Protein 5OL4 (pdb70)

B-factor: mean 15.78, std 8.31, range [8.76, 124.23]

Organism: Sporosarcina pasteurii (NCBI:txid1474)

Radius of gyration: 29.23 Å; Cα contacts (8 Å, |Δi|>4): 2104; chains: 3; bounding box: 76×86×64 Å

Structure (mmCIF, N/CA/C/O backbone):
data_5OL4
#
_entry.id   5OL4
#
_cell.length_a   131.742
_cell.length_b   131.742
_cell.length_c   188.930
_cell.angle_alpha   90.00
_cell.angle_beta   90.00
_cell.angle_gamma   120.00
#
_symmetry.space_group_name_H-M   'P 63 2 2'
#
loop_
_entity.id
_entity.type
_entity.pdbx_description
1 polymer 'Urease subunit gamma'
2 polymer 'Urease subunit beta'
3 polymer 'Urease subunit alpha'
4 non-polymer 1,2-ETHANEDIOL
5 non-polymer 'SULFATE ION'
6 non-polymer 'NICKEL (II) ION'
7 non-polymer 'Phosphoramidothioic O,O-acid'
8 water water
#
loop_
_atom_site.group_PDB
_atom_site.id
_atom_site.type_symbol
_atom_site.label_atom_id
_atom_site.label_alt_id
_atom_site.label_comp_id
_atom_site.label_asym_id
_atom_site.label_entity_id
_atom_site.label_seq_id
_atom_site.pdbx_PDB_ins_code
_atom_site.Cartn_x
_atom_site.Cartn_y
_atom_site.Cartn_z
_atom_site.occupancy
_atom_site.B_iso_or_equiv
_atom_site.auth_seq_id
_atom_site.auth_comp_id
_atom_site.auth_asym_id
_atom_site.auth_atom_id
_atom_site.pdbx_PDB_model_num
ATOM 12 N N . HIS A 1 2 ? -15.532 74.472 86.239 1.00 12.94 2 HIS A N 1
ATOM 13 C CA . HIS A 1 2 ? -15.750 75.429 85.136 1.00 13.76 2 HIS A CA 1
ATOM 14 C C . HIS A 1 2 ? -14.759 76.587 85.200 1.00 13.35 2 HIS A C 1
ATOM 15 O O . HIS A 1 2 ? -15.133 77.746 85.035 1.00 15.47 2 HIS A O 1
ATOM 22 N N . LEU A 1 3 ? -13.482 76.287 85.400 1.00 13.35 3 LEU A N 1
ATOM 23 C CA . LEU A 1 3 ? -12.495 77.365 85.428 1.00 14.12 3 LEU A CA 1
ATOM 24 C C . LEU A 1 3 ? -12.327 78.006 84.057 1.00 13.49 3 LEU A C 1
ATOM 25 O O . LEU A 1 3 ? -12.178 77.328 83.033 1.00 15.01 3 LEU A O 1
ATOM 30 N N . ASN A 1 4 ? -12.344 79.332 84.058 1.00 13.51 4 ASN A N 1
ATOM 31 C CA . ASN A 1 4 ? -12.067 80.107 82.861 1.00 13.35 4 ASN A CA 1
ATOM 32 C C . ASN A 1 4 ? -10.577 80.471 82.829 1.00 13.18 4 ASN A C 1
ATOM 33 O O . ASN A 1 4 ? -9.828 80.154 83.758 1.00 13.15 4 ASN A O 1
ATOM 38 N N . PRO A 1 5 ? -10.120 81.101 81.746 1.00 13.20 5 PRO A N 1
ATOM 39 C CA . PRO A 1 5 ? -8.687 81.381 81.675 1.00 13.17 5 PRO A CA 1
ATOM 40 C C . PRO A 1 5 ? -8.127 82.227 82.831 1.00 13.85 5 PRO A C 1
ATOM 41 O O . PRO A 1 5 ? -7.046 81.932 83.342 1.00 14.49 5 PRO A O 1
ATOM 45 N N . ALA A 1 6 ? -8.856 83.251 83.247 1.00 13.33 6 ALA A N 1
ATOM 46 C CA . ALA A 1 6 ? -8.373 84.113 84.334 1.00 14.24 6 ALA A CA 1
ATOM 47 C C . ALA A 1 6 ? -8.309 83.387 85.671 1.00 13.73 6 ALA A C 1
ATOM 48 O O . ALA A 1 6 ? -7.396 83.620 86.466 1.00 14.35 6 ALA A O 1
ATOM 50 N N . GLU A 1 7 ? -9.288 82.533 85.947 1.00 13.24 7 GLU A N 1
ATOM 51 C CA . GLU A 1 7 ? -9.282 81.782 87.211 1.00 13.65 7 GLU A CA 1
ATOM 52 C C . GLU A 1 7 ? -8.035 80.900 87.304 1.00 14.58 7 GLU A C 1
ATOM 53 O O . GLU A 1 7 ? -7.393 80.812 88.358 1.00 16.09 7 GLU A O 1
ATOM 59 N N . LYS A 1 8 ? -7.688 80.252 86.197 1.00 15.33 8 LYS A N 1
ATOM 60 C CA . LYS A 1 8 ? -6.480 79.453 86.146 1.00 16.85 8 LYS A CA 1
ATOM 61 C C . LYS A 1 8 ? -5.224 80.273 86.389 1.00 16.24 8 LYS A C 1
ATOM 62 O O . LYS A 1 8 ? -4.369 79.874 87.177 1.00 17.43 8 LYS A O 1
ATOM 68 N N . GLU A 1 9 ? -5.105 81.416 85.714 1.00 15.33 9 GLU A N 1
ATOM 69 C CA . GLU A 1 9 ? -3.917 82.258 85.873 1.00 17.01 9 GLU A CA 1
ATOM 70 C C . GLU A 1 9 ? -3.769 82.781 87.277 1.00 15.54 9 GLU A C 1
ATOM 71 O O . GLU A 1 9 ? -2.669 82.835 87.808 1.00 17.21 9 GLU A O 1
ATOM 77 N N . LYS A 1 10 ? -4.882 83.203 87.872 1.00 13.41 10 LYS A N 1
ATOM 78 C CA . LYS A 1 10 ? -4.839 83.894 89.147 1.00 13.00 10 LYS A CA 1
ATOM 79 C C . LYS A 1 10 ? -4.555 82.946 90.305 1.00 12.87 10 LYS A C 1
ATOM 80 O O . LYS A 1 10 ? -4.054 83.378 91.339 1.00 13.94 10 LYS A O 1
ATOM 86 N N . LEU A 1 11 ? -4.792 81.644 90.109 1.00 13.28 11 LEU A N 1
ATOM 87 C CA . LEU A 1 11 ? -4.277 80.646 91.061 1.00 13.24 11 LEU A CA 1
ATOM 88 C C . LEU A 1 11 ? -2.782 80.778 91.296 1.00 13.27 11 LEU A C 1
ATOM 89 O O . LEU A 1 11 ? -2.303 80.569 92.412 1.00 14.44 11 LEU A O 1
ATOM 94 N N A GLN A 1 12 ? -2.029 81.123 90.270 0.40 14.16 12 GLN A N 1
ATOM 95 N N B GLN A 1 12 ? -2.051 81.124 90.233 0.60 14.08 12 GLN A N 1
ATOM 96 C CA A GLN A 1 12 ? -0.587 81.173 90.433 0.40 14.58 12 GLN A CA 1
ATOM 97 C CA B GLN A 1 12 ? -0.585 81.306 90.295 0.60 14.25 12 GLN A CA 1
ATOM 98 C C A GLN A 1 12 ? -0.104 82.466 91.139 0.40 13.55 12 GLN A C 1
ATOM 99 C C B GLN A 1 12 ? -0.188 82.414 91.246 0.60 13.66 12 GLN A C 1
ATOM 100 O O A GLN A 1 12 ? 1.027 82.511 91.634 0.40 13.08 12 GLN A O 1
ATOM 101 O O B GLN A 1 12 ? 0.802 82.299 91.978 0.60 13.36 12 GLN A O 1
ATOM 112 N N . ILE A 1 13 ? -0.958 83.494 91.220 1.00 12.66 13 ILE A N 1
ATOM 113 C CA . ILE A 1 13 ? -0.684 84.645 92.085 1.00 13.06 13 ILE A CA 1
ATOM 114 C C . ILE A 1 13 ? -0.804 84.231 93.551 1.00 11.92 13 ILE A C 1
ATOM 115 O O . ILE A 1 13 ? 0.068 84.537 94.373 1.00 12.55 13 ILE A O 1
ATOM 120 N N . PHE A 1 14 ? -1.880 83.517 93.871 1.00 11.22 14 PHE A N 1
ATOM 121 C CA . PHE A 1 14 ? -2.078 83.029 95.233 1.00 11.60 14 PHE A CA 1
ATOM 122 C C . PHE A 1 14 ? -0.884 82.160 95.639 1.00 10.69 14 PHE A C 1
ATOM 123 O O . PHE A 1 14 ? -0.356 82.295 96.743 1.00 11.83 14 PHE A O 1
ATOM 131 N N . LEU A 1 15 ? -0.461 81.270 94.745 1.00 10.67 15 LEU A N 1
ATOM 132 C CA . LEU A 1 15 ? 0.666 80.390 95.024 1.00 11.28 15 LEU A CA 1
ATOM 133 C C . LEU A 1 15 ? 1.962 81.165 95.246 1.00 11.61 15 LEU A C 1
ATOM 134 O O . LEU A 1 15 ? 2.697 80.887 96.190 1.00 12.44 15 LEU A O 1
ATOM 139 N N . ALA A 1 16 ? 2.240 82.139 94.380 1.00 11.14 16 ALA A N 1
ATOM 140 C CA . ALA A 1 16 ? 3.432 82.970 94.538 1.00 11.41 16 ALA A CA 1
ATOM 141 C C . ALA A 1 16 ? 3.399 83.752 95.851 1.00 11.94 16 ALA A C 1
ATOM 142 O O . ALA A 1 16 ? 4.440 83.941 96.484 1.00 12.16 16 ALA A O 1
ATOM 144 N N . SER A 1 17 ? 2.210 84.205 96.251 1.00 11.00 17 SER A N 1
ATOM 145 C CA . SER A 1 17 ? 2.052 84.887 97.534 1.00 11.36 17 SER A CA 1
ATOM 146 C C . SER A 1 17 ? 2.356 83.939 98.702 1.00 11.50 17 SER A C 1
ATOM 147 O O . SER A 1 17 ? 3.064 84.301 99.642 1.00 12.18 17 SER A O 1
ATOM 150 N N . GLU A 1 18 ? 1.845 82.714 98.631 1.00 11.94 18 GLU A N 1
ATOM 151 C CA . GLU A 1 18 ? 2.126 81.741 99.688 1.00 12.37 18 GLU A CA 1
ATOM 152 C C . GLU A 1 18 ? 3.627 81.465 99.807 1.00 11.93 18 GLU A C 1
ATOM 153 O O . GLU A 1 18 ? 4.172 81.385 100.913 1.00 13.40 18 GLU A O 1
ATOM 159 N N . LEU A 1 19 ? 4.293 81.325 98.664 1.00 12.33 19 LEU A N 1
ATOM 160 C CA . LEU A 1 19 ? 5.741 81.163 98.615 1.00 12.37 19 LEU A CA 1
ATOM 161 C C . LEU A 1 19 ? 6.462 82.334 99.277 1.00 12.05 19 LEU A C 1
ATOM 162 O O . LEU A 1 19 ? 7.347 82.159 100.126 1.00 12.53 19 LEU A O 1
ATOM 167 N N . ALA A 1 20 ? 6.069 83.538 98.887 1.00 10.89 20 ALA A N 1
ATOM 168 C CA . ALA A 1 20 ? 6.694 84.747 99.397 1.00 11.12 20 ALA A CA 1
ATOM 169 C C . ALA A 1 20 ? 6.468 84.904 100.905 1.00 11.36 20 ALA A C 1
ATOM 170 O O . ALA A 1 20 ? 7.358 85.318 101.638 1.00 11.80 20 ALA A O 1
ATOM 172 N N . LEU A 1 21 ? 5.267 84.583 101.368 1.00 11.73 21 LEU A N 1
ATOM 173 C CA . LEU A 1 21 ? 4.965 84.681 102.793 1.00 12.32 21 LEU A CA 1
ATOM 174 C C . LEU A 1 21 ? 5.803 83.696 103.608 1.00 12.53 21 LEU A C 1
ATOM 175 O O . LEU A 1 21 ? 6.217 84.015 104.724 1.00 14.16 21 LEU A O 1
ATOM 180 N N . LYS A 1 22 ? 6.049 82.499 103.073 1.00 12.79 22 LYS A N 1
ATOM 181 C CA . LYS A 1 22 ? 6.954 81.560 103.747 1.00 13.69 22 LYS A CA 1
ATOM 182 C C . LYS A 1 22 ? 8.374 82.099 103.826 1.00 13.37 22 LYS A C 1
ATOM 183 O O . LYS A 1 22 ? 9.052 81.932 104.836 1.00 14.44 22 LYS A O 1
ATOM 189 N N . ARG A 1 23 ? 8.821 82.737 102.753 1.00 12.34 23 ARG A N 1
ATOM 190 C CA . ARG A 1 23 ? 10.138 83.350 102.732 1.00 12.36 23 ARG A CA 1
ATOM 191 C C . ARG A 1 23 ? 10.248 84.485 103.764 1.00 12.17 23 ARG A C 1
ATOM 192 O O . ARG A 1 23 ? 11.243 84.584 104.491 1.00 12.97 23 ARG A O 1
ATOM 200 N N . LYS A 1 24 ? 9.226 85.327 103.829 1.00 12.41 24 LYS A N 1
ATOM 201 C CA . LYS A 1 24 ? 9.179 86.401 104.818 1.00 12.93 24 LYS A CA 1
ATOM 202 C C . LYS A 1 24 ? 9.193 85.829 106.242 1.00 14.35 24 LYS A C 1
ATOM 203 O O . LYS A 1 24 ? 9.916 86.335 107.119 1.00 15.29 24 LYS A O 1
ATOM 209 N N . ALA A 1 25 ? 8.417 84.769 106.464 1.00 14.48 25 ALA A N 1
ATOM 210 C CA . ALA A 1 25 ? 8.276 84.196 107.800 1.00 15.94 25 ALA A CA 1
ATOM 211 C C . ALA A 1 25 ? 9.584 83.608 108.294 1.00 17.17 25 ALA A C 1
ATOM 212 O O . ALA A 1 25 ? 9.815 83.576 109.497 1.00 21.11 25 ALA A O 1
ATOM 214 N N . ARG A 1 26 ? 10.456 83.153 107.394 1.00 16.87 26 ARG A N 1
ATOM 215 C CA . ARG A 1 26 ? 11.743 82.641 107.846 1.00 18.92 26 ARG A CA 1
ATOM 216 C C . ARG A 1 26 ? 12.853 83.707 107.891 1.00 18.19 26 ARG A C 1
ATOM 217 O O . ARG A 1 26 ? 14.019 83.397 108.167 1.00 20.43 26 ARG A O 1
ATOM 225 N N . GLY A 1 27 ? 12.464 84.964 107.690 1.00 16.34 27 GLY A N 1
ATOM 226 C CA . GLY A 1 27 ? 13.318 86.115 107.975 1.00 17.35 27 GLY A CA 1
ATOM 227 C C . GLY A 1 27 ? 13.943 86.818 106.785 1.00 15.98 27 GLY A C 1
ATOM 228 O O . GLY A 1 27 ? 14.792 87.697 106.960 1.00 18.45 27 GLY A O 1
ATOM 229 N N . LEU A 1 28 ? 13.534 86.453 105.572 1.00 13.59 28 LEU A N 1
ATOM 230 C CA . LEU A 1 28 ? 14.136 87.047 104.384 1.00 13.28 28 LEU A CA 1
ATOM 231 C C . LEU A 1 28 ? 13.507 88.385 104.040 1.00 13.34 28 LEU A C 1
ATOM 232 O O . LEU A 1 28 ? 12.286 88.545 104.123 1.00 15.09 28 LEU A O 1
ATOM 237 N N A LYS A 1 29 ? 14.342 89.329 103.614 0.50 12.88 29 LYS A N 1
ATOM 238 N N B LYS A 1 29 ? 14.338 89.345 103.642 0.50 13.14 29 LYS A N 1
ATOM 239 C CA A LYS A 1 29 ? 13.857 90.545 102.965 0.50 13.09 29 LYS A CA 1
ATOM 240 C CA B LYS A 1 29 ? 13.830 90.539 102.976 0.50 13.34 29 LYS A CA 1
ATOM 241 C C A LYS A 1 29 ? 13.379 90.194 101.553 0.50 12.39 29 LYS A C 1
ATOM 242 C C B LYS A 1 29 ? 13.338 90.120 101.592 0.50 12.45 29 LYS A C 1
ATOM 243 O O A LYS A 1 29 ? 14.114 89.597 100.771 0.50 13.21 29 LYS A O 1
ATOM 244 O O B LYS A 1 29 ? 14.004 89.370 100.885 0.50 12.83 29 LYS A O 1
ATOM 255 N N . LEU A 1 30 ? 12.152 90.587 101.230 1.00 11.80 30 LEU A N 1
ATOM 256 C CA . LEU A 1 30 ? 11.513 90.167 99.985 1.00 11.65 30 LEU A CA 1
ATOM 257 C C . LEU A 1 30 ? 11.990 90.969 98.793 1.00 11.24 30 LEU A C 1
ATOM 258 O O . LEU A 1 30 ? 12.355 92.148 98.895 1.00 11.87 30 LEU A O 1
ATOM 263 N N . ASN A 1 31 ? 11.981 90.304 97.651 1.00 10.98 31 ASN A N 1
ATOM 264 C CA . ASN A 1 31 ? 12.368 90.915 96.403 1.00 10.94 31 ASN A CA 1
ATOM 265 C C . ASN A 1 31 ? 11.170 91.451 95.629 1.00 10.87 31 ASN A C 1
ATOM 266 O O . ASN A 1 31 ? 10.042 91.462 96.134 1.00 11.03 31 ASN A O 1
ATOM 271 N N . TYR A 1 32 ? 11.414 91.900 94.402 1.00 10.17 32 TYR A N 1
ATOM 272 C CA . TYR A 1 32 ? 10.371 92.553 93.615 1.00 10.53 32 TYR A CA 1
ATOM 273 C C . TYR A 1 32 ? 9.156 91.645 93.324 1.00 10.27 32 TYR A C 1
ATOM 274 O O . TYR A 1 32 ? 8.039 92.006 93.678 1.00 10.60 32 TYR A O 1
ATOM 283 N N . PRO A 1 33 ? 9.356 90.486 92.662 1.00 10.83 33 PRO A N 1
ATOM 284 C CA . PRO A 1 33 ? 8.158 89.688 92.372 1.00 10.56 33 PRO A CA 1
ATOM 285 C C . PRO A 1 33 ? 7.455 89.155 93.623 1.00 10.55 33 PRO A C 1
ATOM 286 O O . PRO A 1 33 ? 6.231 89.037 93.629 1.00 10.98 33 PRO A O 1
ATOM 290 N N . GLU A 1 34 ? 8.217 88.861 94.676 1.00 10.24 34 GLU A N 1
ATOM 291 C CA . GLU A 1 34 ? 7.629 88.421 95.943 1.00 10.43 34 GLU A CA 1
ATOM 292 C C . GLU A 1 34 ? 6.692 89.479 96.528 1.00 10.40 34 GLU A C 1
ATOM 293 O O . GLU A 1 34 ? 5.569 89.180 96.947 1.00 11.15 34 GLU A O 1
ATOM 299 N N . ALA A 1 35 ? 7.170 90.718 96.558 1.00 10.15 35 ALA A N 1
ATOM 300 C CA . ALA A 1 35 ? 6.399 91.829 97.099 1.00 10.51 35 ALA A CA 1
ATOM 301 C C . ALA A 1 35 ? 5.136 92.061 96.270 1.00 10.82 35 ALA A C 1
ATOM 302 O O . ALA A 1 35 ? 4.042 92.230 96.813 1.00 11.18 35 ALA A O 1
ATOM 304 N N . VAL A 1 36 ? 5.288 92.040 94.948 1.00 10.64 36 VAL A N 1
ATOM 305 C CA . VAL A 1 36 ? 4.138 92.236 94.080 1.00 10.79 36 VAL A CA 1
ATOM 306 C C . VAL A 1 36 ? 3.114 91.130 94.310 1.00 10.28 36 VAL A C 1
ATOM 307 O O . VAL A 1 36 ? 1.916 91.398 94.421 1.00 11.01 36 VAL A O 1
ATOM 311 N N . ALA A 1 37 ? 3.581 89.886 94.401 1.00 10.36 37 ALA A N 1
ATOM 312 C CA . ALA A 1 37 ? 2.660 88.763 94.616 1.00 10.41 37 ALA A CA 1
ATOM 313 C C . ALA A 1 37 ? 1.863 88.886 95.907 1.00 10.53 37 ALA A C 1
ATOM 314 O O . ALA A 1 37 ? 0.646 88.665 95.919 1.00 10.75 37 ALA A O 1
ATOM 316 N N . ILE A 1 38 ? 2.543 89.250 96.986 1.00 10.65 38 ILE A N 1
ATOM 317 C CA . ILE A 1 38 ? 1.856 89.365 98.280 1.00 10.98 38 ILE A CA 1
ATOM 318 C C . ILE A 1 38 ? 0.766 90.434 98.231 1.00 10.82 38 ILE A C 1
ATOM 319 O O . ILE A 1 38 ? -0.363 90.210 98.673 1.00 11.63 38 ILE A O 1
ATOM 324 N N . ILE A 1 39 ? 1.104 91.604 97.703 1.00 10.85 39 ILE A N 1
ATOM 325 C CA . ILE A 1 39 ? 0.137 92.698 97.668 1.00 11.51 39 ILE A CA 1
ATOM 326 C C . ILE A 1 39 ? -1.025 92.334 96.732 1.00 10.80 39 ILE A C 1
ATOM 327 O O . ILE A 1 39 ? -2.202 92.601 97.033 1.00 11.31 39 ILE A O 1
ATOM 332 N N . THR A 1 40 ? -0.710 91.707 95.601 1.00 10.76 40 THR A N 1
ATOM 333 C CA . THR A 1 40 ? -1.747 91.317 94.646 1.00 10.70 40 THR A CA 1
ATOM 334 C C . THR A 1 40 ? -2.724 90.296 95.237 1.00 10.62 40 THR A C 1
ATOM 335 O O . THR A 1 40 ? -3.952 90.458 95.127 1.00 11.55 40 THR A O 1
ATOM 339 N N . SER A 1 41 ? -2.194 89.256 95.873 1.00 10.54 41 SER A N 1
ATOM 340 C CA . SER A 1 41 ? -3.065 88.247 96.464 1.00 11.07 41 SER A CA 1
ATOM 341 C C . SER A 1 41 ? -3.902 88.856 97.597 1.00 11.42 41 SER A C 1
ATOM 342 O O . SER A 1 41 ? -5.080 88.532 97.750 1.00 11.83 41 SER A O 1
ATOM 345 N N . PHE A 1 42 ? -3.297 89.761 98.365 1.00 10.74 42 PHE A N 1
ATOM 346 C CA . PHE A 1 42 ? -4.027 90.487 99.396 1.00 11.31 42 PHE A CA 1
ATOM 347 C C . PHE A 1 42 ? -5.263 91.183 98.806 1.00 11.54 42 PHE A C 1
ATOM 348 O O . PHE A 1 42 ? -6.363 91.099 99.357 1.00 11.65 42 PHE A O 1
ATOM 356 N N . ILE A 1 43 ? -5.075 91.863 97.676 1.00 10.92 43 ILE A N 1
ATOM 357 C CA . ILE A 1 43 ? -6.180 92.568 97.030 1.00 11.30 43 ILE A CA 1
ATOM 358 C C . ILE A 1 43 ? -7.263 91.583 96.594 1.00 10.60 43 ILE A C 1
ATOM 359 O O . ILE A 1 43 ? -8.461 91.801 96.850 1.00 11.66 43 ILE A O 1
ATOM 364 N N A MET A 1 44 ? -6.874 90.502 95.932 0.70 10.85 44 MET A N 1
ATOM 365 N N B MET A 1 44 ? -6.837 90.519 95.910 0.30 11.25 44 MET A N 1
ATOM 366 C CA A MET A 1 44 ? -7.885 89.576 95.425 0.70 10.78 44 MET A CA 1
ATOM 367 C CA B MET A 1 44 ? -7.745 89.473 95.429 0.30 11.98 44 MET A CA 1
ATOM 368 C C A MET A 1 44 ? -8.644 88.866 96.550 0.70 10.79 44 MET A C 1
ATOM 369 C C B MET A 1 44 ? -8.611 88.931 96.554 0.30 11.31 44 MET A C 1
ATOM 370 O O A MET A 1 44 ? -9.853 88.645 96.445 0.70 11.12 44 MET A O 1
ATOM 371 O O B MET A 1 44 ? -9.838 88.882 96.446 0.30 11.70 44 MET A O 1
ATOM 380 N N . GLU A 1 45 ? -7.954 88.539 97.639 1.00 10.78 45 GLU A N 1
ATOM 381 C CA . GLU A 1 45 ? -8.641 87.957 98.785 1.00 11.09 45 GLU A CA 1
ATOM 382 C C . GLU A 1 45 ? -9.548 88.968 99.490 1.00 11.24 45 GLU A C 1
ATOM 383 O O . GLU A 1 45 ? -10.605 88.604 100.012 1.00 11.45 45 GLU A O 1
ATOM 389 N N . GLY A 1 46 ? -9.152 90.241 99.477 1.00 10.81 46 GLY A N 1
ATOM 390 C CA . GLY A 1 46 ? -9.984 91.306 100.023 1.00 11.38 46 GLY A CA 1
ATOM 391 C C . GLY A 1 46 ? -11.283 91.469 99.269 1.00 11.11 46 GLY A C 1
ATOM 392 O O . GLY A 1 46 ? -12.321 91.713 99.862 1.00 11.87 46 GLY A O 1
ATOM 393 N N . ALA A 1 47 ? -11.215 91.339 97.946 1.00 10.70 47 ALA A N 1
ATOM 394 C CA . ALA A 1 47 ? -12.434 91.381 97.134 1.00 11.02 47 ALA A CA 1
ATOM 395 C C . ALA A 1 47 ? -13.349 90.214 97.481 1.00 10.91 47 ALA A C 1
ATOM 396 O O . ALA A 1 47 ? -14.570 90.380 97.627 1.00 11.54 47 ALA A O 1
ATOM 398 N N . ARG A 1 48 ? -12.753 89.034 97.608 1.00 10.84 48 ARG A N 1
ATOM 399 C CA . ARG A 1 48 ? -13.497 87.844 97.989 1.00 10.95 48 ARG A CA 1
ATOM 400 C C . ARG A 1 48 ? -14.180 88.020 99.348 1.00 11.04 48 ARG A C 1
ATOM 401 O O . ARG A 1 48 ? -15.294 87.552 99.542 1.00 11.98 48 ARG A O 1
ATOM 409 N N . ASP A 1 49 ? -13.509 88.725 100.259 1.00 11.32 49 ASP A N 1
ATOM 410 C CA . ASP A 1 49 ? -14.051 89.044 101.578 1.00 12.39 49 ASP A CA 1
ATOM 411 C C . ASP A 1 49 ? -15.194 90.053 101.540 1.00 12.74 49 ASP A C 1
ATOM 412 O O . ASP A 1 49 ? -15.890 90.212 102.538 1.00 14.50 49 ASP A O 1
ATOM 417 N N . GLY A 1 50 ? -15.340 90.772 100.432 1.00 11.31 50 GLY A N 1
ATOM 418 C CA . GLY A 1 50 ? -16.406 91.750 100.271 1.00 11.91 50 GLY A CA 1
ATOM 419 C C . GLY A 1 50 ? -16.041 93.177 100.632 1.00 11.46 50 GLY A C 1
ATOM 420 O O . GLY A 1 50 ? -16.917 94.024 100.761 1.00 12.94 50 GLY A O 1
ATOM 421 N N . LYS A 1 51 ? -14.752 93.472 100.766 1.00 10.99 51 LYS A N 1
ATOM 422 C CA . LYS A 1 51 ? -14.315 94.846 100.896 1.00 10.96 51 LYS A CA 1
ATOM 423 C C . LYS A 1 51 ? -14.642 95.637 99.635 1.00 11.43 51 LYS A C 1
ATOM 424 O O . LYS A 1 51 ? -14.894 95.060 98.581 1.00 11.72 51 LYS A O 1
ATOM 430 N N . THR A 1 52 ? -14.671 96.962 99.756 1.00 11.24 52 THR A N 1
ATOM 431 C CA . THR A 1 52 ? -14.863 97.814 98.590 1.00 11.20 52 THR A CA 1
ATOM 432 C C . THR A 1 52 ? -13.545 98.062 97.868 1.00 10.81 52 THR A C 1
ATOM 433 O O . THR A 1 52 ? -12.456 97.890 98.426 1.00 11.12 52 THR A O 1
ATOM 437 N N . VAL A 1 53 ? -13.656 98.496 96.615 1.00 10.86 53 VAL A N 1
ATOM 438 C CA . VAL A 1 53 ? -12.480 98.920 95.860 1.00 11.53 53 VAL A CA 1
ATOM 439 C C . VAL A 1 53 ? -11.744 100.042 96.608 1.00 11.69 53 VAL A C 1
ATOM 440 O O . VAL A 1 53 ? -10.519 99.997 96.760 1.00 11.88 53 VAL A O 1
ATOM 444 N N . ALA A 1 54 ? -12.484 101.030 97.104 1.00 11.58 54 ALA A N 1
ATOM 445 C CA . ALA A 1 54 ? -11.865 102.156 97.815 1.00 12.18 54 ALA A CA 1
ATOM 446 C C . ALA A 1 54 ? -11.106 101.701 99.075 1.00 12.48 54 ALA A C 1
ATOM 447 O O . ALA A 1 54 ? -10.008 102.190 99.352 1.00 13.48 54 ALA A O 1
ATOM 449 N N . MET A 1 55 ? -11.651 100.730 99.805 1.00 11.73 55 MET A N 1
ATOM 450 C CA . MET A 1 55 ? -10.951 100.203 100.982 1.00 11.68 55 MET A CA 1
ATOM 451 C C . MET A 1 55 ? -9.615 99.605 100.563 1.00 11.66 55 MET A C 1
ATOM 452 O O . MET A 1 55 ? -8.588 99.846 101.193 1.00 12.50 55 MET A O 1
ATOM 457 N N . LEU A 1 56 ? -9.631 98.807 99.500 1.00 11.20 56 LEU A N 1
ATOM 458 C CA . LEU A 1 56 ? -8.423 98.101 99.083 1.00 11.42 56 LEU A CA 1
ATOM 459 C C . LEU A 1 56 ? -7.366 99.017 98.463 1.00 11.38 56 LEU A C 1
ATOM 460 O O . LEU A 1 56 ? -6.159 98.775 98.609 1.00 12.06 56 LEU A O 1
ATOM 465 N N . MET A 1 57 ? -7.808 100.074 97.786 1.00 12.09 57 MET A N 1
ATOM 466 C CA . MET A 1 57 ? -6.892 101.096 97.292 1.00 12.98 57 MET A CA 1
ATOM 467 C C . MET A 1 57 ? -6.037 101.691 98.407 1.00 13.86 57 MET A C 1
ATOM 468 O O . MET A 1 57 ? -4.869 102.018 98.189 1.00 15.95 57 MET A O 1
ATOM 473 N N . GLU A 1 58 ? -6.612 101.801 99.602 1.00 13.85 58 GLU A N 1
ATOM 474 C CA . GLU A 1 58 ? -5.877 102.324 100.746 1.00 15.04 58 GLU A CA 1
ATOM 475 C C . GLU A 1 58 ? -5.181 101.236 101.554 1.00 13.84 58 GLU A C 1
ATOM 476 O O . GLU A 1 58 ? -4.010 101.401 101.918 1.00 15.39 58 GLU A O 1
ATOM 482 N N . GLU A 1 59 ? -5.856 100.114 101.813 1.00 12.88 59 GLU A N 1
ATOM 483 C CA . GLU A 1 59 ? -5.234 99.024 102.576 1.00 13.49 59 GLU A CA 1
ATOM 484 C C . GLU A 1 59 ? -3.980 98.491 101.896 1.00 13.29 59 GLU A C 1
ATOM 485 O O . GLU A 1 59 ? -3.040 98.062 102.561 1.00 13.32 59 GLU A O 1
ATOM 491 N N . GLY A 1 60 ? -3.974 98.511 100.564 1.00 13.57 60 GLY A N 1
ATOM 492 C CA . GLY A 1 60 ? -2.843 98.026 99.795 1.00 14.09 60 GLY A CA 1
ATOM 493 C C . GLY A 1 60 ? -1.539 98.748 100.047 1.00 14.35 60 GLY A C 1
ATOM 494 O O . GLY A 1 60 ? -0.481 98.223 99.721 1.00 14.90 60 GLY A O 1
ATOM 495 N N . LYS A 1 61 ? -1.622 99.946 100.633 1.00 13.51 61 LYS A N 1
ATOM 496 C CA . LYS A 1 61 ? -0.447 100.720 101.006 1.00 14.35 61 LYS A CA 1
ATOM 497 C C . LYS A 1 61 ? 0.143 100.329 102.356 1.00 14.01 61 LYS A C 1
ATOM 498 O O . LYS A 1 61 ? 1.144 100.916 102.772 1.00 15.65 61 LYS A O 1
ATOM 504 N N . HIS A 1 62 ? -0.470 99.353 103.035 1.00 14.78 62 HIS A N 1
ATOM 505 C CA . HIS A 1 62 ? -0.088 98.977 104.402 1.00 15.38 62 HIS A CA 1
ATOM 506 C C . HIS A 1 62 ? 0.158 97.487 104.582 1.00 15.69 62 HIS A C 1
ATOM 507 O O . HIS A 1 62 ? 0.143 96.972 105.702 1.00 20.63 62 HIS A O 1
ATOM 514 N N . VAL A 1 63 ? 0.414 96.803 103.476 1.00 13.60 63 VAL A N 1
ATOM 515 C CA . VAL A 1 63 ? 0.644 95.369 103.484 1.00 14.34 63 VAL A CA 1
ATOM 516 C C . VAL A 1 63 ? 2.111 95.071 103.793 1.00 13.59 63 VAL A C 1
ATOM 517 O O . VAL A 1 63 ? 2.414 94.249 104.658 1.00 15.79 63 VAL A O 1
ATOM 521 N N . LEU A 1 64 ? 3.010 95.748 103.085 1.00 13.16 64 LEU A N 1
ATOM 522 C CA . LEU A 1 64 ? 4.445 95.621 103.299 1.00 12.79 64 LEU A CA 1
ATOM 523 C C . LEU A 1 64 ? 5.038 97.003 103.457 1.00 13.58 64 LEU A C 1
ATOM 524 O O . LEU A 1 64 ? 4.578 97.944 102.816 1.00 14.03 64 LEU A O 1
ATOM 529 N N . THR A 1 65 ? 6.047 97.120 104.316 1.00 13.40 65 THR A N 1
ATOM 530 C CA . THR A 1 65 ? 6.791 98.368 104.505 1.00 14.08 65 THR A CA 1
ATOM 531 C C . THR A 1 65 ? 8.218 98.181 103.992 1.00 13.06 65 THR A C 1
ATOM 532 O O . THR A 1 65 ? 8.637 97.059 103.661 1.00 13.01 65 THR A O 1
ATOM 536 N N . ARG A 1 66 ? 8.982 99.265 103.926 1.00 13.68 66 ARG A N 1
ATOM 537 C CA . ARG A 1 66 ? 10.296 99.172 103.286 1.00 14.55 66 ARG A CA 1
ATOM 538 C C . ARG A 1 66 ? 11.260 98.226 104.000 1.00 13.82 66 ARG A C 1
ATOM 539 O O . ARG A 1 66 ? 12.087 97.595 103.349 1.00 15.02 66 ARG A O 1
ATOM 547 N N . ASP A 1 67 ? 11.114 98.079 105.322 1.00 13.92 67 ASP A N 1
ATOM 548 C CA . ASP A 1 67 ? 11.936 97.129 106.073 1.00 14.35 67 ASP A CA 1
ATOM 549 C C . ASP A 1 67 ? 11.602 95.656 105.797 1.00 13.86 67 ASP A C 1
ATOM 550 O O . ASP A 1 67 ? 12.364 94.781 106.197 1.00 16.01 67 ASP A O 1
ATOM 555 N N . ASP A 1 68 ? 10.490 95.391 105.106 1.00 12.29 68 ASP A N 1
ATOM 556 C CA . ASP A 1 68 ? 10.137 94.034 104.696 1.00 12.30 68 ASP A CA 1
ATOM 557 C C . ASP A 1 68 ? 10.792 93.619 103.377 1.00 12.00 68 ASP A C 1
ATOM 558 O O . ASP A 1 68 ? 10.762 92.437 103.041 1.00 12.58 68 ASP A O 1
ATOM 563 N N . VAL A 1 69 ? 11.351 94.571 102.630 1.00 11.78 69 VAL A N 1
ATOM 564 C CA . VAL A 1 69 ? 11.823 94.312 101.269 1.00 11.69 69 VAL A CA 1
ATOM 565 C C . VAL A 1 69 ? 13.268 94.750 101.063 1.00 11.92 69 VAL A C 1
ATOM 566 O O . VAL A 1 69 ? 13.822 95.530 101.844 1.00 13.15 69 VAL A O 1
ATOM 570 N N A MET A 1 70 ? 13.877 94.237 99.999 0.50 11.97 70 MET A N 1
ATOM 571 N N B MET A 1 70 ? 13.866 94.258 99.985 0.50 11.41 70 MET A N 1
ATOM 572 C CA A MET A 1 70 ? 15.259 94.557 99.670 0.50 12.52 70 MET A CA 1
ATOM 573 C CA B MET A 1 70 ? 15.238 94.596 99.649 0.50 11.60 70 MET A CA 1
ATOM 574 C C A MET A 1 70 ? 15.395 96.023 99.249 0.50 12.62 70 MET A C 1
ATOM 575 C C B MET A 1 70 ? 15.384 96.057 99.262 0.50 12.12 70 MET A C 1
ATOM 576 O O A MET A 1 70 ? 14.421 96.666 98.850 0.50 13.28 70 MET A O 1
ATOM 577 O O B MET A 1 70 ? 14.420 96.722 98.872 0.50 12.75 70 MET A O 1
ATOM 586 N N . GLU A 1 71 ? 16.618 96.539 99.337 1.00 13.37 71 GLU A N 1
ATOM 587 C CA . GLU A 1 71 ? 16.936 97.884 98.871 1.00 13.87 71 GLU A CA 1
ATOM 588 C C . GLU A 1 71 ? 16.447 98.105 97.437 1.00 13.11 71 GLU A C 1
ATOM 589 O O . GLU A 1 71 ? 16.651 97.258 96.548 1.00 14.70 71 GLU A O 1
ATOM 595 N N . GLY A 1 72 ? 15.764 99.229 97.231 1.00 12.41 72 GLY A N 1
ATOM 596 C CA . GLY A 1 72 ? 15.297 99.627 95.911 1.00 13.17 72 GLY A CA 1
ATOM 597 C C . GLY A 1 72 ? 13.943 99.075 95.506 1.00 12.52 72 GLY A C 1
ATOM 598 O O . GLY A 1 72 ? 13.327 99.597 94.577 1.00 12.87 72 GLY A O 1
ATOM 599 N N . VAL A 1 73 ? 13.470 98.017 96.172 1.00 12.06 73 VAL A N 1
ATOM 600 C CA . VAL A 1 73 ? 12.176 97.439 95.833 1.00 12.00 73 VAL A CA 1
ATOM 601 C C . VAL A 1 73 ? 11.016 98.443 95.990 1.00 11.48 73 VAL A C 1
ATOM 602 O O . VAL A 1 73 ? 10.145 98.503 95.122 1.00 12.12 73 VAL A O 1
ATOM 606 N N . PRO A 1 74 ? 11.006 99.256 97.066 1.00 11.54 74 PRO A N 1
ATOM 607 C CA . PRO A 1 74 ? 9.904 100.223 97.168 1.00 12.15 74 PRO A CA 1
ATOM 608 C C . PRO A 1 74 ? 9.823 101.150 95.954 1.00 12.60 74 PRO A C 1
ATOM 609 O O . PRO A 1 74 ? 8.728 101.455 95.470 1.00 13.84 74 PRO A O 1
ATOM 613 N N . GLU A 1 75 ? 10.981 101.571 95.451 1.00 12.43 75 GLU A N 1
ATOM 614 C CA . GLU A 1 75 ? 11.030 102.501 94.334 1.00 12.74 75 GLU A CA 1
ATOM 615 C C . GLU A 1 75 ? 10.770 101.836 92.985 1.00 13.03 75 GLU A C 1
ATOM 616 O O . GLU A 1 75 ? 10.397 102.516 92.035 1.00 17.45 75 GLU A O 1
ATOM 622 N N . MET A 1 76 ? 10.940 100.518 92.909 1.00 12.17 76 MET A N 1
ATOM 623 C CA . MET A 1 76 ? 10.616 99.753 91.703 1.00 11.92 76 MET A CA 1
ATOM 624 C C . MET A 1 76 ? 9.114 99.577 91.489 1.00 12.05 76 MET A C 1
ATOM 625 O O . MET A 1 76 ? 8.675 99.345 90.367 1.00 13.84 76 MET A O 1
ATOM 630 N N . ILE A 1 77 ? 8.329 99.659 92.556 1.00 11.98 77 ILE A N 1
ATOM 631 C CA . ILE A 1 77 ? 6.884 99.416 92.469 1.00 12.52 77 ILE A CA 1
ATOM 632 C C . ILE A 1 77 ? 6.145 100.753 92.482 1.00 12.54 77 ILE A C 1
ATOM 633 O O . ILE A 1 77 ? 5.894 101.333 93.539 1.00 13.92 77 ILE A O 1
ATOM 638 N N . ASP A 1 78 ? 5.802 101.246 91.296 1.00 13.12 78 ASP A N 1
ATOM 639 C CA . ASP A 1 78 ? 5.062 102.504 91.192 1.00 13.81 78 ASP A CA 1
ATOM 640 C C . ASP A 1 78 ? 3.593 102.316 91.556 1.00 14.11 78 ASP A C 1
ATOM 641 O O . ASP A 1 78 ? 2.970 103.184 92.166 1.00 14.96 78 ASP A O 1
ATOM 646 N N . ASP A 1 79 ? 3.045 101.171 91.169 1.00 14.02 79 ASP A N 1
ATOM 647 C CA . ASP A 1 79 ? 1.677 100.821 91.523 1.00 14.55 79 ASP A CA 1
ATOM 648 C C . ASP A 1 79 ? 1.513 99.335 91.338 1.00 14.37 79 ASP A C 1
ATOM 649 O O . ASP A 1 79 ? 2.347 98.694 90.682 1.00 16.80 79 ASP A O 1
ATOM 654 N N . ILE A 1 80 ? 0.455 98.797 91.930 1.00 12.05 80 ILE A N 1
ATOM 655 C CA . ILE A 1 80 ? 0.026 97.433 91.676 1.00 12.78 80 ILE A CA 1
ATOM 656 C C . ILE A 1 80 ? -1.445 97.498 91.307 1.00 11.86 80 ILE A C 1
ATOM 657 O O . ILE A 1 80 ? -2.228 98.218 91.935 1.00 12.75 80 ILE A O 1
ATOM 662 N N . GLN A 1 81 ? -1.792 96.758 90.259 1.00 10.77 81 GLN A N 1
ATOM 663 C CA . GLN A 1 81 ? -3.161 96.667 89.773 1.00 10.83 81 GLN A CA 1
ATOM 664 C C . GLN A 1 81 ? -3.603 95.216 89.773 1.00 10.73 81 GLN A C 1
ATOM 665 O O . GLN A 1 81 ? -2.833 94.319 89.400 1.00 11.04 81 GLN A O 1
ATOM 671 N N . ALA A 1 82 ? -4.842 94.995 90.190 1.00 10.93 82 ALA A N 1
ATOM 672 C CA . ALA A 1 82 ? -5.420 93.656 90.226 1.00 11.10 82 ALA A CA 1
ATOM 673 C C . ALA A 1 82 ? -6.917 93.732 90.061 1.00 11.00 82 ALA A C 1
ATOM 674 O O . ALA A 1 82 ? -7.559 94.638 90.602 1.00 11.80 82 ALA A O 1
ATOM 676 N N . GLU A 1 83 ? -7.467 92.771 89.316 1.00 10.35 83 GLU A N 1
ATOM 677 C CA . GLU A 1 83 ? -8.907 92.622 89.181 1.00 10.86 83 GLU A CA 1
ATOM 678 C C . GLU A 1 83 ? -9.397 91.366 89.854 1.00 11.24 83 GLU A C 1
ATOM 679 O O . GLU A 1 83 ? -8.754 90.324 89.790 1.00 13.00 83 GLU A O 1
ATOM 685 N N . ALA A 1 84 ? -10.558 91.473 90.478 1.00 10.63 84 ALA A N 1
ATOM 686 C CA . ALA A 1 84 ? -11.169 90.346 91.164 1.00 11.28 84 ALA A CA 1
ATOM 687 C C . ALA A 1 84 ? -12.671 90.533 91.179 1.00 10.64 84 ALA A C 1
ATOM 688 O O . ALA A 1 84 ? -13.172 91.626 90.902 1.00 11.12 84 ALA A O 1
ATOM 690 N N . THR A 1 85 ? -13.377 89.454 91.506 1.00 10.96 85 THR A N 1
ATOM 691 C CA . THR A 1 85 ? -14.825 89.469 91.593 1.00 10.84 85 THR A CA 1
ATOM 692 C C . THR A 1 85 ? -15.235 89.962 92.976 1.00 10.29 85 THR A C 1
ATOM 693 O O . THR A 1 85 ? -15.068 89.267 93.976 1.00 11.16 85 THR A O 1
ATOM 697 N N . PHE A 1 86 ? -15.773 91.173 93.004 1.00 10.41 86 PHE A N 1
ATOM 698 C CA . PHE A 1 86 ? -16.375 91.745 94.190 1.00 10.44 86 PHE A CA 1
ATOM 699 C C . PHE A 1 86 ? -17.829 91.274 94.268 1.00 10.43 86 PHE A C 1
ATOM 700 O O . PHE A 1 86 ? -18.332 90.646 93.337 1.00 10.59 86 PHE A O 1
ATOM 708 N N . PRO A 1 87 ? -18.538 91.609 95.365 1.00 10.66 87 PRO A N 1
ATOM 709 C CA . PRO A 1 87 ? -19.948 91.235 95.402 1.00 10.81 87 PRO A CA 1
ATOM 710 C C . PRO A 1 87 ? -20.750 91.801 94.234 1.00 11.00 87 PRO A C 1
ATOM 711 O O . PRO A 1 87 ? -21.738 91.188 93.823 1.00 11.63 87 PRO A O 1
ATOM 715 N N . ASP A 1 88 ? -20.284 92.934 93.701 1.00 10.69 88 ASP A N 1
ATOM 716 C CA . ASP A 1 88 ? -20.899 93.615 92.569 1.00 11.24 88 ASP A CA 1
ATOM 717 C C . ASP A 1 88 ? -20.134 93.429 91.253 1.00 11.24 88 ASP A C 1
ATOM 718 O O . ASP A 1 88 ? -20.180 94.297 90.383 1.00 12.39 88 ASP A O 1
ATOM 723 N N . GLY A 1 89 ? -19.477 92.283 91.096 1.00 10.96 89 GLY A N 1
ATOM 724 C CA . GLY A 1 89 ? -18.819 91.927 89.840 1.00 10.91 89 GLY A CA 1
ATOM 725 C C . GLY A 1 89 ? -17.335 92.252 89.816 1.00 10.40 89 GLY A C 1
ATOM 726 O O . GLY A 1 89 ? -16.757 92.691 90.806 1.00 10.75 89 GLY A O 1
ATOM 727 N N . THR A 1 90 ? -16.706 92.013 88.671 1.00 9.95 90 THR A N 1
ATOM 728 C CA . THR A 1 90 ? -15.286 92.292 88.527 1.00 10.00 90 THR A CA 1
ATOM 729 C C . THR A 1 90 ? -15.015 93.786 88.602 1.00 9.82 90 THR A C 1
ATOM 730 O O . THR A 1 90 ? -15.698 94.588 87.935 1.00 10.85 90 THR A O 1
ATOM 734 N N . LYS A 1 91 ? -14.009 94.147 89.402 1.00 10.24 91 LYS A N 1
ATOM 735 C CA . LYS A 1 91 ? -13.537 95.518 89.473 1.00 10.07 91 LYS A CA 1
ATOM 736 C C . LYS A 1 91 ? -12.021 95.528 89.570 1.00 10.27 91 LYS A C 1
ATOM 737 O O . LYS A 1 91 ? -11.388 94.548 89.997 1.00 11.29 91 LYS A O 1
ATOM 743 N N . LEU A 1 92 ? -11.460 96.664 89.178 1.00 10.08 92 LEU A N 1
ATOM 744 C CA . LEU A 1 92 ? -10.033 96.925 89.210 1.00 10.47 92 LEU A CA 1
ATOM 745 C C . LEU A 1 92 ? -9.651 97.739 90.446 1.00 10.47 92 LEU A C 1
ATOM 746 O O . LEU A 1 92 ? -10.239 98.791 90.713 1.00 11.27 92 LEU A O 1
ATOM 751 N N . VAL A 1 93 ? -8.652 97.240 91.164 1.00 10.51 93 VAL A N 1
ATOM 752 C CA . VAL A 1 93 ? -8.018 97.960 92.264 1.00 10.37 93 VAL A CA 1
ATOM 753 C C . VAL A 1 93 ? -6.632 98.412 91.828 1.00 10.74 93 VAL A C 1
ATOM 754 O O . VAL A 1 93 ? -5.813 97.588 91.406 1.00 11.35 93 VAL A O 1
ATOM 758 N N . THR A 1 94 ? -6.393 99.720 91.891 1.00 10.46 94 THR A N 1
ATOM 759 C CA . THR A 1 94 ? -5.079 100.303 91.661 1.00 11.08 94 THR A CA 1
ATOM 760 C C . THR A 1 94 ? -4.551 100.861 92.984 1.00 11.90 94 THR A C 1
ATOM 761 O O . THR A 1 94 ? -5.175 101.735 93.599 1.00 12.19 94 THR A O 1
ATOM 765 N N . VAL A 1 95 ? -3.407 100.336 93.411 1.00 12.55 95 VAL A N 1
ATOM 766 C CA . VAL A 1 95 ? -2.719 100.825 94.601 1.00 13.63 95 VAL A CA 1
ATOM 767 C C . VAL A 1 95 ? -1.481 101.586 94.173 1.00 13.83 95 VAL A C 1
ATOM 768 O O . VAL A 1 95 ? -0.541 101.003 93.630 1.00 14.14 95 VAL A O 1
ATOM 772 N N . HIS A 1 96 ? -1.477 102.888 94.420 1.00 14.54 96 HIS A N 1
ATOM 773 C CA . HIS A 1 96 ? -0.323 103.721 94.120 1.00 15.20 96 HIS A CA 1
ATOM 774 C C . HIS A 1 96 ? 0.717 103.656 95.235 1.00 15.13 96 HIS A C 1
ATOM 775 O O . HIS A 1 96 ? 0.367 103.727 96.419 1.00 16.18 96 HIS A O 1
ATOM 782 N N . ASN A 1 97 ? 1.987 103.517 94.845 1.00 14.19 97 ASN A N 1
ATOM 783 C CA . ASN A 1 97 ? 3.121 103.528 95.770 1.00 14.85 97 ASN A CA 1
ATOM 784 C C . ASN A 1 97 ? 2.841 102.706 97.021 1.00 13.69 97 ASN A C 1
ATOM 785 O O . ASN A 1 97 ? 2.811 103.225 98.144 1.00 15.29 97 ASN A O 1
ATOM 790 N N . PRO A 1 98 ? 2.629 101.403 96.825 1.00 13.18 98 PRO A N 1
ATOM 791 C CA . PRO A 1 98 ? 2.204 100.577 97.943 1.00 13.49 98 PRO A CA 1
ATOM 792 C C . PRO A 1 98 ? 3.232 100.451 99.076 1.00 13.17 98 PRO A C 1
ATOM 793 O O . PRO A 1 98 ? 2.846 100.191 100.205 1.00 14.98 98 PRO A O 1
ATOM 797 N N . ILE A 1 99 ? 4.515 100.631 98.781 1.00 13.53 99 ILE A N 1
ATOM 798 C CA . ILE A 1 99 ? 5.560 100.540 99.803 1.00 14.61 99 ILE A CA 1
ATOM 799 C C . ILE A 1 99 ? 6.334 101.851 99.825 1.00 16.89 99 ILE A C 1
ATOM 800 O O . ILE A 1 99 ? 7.038 102.155 98.866 1.00 17.35 99 ILE A O 1
ATOM 805 N N . SER A 1 100 ? 6.232 102.621 100.911 1.00 20.18 100 SER A N 1
ATOM 806 C CA . SER A 1 100 ? 6.885 103.951 100.958 1.00 23.19 100 SER A CA 1
ATOM 807 C C . SER A 1 100 ? 8.405 103.858 101.116 1.00 23.06 100 SER A C 1
ATOM 808 O O . SER A 1 100 ? 9.180 104.716 100.651 1.00 25.31 100 SER A O 1
ATOM 812 N N . ASN B 2 1 ? 24.829 106.194 97.913 1.00 29.22 5 ASN B N 1
ATOM 813 C CA . ASN B 2 1 ? 25.017 104.719 97.801 1.00 29.16 5 ASN B CA 1
ATOM 814 C C . ASN B 2 1 ? 23.733 103.903 97.590 1.00 23.57 5 ASN B C 1
ATOM 815 O O . ASN B 2 1 ? 23.806 102.847 96.981 1.00 25.95 5 ASN B O 1
ATOM 820 N N . TYR B 2 2 ? 22.581 104.363 98.087 1.00 18.91 6 TYR B N 1
ATOM 821 C CA . TYR B 2 2 ? 21.310 103.652 97.872 1.00 16.02 6 TYR B CA 1
ATOM 822 C C . TYR B 2 2 ? 21.015 103.548 96.372 1.00 15.18 6 TYR B C 1
ATOM 823 O O . TYR B 2 2 ? 21.092 104.532 95.639 1.00 17.60 6 TYR B O 1
ATOM 832 N N . ILE B 2 3 ? 20.689 102.343 95.925 1.00 13.52 7 ILE B N 1
ATOM 833 C CA . ILE B 2 3 ? 20.461 102.089 94.510 1.00 13.40 7 ILE B CA 1
ATOM 834 C C . ILE B 2 3 ? 18.966 102.025 94.213 1.00 12.78 7 ILE B C 1
ATOM 835 O O . ILE B 2 3 ? 18.250 101.179 94.754 1.00 13.60 7 ILE B O 1
ATOM 840 N N . VAL B 2 4 ? 18.501 102.939 93.363 1.00 12.11 8 VAL B N 1
ATOM 841 C CA . VAL B 2 4 ? 17.169 102.842 92.777 1.00 12.16 8 VAL B CA 1
ATOM 842 C C . VAL B 2 4 ? 17.373 102.279 91.368 1.00 11.17 8 VAL B C 1
ATOM 843 O O . VAL B 2 4 ? 17.962 102.935 90.516 1.00 12.00 8 VAL B O 1
ATOM 847 N N . PRO B 2 5 ? 16.927 101.038 91.125 1.00 10.96 9 PRO B N 1
ATOM 848 C CA . PRO B 2 5 ? 17.182 100.433 89.814 1.00 10.88 9 PRO B CA 1
ATOM 849 C C . PRO B 2 5 ? 16.633 101.291 88.690 1.00 10.92 9 PRO B C 1
ATOM 850 O O . PRO B 2 5 ? 15.510 101.786 88.775 1.00 12.10 9 PRO B O 1
ATOM 854 N N . GLY B 2 6 ? 17.450 101.500 87.654 1.00 10.99 10 GLY B N 1
ATOM 855 C CA . GLY B 2 6 ? 17.029 102.264 86.482 1.00 11.25 10 GLY B CA 1
ATOM 856 C C . GLY B 2 6 ? 16.872 103.761 86.679 1.00 11.13 10 GLY B C 1
ATOM 857 O O . GLY B 2 6 ? 16.338 104.444 85.815 1.00 12.76 10 GLY B O 1
ATOM 858 N N . GLU B 2 7 ? 17.344 104.296 87.801 1.00 11.23 11 GLU B N 1
ATOM 859 C CA . GLU B 2 7 ? 17.138 105.713 88.075 1.00 11.62 11 GLU B CA 1
ATOM 860 C C . GLU B 2 7 ? 17.889 106.615 87.102 1.00 12.05 11 GLU B C 1
ATOM 861 O O . GLU B 2 7 ? 18.918 106.234 86.548 1.00 12.11 11 GLU B O 1
ATOM 867 N N . TYR B 2 8 ? 17.353 107.819 86.923 1.00 12.43 12 TYR B N 1
ATOM 868 C CA . TYR B 2 8 ? 18.024 108.861 86.168 1.00 13.22 12 TYR B CA 1
ATOM 869 C C . TYR B 2 8 ? 18.925 109.705 87.054 1.00 13.92 12 TYR B C 1
ATOM 870 O O . TYR B 2 8 ? 18.631 109.925 88.231 1.00 16.02 12 TYR B O 1
ATOM 879 N N . ARG B 2 9 ? 20.007 110.203 86.462 1.00 14.31 13 ARG B N 1
ATOM 880 C CA . ARG B 2 9 ? 20.774 111.323 87.005 1.00 14.96 13 ARG B CA 1
ATOM 881 C C . ARG B 2 9 ? 20.802 112.363 85.892 1.00 13.32 13 ARG B C 1
ATOM 882 O O . ARG B 2 9 ? 21.642 112.301 84.990 1.00 13.91 13 ARG B O 1
ATOM 890 N N . VAL B 2 10 ? 19.844 113.282 85.924 1.00 13.33 14 VAL B N 1
ATOM 891 C CA . VAL B 2 10 ? 19.712 114.245 84.840 1.00 13.56 14 VAL B CA 1
ATOM 892 C C . VAL B 2 10 ? 20.781 115.311 84.950 1.00 14.14 14 VAL B C 1
ATOM 893 O O . VAL B 2 10 ? 21.288 115.604 86.035 1.00 16.03 14 VAL B O 1
ATOM 897 N N . ALA B 2 11 ? 21.116 115.892 83.811 1.00 14.47 15 ALA B N 1
ATOM 898 C CA . ALA B 2 11 ? 22.078 116.974 83.758 1.00 15.81 15 ALA B CA 1
ATOM 899 C C . ALA B 2 11 ? 21.430 118.241 84.291 1.00 18.00 15 ALA B C 1
ATOM 900 O O . ALA B 2 11 ? 20.217 118.309 84.475 1.00 20.26 15 ALA B O 1
ATOM 902 N N A GLU B 2 12 ? 22.273 119.244 84.519 0.50 21.24 16 GLU B N 1
ATOM 903 N N B GLU B 2 12 ? 22.225 119.262 84.532 0.50 21.08 16 GLU B N 1
ATOM 904 C CA A GLU B 2 12 ? 21.844 120.567 84.957 0.50 22.42 16 GLU B CA 1
ATOM 905 C CA B GLU B 2 12 ? 21.643 120.494 85.009 0.50 22.89 16 GLU B CA 1
ATOM 906 C C A GLU B 2 12 ? 21.212 121.348 83.818 0.50 23.44 16 GLU B C 1
ATOM 907 C C B GLU B 2 12 ? 21.307 121.424 83.874 0.50 24.37 16 GLU B C 1
ATOM 908 O O A GLU B 2 12 ? 21.429 121.042 82.637 0.50 25.00 16 GLU B O 1
ATOM 909 O O B GLU B 2 12 ? 21.822 121.302 82.760 0.50 25.64 16 GLU B O 1
ATOM 920 N N . GLY B 2 13 ? 20.404 122.341 84.176 1.00 26.91 17 GLY B N 1
ATOM 921 C CA . GLY B 2 13 ? 19.915 123.295 83.217 1.00 28.31 17 GLY B CA 1
ATOM 922 C C . GLY B 2 13 ? 18.462 123.064 82.918 1.00 27.66 17 GLY B C 1
ATOM 923 O O . GLY B 2 13 ? 17.746 122.353 83.645 1.00 32.73 17 GLY B O 1
ATOM 924 N N . GLU B 2 14 ? 18.026 123.697 81.845 1.00 19.26 18 GLU B N 1
ATOM 925 C CA . GLU B 2 14 ? 16.632 123.685 81.472 1.00 18.00 18 GLU B CA 1
ATOM 926 C C . GLU B 2 14 ? 16.506 123.585 79.963 1.00 16.97 18 GLU B C 1
ATOM 927 O O . GLU B 2 14 ? 17.425 123.952 79.222 1.00 18.29 18 GLU B O 1
ATOM 933 N N . ILE B 2 15 ? 15.371 123.064 79.530 1.00 14.66 19 ILE B N 1
ATOM 934 C CA . ILE B 2 15 ? 15.085 122.890 78.114 1.00 14.41 19 ILE B CA 1
ATOM 935 C C . ILE B 2 15 ? 14.135 123.982 77.650 1.00 14.10 19 ILE B C 1
ATOM 936 O O . ILE B 2 15 ? 13.021 124.076 78.152 1.00 15.20 19 ILE B O 1
ATOM 941 N N . GLU B 2 16 ? 14.570 124.790 76.682 1.00 13.93 20 GLU B N 1
ATOM 942 C CA . GLU B 2 16 ? 13.710 125.809 76.087 1.00 14.39 20 GLU B CA 1
ATOM 943 C C . GLU B 2 16 ? 12.970 125.206 74.908 1.00 13.68 20 GLU B C 1
ATOM 944 O O . GLU B 2 16 ? 13.593 124.724 73.951 1.00 14.91 20 GLU B O 1
ATOM 950 N N . ILE B 2 17 ? 11.640 125.213 74.970 1.00 12.99 21 ILE B N 1
ATOM 951 C CA . ILE B 2 17 ? 10.833 124.726 73.856 1.00 13.19 21 ILE B CA 1
ATOM 952 C C . ILE B 2 17 ? 10.618 125.809 72.798 1.00 12.93 21 ILE B C 1
ATOM 953 O O . ILE B 2 17 ? 10.572 127.007 73.100 1.00 13.77 21 ILE B O 1
ATOM 958 N N . ASN B 2 18 ? 10.503 125.367 71.549 1.00 12.16 22 ASN B N 1
ATOM 959 C CA . ASN B 2 18 ? 10.140 126.258 70.456 1.00 12.54 22 ASN B CA 1
ATOM 960 C C . ASN B 2 18 ? 11.071 127.460 70.370 1.00 12.96 22 ASN B C 1
ATOM 961 O O . ASN B 2 18 ? 10.654 128.601 70.123 1.00 14.28 22 ASN B O 1
ATOM 966 N N . ALA B 2 19 ? 12.353 127.173 70.544 1.00 13.16 23 ALA B N 1
ATOM 967 C CA . ALA B 2 19 ? 13.354 128.218 70.609 1.00 14.82 23 ALA B CA 1
ATOM 968 C C . ALA B 2 19 ? 13.462 128.959 69.282 1.00 16.52 23 ALA B C 1
ATOM 969 O O . ALA B 2 19 ? 13.417 128.360 68.208 1.00 17.63 23 ALA B O 1
ATOM 971 N N . GLY B 2 20 ? 13.584 130.276 69.370 1.00 17.33 24 GLY B N 1
ATOM 972 C CA . GLY B 2 20 ? 13.771 131.100 68.183 1.00 18.16 24 GLY B CA 1
ATOM 973 C C . GLY B 2 20 ? 12.511 131.473 67.425 1.00 18.36 24 GLY B C 1
ATOM 974 O O . GLY B 2 20 ? 12.590 132.215 66.449 1.00 23.87 24 GLY B O 1
ATOM 975 N N . ARG B 2 21 ? 11.354 130.979 67.864 1.00 15.30 25 ARG B N 1
ATOM 976 C CA . ARG B 2 21 ? 10.095 131.280 67.201 1.00 14.65 25 ARG B CA 1
ATOM 977 C C . ARG B 2 21 ? 9.391 132.435 67.904 1.00 14.74 25 ARG B C 1
ATOM 978 O O . ARG B 2 21 ? 9.418 132.536 69.130 1.00 15.51 25 ARG B O 1
ATOM 986 N N . GLU B 2 22 ? 8.734 133.280 67.120 1.00 14.57 26 GLU B N 1
ATOM 987 C CA . GLU B 2 22 ? 7.953 134.388 67.658 1.00 15.30 26 GLU B CA 1
ATOM 988 C C . GLU B 2 22 ? 6.859 133.871 68.589 1.00 15.06 26 GLU B C 1
ATOM 989 O O . GLU B 2 22 ? 6.199 132.867 68.290 1.00 15.38 26 GLU B O 1
ATOM 995 N N . LYS B 2 23 ? 6.694 134.563 69.716 1.00 15.27 27 LYS B N 1
ATOM 996 C CA . LYS B 2 23 ? 5.652 134.271 70.701 1.00 15.19 27 LYS B CA 1
ATOM 997 C C . LYS B 2 23 ? 4.627 135.400 70.738 1.00 15.30 27 LYS B C 1
ATOM 998 O O . LYS B 2 23 ? 4.980 136.571 70.572 1.00 16.89 27 LYS B O 1
ATOM 1004 N N . THR B 2 24 ? 3.366 135.042 70.961 1.00 14.44 28 THR B N 1
ATOM 1005 C CA . THR B 2 24 ? 2.267 136.002 70.963 1.00 15.46 28 THR B CA 1
ATOM 1006 C C . THR B 2 24 ? 1.302 135.663 72.093 1.00 14.41 28 THR B C 1
ATOM 1007 O O . THR B 2 24 ? 0.839 134.528 72.197 1.00 15.28 28 THR B O 1
ATOM 1011 N N . THR B 2 25 ? 0.999 136.641 72.941 1.00 14.97 29 THR B N 1
ATOM 1012 C CA . THR B 2 25 ? 0.049 136.427 74.021 1.00 15.73 29 THR B CA 1
ATOM 1013 C C . THR B 2 25 ? -1.307 136.965 73.609 1.00 15.16 29 THR B C 1
ATOM 1014 O O . THR B 2 25 ? -1.403 138.098 73.116 1.00 17.92 29 THR B O 1
ATOM 1018 N N . ILE B 2 26 ? -2.350 136.156 73.796 1.00 14.50 30 ILE B N 1
ATOM 1019 C CA . ILE B 2 26 ? -3.719 136.582 73.500 1.00 15.33 30 ILE B CA 1
ATOM 1020 C C . ILE B 2 26 ? -4.695 136.121 74.576 1.00 14.66 30 ILE B C 1
ATOM 1021 O O . ILE B 2 26 ? -4.444 135.136 75.280 1.00 15.63 30 ILE B O 1
ATOM 1026 N N . ARG B 2 27 ? -5.808 136.839 74.691 1.00 14.43 31 ARG B N 1
ATOM 1027 C CA . ARG B 2 27 ? -6.894 136.463 75.593 1.00 14.22 31 ARG B CA 1
ATOM 1028 C C . ARG B 2 27 ? -7.923 135.629 74.833 1.00 13.41 31 ARG B C 1
ATOM 1029 O O . ARG B 2 27 ? -8.250 135.930 73.683 1.00 14.54 31 ARG B O 1
ATOM 1037 N N . VAL B 2 28 ? -8.418 134.571 75.473 1.00 12.67 32 VAL B N 1
ATOM 1038 C CA . VAL B 2 28 ? -9.370 133.640 74.865 1.00 12.77 32 VAL B CA 1
ATOM 1039 C C . VAL B 2 28 ? -10.465 133.311 75.883 1.00 13.01 32 VAL B C 1
ATOM 1040 O O . VAL B 2 28 ? -10.155 133.039 77.041 1.00 14.20 32 VAL B O 1
ATOM 1044 N N A SER B 2 29 ? -11.725 133.339 75.440 0.50 13.14 33 SER B N 1
ATOM 1045 N N B SER B 2 29 ? -11.729 133.319 75.472 0.50 12.84 33 SER B N 1
ATOM 1046 C CA A SER B 2 29 ? -12.881 133.046 76.297 0.50 13.39 33 SER B CA 1
ATOM 1047 C CA B SER B 2 29 ? -12.794 132.951 76.403 0.50 12.80 33 SER B CA 1
ATOM 1048 C C A SER B 2 29 ? -13.672 131.849 75.784 0.50 12.36 33 SER B C 1
ATOM 1049 C C B SER B 2 29 ? -13.763 131.935 75.838 0.50 12.51 33 SER B C 1
ATOM 1050 O O A SER B 2 29 ? -13.856 131.707 74.577 0.50 11.95 33 SER B O 1
ATOM 1051 O O B SER B 2 29 ? -14.180 132.015 74.677 0.50 12.62 33 SER B O 1
ATOM 1056 N N . ASN B 2 30 ? -14.130 130.986 76.692 1.00 12.40 34 ASN B N 1
ATOM 1057 C CA . ASN B 2 30 ? -15.084 129.949 76.348 1.00 12.39 34 ASN B CA 1
ATOM 1058 C C . ASN B 2 30 ? -16.491 130.492 76.526 1.00 13.19 34 ASN B C 1
ATOM 1059 O O . ASN B 2 30 ? -16.989 130.598 77.649 1.00 13.88 34 ASN B O 1
ATOM 1064 N N . THR B 2 31 ? -17.125 130.843 75.410 1.00 13.30 35 THR B N 1
ATOM 1065 C CA . THR B 2 31 ? -18.485 131.372 75.433 1.00 13.30 35 THR B CA 1
ATOM 1066 C C . THR B 2 31 ? -19.556 130.287 75.499 1.00 13.88 35 THR B C 1
ATOM 1067 O O . THR B 2 31 ? -20.747 130.604 75.596 1.00 15.60 35 THR B O 1
ATOM 1071 N N . GLY B 2 32 ? -19.140 129.024 75.423 1.00 13.72 36 GLY B N 1
ATOM 1072 C CA . GLY B 2 32 ? -20.057 127.901 75.480 1.00 14.32 36 GLY B CA 1
ATOM 1073 C C . GLY B 2 32 ? -20.331 127.444 76.895 1.00 13.90 36 GLY B C 1
ATOM 1074 O O . GLY B 2 32 ? -19.807 128.013 77.867 1.00 15.55 36 GLY B O 1
ATOM 1075 N N . ASP B 2 33 ? -21.152 126.402 77.017 1.00 14.14 37 ASP B N 1
ATOM 1076 C CA . ASP B 2 33 ? -21.584 125.941 78.334 1.00 14.09 37 ASP B CA 1
ATOM 1077 C C . ASP B 2 33 ? -21.000 124.587 78.742 1.00 13.11 37 ASP B C 1
ATOM 1078 O O . ASP B 2 33 ? -21.421 124.000 79.734 1.00 13.91 37 ASP B O 1
ATOM 1083 N N . ARG B 2 34 ? -20.014 124.116 77.978 1.00 12.53 38 ARG B N 1
ATOM 1084 C CA . ARG B 2 34 ? -19.306 122.879 78.256 1.00 12.08 38 ARG B CA 1
ATOM 1085 C C . ARG B 2 34 ? -17.809 123.178 78.123 1.00 12.05 38 ARG B C 1
ATOM 1086 O O . ARG B 2 34 ? -17.423 124.102 77.401 1.00 12.32 38 ARG B O 1
ATOM 1094 N N . PRO B 2 35 ? -16.955 122.419 78.831 1.00 12.04 39 PRO B N 1
ATOM 1095 C CA . PRO B 2 35 ? -15.534 122.762 78.817 1.00 12.04 39 PRO B CA 1
ATOM 1096 C C . PRO B 2 35 ? -14.852 122.451 77.483 1.00 11.71 39 PRO B C 1
ATOM 1097 O O . PRO B 2 35 ? -15.218 121.483 76.811 1.00 12.47 39 PRO B O 1
ATOM 1101 N N . ILE B 2 36 ? -13.859 123.261 77.131 1.00 11.84 40 ILE B N 1
ATOM 1102 C CA . ILE B 2 36 ? -13.087 123.090 75.911 1.00 11.87 40 ILE B CA 1
ATOM 1103 C C . ILE B 2 36 ? -11.619 123.016 76.291 1.00 11.71 40 ILE B C 1
ATOM 1104 O O . ILE B 2 36 ? -11.098 123.915 76.964 1.00 12.94 40 ILE B O 1
ATOM 1109 N N . GLN B 2 37 ? -10.948 121.954 75.857 1.00 11.62 41 GLN B N 1
ATOM 1110 C CA . GLN B 2 37 ? -9.534 121.748 76.162 1.00 11.26 41 GLN B CA 1
ATOM 1111 C C . GLN B 2 37 ? -8.774 121.647 74.842 1.00 11.60 41 GLN B C 1
ATOM 1112 O O . GLN B 2 37 ? -9.187 120.927 73.931 1.00 13.52 41 GLN B O 1
ATOM 1118 N N . VAL B 2 38 ? -7.691 122.414 74.738 1.00 11.04 42 VAL B N 1
ATOM 1119 C CA . VAL B 2 38 ? -6.974 122.619 73.479 1.00 11.10 42 VAL B CA 1
ATOM 1120 C C . VAL B 2 38 ? -5.545 122.103 73.581 1.00 10.75 42 VAL B C 1
ATOM 1121 O O . VAL B 2 38 ? -4.775 122.532 74.440 1.00 12.05 42 VAL B O 1
ATOM 1125 N N . GLY B 2 39 ? -5.183 121.195 72.676 1.00 10.85 43 GLY B N 1
ATOM 1126 C CA . GLY B 2 39 ? -3.864 120.598 72.688 1.00 11.22 43 GLY B CA 1
ATOM 1127 C C . GLY B 2 39 ? -2.755 121.476 72.140 1.00 10.97 43 GLY B C 1
ATOM 1128 O O . GLY B 2 39 ? -2.991 122.480 71.468 1.00 12.10 43 GLY B O 1
ATOM 1129 N N . SER B 2 40 ? -1.526 121.073 72.423 1.00 10.55 44 SER B N 1
ATOM 1130 C CA . SER B 2 40 ? -0.346 121.846 72.056 1.00 11.01 44 SER B CA 1
ATOM 1131 C C . SER B 2 40 ? -0.154 122.070 70.562 1.00 11.22 44 SER B C 1
ATOM 1132 O O . SER B 2 40 ? 0.468 123.052 70.178 1.00 11.77 44 SER B O 1
ATOM 1135 N N . HIS B 2 41 ? -0.652 121.159 69.723 1.00 10.86 45 HIS B N 1
ATOM 1136 C CA . HIS B 2 41 ? -0.287 121.182 68.296 1.00 11.03 45 HIS B CA 1
ATOM 1137 C C . HIS B 2 41 ? -1.443 121.376 67.325 1.00 10.98 45 HIS B C 1
ATOM 1138 O O . HIS B 2 41 ? -1.259 121.186 66.125 1.00 12.08 45 HIS B O 1
ATOM 1145 N N . ILE B 2 42 ? -2.601 121.795 67.818 1.00 10.83 46 ILE B N 1
ATOM 1146 C CA . ILE B 2 42 ? -3.701 122.161 66.924 1.00 11.13 46 ILE B CA 1
ATOM 1147 C C . ILE B 2 42 ? -3.537 123.598 66.432 1.00 11.19 46 ILE B C 1
ATOM 1148 O O . ILE B 2 42 ? -3.289 124.521 67.214 1.00 11.53 46 ILE B O 1
ATOM 1153 N N . HIS B 2 43 ? -3.679 123.772 65.119 1.00 11.19 47 HIS B N 1
ATOM 1154 C CA . HIS B 2 43 ? -3.667 125.096 64.500 1.00 10.55 47 HIS B CA 1
ATOM 1155 C C . HIS B 2 43 ? -4.683 125.966 65.218 1.00 10.99 47 HIS B C 1
ATOM 1156 O O . HIS B 2 43 ? -5.868 125.654 65.227 1.00 11.13 47 HIS B O 1
ATOM 1163 N N . PHE B 2 44 ? -4.226 127.037 65.859 1.00 10.90 48 PHE B N 1
ATOM 1164 C CA . PHE B 2 44 ? -5.059 127.663 66.879 1.00 11.26 48 PHE B CA 1
ATOM 1165 C C . PHE B 2 44 ? -6.330 128.301 66.315 1.00 11.17 48 PHE B C 1
ATOM 1166 O O . PHE B 2 44 ? -7.381 128.264 66.955 1.00 11.62 48 PHE B O 1
ATOM 1174 N N . VAL B 2 45 ? -6.251 128.835 65.099 1.00 11.35 49 VAL B N 1
ATOM 1175 C CA . VAL B 2 45 ? -7.431 129.407 64.459 1.00 11.50 49 VAL B CA 1
ATOM 1176 C C . VAL B 2 45 ? -8.568 128.390 64.233 1.00 11.26 49 VAL B C 1
ATOM 1177 O O . VAL B 2 45 ? -9.719 128.792 64.061 1.00 12.34 49 VAL B O 1
ATOM 1181 N N . GLU B 2 46 ? -8.259 127.090 64.256 1.00 10.87 50 GLU B N 1
ATOM 1182 C CA . GLU B 2 46 ? -9.247 126.051 63.933 1.00 11.30 50 GLU B CA 1
ATOM 1183 C C . GLU B 2 46 ? -9.922 125.417 65.147 1.00 11.23 50 GLU B C 1
ATOM 1184 O O . GLU B 2 46 ? -10.690 124.460 65.016 1.00 12.38 50 GLU B O 1
ATOM 1190 N N . VAL B 2 47 ? -9.670 125.973 66.333 1.00 11.00 51 VAL B N 1
ATOM 1191 C CA . VAL B 2 47 ? -10.324 125.469 67.533 1.00 11.71 51 VAL B CA 1
ATOM 1192 C C . VAL B 2 47 ? -11.820 125.788 67.541 1.00 11.41 51 VAL B C 1
ATOM 1193 O O . VAL B 2 47 ? -12.293 126.658 66.801 1.00 12.16 51 VAL B O 1
ATOM 1197 N N . ASN B 2 48 ? -12.533 125.071 68.412 1.00 11.26 52 ASN B N 1
ATOM 1198 C CA . ASN B 2 48 ? -13.973 125.201 68.641 1.00 11.49 52 ASN B CA 1
ATOM 1199 C C . ASN B 2 48 ? -14.500 126.608 68.395 1.00 11.81 52 ASN B C 1
ATOM 1200 O O . ASN B 2 48 ? -13.996 127.583 68.970 1.00 12.22 52 ASN B O 1
ATOM 1205 N N . LYS B 2 49 ? -15.530 126.688 67.548 1.00 11.94 53 LYS B N 1
ATOM 1206 C CA . LYS B 2 49 ? -16.220 127.937 67.204 1.00 12.61 53 LYS B CA 1
ATOM 1207 C C . LYS B 2 49 ? -16.574 128.828 68.388 1.00 12.64 53 LYS B C 1
ATOM 1208 O O . LYS B 2 49 ? -16.598 130.045 68.243 1.00 13.51 53 LYS B O 1
ATOM 1214 N N A GLU B 2 50 ? -16.870 128.230 69.540 0.70 12.89 54 GLU B N 1
ATOM 1215 N N B GLU B 2 50 ? -16.885 128.217 69.531 0.30 11.93 54 GLU B N 1
ATOM 1216 C CA A GLU B 2 50 ? -17.373 129.003 70.672 0.70 13.67 54 GLU B CA 1
ATOM 1217 C CA B GLU B 2 50 ? -17.378 128.954 70.691 0.30 12.18 54 GLU B CA 1
ATOM 1218 C C A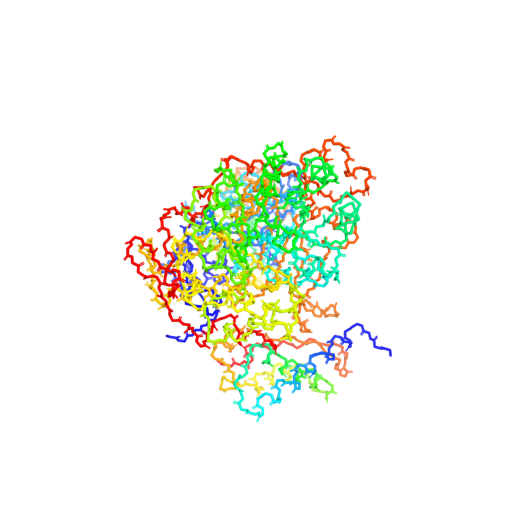 GLU B 2 50 ? -16.278 129.573 71.570 0.70 12.72 54 GLU B C 1
ATOM 1219 C C B GLU B 2 50 ? -16.280 129.619 71.520 0.30 11.66 54 GLU B C 1
ATOM 1220 O O A GLU B 2 50 ? -16.575 130.283 72.527 0.70 13.70 54 GLU B O 1
ATOM 1221 O O B GLU B 2 50 ? -16.579 130.438 72.389 0.30 12.62 54 GLU B O 1
ATOM 1232 N N . LEU B 2 51 ? -15.018 129.294 71.247 1.00 11.93 55 LEU B N 1
ATOM 1233 C CA . LEU B 2 51 ? -13.909 130.058 71.817 1.00 12.29 55 LEU B CA 1
ATOM 1234 C C . LEU B 2 51 ? -13.834 131.407 71.111 1.00 12.97 55 LEU B C 1
ATOM 1235 O O . LEU B 2 51 ? -13.777 131.474 69.879 1.00 13.82 55 LEU B O 1
ATOM 1240 N N . LEU B 2 52 ? -13.872 132.472 71.903 1.00 13.42 56 LEU B N 1
ATOM 1241 C CA . LEU B 2 52 ? -13.826 133.828 71.400 1.00 13.49 56 LEU B CA 1
ATOM 1242 C C . LEU B 2 52 ? -12.434 134.396 71.614 1.00 13.32 56 LEU B C 1
ATOM 1243 O O . LEU B 2 52 ? -11.942 134.445 72.742 1.00 14.20 56 LEU B O 1
ATOM 1248 N N . PHE B 2 53 ? -11.812 134.806 70.516 1.00 13.84 57 PHE B N 1
ATOM 1249 C CA . PHE B 2 53 ? -10.514 135.460 70.520 1.00 13.35 57 PHE B CA 1
ATOM 1250 C C . PHE B 2 53 ? -10.308 136.081 69.150 1.00 14.16 57 PHE B C 1
ATOM 1251 O O . PHE B 2 53 ? -11.087 135.837 68.239 1.00 15.22 57 PHE B O 1
ATOM 1259 N N . ASP B 2 54 ? -9.254 136.868 69.002 1.00 13.96 58 ASP B N 1
ATOM 1260 C CA . ASP B 2 54 ? -8.952 137.488 67.709 1.00 14.62 58 ASP B CA 1
ATOM 1261 C C . ASP B 2 54 ? -8.445 136.371 66.788 1.00 13.83 58 ASP B C 1
ATOM 1262 O O . ASP B 2 54 ? -7.283 136.010 66.840 1.00 13.46 58 ASP B O 1
ATOM 1267 N N . ARG B 2 55 ? -9.332 135.824 65.957 1.00 13.79 59 ARG B N 1
ATOM 1268 C CA . ARG B 2 55 ? -9.015 134.642 65.152 1.00 13.45 59 ARG B CA 1
ATOM 1269 C C . ARG B 2 55 ? -7.788 134.835 64.269 1.00 13.96 59 ARG B C 1
ATOM 1270 O O . ARG B 2 55 ? -7.004 133.903 64.078 1.00 13.70 59 ARG B O 1
ATOM 1278 N N . ALA B 2 56 ? -7.609 136.050 63.749 1.00 13.63 60 ALA B N 1
ATOM 1279 C CA . ALA B 2 56 ? -6.436 136.349 62.930 1.00 14.45 60 ALA B CA 1
ATOM 1280 C C . ALA B 2 56 ? -5.129 136.053 63.664 1.00 14.30 60 ALA B C 1
ATOM 1281 O O . ALA B 2 56 ? -4.140 135.651 63.046 1.00 15.95 60 ALA B O 1
ATOM 1283 N N . GLU B 2 57 ? -5.127 136.241 64.982 1.00 14.21 61 GLU B N 1
ATOM 1284 C CA . GLU B 2 57 ? -3.921 136.011 65.783 1.00 14.68 61 GLU B CA 1
ATOM 1285 C C . GLU B 2 57 ? -3.639 134.534 66.048 1.00 13.53 61 GLU B C 1
ATOM 1286 O O . GLU B 2 57 ? -2.582 134.195 66.572 1.00 15.34 61 GLU B O 1
ATOM 1292 N N . GLY B 2 58 ? -4.574 133.656 65.704 1.00 13.21 62 GLY B N 1
ATOM 1293 C CA . GLY B 2 58 ? -4.334 132.218 65.788 1.00 13.46 62 GLY B CA 1
ATOM 1294 C C . GLY B 2 58 ? -3.791 131.590 64.514 1.00 13.12 62 GLY B C 1
ATOM 1295 O O . GLY B 2 58 ? -3.402 130.424 64.523 1.00 13.47 62 GLY B O 1
ATOM 1296 N N . ILE B 2 59 ? -3.751 132.357 63.420 1.00 12.33 63 ILE B N 1
ATOM 1297 C CA . ILE B 2 59 ? -3.353 131.810 62.127 1.00 13.01 63 ILE B CA 1
ATOM 1298 C C . ILE B 2 59 ? -1.854 131.540 62.108 1.00 12.23 63 ILE B C 1
ATOM 1299 O O . ILE B 2 59 ? -1.048 132.396 62.453 1.00 13.30 63 ILE B O 1
ATOM 1304 N N . GLY B 2 60 ? -1.485 130.338 61.676 1.00 11.87 64 GLY B N 1
ATOM 1305 C CA . GLY B 2 60 ? -0.101 129.935 61.614 1.00 11.95 64 GLY B CA 1
ATOM 1306 C C . GLY B 2 60 ? 0.568 129.722 62.949 1.00 11.80 64 GLY B C 1
ATOM 1307 O O . GLY B 2 60 ? 1.797 129.705 63.031 1.00 12.26 64 GLY B O 1
ATOM 1308 N N . ARG B 2 61 ? -0.244 129.520 63.987 1.00 11.54 65 ARG B N 1
ATOM 1309 C CA . ARG B 2 61 ? 0.241 129.431 65.366 1.00 11.52 65 ARG B CA 1
ATOM 1310 C C . ARG B 2 61 ? -0.410 128.269 66.100 1.00 11.82 65 ARG B C 1
ATOM 1311 O O . ARG B 2 61 ? -1.375 127.677 65.628 1.00 11.63 65 ARG B O 1
ATOM 1319 N N . ARG B 2 62 ? 0.168 127.950 67.254 1.00 11.75 66 ARG B N 1
ATOM 1320 C CA . ARG B 2 62 ? -0.341 126.936 68.164 1.00 11.11 66 ARG B CA 1
ATOM 1321 C C . ARG B 2 62 ? 0.115 127.333 69.571 1.00 11.38 66 ARG B C 1
ATOM 1322 O O . ARG B 2 62 ? 0.950 128.226 69.737 1.00 11.77 66 ARG B O 1
ATOM 1330 N N . LEU B 2 63 ? -0.395 126.644 70.579 1.00 10.86 67 LEU B N 1
ATOM 1331 C CA . LEU B 2 63 ? -0.005 126.956 71.958 1.00 10.97 67 LEU B CA 1
ATOM 1332 C C . LEU B 2 63 ? 1.493 126.732 72.203 1.00 11.16 67 LEU B C 1
ATOM 1333 O O . LEU B 2 63 ? 2.063 125.709 71.804 1.00 11.94 67 LEU B O 1
ATOM 1338 N N . ASN B 2 64 ? 2.117 127.692 72.887 1.00 11.47 68 ASN B N 1
ATOM 1339 C CA . ASN B 2 64 ? 3.516 127.573 73.286 1.00 11.51 68 ASN B CA 1
ATOM 1340 C C . ASN B 2 64 ? 3.643 126.841 74.615 1.00 11.84 68 ASN B C 1
ATOM 1341 O O . ASN B 2 64 ? 4.027 127.425 75.639 1.00 13.12 68 ASN B O 1
ATOM 1346 N N . ILE B 2 65 ? 3.290 125.560 74.588 1.00 11.69 69 ILE B N 1
ATOM 1347 C CA . ILE B 2 65 ? 3.266 124.716 75.786 1.00 11.63 69 ILE B CA 1
ATOM 1348 C C . ILE B 2 65 ? 3.968 123.414 75.434 1.00 12.06 69 ILE B C 1
ATOM 1349 O O . ILE B 2 65 ? 4.076 123.066 74.250 1.00 12.70 69 ILE B O 1
ATOM 1354 N N . PRO B 2 66 ? 4.460 122.683 76.446 1.00 12.25 70 PRO B N 1
ATOM 1355 C CA . PRO B 2 66 ? 5.163 121.445 76.150 1.00 12.83 70 PRO B CA 1
ATOM 1356 C C . PRO B 2 66 ? 4.329 120.502 75.291 1.00 11.86 70 PRO B C 1
ATOM 1357 O O . PRO B 2 66 ? 3.111 120.392 75.464 1.00 12.37 70 PRO B O 1
ATOM 1361 N N . SER B 2 67 ? 5.000 119.852 74.353 1.00 12.49 71 SER B N 1
ATOM 1362 C CA . SER B 2 67 ? 4.373 118.887 73.477 1.00 13.58 71 SER B CA 1
ATOM 1363 C C . SER B 2 67 ? 3.558 117.880 74.291 1.00 12.94 71 SER B C 1
ATOM 1364 O O . SER B 2 67 ? 4.079 117.279 75.234 1.00 13.51 71 SER B O 1
ATOM 1367 N N . GLY B 2 68 ? 2.276 117.735 73.961 1.00 12.59 72 GLY B N 1
ATOM 1368 C CA . GLY B 2 68 ? 1.401 116.771 74.628 1.00 13.26 72 GLY B CA 1
ATOM 1369 C C . GLY B 2 68 ? 0.587 117.326 75.789 1.00 13.23 72 GLY B C 1
ATOM 1370 O O . GLY B 2 68 ? -0.242 116.620 76.371 1.00 16.71 72 GLY B O 1
ATOM 1371 N N . THR B 2 69 ? 0.800 118.588 76.120 1.00 12.47 73 THR B N 1
ATOM 1372 C CA . THR B 2 69 ? -0.003 119.249 77.151 1.00 12.13 73 THR B CA 1
ATOM 1373 C C . THR B 2 69 ? -1.137 120.056 76.500 1.00 11.66 73 THR B C 1
ATOM 1374 O O . THR B 2 69 ? -1.290 120.045 75.275 1.00 12.83 73 THR B O 1
ATOM 1378 N N . ALA B 2 70 ? -1.936 120.735 77.313 1.00 12.08 74 ALA B N 1
ATOM 1379 C CA . ALA B 2 70 ? -3.148 121.378 76.836 1.00 11.97 74 ALA B CA 1
ATOM 1380 C C . ALA B 2 70 ? -3.517 122.558 77.706 1.00 12.36 74 ALA B C 1
ATOM 1381 O O . ALA B 2 70 ? -3.056 122.663 78.844 1.00 14.73 74 ALA B O 1
ATOM 1383 N N . ALA B 2 71 ? -4.374 123.421 77.176 1.00 12.16 75 ALA B N 1
ATOM 1384 C CA . ALA B 2 71 ? -5.004 124.490 77.939 1.00 12.32 75 ALA B CA 1
ATOM 1385 C C . ALA B 2 71 ? -6.492 124.181 78.073 1.00 11.91 75 ALA B C 1
ATOM 1386 O O . ALA B 2 71 ? -7.156 123.896 77.076 1.00 13.33 75 ALA B O 1
ATOM 1388 N N . ARG B 2 72 ? -7.012 124.241 79.298 1.00 11.41 76 ARG B N 1
ATOM 1389 C CA . ARG B 2 72 ? -8.404 123.895 79.570 1.00 11.77 76 ARG B CA 1
ATOM 1390 C C . ARG B 2 72 ? -9.222 125.133 79.913 1.00 11.53 76 ARG B C 1
ATOM 1391 O O . ARG B 2 72 ? -8.864 125.871 80.826 1.00 12.92 76 ARG B O 1
ATOM 1399 N N . PHE B 2 73 ? -10.338 125.315 79.213 1.00 11.67 77 PHE B N 1
ATOM 1400 C CA . PHE B 2 73 ? -11.268 126.430 79.424 1.00 12.05 77 PHE B CA 1
ATOM 1401 C C . PHE B 2 73 ? -12.606 125.896 79.919 1.00 12.79 77 PHE B C 1
ATOM 1402 O O . PHE B 2 73 ? -13.350 125.262 79.161 1.00 13.23 77 PHE B O 1
ATOM 1410 N N . GLU B 2 74 ? -12.916 126.181 81.186 1.00 12.78 78 GLU B N 1
ATOM 1411 C CA . GLU B 2 74 ? -14.221 125.858 81.728 1.00 12.94 78 GLU B CA 1
ATOM 1412 C C . GLU B 2 74 ? -15.268 126.792 81.096 1.00 13.35 78 GLU B C 1
ATOM 1413 O O . GLU B 2 74 ? -14.916 127.830 80.521 1.00 13.08 78 GLU B O 1
ATOM 1419 N N . PRO B 2 75 ? -16.557 126.436 81.199 1.00 14.00 79 PRO B N 1
ATOM 1420 C CA . PRO B 2 75 ? -17.586 127.314 80.632 1.00 14.75 79 PRO B CA 1
ATOM 1421 C C . PRO B 2 75 ? -17.505 128.737 81.188 1.00 14.11 79 PRO B C 1
ATOM 1422 O O . PRO B 2 75 ? -17.420 128.935 82.398 1.00 14.58 79 PRO B O 1
ATOM 1426 N N . GLY B 2 76 ? -17.468 129.719 80.297 1.00 14.36 80 GLY B N 1
ATOM 1427 C CA . GLY B 2 76 ? -17.374 131.116 80.679 1.00 14.97 80 GLY B CA 1
ATOM 1428 C C . GLY B 2 76 ? -15.985 131.615 81.023 1.00 14.80 80 GLY B C 1
ATOM 1429 O O . GLY B 2 76 ? -15.793 132.803 81.252 1.00 17.88 80 GLY B O 1
ATOM 1430 N N . GLU B 2 77 ? -15.007 130.717 81.047 1.00 13.61 81 GLU B N 1
ATOM 1431 C CA . GLU B 2 77 ? -13.671 131.064 81.513 1.00 12.98 81 GLU B CA 1
ATOM 1432 C C . GLU B 2 77 ? -12.866 131.784 80.430 1.00 13.25 81 GLU B C 1
ATOM 1433 O O . GLU B 2 77 ? -12.786 131.319 79.289 1.00 13.89 81 GLU B O 1
ATOM 1439 N N . GLU B 2 78 ? -12.276 132.914 80.817 1.00 13.16 82 GLU B N 1
ATOM 1440 C CA . GLU B 2 78 ? -11.320 133.646 80.001 1.00 14.53 82 GLU B CA 1
ATOM 1441 C C . GLU B 2 78 ? -9.922 133.406 80.548 1.00 14.92 82 GLU B C 1
ATOM 1442 O O . GLU B 2 78 ? -9.707 133.484 81.757 1.00 17.54 82 GLU B O 1
ATOM 1448 N N . MET B 2 79 ? -8.967 133.129 79.667 1.00 16.06 83 MET B N 1
ATOM 1449 C CA . MET B 2 79 ? -7.581 132.935 80.068 1.00 15.97 83 MET B CA 1
ATOM 1450 C C . MET B 2 79 ? -6.695 133.633 79.061 1.00 14.83 83 MET B C 1
ATOM 1451 O O . MET B 2 79 ? -7.057 133.760 77.892 1.00 14.54 83 MET B O 1
ATOM 1456 N N A GLU B 2 80 ? -5.513 134.033 79.516 0.60 14.82 84 GLU B N 1
ATOM 1457 N N B GLU B 2 80 ? -5.541 134.113 79.513 0.40 15.06 84 GLU B N 1
ATOM 1458 C CA A GLU B 2 80 ? -4.460 134.523 78.651 0.60 15.88 84 GLU B CA 1
ATOM 1459 C CA B GLU B 2 80 ? -4.489 134.498 78.593 0.40 15.61 84 GLU B CA 1
ATOM 1460 C C A GLU B 2 80 ? -3.534 133.354 78.326 0.60 16.42 84 GLU B C 1
ATOM 1461 C C B GLU B 2 80 ? -3.691 133.249 78.289 0.40 15.74 84 GLU B C 1
ATOM 1462 O O A GLU B 2 80 ? -3.059 132.666 79.238 0.60 18.23 84 GLU B O 1
ATOM 1463 O O B GLU B 2 80 ? -3.518 132.380 79.151 0.40 16.30 84 GLU B O 1
ATOM 1474 N N . VAL B 2 81 ? -3.273 133.130 77.035 1.00 15.56 85 VAL B N 1
ATOM 1475 C CA . VAL B 2 81 ? -2.398 132.037 76.598 1.00 15.10 85 VAL B CA 1
ATOM 1476 C C . VAL B 2 81 ? -1.304 132.616 75.719 1.00 13.99 85 VAL B C 1
ATOM 1477 O O . VAL B 2 81 ? -1.471 133.684 75.128 1.00 15.09 85 VAL B O 1
ATOM 1481 N N . GLU B 2 82 ? -0.181 131.910 75.660 1.00 12.54 86 GLU B N 1
ATOM 1482 C CA . GLU B 2 82 ? 0.906 132.270 74.777 1.00 13.02 86 GLU B CA 1
ATOM 1483 C C . GLU B 2 82 ? 0.952 131.272 73.633 1.00 12.98 86 GLU B C 1
ATOM 1484 O O . GLU B 2 82 ? 0.894 130.042 73.850 1.00 13.34 86 GLU B O 1
ATOM 1490 N N . LEU B 2 83 ? 1.059 131.825 72.428 1.00 12.30 87 LEU B N 1
ATOM 1491 C CA . LEU B 2 83 ? 1.168 131.054 71.199 1.00 12.37 87 LEU B CA 1
ATOM 1492 C C . LEU B 2 83 ? 2.590 131.128 70.668 1.00 13.17 87 LEU B C 1
ATOM 1493 O O . LEU B 2 83 ? 3.314 132.104 70.909 1.00 14.15 87 LEU B O 1
ATOM 1498 N N . THR B 2 84 ? 2.973 130.081 69.945 1.00 12.14 88 THR B N 1
ATOM 1499 C CA . THR B 2 84 ? 4.189 130.073 69.153 1.00 12.57 88 THR B CA 1
ATOM 1500 C C . THR B 2 84 ? 3.818 129.863 67.684 1.00 12.30 88 THR B C 1
ATOM 1501 O O . THR B 2 84 ? 2.689 129.516 67.344 1.00 12.95 88 THR B O 1
ATOM 1505 N N . GLU B 2 85 ? 4.798 130.053 66.816 1.00 13.55 89 GLU B N 1
ATOM 1506 C CA . GLU B 2 85 ? 4.602 129.850 65.384 1.00 12.87 89 GLU B CA 1
ATOM 1507 C C . GLU B 2 85 ? 4.672 128.383 65.030 1.00 13.17 89 GLU B C 1
ATOM 1508 O O . GLU B 2 85 ? 5.516 127.646 65.555 1.00 14.12 89 GLU B O 1
ATOM 1514 N N . LEU B 2 86 ? 3.815 127.962 64.103 1.00 12.22 90 LEU B N 1
ATOM 1515 C CA . LEU B 2 86 ? 4.005 126.671 63.454 1.00 12.74 90 LEU B CA 1
ATOM 1516 C C . LEU B 2 86 ? 5.330 126.675 62.704 1.00 12.41 90 LEU B C 1
ATOM 1517 O O . LEU B 2 86 ? 5.816 127.720 62.259 1.00 13.16 90 LEU B O 1
ATOM 1522 N N . GLY B 2 87 ? 5.910 125.494 62.571 1.00 12.57 91 GLY B N 1
ATOM 1523 C CA . GLY B 2 87 ? 7.154 125.306 61.838 1.00 12.98 91 GLY B CA 1
ATOM 1524 C C . GLY B 2 87 ? 6.959 124.437 60.601 1.00 13.06 91 GLY B C 1
ATOM 1525 O O . GLY B 2 87 ? 5.875 124.362 60.017 1.00 13.44 91 GLY B O 1
ATOM 1526 N N . GLY B 2 88 ? 8.038 123.784 60.203 1.00 12.51 92 GLY B N 1
ATOM 1527 C CA . GLY B 2 88 ? 8.046 122.982 58.994 1.00 12.90 92 GLY B CA 1
ATOM 1528 C C . GLY B 2 88 ? 7.656 123.794 57.776 1.00 13.40 92 GLY B C 1
ATOM 1529 O O . GLY B 2 88 ? 8.122 124.922 57.586 1.00 14.49 92 GLY B O 1
ATOM 1530 N N . ASN B 2 89 ? 6.773 123.223 56.970 1.00 12.79 93 ASN B N 1
ATOM 1531 C CA . ASN B 2 89 ? 6.290 123.894 55.766 1.00 12.34 93 ASN B CA 1
ATOM 1532 C C . ASN B 2 89 ? 5.256 124.980 56.033 1.00 12.73 93 ASN B C 1
ATOM 1533 O O . ASN B 2 89 ? 4.848 125.678 55.103 1.00 14.46 93 ASN B O 1
ATOM 1538 N N . ARG B 2 90 ? 4.828 125.121 57.285 1.00 12.84 94 ARG B N 1
ATOM 1539 C CA . ARG B 2 90 ? 3.773 126.076 57.636 1.00 13.09 94 ARG B CA 1
ATOM 1540 C C . ARG B 2 90 ? 2.549 125.914 56.728 1.00 12.59 94 ARG B C 1
ATOM 1541 O O . ARG B 2 90 ? 2.045 126.866 56.104 1.00 13.19 94 ARG B O 1
ATOM 1549 N N . GLU B 2 91 ? 2.080 124.671 56.685 1.00 12.33 95 GLU B N 1
ATOM 1550 C CA . GLU B 2 91 ? 0.858 124.306 55.982 1.00 12.78 95 GLU B CA 1
ATOM 1551 C C . GLU B 2 91 ? -0.018 123.537 56.955 1.00 12.43 95 GLU B C 1
ATOM 1552 O O . GLU B 2 91 ? 0.499 122.828 57.821 1.00 13.74 95 GLU B O 1
ATOM 1558 N N . VAL B 2 92 ? -1.332 123.699 56.840 1.00 11.86 96 VAL B N 1
ATOM 1559 C CA . VAL B 2 92 ? -2.260 122.923 57.652 1.00 11.38 96 VAL B CA 1
ATOM 1560 C C . VAL B 2 92 ? -3.328 122.352 56.736 1.00 11.48 96 VAL B C 1
ATOM 1561 O O . VAL B 2 92 ? -3.848 123.045 55.864 1.00 11.89 96 VAL B O 1
ATOM 1565 N N . PHE B 2 93 ? -3.619 121.071 56.934 1.00 11.48 97 PHE B N 1
ATOM 1566 C CA . PHE B 2 93 ? -4.660 120.377 56.189 1.00 11.56 97 PHE B CA 1
ATOM 1567 C C . PHE B 2 93 ? -5.606 119.711 57.168 1.00 11.55 97 PHE B C 1
ATOM 1568 O O . PHE B 2 93 ? -5.212 119.293 58.258 1.00 13.10 97 PHE B O 1
ATOM 1576 N N . GLY B 2 94 ? -6.872 119.626 56.789 1.00 11.38 98 GLY B N 1
ATOM 1577 C CA . GLY B 2 94 ? -7.839 118.953 57.628 1.00 11.47 98 GLY B CA 1
ATOM 1578 C C . GLY B 2 94 ? -8.188 119.755 58.864 1.00 11.34 98 GLY B C 1
ATOM 1579 O O . GLY B 2 94 ? -8.371 120.972 58.794 1.00 11.83 98 GLY B O 1
ATOM 1580 N N . ILE B 2 95 ? -8.305 119.058 59.989 1.00 11.31 99 ILE B N 1
ATOM 1581 C CA . ILE B 2 95 ? -8.794 119.627 61.255 1.00 11.17 99 ILE B CA 1
ATOM 1582 C C . ILE B 2 95 ? -10.221 120.166 61.073 1.00 11.57 99 ILE B C 1
ATOM 1583 O O . ILE B 2 95 ? -11.157 119.363 60.980 1.00 12.44 99 ILE B O 1
ATOM 1588 N N . SER B 2 96 ? -10.381 121.487 60.964 1.00 11.95 100 SER B N 1
ATOM 1589 C CA . SER B 2 96 ? -11.686 122.115 60.750 1.00 12.89 100 SER B CA 1
ATOM 1590 C C . SER B 2 96 ? -11.891 122.536 59.288 1.00 12.72 100 SER B C 1
ATOM 1591 O O . SER B 2 96 ? -12.899 123.164 58.951 1.00 14.55 100 SER B O 1
ATOM 1594 N N . ASP B 2 97 ? -10.932 122.184 58.430 1.00 12.24 101 ASP B N 1
ATOM 1595 C CA . ASP B 2 97 ? -10.952 122.523 57.002 1.00 12.77 101 ASP B CA 1
ATOM 1596 C C . ASP B 2 97 ? -10.977 124.036 56.751 1.00 13.45 101 ASP B C 1
ATOM 1597 O O . ASP B 2 97 ? -11.539 124.499 55.753 1.00 15.94 101 ASP B O 1
ATOM 1602 N N . LEU B 2 98 ? -10.355 124.810 57.640 1.00 12.90 102 LEU B N 1
ATOM 1603 C CA . LEU B 2 98 ? -10.279 126.258 57.442 1.00 12.80 102 LEU B CA 1
ATOM 1604 C C . LEU B 2 98 ? -9.079 126.678 56.607 1.00 12.63 102 LEU B C 1
ATOM 1605 O O . LEU B 2 98 ? -9.085 127.766 56.051 1.00 13.66 102 LEU B O 1
ATOM 1610 N N . THR B 2 99 ? -8.062 125.824 56.506 1.00 11.93 103 THR B N 1
ATOM 1611 C CA . THR B 2 99 ? -6.804 126.217 55.879 1.00 12.65 103 THR B CA 1
ATOM 1612 C C . THR B 2 99 ? -6.537 125.424 54.597 1.00 13.28 103 THR B C 1
ATOM 1613 O O . THR B 2 99 ? -6.511 125.992 53.500 1.00 14.39 103 THR B O 1
ATOM 1617 N N . ASN B 2 100 ? -6.322 124.120 54.735 1.00 12.88 104 ASN B N 1
ATOM 1618 C CA . ASN B 2 100 ? -6.016 123.250 53.597 1.00 13.07 104 ASN B CA 1
ATOM 1619 C C . ASN B 2 100 ? -5.017 123.842 52.623 1.00 13.75 104 ASN B C 1
ATOM 1620 O O . ASN B 2 100 ? -5.281 123.986 51.420 1.00 14.88 104 ASN B O 1
ATOM 1625 N N . GLY B 2 101 ? -3.851 124.174 53.168 1.00 13.71 105 GLY B N 1
ATOM 1626 C CA . GLY B 2 101 ? -2.761 124.750 52.390 1.00 14.07 105 GLY B CA 1
ATOM 1627 C C . GLY B 2 101 ? -1.881 125.620 53.252 1.00 13.78 105 GLY B C 1
ATOM 1628 O O . GLY B 2 101 ? -1.774 125.410 54.459 1.00 13.68 105 GLY B O 1
ATOM 1629 N N . SER B 2 102 ? -1.259 126.617 52.643 1.00 14.09 106 SER B N 1
ATOM 1630 C CA . SER B 2 102 ? -0.406 127.525 53.376 1.00 13.49 106 SER B CA 1
ATOM 1631 C C . SER B 2 102 ? -1.178 128.335 54.399 1.00 13.45 106 SER B C 1
ATOM 1632 O O . SER B 2 102 ? -2.269 128.846 54.119 1.00 14.45 106 SER B O 1
ATOM 1635 N N . VAL B 2 103 ? -0.573 128.497 55.572 1.00 13.69 107 VAL B N 1
ATOM 1636 C CA . VAL B 2 103 ? -1.114 129.389 56.581 1.00 13.84 107 VAL B CA 1
ATOM 1637 C C . VAL B 2 103 ? -0.958 130.868 56.208 1.00 14.45 107 VAL B C 1
ATOM 1638 O O . VAL B 2 103 ? -1.509 131.732 56.889 1.00 15.47 107 VAL B O 1
ATOM 1642 N N . ASP B 2 104 ? -0.227 131.156 55.125 1.00 15.24 108 ASP B N 1
ATOM 1643 C CA . ASP B 2 104 ? -0.079 132.520 54.638 1.00 16.52 108 ASP B CA 1
ATOM 1644 C C . ASP B 2 104 ? -1.369 133.135 54.088 1.00 17.25 108 ASP B C 1
ATOM 1645 O O . ASP B 2 104 ? -1.457 134.366 53.990 1.00 18.94 108 ASP B O 1
ATOM 1650 N N A ASN B 2 105 ? -2.339 132.283 53.761 0.50 15.21 109 ASN B N 1
ATOM 1651 N N B ASN B 2 105 ? -2.336 132.335 53.632 0.50 18.57 109 ASN B N 1
ATOM 1652 C CA A ASN B 2 105 ? -3.585 132.702 53.139 0.50 15.03 109 ASN B CA 1
ATOM 1653 C CA B ASN B 2 105 ? -3.549 132.941 53.044 0.50 19.41 109 ASN B CA 1
ATOM 1654 C C A ASN B 2 105 ? -4.593 133.222 54.173 0.50 15.48 109 ASN B C 1
ATOM 1655 C C B ASN B 2 105 ? -4.561 133.256 54.131 0.50 18.39 109 ASN B C 1
ATOM 1656 O O A ASN B 2 105 ? -5.687 132.672 54.316 0.50 15.51 109 ASN B O 1
ATOM 1657 O O B ASN B 2 105 ? -5.593 132.600 54.280 0.50 18.64 109 ASN B O 1
ATOM 1666 N N . LYS B 2 106 ? -4.230 134.295 54.878 1.00 17.38 110 LYS B N 1
ATOM 1667 C CA . LYS B 2 106 ? -5.018 134.752 56.027 1.00 18.83 110 LYS B CA 1
ATOM 1668 C C . LYS B 2 106 ? -6.427 135.154 55.621 1.00 18.25 110 LYS B C 1
ATOM 1669 O O . LYS B 2 106 ? -7.382 134.857 56.319 1.00 17.69 110 LYS B O 1
ATOM 1675 N N . GLU B 2 107 ? -6.549 135.823 54.477 1.00 18.97 111 GLU B N 1
ATOM 1676 C CA . GLU B 2 107 ? -7.845 136.317 54.045 1.00 21.73 111 GLU B CA 1
ATOM 1677 C C . GLU B 2 107 ? -8.813 135.166 53.788 1.00 18.56 111 GLU B C 1
ATOM 1678 O O . GLU B 2 107 ? -9.974 135.217 54.194 1.00 18.33 111 GLU B O 1
ATOM 1684 N N . LEU B 2 108 ? -8.325 134.118 53.132 1.00 17.23 112 LEU B N 1
ATOM 1685 C CA . LEU B 2 108 ? -9.151 132.946 52.839 1.00 17.54 112 LEU B CA 1
ATOM 1686 C C . LEU B 2 108 ? -9.546 132.211 54.121 1.00 16.38 112 LEU B C 1
ATOM 1687 O O 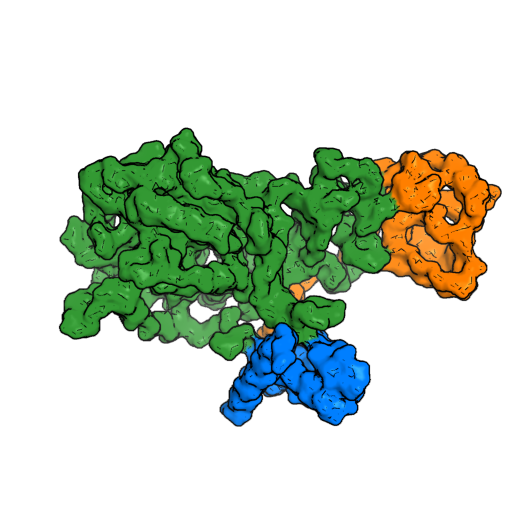. LEU B 2 108 ? -10.697 131.796 54.294 1.00 16.57 112 LEU B O 1
ATOM 1692 N N . ILE B 2 109 ? -8.582 132.031 55.014 1.00 14.73 113 ILE B N 1
ATOM 1693 C CA . ILE B 2 109 ? -8.840 131.332 56.269 1.00 14.88 113 ILE B CA 1
ATOM 1694 C C . ILE B 2 109 ? -9.931 132.071 57.058 1.00 14.64 113 ILE B C 1
ATOM 1695 O O . ILE B 2 109 ? -10.884 131.458 57.554 1.00 14.83 113 ILE B O 1
ATOM 1700 N N . LEU B 2 110 ? -9.800 133.391 57.150 1.00 15.25 114 LEU B N 1
ATOM 1701 C CA . LEU B 2 110 ? -10.774 134.202 57.895 1.00 16.32 114 LEU B CA 1
ATOM 1702 C C . LEU B 2 110 ? -12.150 134.236 57.237 1.00 16.32 114 LEU B C 1
ATOM 1703 O O . LEU B 2 110 ? -13.168 134.243 57.934 1.00 17.00 114 LEU B O 1
ATOM 1708 N N . GLN B 2 111 ? -12.182 134.249 55.902 1.00 17.07 115 GLN B N 1
ATOM 1709 C CA . GLN B 2 111 ? -13.446 134.200 55.173 1.00 18.03 115 GLN B CA 1
ATOM 1710 C C . GLN B 2 111 ? -14.193 132.913 55.518 1.00 17.20 115 GLN B C 1
ATOM 1711 O O . GLN B 2 111 ? -15.393 132.924 55.807 1.00 17.82 115 GLN B O 1
ATOM 1717 N N . ARG B 2 112 ? -13.472 131.797 55.487 1.00 15.76 116 ARG B N 1
ATOM 1718 C CA . ARG B 2 112 ? -14.074 130.515 55.810 1.00 16.37 116 ARG B CA 1
ATOM 1719 C C . ARG B 2 112 ? -14.537 130.473 57.269 1.00 15.51 116 ARG B C 1
ATOM 1720 O O . ARG B 2 112 ? -15.633 129.998 57.570 1.00 16.54 116 ARG B O 1
ATOM 1728 N N . ALA B 2 113 ? -13.683 130.955 58.171 1.00 15.35 117 ALA B N 1
ATOM 1729 C CA . ALA B 2 113 ? -14.004 130.987 59.603 1.00 15.23 117 ALA B CA 1
ATOM 1730 C C . ALA B 2 113 ? -15.262 131.810 59.869 1.00 15.42 117 ALA B C 1
ATOM 1731 O O . ALA B 2 113 ? -16.140 131.386 60.608 1.00 15.78 117 ALA B O 1
ATOM 1733 N N . LYS B 2 114 ? -15.356 132.977 59.240 1.00 16.02 118 LYS B N 1
ATOM 1734 C CA . LYS B 2 114 ? -16.511 133.844 59.432 1.00 18.05 118 LYS B CA 1
ATOM 1735 C C . LYS B 2 114 ? -17.785 133.182 58.918 1.00 18.43 118 LYS B C 1
ATOM 1736 O O . LYS B 2 114 ? -18.809 133.180 59.605 1.00 19.68 118 LYS B O 1
ATOM 1742 N N . GLU B 2 115 ? -17.716 132.604 57.723 1.00 19.21 119 GLU B N 1
ATOM 1743 C CA . GLU B 2 115 ? -18.888 131.982 57.115 1.00 21.12 119 GLU B CA 1
ATOM 1744 C C . GLU B 2 115 ? -19.436 130.837 57.962 1.00 19.94 119 GLU B C 1
ATOM 1745 O O . GLU B 2 115 ? -20.650 130.634 58.015 1.00 22.13 119 GLU B O 1
ATOM 1751 N N . LEU B 2 116 ? -18.539 130.116 58.638 1.00 18.38 120 LEU B N 1
ATOM 1752 C CA . LEU B 2 116 ? -18.904 128.961 59.466 1.00 18.36 120 LEU B CA 1
ATOM 1753 C C . LEU B 2 116 ? -19.188 129.297 60.930 1.00 18.52 120 LEU B C 1
ATOM 1754 O O . LEU B 2 116 ? -19.553 128.418 61.711 1.00 21.20 120 LEU B O 1
ATOM 1759 N N . GLY B 2 117 ? -19.042 130.562 61.303 1.00 17.65 121 GLY B N 1
ATOM 1760 C CA . GLY B 2 117 ? -19.431 130.996 62.642 1.00 18.04 121 GLY B CA 1
ATOM 1761 C C . GLY B 2 117 ? -18.388 130.791 63.726 1.00 17.60 121 GLY B C 1
ATOM 1762 O O . GLY B 2 117 ? -18.730 130.705 64.906 1.00 19.58 121 GLY B O 1
ATOM 1763 N N . TYR B 2 118 ? -17.115 130.752 63.343 1.00 16.27 122 TYR B N 1
ATOM 1764 C CA . TYR B 2 118 ? -16.019 130.726 64.314 1.00 16.66 122 TYR B CA 1
ATOM 1765 C C . TYR B 2 118 ? -15.900 132.110 64.934 1.00 17.06 122 TYR B C 1
ATOM 1766 O O . TYR B 2 118 ? -15.666 133.084 64.223 1.00 21.21 122 TYR B O 1
ATOM 1775 N N . LYS B 2 119 ? -16.090 132.202 66.247 1.00 15.51 123 LYS B N 1
ATOM 1776 C CA . LYS B 2 119 ? -16.180 133.499 66.913 1.00 15.37 123 LYS B CA 1
ATOM 1777 C C . LYS B 2 119 ? -14.862 134.262 66.930 1.00 15.51 123 LYS B C 1
ATOM 1778 O O . LYS B 2 119 ? -13.797 133.693 67.193 1.00 16.16 123 LYS B O 1
ATOM 1784 N N . GLY B 2 120 ? -14.951 135.564 66.672 1.00 15.47 124 GLY B N 1
ATOM 1785 C CA . GLY B 2 120 ? -13.810 136.452 66.771 1.00 16.23 124 GLY B CA 1
ATOM 1786 C C . GLY B 2 120 ? -13.157 136.872 65.465 1.00 16.37 124 GLY B C 1
ATOM 1787 O O . GLY B 2 120 ? -12.025 137.348 65.470 1.00 18.03 124 GLY B O 1
ATOM 1788 N N . VAL B 2 121 ? -13.846 136.692 64.341 1.00 17.87 125 VAL B N 1
ATOM 1789 C CA . VAL B 2 121 ? -13.359 137.240 63.068 1.00 19.30 125 VAL B CA 1
ATOM 1790 C C . VAL B 2 121 ? -13.835 138.684 62.913 1.00 23.01 125 VAL B C 1
ATOM 1791 O O . VAL B 2 121 ? -15.002 138.976 63.141 1.00 25.32 125 VAL B O 1
ATOM 1795 N N . GLU B 2 122 ? -12.939 139.572 62.490 1.00 31.27 126 GLU B N 1
ATOM 1796 C CA . GLU B 2 122 ? -13.303 140.975 62.234 1.00 40.67 126 GLU B CA 1
ATOM 1797 C C . GLU B 2 122 ? -14.068 141.110 60.909 1.00 43.94 126 GLU B C 1
ATOM 1798 O O . GLU B 2 122 ? -15.268 140.826 60.819 1.00 47.68 126 GLU B O 1
ATOM 1804 N N A MET C 3 1 ? 9.485 129.695 76.995 0.70 20.80 1 MET C N 1
ATOM 1805 N N B MET C 3 1 ? 9.390 129.764 77.190 0.30 12.14 1 MET C N 1
ATOM 1806 C CA A MET C 3 1 ? 9.040 128.771 78.076 0.70 18.82 1 MET C CA 1
ATOM 1807 C CA B MET C 3 1 ? 8.968 128.640 78.062 0.30 12.59 1 MET C CA 1
ATOM 1808 C C A MET C 3 1 ? 10.110 127.675 78.216 0.70 15.34 1 MET C C 1
ATOM 1809 C C B MET C 3 1 ? 10.123 127.654 78.210 0.30 12.40 1 MET C C 1
ATOM 1810 O O A MET C 3 1 ? 10.574 127.136 77.211 0.70 15.24 1 MET C O 1
ATOM 1811 O O B MET C 3 1 ? 10.648 127.160 77.210 0.30 12.86 1 MET C O 1
ATOM 1820 N N . LYS C 3 2 ? 10.524 127.386 79.452 1.00 13.52 2 LYS C N 1
ATOM 1821 C CA . LYS C 3 2 ? 11.548 126.378 79.735 1.00 13.88 2 LYS C CA 1
ATOM 1822 C C . LYS C 3 2 ? 10.999 125.342 80.704 1.00 13.69 2 LYS C C 1
ATOM 1823 O O . LYS C 3 2 ? 10.183 125.656 81.574 1.00 15.64 2 LYS C O 1
ATOM 1829 N N . ILE C 3 3 ? 11.479 124.111 80.545 1.00 13.82 3 ILE C N 1
ATOM 1830 C CA . ILE C 3 3 ? 11.093 122.952 81.351 1.00 14.28 3 ILE C CA 1
ATOM 1831 C C . ILE C 3 3 ? 12.352 122.498 82.089 1.00 14.35 3 ILE C C 1
ATOM 1832 O O . ILE C 3 3 ? 13.413 122.381 81.471 1.00 14.23 3 ILE C O 1
ATOM 1837 N N A ASN C 3 4 ? 12.273 122.246 83.396 0.70 14.61 4 ASN C N 1
ATOM 1838 N N B ASN C 3 4 ? 12.250 122.212 83.386 0.30 13.72 4 ASN C N 1
ATOM 1839 C CA A ASN C 3 4 ? 13.475 121.726 84.046 0.70 15.53 4 ASN C CA 1
ATOM 1840 C CA B ASN C 3 4 ? 13.414 121.689 84.106 0.30 13.87 4 ASN C CA 1
ATOM 1841 C C A ASN C 3 4 ? 13.745 120.286 83.593 0.70 15.62 4 ASN C C 1
ATOM 1842 C C B ASN C 3 4 ? 13.711 120.251 83.677 0.30 14.91 4 ASN C C 1
ATOM 1843 O O A ASN C 3 4 ? 12.881 119.613 83.022 0.70 14.46 4 ASN C O 1
ATOM 1844 O O B ASN C 3 4 ? 12.813 119.521 83.251 0.30 14.64 4 ASN C O 1
ATOM 1853 N N . ARG C 3 5 ? 14.979 119.864 83.771 1.00 15.50 5 ARG C N 1
ATOM 1854 C CA . ARG C 3 5 ? 15.431 118.587 83.237 1.00 16.27 5 ARG C CA 1
ATOM 1855 C C . ARG C 3 5 ? 14.760 117.366 83.837 1.00 14.76 5 ARG C C 1
ATOM 1856 O O . ARG C 3 5 ? 14.542 116.376 83.138 1.00 15.61 5 ARG C O 1
ATOM 1864 N N . GLN C 3 6 ? 14.461 117.415 85.131 1.00 14.70 6 GLN C N 1
ATOM 1865 C CA . GLN C 3 6 ? 13.800 116.290 85.759 1.00 15.86 6 GLN C CA 1
ATOM 1866 C C . GLN C 3 6 ? 12.426 116.066 85.144 1.00 14.79 6 GLN C C 1
ATOM 1867 O O . GLN C 3 6 ? 12.075 114.947 84.783 1.00 17.10 6 GLN C O 1
ATOM 1873 N N . GLN C 3 7 ? 11.667 117.141 84.990 1.00 14.33 7 GLN C N 1
ATOM 1874 C CA . GLN C 3 7 ? 10.324 117.061 84.439 1.00 15.11 7 GLN C CA 1
ATOM 1875 C C . GLN C 3 7 ? 10.389 116.696 82.954 1.00 13.58 7 GLN C C 1
ATOM 1876 O O . GLN C 3 7 ? 9.582 115.903 82.476 1.00 14.36 7 GLN C O 1
ATOM 1882 N N . TYR C 3 8 ? 11.356 117.252 82.224 1.00 12.61 8 TYR C N 1
ATOM 1883 C CA . TYR C 3 8 ? 11.509 116.889 80.812 1.00 12.41 8 TYR C CA 1
ATOM 1884 C C . TYR C 3 8 ? 11.718 115.376 80.676 1.00 12.85 8 TYR C C 1
ATOM 1885 O O . TYR C 3 8 ? 11.039 114.705 79.893 1.00 13.25 8 TYR C O 1
ATOM 1894 N N . ALA C 3 9 ? 12.659 114.839 81.450 1.00 12.82 9 ALA C N 1
ATOM 1895 C CA . ALA C 3 9 ? 12.989 113.418 81.335 1.00 13.12 9 ALA C CA 1
ATOM 1896 C C . ALA C 3 9 ? 11.833 112.529 81.738 1.00 13.80 9 ALA C C 1
ATOM 1897 O O . ALA C 3 9 ? 11.639 111.469 81.144 1.00 14.63 9 ALA C O 1
ATOM 1899 N N A GLU C 3 10 ? 11.060 112.943 82.740 0.50 14.42 10 GLU C N 1
ATOM 1900 N N B GLU C 3 10 ? 11.077 112.950 82.751 0.50 14.23 10 GLU C N 1
ATOM 1901 C CA A GLU C 3 10 ? 9.901 112.159 83.162 0.50 15.91 10 GLU C CA 1
ATOM 1902 C CA B GLU C 3 10 ? 9.890 112.217 83.185 0.50 15.70 10 GLU C CA 1
ATOM 1903 C C A GLU C 3 10 ? 8.790 112.115 82.106 0.50 15.30 10 GLU C C 1
ATOM 1904 C C B GLU C 3 10 ? 8.861 112.085 82.057 0.50 15.15 10 GLU C C 1
ATOM 1905 O O A GLU C 3 10 ? 8.008 111.165 82.077 0.50 17.13 10 GLU C O 1
ATOM 1906 O O B GLU C 3 10 ? 8.244 111.031 81.896 0.50 16.19 10 GLU C O 1
ATOM 1917 N N . SER C 3 11 ? 8.708 113.142 81.261 1.00 14.88 11 SER C N 1
ATOM 1918 C CA . SER C 3 11 ? 7.694 113.186 80.195 1.00 15.32 11 SER C CA 1
ATOM 1919 C C . SER C 3 11 ? 8.142 112.560 78.877 1.00 13.92 11 SER C C 1
ATOM 1920 O O . SER C 3 11 ? 7.346 111.892 78.212 1.00 15.81 11 SER C O 1
ATOM 1923 N N . TYR C 3 12 ? 9.396 112.785 78.495 1.00 12.43 12 TYR C N 1
ATOM 1924 C CA . TYR C 3 12 ? 9.867 112.419 77.154 1.00 11.74 12 TYR C CA 1
ATOM 1925 C C . TYR C 3 12 ? 11.027 111.446 77.144 1.00 11.28 12 TYR C C 1
ATOM 1926 O O . TYR C 3 12 ? 11.527 111.106 76.075 1.00 11.29 12 TYR C O 1
ATOM 1935 N N . GLY C 3 13 ? 11.450 110.986 78.316 1.00 11.84 13 GLY C N 1
ATOM 1936 C CA . GLY C 3 13 ? 12.708 110.287 78.442 1.00 11.09 13 GLY C CA 1
ATOM 1937 C C . GLY C 3 13 ? 13.880 111.254 78.472 1.00 11.39 13 GLY C C 1
ATOM 1938 O O . GLY C 3 13 ? 13.729 112.441 78.199 1.00 11.94 13 GLY C O 1
ATOM 1939 N N . PRO C 3 14 ? 15.069 110.748 78.808 1.00 11.57 14 PRO C N 1
ATOM 1940 C CA . PRO C 3 14 ? 16.247 111.598 78.993 1.00 11.94 14 PRO C CA 1
ATOM 1941 C C . PRO C 3 14 ? 16.731 112.254 77.706 1.00 11.69 14 PRO C C 1
ATOM 1942 O O . PRO C 3 14 ? 16.454 111.762 76.604 1.00 12.21 14 PRO C O 1
ATOM 1946 N N . THR C 3 15 ? 17.463 113.354 77.855 1.00 11.28 15 THR C N 1
ATOM 1947 C CA . THR C 3 15 ? 18.053 114.028 76.710 1.00 11.70 15 THR C CA 1
ATOM 1948 C C . THR C 3 15 ? 19.541 114.260 76.962 1.00 12.52 15 THR C C 1
ATOM 1949 O O . THR C 3 15 ? 20.109 113.715 77.918 1.00 12.23 15 THR C O 1
ATOM 1953 N N . VAL C 3 16 ? 20.169 115.052 76.097 1.00 12.53 16 VAL C N 1
ATOM 1954 C CA . VAL C 3 16 ? 21.630 115.124 76.019 1.00 13.28 16 VAL C CA 1
ATOM 1955 C C . VAL C 3 16 ? 22.275 115.428 77.362 1.00 12.82 16 VAL C C 1
ATOM 1956 O O . VAL C 3 16 ? 21.945 116.428 78.007 1.00 14.07 16 VAL C O 1
ATOM 1960 N N . GLY C 3 17 ? 23.206 114.568 77.772 1.00 11.81 17 GLY C N 1
ATOM 1961 C CA . GLY C 3 17 ? 23.910 114.743 79.039 1.00 12.59 17 GLY C CA 1
ATOM 1962 C C . GLY C 3 17 ? 23.294 114.020 80.222 1.00 12.74 17 GLY C C 1
ATOM 1963 O O . GLY C 3 17 ? 23.959 113.838 81.230 1.00 14.05 17 GLY C O 1
ATOM 1964 N N . ASP C 3 18 ? 22.025 113.634 80.127 1.00 12.16 18 ASP C N 1
ATOM 1965 C CA . ASP C 3 18 ? 21.372 112.895 81.209 1.00 12.03 18 ASP C CA 1
ATOM 1966 C C . ASP C 3 18 ? 21.946 111.478 81.258 1.00 12.01 18 ASP C C 1
ATOM 1967 O O . ASP C 3 18 ? 22.324 110.917 80.220 1.00 12.23 18 ASP C O 1
ATOM 1972 N N . GLN C 3 19 ? 21.968 110.898 82.457 1.00 11.86 19 GLN C N 1
ATOM 1973 C CA . GLN C 3 19 ? 22.441 109.535 82.650 1.00 12.47 19 GLN C CA 1
ATOM 1974 C C . GLN C 3 19 ? 21.344 108.645 83.210 1.00 11.83 19 GLN C C 1
ATOM 1975 O O . GLN C 3 19 ? 20.434 109.110 83.896 1.00 13.26 19 GLN C O 1
ATOM 1981 N N . VAL C 3 20 ? 21.455 107.356 82.902 1.00 11.90 20 VAL C N 1
ATOM 1982 C CA . VAL C 3 20 ? 20.496 106.352 83.330 1.00 12.06 20 VAL C CA 1
ATOM 1983 C C . VAL C 3 20 ? 21.253 105.150 83.877 1.00 11.64 20 VAL C C 1
ATOM 1984 O O . VAL C 3 20 ? 22.195 104.673 83.248 1.00 11.97 20 VAL C O 1
ATOM 1988 N N . ARG C 3 21 ? 20.847 104.676 85.053 1.00 11.20 21 ARG C N 1
ATOM 1989 C CA . ARG C 3 21 ? 21.424 103.470 85.629 1.00 10.80 21 ARG C CA 1
ATOM 1990 C C . ARG C 3 21 ? 20.879 102.224 84.933 1.00 10.78 21 ARG C C 1
ATOM 1991 O O . ARG C 3 21 ? 19.678 102.096 84.715 1.00 11.54 21 ARG C O 1
ATOM 1999 N N . LEU C 3 22 ? 21.764 101.296 84.594 1.00 10.23 22 LEU C N 1
ATOM 2000 C CA . LEU C 3 22 ? 21.329 100.022 84.003 1.00 10.30 22 LEU C CA 1
ATOM 2001 C C . LEU C 3 22 ? 20.911 99.045 85.117 1.00 10.33 22 LEU C C 1
ATOM 2002 O O . LEU C 3 22 ? 21.746 98.545 85.877 1.00 11.13 22 LEU C O 1
ATOM 2007 N N . ALA C 3 23 ? 19.609 98.790 85.212 1.00 10.10 23 ALA C N 1
ATOM 2008 C CA . ALA C 3 23 ? 19.063 97.896 86.231 1.00 10.59 23 ALA C CA 1
ATOM 2009 C C . ALA C 3 23 ? 19.610 98.315 87.608 1.00 10.85 23 ALA C C 1
ATOM 2010 O O . ALA C 3 23 ? 19.618 99.505 87.924 1.00 11.08 23 ALA C O 1
ATOM 2012 N N . ASP C 3 24 ? 20.046 97.354 88.416 1.00 10.23 24 ASP C N 1
ATOM 2013 C CA . ASP C 3 24 ? 20.595 97.624 89.745 1.00 10.64 24 ASP C CA 1
ATOM 2014 C C . ASP C 3 24 ? 22.114 97.488 89.739 1.00 10.94 24 ASP C C 1
ATOM 2015 O O . ASP C 3 24 ? 22.730 97.302 90.793 1.00 11.56 24 ASP C O 1
ATOM 2020 N N . THR C 3 25 ? 22.721 97.626 88.558 1.00 10.90 25 THR C N 1
ATOM 2021 C CA . THR C 3 25 ? 24.187 97.677 88.449 1.00 11.16 25 THR C CA 1
ATOM 2022 C C . THR C 3 25 ? 24.699 99.066 88.824 1.00 11.22 25 THR C C 1
ATOM 2023 O O . THR C 3 25 ? 23.899 99.977 89.074 1.00 11.90 25 THR C O 1
ATOM 2027 N N A ASP C 3 26 ? 26.020 99.256 88.861 0.50 12.13 26 ASP C N 1
ATOM 2028 N N B ASP C 3 26 ? 26.029 99.182 88.832 0.50 11.32 26 ASP C N 1
ATOM 2029 C CA A ASP C 3 26 ? 26.585 100.620 88.977 0.50 13.17 26 ASP C CA 1
ATOM 2030 C CA B ASP C 3 26 ? 26.747 100.449 88.993 0.50 11.71 26 ASP C CA 1
ATOM 2031 C C A ASP C 3 26 ? 27.069 101.128 87.627 0.50 12.40 26 ASP C C 1
ATOM 2032 C C B ASP C 3 26 ? 26.985 101.181 87.655 0.50 11.69 26 ASP C C 1
ATOM 2033 O O A ASP C 3 26 ? 28.004 101.927 87.562 0.50 12.78 26 ASP C O 1
ATOM 2034 O O B ASP C 3 26 ? 27.638 102.225 87.640 0.50 12.35 26 ASP C O 1
ATOM 2043 N N . LEU C 3 27 ? 26.448 100.657 86.548 1.00 11.64 27 LEU C N 1
ATOM 2044 C CA . LEU C 3 27 ? 26.741 101.167 85.206 1.00 11.44 27 LEU C CA 1
ATOM 2045 C C . LEU C 3 27 ? 25.762 102.267 84.834 1.00 11.95 27 LEU C C 1
ATOM 2046 O O . LEU C 3 27 ? 24.553 102.109 85.018 1.00 12.59 27 LEU C O 1
ATOM 2051 N N . TRP C 3 28 ? 26.302 103.380 84.328 1.00 11.94 28 TRP C N 1
ATOM 2052 C CA . TRP C 3 28 ? 25.516 104.526 83.903 1.00 12.23 28 TRP C CA 1
ATOM 2053 C C . TRP C 3 28 ? 25.778 104.802 82.439 1.00 11.96 28 TRP C C 1
ATOM 2054 O O . TRP C 3 28 ? 26.933 104.896 82.021 1.00 13.52 28 TRP C O 1
ATOM 2065 N N . ILE C 3 29 ? 24.710 104.949 81.667 1.00 11.66 29 ILE C N 1
ATOM 2066 C CA . ILE C 3 29 ? 24.837 105.388 80.278 1.00 11.76 29 ILE C CA 1
ATOM 2067 C C . ILE C 3 29 ? 24.359 106.827 80.144 1.00 12.37 29 ILE C C 1
ATOM 2068 O O . ILE C 3 29 ? 23.409 107.254 80.806 1.00 14.22 29 ILE C O 1
ATOM 2073 N N . GLU C 3 30 ? 25.058 107.578 79.303 1.00 11.75 30 GLU C N 1
ATOM 2074 C CA . GLU C 3 30 ? 24.778 108.992 79.093 1.00 11.79 30 GLU C CA 1
ATOM 2075 C C . GLU C 3 30 ? 24.278 109.225 77.671 1.00 11.52 30 GLU C C 1
ATOM 2076 O O . GLU C 3 30 ? 24.870 108.728 76.710 1.00 12.29 30 GLU C O 1
ATOM 2082 N N . VAL C 3 31 ? 23.212 110.013 77.540 1.00 11.58 31 VAL C N 1
ATOM 2083 C CA . VAL C 3 31 ? 22.694 110.387 76.225 1.00 11.29 31 VAL C CA 1
ATOM 2084 C C . VAL C 3 31 ? 23.717 111.269 75.496 1.00 11.26 31 VAL C C 1
ATOM 2085 O O . VAL C 3 31 ? 24.026 112.358 75.953 1.00 11.53 31 VAL C O 1
ATOM 2089 N N . GLU C 3 32 ? 24.219 110.797 74.355 1.00 10.99 32 GLU C N 1
ATOM 2090 C CA . GLU C 3 32 ? 25.297 111.487 73.620 1.00 11.64 32 GLU C CA 1
ATOM 2091 C C . GLU C 3 32 ? 24.799 112.605 72.711 1.00 12.24 32 GLU C C 1
ATOM 2092 O O . GLU C 3 32 ? 25.492 113.606 72.511 1.00 13.92 32 GLU C O 1
ATOM 2098 N N . LYS C 3 33 ? 23.618 112.403 72.142 1.00 11.85 33 LYS C N 1
ATOM 2099 C CA . LYS C 3 33 ? 22.978 113.373 71.242 1.00 12.56 33 LYS C CA 1
ATOM 2100 C C . LYS C 3 33 ? 21.495 113.049 71.186 1.00 11.21 33 LYS C C 1
ATOM 2101 O O . LYS C 3 33 ? 21.068 111.987 71.642 1.00 11.50 33 LYS C O 1
ATOM 2107 N N . ASP C 3 34 ? 20.719 113.976 70.651 1.00 11.42 34 ASP C N 1
ATOM 2108 C CA . ASP C 3 34 ? 19.265 113.831 70.605 1.00 11.10 34 ASP C CA 1
ATOM 2109 C C . ASP C 3 34 ? 18.782 114.440 69.297 1.00 11.05 34 ASP C C 1
ATOM 2110 O O . ASP C 3 34 ? 19.101 115.594 68.998 1.00 12.40 34 ASP C O 1
ATOM 2115 N N . TYR C 3 35 ? 18.062 113.642 68.511 1.00 10.96 35 TYR C N 1
ATOM 2116 C CA . TYR C 3 35 ? 17.576 114.062 67.198 1.00 11.66 35 TYR C CA 1
ATOM 2117 C C . TYR C 3 35 ? 16.305 114.917 67.237 1.00 11.83 35 TYR C C 1
ATOM 2118 O O . TYR C 3 35 ? 15.834 115.346 66.190 1.00 13.03 35 TYR C O 1
ATOM 2127 N N . THR C 3 36 ? 15.752 115.192 68.419 1.00 11.80 36 THR C N 1
ATOM 2128 C CA . THR C 3 36 ? 14.483 115.908 68.479 1.00 12.19 36 THR C CA 1
ATOM 2129 C C . THR C 3 36 ? 14.640 117.399 68.182 1.00 11.71 36 THR C C 1
ATOM 2130 O O . THR C 3 36 ? 15.753 117.938 68.109 1.00 13.43 36 THR C O 1
ATOM 2134 N N . THR C 3 37 ? 13.496 118.052 68.024 1.00 11.75 37 THR C N 1
ATOM 2135 C CA . THR C 3 37 ? 13.416 119.499 68.085 1.00 12.72 37 THR C CA 1
ATOM 2136 C C . THR C 3 37 ? 12.580 119.809 69.323 1.00 11.85 37 THR C C 1
ATOM 2137 O O . THR C 3 37 ? 11.407 119.442 69.382 1.00 12.57 37 THR C O 1
ATOM 2141 N N . TYR C 3 38 ? 13.186 120.456 70.321 1.00 11.41 38 TYR C N 1
ATOM 2142 C CA . TYR C 3 38 ? 12.499 120.686 71.578 1.00 11.07 38 TYR C CA 1
ATOM 2143 C C . TYR C 3 38 ? 11.230 121.519 71.380 1.00 10.94 38 TYR C C 1
ATOM 2144 O O . TYR C 3 38 ? 11.271 122.631 70.832 1.00 12.42 38 TYR C O 1
ATOM 2153 N N . GLY C 3 39 ? 10.112 120.968 71.845 1.00 11.23 39 GLY C N 1
ATOM 2154 C CA . GLY C 3 39 ? 8.785 121.532 71.628 1.00 11.97 39 GLY C CA 1
ATOM 2155 C C . GLY C 3 39 ? 7.961 120.760 70.606 1.00 12.18 39 GLY C C 1
ATOM 2156 O O . GLY C 3 39 ? 6.734 120.861 70.604 1.00 12.68 39 GLY C O 1
ATOM 2157 N N . ASP C 3 40 ? 8.636 120.019 69.720 1.00 11.59 40 ASP C N 1
ATOM 2158 C CA . ASP C 3 40 ? 7.964 119.225 68.686 1.00 11.85 40 ASP C CA 1
ATOM 2159 C C . ASP C 3 40 ? 8.126 117.711 68.899 1.00 11.92 40 ASP C C 1
ATOM 2160 O O . ASP C 3 40 ? 7.956 116.933 67.961 1.00 12.15 40 ASP C O 1
ATOM 2165 N N . GLU C 3 41 ? 8.417 117.291 70.130 1.00 11.40 41 GLU C N 1
ATOM 2166 C CA . GLU C 3 41 ? 8.494 115.866 70.444 1.00 11.32 41 GLU C CA 1
ATOM 2167 C C . GLU C 3 41 ? 7.200 115.170 70.035 1.00 11.27 41 GLU C C 1
ATOM 2168 O O . GLU C 3 41 ? 6.105 115.696 70.217 1.00 12.39 41 GLU C O 1
ATOM 2174 N N . ALA C 3 42 ? 7.335 113.980 69.461 1.00 11.12 42 ALA C N 1
ATOM 2175 C CA . ALA C 3 42 ? 6.195 113.155 69.142 1.00 11.70 42 ALA C CA 1
ATOM 2176 C C . ALA C 3 42 ? 5.733 112.424 70.394 1.00 12.18 42 ALA C C 1
ATOM 2177 O O . ALA C 3 42 ? 6.544 111.974 71.190 1.00 15.19 42 ALA C O 1
ATOM 2179 N N . ASN C 3 43 ? 4.425 112.336 70.568 1.00 11.66 43 ASN C N 1
ATOM 2180 C CA . ASN C 3 43 ? 3.829 111.521 71.616 1.00 12.20 43 ASN C CA 1
ATOM 2181 C C . ASN C 3 43 ? 2.408 111.220 71.212 1.00 11.84 43 ASN C C 1
ATOM 2182 O O . ASN C 3 43 ? 1.799 111.958 70.426 1.00 12.76 43 ASN C O 1
ATOM 2187 N N . PHE C 3 44 ? 1.905 110.107 71.724 1.00 11.76 44 PHE C N 1
ATOM 2188 C CA . PHE C 3 44 ? 0.594 109.613 71.379 1.00 11.43 44 PHE C CA 1
ATOM 2189 C C . PHE C 3 44 ? -0.280 109.416 72.620 1.00 11.62 44 PHE C C 1
ATOM 2190 O O . PHE C 3 44 ? 0.206 109.003 73.682 1.00 13.07 44 PHE C O 1
ATOM 2198 N N . GLY C 3 45 ? -1.576 109.650 72.449 1.00 11.47 45 GLY C N 1
ATOM 2199 C CA . GLY C 3 45 ? -2.559 109.415 73.498 1.00 12.64 45 GLY C CA 1
ATOM 2200 C C . GLY C 3 45 ? -3.670 110.441 73.458 1.00 13.32 45 GLY C C 1
ATOM 2201 O O . GLY C 3 45 ? -3.804 111.208 72.501 1.00 13.43 45 GLY C O 1
ATOM 2202 N N . GLY C 3 46 ? -4.463 110.472 74.519 1.00 13.24 46 GLY C N 1
ATOM 2203 C CA . GLY C 3 46 ? -5.592 111.388 74.586 1.00 13.94 46 GLY C CA 1
ATOM 2204 C C . GLY C 3 46 ? -5.101 112.824 74.616 1.00 13.32 46 GLY C C 1
ATOM 2205 O O . GLY C 3 46 ? -4.320 113.197 75.481 1.00 14.87 46 GLY C O 1
ATOM 2206 N N . GLY C 3 47 ? -5.535 113.622 73.646 1.00 13.40 47 GLY C N 1
ATOM 2207 C CA . GLY C 3 47 ? -5.118 115.018 73.545 1.00 14.24 47 GLY C CA 1
ATOM 2208 C C . GLY C 3 47 ? -3.647 115.262 73.272 1.00 14.14 47 GLY C C 1
ATOM 2209 O O . GLY C 3 47 ? -3.136 116.360 73.554 1.00 17.40 47 GLY C O 1
ATOM 2210 N N . LYS C 3 48 ? -2.962 114.264 72.711 1.00 12.25 48 LYS C N 1
ATOM 2211 C CA . LYS C 3 48 ? -1.512 114.345 72.510 1.00 12.24 48 LYS C CA 1
ATOM 2212 C C . LYS C 3 48 ? -1.164 114.865 71.091 1.00 11.86 48 LYS C C 1
ATOM 2213 O O . LYS C 3 48 ? -2.019 115.421 70.402 1.00 14.40 48 LYS C O 1
ATOM 2219 N N . VAL C 3 49 ? 0.088 114.726 70.679 1.00 11.68 49 VAL C N 1
ATOM 2220 C CA . VAL C 3 49 ? 0.595 115.423 69.483 1.00 12.08 49 VAL C CA 1
ATOM 2221 C C . VAL C 3 49 ? 0.291 114.687 68.178 1.00 11.57 49 VAL C C 1
ATOM 2222 O O . VAL C 3 49 ? 0.042 115.331 67.146 1.00 11.41 49 VAL C O 1
ATOM 2226 N N . LEU C 3 50 ? 0.309 113.356 68.214 1.00 10.87 50 LEU C N 1
ATOM 2227 C CA . LEU C 3 50 ? 0.162 112.558 66.988 1.00 10.62 50 LEU C CA 1
ATOM 2228 C C . LEU C 3 50 ? -1.320 112.360 66.668 1.00 10.36 50 LEU C C 1
ATOM 2229 O O . LEU C 3 50 ? -1.904 111.282 66.881 1.00 11.59 50 LEU C O 1
ATOM 2234 N N . ARG C 3 51 ? -1.901 113.441 66.160 1.00 10.77 51 ARG C N 1
ATOM 2235 C CA . ARG C 3 51 ? -3.301 113.530 65.778 1.00 10.38 51 ARG C CA 1
ATOM 2236 C C . ARG C 3 51 ? -3.384 114.219 64.416 1.00 10.25 51 ARG C C 1
ATOM 2237 O O . ARG C 3 51 ? -2.534 115.046 64.062 1.00 10.83 51 ARG C O 1
ATOM 2245 N N . GLU C 3 52 ? -4.416 113.867 63.658 1.00 10.92 52 GLU C N 1
ATOM 2246 C CA . GLU C 3 52 ? -4.565 114.311 62.278 1.00 11.00 52 GLU C CA 1
ATOM 2247 C C . GLU C 3 52 ? -4.564 115.834 62.149 1.00 10.90 52 GLU C C 1
ATOM 2248 O O . GLU C 3 52 ? -5.290 116.535 62.855 1.00 11.89 52 GLU C O 1
ATOM 2254 N N . GLY C 3 53 ? -3.732 116.317 61.222 1.00 10.69 53 GLY C N 1
ATOM 2255 C CA . GLY C 3 53 ? -3.549 117.745 60.981 1.00 10.78 53 GLY C CA 1
ATOM 2256 C C . GLY C 3 53 ? -2.519 118.379 61.897 1.00 11.03 53 GLY C C 1
ATOM 2257 O O . GLY C 3 53 ? -2.149 119.546 61.710 1.00 11.52 53 GLY C O 1
ATOM 2258 N N . MET C 3 54 ? -2.058 117.611 62.882 1.00 10.82 54 MET C N 1
ATOM 2259 C CA . MET C 3 54 ? -1.166 118.105 63.918 1.00 10.56 54 MET C CA 1
ATOM 2260 C C . MET C 3 54 ? 0.142 117.343 63.729 1.00 10.52 54 MET C C 1
ATOM 2261 O O . MET C 3 54 ? 0.773 117.486 62.683 1.00 11.32 54 MET C O 1
ATOM 2266 N N . GLY C 3 55 ? 0.560 116.523 64.691 1.00 10.50 55 GLY C N 1
ATOM 2267 C CA . GLY C 3 55 ? 1.733 115.693 64.507 1.00 10.21 55 GLY C CA 1
ATOM 2268 C C . GLY C 3 55 ? 1.561 114.513 63.562 1.00 10.41 55 GLY C C 1
ATOM 2269 O O . GLY C 3 55 ? 2.567 113.931 63.142 1.00 10.54 55 GLY C O 1
ATOM 2270 N N . GLU C 3 56 ? 0.314 114.149 63.241 1.00 10.23 56 GLU C N 1
ATOM 2271 C CA . GLU C 3 56 ? 0.031 113.160 62.203 1.00 10.45 56 GLU C CA 1
ATOM 2272 C C . GLU C 3 56 ? -0.419 113.874 60.939 1.00 10.29 56 GLU C C 1
ATOM 2273 O O . GLU C 3 56 ? -1.367 114.670 60.943 1.00 11.26 56 GLU C O 1
ATOM 2279 N N . ASN C 3 57 ? 0.276 113.570 59.845 1.00 10.25 57 ASN C N 1
ATOM 2280 C CA . ASN C 3 57 ? -0.071 114.081 58.513 1.00 10.35 57 ASN C CA 1
ATOM 2281 C C . ASN C 3 57 ? -1.311 113.357 57.988 1.00 10.40 57 ASN C C 1
ATOM 2282 O O . ASN C 3 57 ? -1.399 112.136 58.102 1.00 11.52 57 ASN C O 1
ATOM 2287 N N . GLY C 3 58 ? -2.265 114.107 57.437 1.00 10.68 58 GLY C N 1
ATOM 2288 C CA . GLY C 3 58 ? -3.503 113.535 56.905 1.00 11.07 58 GLY C CA 1
ATOM 2289 C C . GLY C 3 58 ? -3.590 113.469 55.384 1.00 10.82 58 GLY C C 1
ATOM 2290 O O . GLY C 3 58 ? -4.649 113.155 54.846 1.00 12.24 58 GLY C O 1
ATOM 2291 N N . THR C 3 59 ? -2.477 113.756 54.709 1.00 10.71 59 THR C N 1
ATOM 2292 C CA . THR C 3 59 ? -2.444 113.928 53.248 1.00 10.66 59 THR C CA 1
ATOM 2293 C C . THR C 3 59 ? -1.855 112.714 52.534 1.00 11.02 59 THR C C 1
ATOM 2294 O O . THR C 3 59 ? -2.388 112.267 51.513 1.00 11.90 59 THR C O 1
ATOM 2298 N N . TYR C 3 60 ? -0.739 112.204 53.044 1.00 11.08 60 TYR C N 1
ATOM 2299 C CA . TYR C 3 60 ? 0.070 111.245 52.291 1.00 11.31 60 TYR C CA 1
ATOM 2300 C C . TYR C 3 60 ? -0.384 109.806 52.432 1.00 10.67 60 TYR C C 1
ATOM 2301 O O . TYR C 3 60 ? -0.733 109.337 53.519 1.00 11.33 60 TYR C O 1
ATOM 2310 N N . THR C 3 61 ? -0.350 109.103 51.308 1.00 10.96 61 THR C N 1
ATOM 2311 C CA . THR C 3 61 ? -0.582 107.671 51.295 1.00 10.96 61 THR C CA 1
ATOM 2312 C C . THR C 3 61 ? 0.644 106.974 51.866 1.00 10.61 61 THR C C 1
ATOM 2313 O O . THR C 3 61 ? 1.722 107.569 52.026 1.00 10.72 61 THR C O 1
ATOM 2317 N N . ARG C 3 62 ? 0.499 105.695 52.166 1.00 11.03 62 ARG C N 1
ATOM 2318 C CA . ARG C 3 62 ? 1.565 104.960 52.810 1.00 10.98 62 ARG C CA 1
ATOM 2319 C C . ARG C 3 62 ? 2.888 105.024 52.046 1.00 11.11 62 ARG C C 1
ATOM 2320 O O . ARG C 3 62 ? 3.955 105.177 52.651 1.00 12.33 62 ARG C O 1
ATOM 2328 N N A THR C 3 63 ? 2.824 105.014 50.715 0.50 11.27 63 THR C N 1
ATOM 2329 N N B THR C 3 63 ? 2.830 104.838 50.724 0.50 10.91 63 THR C N 1
ATOM 2330 C CA A THR C 3 63 ? 4.040 105.127 49.911 0.50 11.96 63 THR C CA 1
ATOM 2331 C CA B THR C 3 63 ? 4.051 104.656 49.934 0.50 11.38 63 THR C CA 1
ATOM 2332 C C A THR C 3 63 ? 4.750 106.482 50.006 0.50 12.03 63 THR C C 1
ATOM 2333 C C B THR C 3 63 ? 4.904 105.921 49.940 0.50 10.88 63 THR C C 1
ATOM 2334 O O A THR C 3 63 ? 5.952 106.571 49.742 0.50 13.53 63 THR C O 1
ATOM 2335 O O B THR C 3 63 ? 6.115 105.872 49.696 0.50 12.68 63 THR C O 1
ATOM 2342 N N A GLU C 3 64 ? 4.032 107.537 50.365 0.60 11.59 64 GLU C N 1
ATOM 2343 N N B GLU C 3 64 ? 4.258 107.055 50.235 0.40 9.57 64 GLU C N 1
ATOM 2344 C CA A GLU C 3 64 ? 4.612 108.861 50.290 0.60 11.81 64 GLU C CA 1
ATOM 2345 C CA B GLU C 3 64 ? 4.887 108.381 50.137 0.40 9.71 64 GLU C CA 1
ATOM 2346 C C A GLU C 3 64 ? 5.355 109.171 51.607 0.60 11.96 64 GLU C C 1
ATOM 2347 C C B GLU C 3 64 ? 5.321 108.968 51.488 0.40 10.70 64 GLU C C 1
ATOM 2348 O O A GLU C 3 64 ? 4.952 110.092 52.321 0.60 12.02 64 GLU C O 1
ATOM 2349 O O B GLU C 3 64 ? 4.692 109.843 52.069 0.40 11.00 64 GLU C O 1
ATOM 2360 N N . ASN C 3 65 ? 6.442 108.430 51.925 1.00 11.23 65 ASN C N 1
ATOM 2361 C CA . ASN C 3 65 ? 7.249 108.800 53.094 1.00 11.37 65 ASN C CA 1
ATOM 2362 C C . ASN C 3 65 ? 6.602 108.573 54.441 1.00 10.96 65 ASN C C 1
ATOM 2363 O O . ASN C 3 65 ? 7.127 109.033 55.454 1.00 11.62 65 ASN C O 1
ATOM 2368 N N . VAL C 3 66 ? 5.533 107.780 54.459 1.00 10.35 66 VAL C N 1
ATOM 2369 C CA . VAL C 3 66 ? 4.802 107.482 55.688 1.00 10.48 66 VAL C CA 1
ATOM 2370 C C . VAL C 3 66 ? 5.317 106.171 56.278 1.00 10.79 66 VAL C C 1
ATOM 2371 O O . VAL C 3 66 ? 5.683 105.254 55.560 1.00 13.30 66 VAL C O 1
ATOM 2375 N N . LEU C 3 67 ? 5.342 106.094 57.599 1.00 10.01 67 LEU C N 1
ATOM 2376 C CA . LEU C 3 67 ? 5.814 104.903 58.316 1.00 9.67 67 LEU C CA 1
ATOM 2377 C C . LEU C 3 67 ? 4.696 103.919 58.641 1.00 9.38 67 LEU C C 1
ATOM 2378 O O . LEU C 3 67 ? 3.555 104.327 58.846 1.00 10.51 67 LEU C O 1
ATOM 2383 N N . ASP C 3 68 ? 5.027 102.629 58.735 1.00 9.25 68 ASP C N 1
ATOM 2384 C CA . ASP C 3 68 ? 4.112 101.657 59.340 1.00 9.22 68 ASP C CA 1
ATOM 2385 C C . ASP C 3 68 ? 4.094 101.730 60.866 1.00 9.31 68 ASP C C 1
ATOM 2386 O O . ASP C 3 68 ? 3.092 101.396 61.496 1.00 10.32 68 ASP C O 1
ATOM 2391 N N . LEU C 3 69 ? 5.219 102.144 61.442 1.00 9.50 69 LEU C N 1
ATOM 2392 C CA . LEU C 3 69 ? 5.389 102.143 62.890 1.00 9.74 69 LEU C CA 1
ATOM 2393 C C . LEU C 3 69 ? 6.401 103.203 63.273 1.00 10.15 69 LEU C C 1
ATOM 2394 O O . LEU C 3 69 ? 7.468 103.295 62.654 1.00 10.16 69 LEU C O 1
ATOM 2399 N N . LEU C 3 70 ? 6.066 103.986 64.301 1.00 10.08 70 LEU C N 1
ATOM 2400 C CA . LEU C 3 70 ? 7.008 104.921 64.898 1.00 10.19 70 LEU C CA 1
ATOM 2401 C C . LEU C 3 70 ? 7.173 104.547 66.371 1.00 10.33 70 LEU C C 1
ATOM 2402 O O . LEU C 3 70 ? 6.179 104.453 67.094 1.00 10.56 70 LEU C O 1
ATOM 2407 N N . LEU C 3 71 ? 8.425 104.312 66.784 1.00 9.75 71 LEU C N 1
ATOM 2408 C CA . LEU C 3 71 ? 8.776 104.225 68.209 1.00 9.89 71 LEU C CA 1
ATOM 2409 C C . LEU C 3 71 ? 9.200 105.632 68.615 1.00 10.06 71 LEU C C 1
ATOM 2410 O O . LEU C 3 71 ? 10.194 106.143 68.103 1.00 10.58 71 LEU C O 1
ATOM 2415 N N . THR C 3 72 ? 8.445 106.254 69.510 1.00 10.25 72 THR C N 1
ATOM 2416 C CA . THR C 3 72 ? 8.704 107.631 69.909 1.00 10.54 72 THR C CA 1
ATOM 2417 C C . THR C 3 72 ? 9.679 107.700 71.070 1.00 10.43 72 THR C C 1
ATOM 2418 O O . THR C 3 72 ? 9.563 106.949 72.034 1.00 10.47 72 THR C O 1
ATOM 2422 N N . ASN C 3 73 ? 10.644 108.611 70.978 1.00 10.10 73 ASN C N 1
ATOM 2423 C CA . ASN C 3 73 ? 11.478 108.988 72.130 1.00 10.59 73 ASN C CA 1
ATOM 2424 C C . ASN C 3 73 ? 12.313 107.839 72.711 1.00 10.47 73 ASN C C 1
ATOM 2425 O O . ASN C 3 73 ? 12.416 107.685 73.931 1.00 10.94 73 ASN C O 1
ATOM 2430 N N . ALA C 3 74 ? 12.933 107.044 71.839 1.00 10.28 74 ALA C N 1
ATOM 2431 C CA . ALA C 3 74 ? 13.750 105.914 72.274 1.00 10.35 74 ALA C CA 1
ATOM 2432 C C . ALA C 3 74 ? 15.137 106.353 72.737 1.00 10.15 74 ALA C C 1
ATOM 2433 O O . ALA C 3 74 ? 15.762 107.204 72.108 1.00 11.04 74 ALA C O 1
ATOM 2435 N N . LEU C 3 75 ? 15.623 105.752 73.824 1.00 10.49 75 LEU C N 1
ATOM 2436 C CA . LEU C 3 75 ? 17.036 105.851 74.180 1.00 10.48 75 LEU C CA 1
ATOM 2437 C C . LEU C 3 75 ? 17.732 104.620 73.622 1.00 10.58 75 LEU C C 1
ATOM 2438 O O . LEU C 3 75 ? 17.578 103.520 74.146 1.00 10.60 75 LEU C O 1
ATOM 2443 N N . ILE C 3 76 ? 18.451 104.819 72.521 1.00 10.43 76 ILE C N 1
ATOM 2444 C CA . ILE C 3 76 ? 19.109 103.741 71.795 1.00 10.50 76 ILE C CA 1
ATOM 2445 C C . ILE C 3 76 ? 20.449 103.436 72.454 1.00 10.25 76 ILE C C 1
ATOM 2446 O O . ILE C 3 76 ? 21.226 104.346 72.726 1.00 11.04 76 ILE C O 1
ATOM 2451 N N . LEU C 3 77 ? 20.690 102.159 72.724 1.00 10.64 77 LEU C N 1
ATOM 2452 C CA . LEU C 3 77 ? 21.999 101.664 73.163 1.00 10.61 77 LEU C CA 1
ATOM 2453 C C . LEU C 3 77 ? 22.470 100.656 72.126 1.00 10.57 77 LEU C C 1
ATOM 2454 O O . LEU C 3 77 ? 21.876 99.587 71.986 1.00 10.99 77 LEU C O 1
ATOM 2459 N N . ASP C 3 78 ? 23.526 101.013 71.391 1.00 10.90 78 ASP C N 1
ATOM 2460 C CA . ASP C 3 78 ? 23.956 100.245 70.219 1.00 11.26 78 ASP C CA 1
ATOM 2461 C C . ASP C 3 78 ? 25.452 100.481 70.020 1.00 10.90 78 ASP C C 1
ATOM 2462 O O . ASP C 3 78 ? 26.000 101.458 70.534 1.00 11.05 78 ASP C O 1
ATOM 2467 N N . TYR C 3 79 ? 26.117 99.622 69.247 1.00 10.56 79 TYR C N 1
ATOM 2468 C CA . TYR C 3 79 ? 27.549 99.845 68.963 1.00 10.91 79 TYR C CA 1
ATOM 2469 C C . TYR C 3 79 ? 27.762 101.201 68.267 1.00 10.71 79 TYR C C 1
ATOM 2470 O O . TYR C 3 79 ? 28.840 101.787 68.359 1.00 12.20 79 TYR C O 1
ATOM 2479 N N . THR C 3 80 ? 26.732 101.687 67.573 1.00 10.94 80 THR C N 1
ATOM 2480 C CA . THR C 3 80 ? 26.819 102.929 66.821 1.00 11.34 80 THR C CA 1
ATOM 2481 C C . THR C 3 80 ? 26.660 104.186 67.672 1.00 12.36 80 THR C C 1
ATOM 2482 O O . THR C 3 80 ? 26.898 105.294 67.182 1.00 14.41 80 THR C O 1
ATOM 2486 N N . GLY C 3 81 ? 26.249 104.034 68.926 1.00 11.75 81 GLY C N 1
ATOM 2487 C CA . GLY C 3 81 ? 25.999 105.191 69.774 1.00 11.95 81 GLY C CA 1
ATOM 2488 C C . GLY C 3 81 ? 24.991 104.927 70.869 1.00 11.57 81 GLY C C 1
ATOM 2489 O O . GLY C 3 81 ? 24.247 103.947 70.836 1.00 11.92 81 GLY C O 1
ATOM 2490 N N . ILE C 3 82 ? 24.984 105.833 71.838 1.00 11.24 82 ILE C N 1
ATOM 2491 C CA . ILE C 3 82 ? 23.995 105.858 72.906 1.00 11.24 82 ILE C CA 1
ATOM 2492 C C . ILE C 3 82 ? 23.320 107.227 72.797 1.00 11.03 82 ILE C C 1
ATOM 2493 O O . ILE C 3 82 ? 23.929 108.255 73.104 1.00 11.67 82 ILE C O 1
ATOM 2498 N N . TYR C 3 83 ? 22.092 107.252 72.288 1.00 10.90 83 TYR C N 1
ATOM 2499 C CA . TYR C 3 83 ? 21.501 108.515 71.876 1.00 11.03 83 TYR C CA 1
ATOM 2500 C C . TYR C 3 83 ? 19.986 108.421 71.819 1.00 10.61 83 TYR C C 1
ATOM 2501 O O . TYR C 3 83 ? 19.412 107.332 71.863 1.00 11.89 83 TYR C O 1
ATOM 2510 N N . LYS C 3 84 ? 19.352 109.582 71.733 1.00 10.21 84 LYS C N 1
ATOM 2511 C CA . LYS C 3 84 ? 17.908 109.712 71.780 1.00 10.62 84 LYS C CA 1
ATOM 2512 C C . LYS C 3 84 ? 17.375 109.993 70.372 1.00 10.57 84 LYS C C 1
ATOM 2513 O O . LYS C 3 84 ? 17.833 110.910 69.694 1.00 10.96 84 LYS C O 1
ATOM 2519 N N . ALA C 3 85 ? 16.398 109.206 69.947 1.00 10.38 85 ALA C N 1
ATOM 2520 C CA . ALA C 3 85 ? 15.798 109.366 68.626 1.00 10.17 85 ALA C CA 1
ATOM 2521 C C . ALA C 3 85 ? 14.456 108.666 68.560 1.00 9.89 85 ALA C C 1
ATOM 2522 O O . ALA C 3 85 ? 14.173 107.760 69.362 1.00 11.04 85 ALA C O 1
ATOM 2524 N N . ASP C 3 86 ? 13.637 109.088 67.595 1.00 10.00 86 ASP C N 1
ATOM 2525 C CA . ASP C 3 86 ? 12.503 108.284 67.150 1.00 10.17 86 ASP C CA 1
ATOM 2526 C C . ASP C 3 86 ? 13.027 107.222 66.164 1.00 9.94 86 ASP C C 1
ATOM 2527 O O . ASP C 3 86 ? 13.987 107.477 65.425 1.00 10.02 86 ASP C O 1
ATOM 2532 N N . ILE C 3 87 ? 12.381 106.051 66.130 1.00 9.53 87 ILE C N 1
ATOM 2533 C CA . ILE C 3 87 ? 12.745 104.981 65.190 1.00 10.01 87 ILE C CA 1
ATOM 2534 C C . ILE C 3 87 ? 11.544 104.681 64.304 1.00 10.16 87 ILE C C 1
ATOM 2535 O O . ILE C 3 87 ? 10.456 104.383 64.805 1.00 11.08 87 ILE C O 1
ATOM 2540 N N . GLY C 3 88 ? 11.757 104.754 62.988 1.00 9.74 88 GLY C N 1
ATOM 2541 C CA . GLY C 3 88 ? 10.702 104.533 62.002 1.00 9.50 88 GLY C CA 1
ATOM 2542 C C . GLY C 3 88 ? 10.894 103.214 61.270 1.00 9.70 88 GLY C C 1
ATOM 2543 O O . GLY C 3 88 ? 11.991 102.908 60.785 1.00 10.71 88 GLY C O 1
ATOM 2544 N N . VAL C 3 89 ? 9.818 102.438 61.213 1.00 9.25 89 VAL C N 1
ATOM 2545 C CA . VAL C 3 89 ? 9.817 101.105 60.623 1.00 9.96 89 VAL C CA 1
ATOM 2546 C C . VAL C 3 89 ? 8.804 101.066 59.477 1.00 9.67 89 VAL C C 1
ATOM 2547 O O . VAL C 3 89 ? 7.701 101.625 59.579 1.00 9.68 89 VAL C O 1
ATOM 2551 N N . LYS C 3 90 ? 9.188 100.400 58.393 1.00 9.91 90 LYS C N 1
ATOM 2552 C CA . LYS C 3 90 ? 8.321 100.226 57.245 1.00 10.25 90 LYS C CA 1
ATOM 2553 C C . LYS C 3 90 ? 8.707 98.940 56.534 1.00 10.35 90 LYS C C 1
ATOM 2554 O O . LYS C 3 90 ? 9.898 98.625 56.409 1.00 10.17 90 LYS C O 1
ATOM 2560 N N . ASP C 3 91 ? 7.706 98.179 56.105 1.00 9.77 91 ASP C N 1
ATOM 2561 C CA . ASP C 3 91 ? 7.947 96.878 55.449 1.00 10.99 91 ASP C CA 1
ATOM 2562 C C . ASP C 3 91 ? 8.780 95.937 56.313 1.00 10.79 91 ASP C C 1
ATOM 2563 O O . ASP C 3 91 ? 9.480 95.062 55.804 1.00 11.92 91 ASP C O 1
ATOM 2568 N N . GLY C 3 92 ? 8.674 96.093 57.633 1.00 10.24 92 GLY C N 1
ATOM 2569 C CA . GLY C 3 92 ? 9.387 95.229 58.570 1.00 10.22 92 GLY C CA 1
ATOM 2570 C C . GLY C 3 92 ? 10.833 95.587 58.842 1.00 9.74 92 GLY C C 1
ATOM 2571 O O . GLY C 3 92 ? 11.504 94.881 59.599 1.00 10.39 92 GLY C O 1
ATOM 2572 N N . TYR C 3 93 ? 11.308 96.674 58.233 1.00 9.38 93 TYR C N 1
ATOM 2573 C CA . TYR C 3 93 ? 12.701 97.128 58.323 1.00 10.06 93 TYR C CA 1
ATOM 2574 C C . TYR C 3 93 ? 12.769 98.510 58.964 1.00 10.01 93 TYR C C 1
ATOM 2575 O O . TYR C 3 93 ? 11.835 99.310 58.885 1.00 10.38 93 TYR C O 1
ATOM 2584 N N . ILE C 3 94 ? 13.899 98.791 59.590 1.00 10.19 94 ILE C N 1
ATOM 2585 C CA . ILE C 3 94 ? 14.177 100.126 60.102 1.00 10.69 94 ILE C CA 1
ATOM 2586 C C . ILE C 3 94 ? 14.484 101.009 58.896 1.00 10.81 94 ILE C C 1
ATOM 2587 O O . ILE C 3 94 ? 15.451 100.752 58.178 1.00 12.44 94 ILE C O 1
ATOM 2592 N N . VAL C 3 95 ? 13.643 102.008 58.643 1.00 11.06 95 VAL C N 1
ATOM 2593 C CA . VAL C 3 95 ? 13.868 102.908 57.501 1.00 11.41 95 VAL C CA 1
ATOM 2594 C C . VAL C 3 95 ? 14.364 104.290 57.890 1.00 11.30 95 VAL C C 1
ATOM 2595 O O . VAL C 3 95 ? 14.938 104.998 57.065 1.00 12.30 95 VAL C O 1
ATOM 2599 N N . GLY C 3 96 ? 14.160 104.681 59.142 1.00 11.01 96 GLY C N 1
ATOM 2600 C CA . GLY C 3 96 ? 14.595 105.990 59.594 1.00 11.35 96 GLY C CA 1
ATOM 2601 C C . GLY C 3 96 ? 14.907 105.981 61.066 1.00 11.09 96 GLY C C 1
ATOM 2602 O O . GLY C 3 96 ? 14.199 105.358 61.850 1.00 12.57 96 GLY C O 1
ATOM 2603 N N . ILE C 3 97 ? 15.989 106.653 61.426 1.00 11.11 97 ILE C N 1
ATOM 2604 C CA . ILE C 3 97 ? 16.301 106.937 62.823 1.00 10.72 97 ILE C CA 1
ATOM 2605 C C . ILE C 3 97 ? 16.503 108.441 62.876 1.00 10.81 97 ILE C C 1
ATOM 2606 O O . ILE C 3 97 ? 17.343 108.986 62.150 1.00 12.39 97 ILE C O 1
ATOM 2611 N N . GLY C 3 98 ? 15.698 109.132 63.671 1.00 10.57 98 GLY C N 1
ATOM 2612 C CA . GLY C 3 98 ? 15.721 110.586 63.627 1.00 11.16 98 GLY C CA 1
ATOM 2613 C C . GLY C 3 98 ? 14.556 111.184 64.358 1.00 10.67 98 GLY C C 1
ATOM 2614 O O . GLY C 3 98 ? 14.422 110.982 65.557 1.00 11.33 98 GLY C O 1
ATOM 2615 N N . LYS C 3 99 ? 13.726 111.931 63.636 1.00 10.88 99 LYS C N 1
ATOM 2616 C CA . LYS C 3 99 ? 12.629 112.660 64.238 1.00 11.49 99 LYS C CA 1
ATOM 2617 C C . LYS C 3 99 ? 11.385 112.451 63.394 1.00 10.92 99 LYS C C 1
ATOM 2618 O O . LYS C 3 99 ? 11.362 112.812 62.217 1.00 11.67 99 LYS C O 1
ATOM 2624 N N . GLY C 3 100 ? 10.354 111.861 63.996 1.00 10.71 100 GLY C N 1
ATOM 2625 C CA . GLY C 3 100 ? 9.112 111.561 63.302 1.00 10.90 100 GLY C CA 1
ATOM 2626 C C . GLY C 3 100 ? 8.035 112.586 63.569 1.00 11.13 100 GLY C C 1
ATOM 2627 O O . GLY C 3 100 ? 8.067 113.299 64.573 1.00 11.96 100 GLY C O 1
ATOM 2628 N N . GLY C 3 101 ? 7.059 112.649 62.679 1.00 10.89 101 GLY C N 1
ATOM 2629 C CA . GLY C 3 101 ? 5.936 113.547 62.865 1.00 11.01 101 GLY C CA 1
ATOM 2630 C C . GLY C 3 101 ? 5.404 114.043 61.545 1.00 10.54 101 GLY C C 1
ATOM 2631 O O . GLY C 3 101 ? 5.290 113.278 60.590 1.00 11.42 101 GLY C O 1
ATOM 2632 N N . ASN C 3 102 ? 5.073 115.331 61.505 1.00 10.71 102 ASN C N 1
ATOM 2633 C CA . ASN C 3 102 ? 4.380 115.911 60.366 1.00 10.47 102 ASN C CA 1
ATOM 2634 C C . ASN C 3 102 ? 5.113 117.146 59.861 1.00 10.66 102 ASN C C 1
ATOM 2635 O O . ASN C 3 102 ? 5.109 118.178 60.535 1.00 11.35 102 ASN C O 1
ATOM 2640 N N . PRO C 3 103 ? 5.736 117.067 58.669 1.00 11.20 103 PRO C N 1
ATOM 2641 C CA . PRO C 3 103 ? 6.442 118.239 58.119 1.00 12.10 103 PRO C CA 1
ATOM 2642 C C . PRO C 3 103 ? 5.537 119.452 57.832 1.00 11.87 103 PRO C C 1
ATOM 2643 O O . PRO C 3 103 ? 6.058 120.541 57.613 1.00 13.06 103 PRO C O 1
ATOM 2647 N N . ASP C 3 104 ? 4.214 119.267 57.831 1.00 11.58 104 ASP C N 1
ATOM 2648 C CA . ASP C 3 104 ? 3.273 120.384 57.663 1.00 12.22 104 ASP C CA 1
ATOM 2649 C C . ASP C 3 104 ? 3.600 121.480 58.686 1.00 11.82 104 ASP C C 1
ATOM 2650 O O . ASP C 3 104 ? 3.600 122.657 58.353 1.00 12.51 104 ASP C O 1
ATOM 2655 N N . ILE C 3 105 ? 3.821 121.078 59.941 1.00 11.62 105 ILE C N 1
ATOM 2656 C CA . ILE C 3 105 ? 3.867 122.018 61.056 1.00 11.69 105 ILE C CA 1
ATOM 2657 C C . ILE C 3 105 ? 5.051 121.879 62.009 1.00 11.24 105 ILE C C 1
ATOM 2658 O O . ILE C 3 105 ? 5.223 122.743 62.866 1.00 12.47 105 ILE C O 1
ATOM 2663 N N . MET C 3 106 ? 5.829 120.796 61.915 1.00 11.44 106 MET C N 1
ATOM 2664 C CA . MET C 3 106 ? 6.922 120.554 62.851 1.00 12.31 106 MET C CA 1
ATOM 2665 C C . MET C 3 106 ? 8.250 120.848 62.179 1.00 11.79 106 MET C C 1
ATOM 2666 O O . MET C 3 106 ? 8.422 120.573 60.990 1.00 13.02 106 MET C O 1
ATOM 2671 N N . ASP C 3 107 ? 9.197 121.374 62.953 1.00 12.96 107 ASP C N 1
ATOM 2672 C CA . ASP C 3 107 ? 10.563 121.525 62.479 1.00 13.22 107 ASP C CA 1
ATOM 2673 C C . ASP C 3 107 ? 11.332 120.221 62.639 1.00 13.18 107 ASP C C 1
ATOM 2674 O O . ASP C 3 107 ? 11.089 119.443 63.557 1.00 14.67 107 ASP C O 1
ATOM 2679 N N . GLY C 3 108 ? 12.274 120.003 61.732 1.00 14.15 108 GLY C N 1
ATOM 2680 C CA . GLY C 3 108 ? 13.255 118.937 61.890 1.00 14.41 108 GLY C CA 1
ATOM 2681 C C . GLY C 3 108 ? 12.768 117.523 61.689 1.00 13.67 108 GLY C C 1
ATOM 2682 O O . GLY C 3 108 ? 13.396 116.593 62.193 1.00 14.47 108 GLY C O 1
ATOM 2683 N N . VAL C 3 109 ? 11.681 117.335 60.945 1.00 12.35 109 VAL C N 1
ATOM 2684 C CA . VAL C 3 109 ? 11.173 115.983 60.701 1.00 12.42 109 VAL C CA 1
ATOM 2685 C C . VAL C 3 109 ? 12.035 115.307 59.639 1.00 12.21 109 VAL C C 1
ATOM 2686 O O . VAL C 3 109 ? 12.250 115.842 58.547 1.00 13.56 109 VAL C O 1
ATOM 2690 N N . THR C 3 110 ? 12.517 114.120 59.963 1.00 11.25 110 THR C N 1
ATOM 2691 C CA . THR C 3 110 ? 13.270 113.320 59.008 1.00 10.89 110 THR C CA 1
ATOM 2692 C C . THR C 3 110 ? 12.339 112.996 57.823 1.00 11.52 110 THR C C 1
ATOM 2693 O O . THR C 3 110 ? 11.215 112.547 58.045 1.00 11.77 110 THR C O 1
ATOM 2697 N N . PRO C 3 111 ? 12.772 113.265 56.567 1.00 12.19 111 PRO C N 1
ATOM 2698 C CA . PRO C 3 111 ? 11.793 113.269 55.473 1.00 13.00 111 PRO C CA 1
ATOM 2699 C C . PRO C 3 111 ? 10.990 111.993 55.254 1.00 12.35 111 PRO C C 1
ATOM 2700 O O . PRO C 3 111 ? 9.840 112.088 54.820 1.00 14.35 111 PRO C O 1
ATOM 2704 N N . ASN C 3 112 ? 11.568 110.829 55.551 1.00 11.35 112 ASN C N 1
ATOM 2705 C CA . ASN C 3 112 ? 10.846 109.561 55.401 1.00 11.26 112 ASN C CA 1
ATOM 2706 C C . ASN C 3 112 ? 10.244 109.033 56.702 1.00 11.19 112 ASN C C 1
ATOM 2707 O O . ASN C 3 112 ? 9.897 107.858 56.795 1.00 11.73 112 ASN C O 1
ATOM 2712 N N . MET C 3 113 ? 10.105 109.900 57.706 1.00 10.51 113 MET C N 1
ATOM 2713 C CA . MET C 3 113 ? 9.529 109.500 58.995 1.00 10.26 113 MET C CA 1
ATOM 2714 C C . MET C 3 113 ? 8.231 110.230 59.278 1.00 9.99 113 MET C C 1
ATOM 2715 O O . MET C 3 113 ? 8.000 110.715 60.398 1.00 10.94 113 MET C O 1
ATOM 2720 N N . ILE C 3 114 ? 7.357 110.273 58.269 1.00 10.05 114 ILE C N 1
ATOM 2721 C CA . ILE C 3 114 ? 6.056 110.903 58.443 1.00 10.85 114 ILE C CA 1
ATOM 2722 C C . ILE C 3 114 ? 5.107 109.946 59.164 1.00 10.58 114 ILE C C 1
ATOM 2723 O O . ILE C 3 114 ? 4.970 108.778 58.785 1.00 11.06 114 ILE C O 1
ATOM 2728 N N . VAL C 3 115 ? 4.478 110.448 60.228 1.00 10.26 115 VAL C N 1
ATOM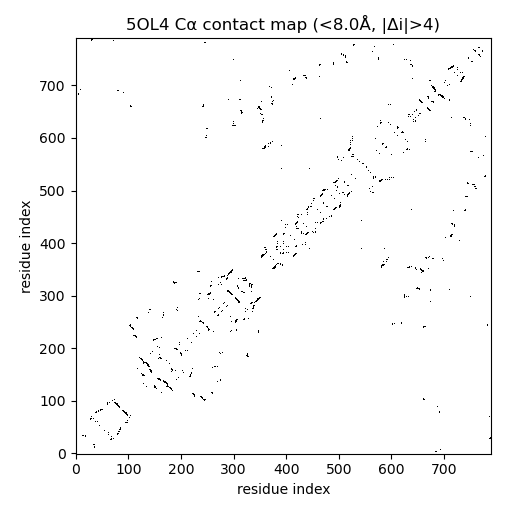 2729 C CA . VAL C 3 115 ? 3.363 109.763 60.862 1.00 10.26 115 VAL C CA 1
ATOM 2730 C C . VAL C 3 115 ? 2.124 110.100 60.060 1.00 10.43 115 VAL C C 1
ATOM 2731 O O . VAL C 3 115 ? 1.740 111.266 59.969 1.00 11.42 115 VAL C O 1
ATOM 2735 N N . GLY C 3 116 ? 1.517 109.073 59.465 1.00 10.07 116 GLY C N 1
ATOM 2736 C CA . GLY C 3 116 ? 0.343 109.251 58.632 1.00 10.16 116 GLY C CA 1
ATOM 2737 C C . GLY C 3 116 ? -0.767 108.308 59.023 1.00 9.89 116 GLY C C 1
ATOM 2738 O O . GLY C 3 116 ? -0.749 107.687 60.096 1.00 10.15 116 GLY C O 1
ATOM 2739 N N . THR C 3 117 ? -1.755 108.206 58.155 1.00 9.87 117 THR C N 1
ATOM 2740 C CA . THR C 3 117 ? -2.875 107.332 58.424 1.00 10.08 117 THR C CA 1
ATOM 2741 C C . THR C 3 117 ? -2.382 105.894 58.661 1.00 9.74 117 THR C C 1
ATOM 2742 O O . THR C 3 117 ? -2.942 105.162 59.488 1.00 10.45 117 THR C O 1
ATOM 2746 N N . ALA C 3 118 ? -1.329 105.493 57.942 1.00 9.66 118 ALA C N 1
ATOM 2747 C CA . ALA C 3 118 ? -0.829 104.112 57.994 1.00 9.58 118 ALA C CA 1
ATOM 2748 C C . ALA C 3 118 ? 0.027 103.772 59.222 1.00 9.57 118 ALA C C 1
ATOM 2749 O O . ALA C 3 118 ? 0.464 102.640 59.353 1.00 10.70 118 ALA C O 1
ATOM 2751 N N . THR C 3 119 ? 0.255 104.735 60.112 1.00 9.35 119 THR C N 1
ATOM 2752 C CA . THR C 3 119 ? 1.283 104.587 61.142 1.00 9.65 119 THR C CA 1
ATOM 2753 C C . THR C 3 119 ? 0.735 104.149 62.509 1.00 9.83 119 THR C C 1
ATOM 2754 O O . THR C 3 119 ? -0.126 104.801 63.087 1.00 10.34 119 THR C O 1
ATOM 2758 N N . GLU C 3 120 ? 1.271 103.040 63.012 1.00 9.17 120 GLU C N 1
ATOM 2759 C CA . GLU C 3 120 ? 1.098 102.599 64.403 1.00 10.09 120 GLU C CA 1
ATOM 2760 C C . GLU C 3 120 ? 2.150 103.299 65.277 1.00 9.99 120 GLU C C 1
ATOM 2761 O O . GLU C 3 120 ? 3.223 103.690 64.794 1.00 10.44 120 GLU C O 1
ATOM 2767 N N . VAL C 3 121 ? 1.851 103.439 66.569 1.00 10.12 121 VAL C N 1
ATOM 2768 C CA . VAL C 3 121 ? 2.783 104.079 67.503 1.00 10.28 121 VAL C CA 1
ATOM 2769 C C . VAL C 3 121 ? 3.083 103.189 68.708 1.00 9.72 121 VAL C C 1
ATOM 2770 O O . VAL C 3 121 ? 2.172 102.647 69.340 1.00 10.48 121 VAL C O 1
ATOM 2774 N N . ILE C 3 122 ? 4.379 103.068 69.005 1.00 9.73 122 ILE C N 1
ATOM 2775 C CA . ILE C 3 122 ? 4.859 102.495 70.255 1.00 10.61 122 ILE C CA 1
ATOM 2776 C C . ILE C 3 122 ? 5.582 103.606 70.997 1.00 10.94 122 ILE C C 1
ATOM 2777 O O . ILE C 3 122 ? 6.467 104.251 70.444 1.00 11.79 122 ILE C O 1
ATOM 2782 N N . ALA C 3 123 ? 5.189 103.833 72.251 1.00 10.93 123 ALA C N 1
ATOM 2783 C CA . ALA C 3 123 ? 5.824 104.844 73.084 1.00 10.71 123 ALA C CA 1
ATOM 2784 C C . ALA C 3 123 ? 7.088 104.279 73.710 1.00 11.25 123 ALA C C 1
ATOM 2785 O O . ALA C 3 123 ? 7.017 103.366 74.534 1.00 14.09 123 ALA C O 1
ATOM 2787 N N . ALA C 3 124 ? 8.239 104.807 73.314 1.00 10.71 124 ALA C N 1
ATOM 2788 C CA . ALA C 3 124 ? 9.509 104.379 73.882 1.00 10.77 124 ALA C CA 1
ATOM 2789 C C . ALA C 3 124 ? 10.093 105.383 74.889 1.00 10.79 124 ALA C C 1
ATOM 2790 O O . ALA C 3 124 ? 11.174 105.140 75.417 1.00 11.30 124 ALA C O 1
ATOM 2792 N N . GLU C 3 125 ? 9.384 106.477 75.177 1.00 10.81 125 GLU C N 1
ATOM 2793 C CA . GLU C 3 125 ? 9.857 107.446 76.180 1.00 10.80 125 GLU C CA 1
ATOM 2794 C C . GLU C 3 125 ? 10.073 106.733 77.505 1.00 11.36 125 GLU C C 1
ATOM 2795 O O . GLU C 3 125 ? 9.176 106.052 78.008 1.00 12.23 125 GLU C O 1
ATOM 2801 N N . GLY C 3 126 ? 11.272 106.888 78.047 1.00 11.36 126 GLY C N 1
ATOM 2802 C CA . GLY C 3 126 ? 11.635 106.251 79.303 1.00 11.59 126 GLY C CA 1
ATOM 2803 C C . GLY C 3 126 ? 12.112 104.817 79.168 1.00 11.70 126 GLY C C 1
ATOM 2804 O O . GLY C 3 126 ? 12.376 104.158 80.169 1.00 13.89 126 GLY C O 1
ATOM 2805 N N . LYS C 3 127 ? 12.187 104.319 77.938 1.00 11.31 127 LYS C N 1
ATOM 2806 C CA . LYS C 3 127 ? 12.692 102.975 77.663 1.00 11.23 127 LYS C CA 1
ATOM 2807 C C . LYS C 3 127 ? 14.063 103.078 77.021 1.00 11.05 127 LYS C C 1
ATOM 2808 O O . LYS C 3 127 ? 14.372 104.050 76.326 1.00 11.84 127 LYS C O 1
ATOM 2814 N N . ILE C 3 128 ? 14.859 102.045 77.252 1.00 10.04 128 ILE C N 1
ATOM 2815 C CA . ILE C 3 128 ? 16.074 101.792 76.488 1.00 10.43 128 ILE C CA 1
ATOM 2816 C C . ILE C 3 128 ? 15.713 100.801 75.389 1.00 10.32 128 ILE C C 1
ATOM 2817 O O . ILE C 3 128 ? 15.031 99.806 75.659 1.00 11.13 128 ILE C O 1
ATOM 2822 N N . VAL C 3 129 ? 16.149 101.098 74.159 1.00 9.94 129 VAL C N 1
ATOM 2823 C CA . VAL C 3 129 ? 15.880 100.232 73.018 1.00 10.19 129 VAL C CA 1
ATOM 2824 C C . VAL C 3 129 ? 17.210 99.724 72.483 1.00 9.81 129 VAL C C 1
ATOM 2825 O O . VAL C 3 129 ? 18.136 100.503 72.246 1.00 10.49 129 VAL C O 1
ATOM 2829 N N . THR C 3 130 ? 17.299 98.408 72.336 1.00 10.06 130 THR C N 1
ATOM 2830 C CA . THR C 3 130 ? 18.469 97.772 71.743 1.00 10.50 130 THR C CA 1
ATOM 2831 C C . THR C 3 130 ? 18.057 96.872 70.584 1.00 10.21 130 THR C C 1
ATOM 2832 O O . THR C 3 130 ? 16.903 96.467 70.444 1.00 10.63 130 THR C O 1
ATOM 2836 N N . ALA C 3 131 ? 19.041 96.535 69.766 1.00 9.72 131 ALA C N 1
ATOM 2837 C CA . ALA C 3 131 ? 18.881 95.460 68.816 1.00 9.87 131 ALA C CA 1
ATOM 2838 C C . ALA C 3 131 ? 18.557 94.169 69.560 1.00 10.09 131 ALA C C 1
ATOM 2839 O O . ALA C 3 131 ? 18.963 93.957 70.718 1.00 11.64 131 ALA C O 1
ATOM 2841 N N . GLY C 3 132 ? 17.842 93.287 68.885 1.00 10.21 132 GLY C N 1
ATOM 2842 C CA . GLY C 3 132 ? 17.674 91.935 69.388 1.00 11.01 132 GLY C CA 1
ATOM 2843 C C . GLY C 3 132 ? 18.995 91.187 69.470 1.00 10.52 132 GLY C C 1
ATOM 2844 O O . GLY C 3 132 ? 19.883 91.334 68.622 1.00 10.85 132 GLY C O 1
ATOM 2845 N N . GLY C 3 133 ? 19.132 90.380 70.514 1.00 10.37 133 GLY C N 1
ATOM 2846 C CA . GLY C 3 133 ? 20.322 89.600 70.698 1.00 10.06 133 GLY C CA 1
ATOM 2847 C C . GLY C 3 133 ? 20.483 88.509 69.653 1.00 9.43 133 GLY C C 1
ATOM 2848 O O . GLY C 3 133 ? 19.512 87.891 69.227 1.00 10.04 133 GLY C O 1
ATOM 2849 N N . ILE C 3 134 ? 21.735 88.274 69.275 1.00 8.97 134 ILE C N 1
ATOM 2850 C CA . ILE C 3 134 ? 22.101 87.286 68.267 1.00 9.68 134 ILE C CA 1
ATOM 2851 C C . ILE C 3 134 ? 22.897 86.206 68.986 1.00 9.66 134 ILE C C 1
ATOM 2852 O O . ILE C 3 134 ? 24.064 86.413 69.332 1.00 9.90 134 ILE C O 1
ATOM 2857 N N . ASP C 3 135 ? 22.248 85.071 69.236 1.00 9.55 135 ASP C N 1
ATOM 2858 C CA . ASP C 3 135 ? 22.868 83.948 69.936 1.00 9.46 135 ASP C CA 1
ATOM 2859 C C . ASP C 3 135 ? 23.333 82.944 68.905 1.00 9.60 135 ASP C C 1
ATOM 2860 O O . ASP C 3 135 ? 22.516 82.364 68.193 1.00 10.61 135 ASP C O 1
ATOM 2865 N N . THR C 3 136 ? 24.650 82.768 68.823 1.00 9.57 136 THR C N 1
ATOM 2866 C CA . THR C 3 136 ? 25.256 81.931 67.795 1.00 10.20 136 THR C CA 1
ATOM 2867 C C . THR C 3 136 ? 25.731 80.592 68.332 1.00 10.08 136 THR C C 1
ATOM 2868 O O . THR C 3 136 ? 26.388 79.838 67.622 1.00 10.91 136 THR C O 1
ATOM 2872 N N . HIS C 3 137 ? 25.365 80.275 69.573 1.00 9.81 137 HIS C N 1
ATOM 2873 C CA . HIS C 3 137 ? 25.703 78.972 70.138 1.00 9.92 137 HIS C CA 1
ATOM 2874 C C . HIS C 3 137 ? 24.464 78.342 70.772 1.00 9.64 137 HIS C C 1
ATOM 2875 O O . HIS C 3 137 ? 24.345 78.228 72.000 1.00 10.37 137 HIS C O 1
ATOM 2882 N N . VAL C 3 138 ? 23.540 77.915 69.917 1.00 9.89 138 VAL C N 1
ATOM 2883 C CA . VAL C 3 138 ? 22.269 77.365 70.367 1.00 9.52 138 VAL C CA 1
ATOM 2884 C C . VAL C 3 138 ? 22.196 75.882 70.059 1.00 9.10 138 VAL C C 1
ATOM 2885 O O . VAL C 3 138 ? 22.403 75.475 68.918 1.00 10.38 138 VAL C O 1
ATOM 2889 N N . HIS C 3 139 ? 21.883 75.078 71.074 1.00 9.46 139 HIS C N 1
ATOM 2890 C CA . HIS C 3 139 ? 21.534 73.677 70.864 1.00 9.68 139 HIS C CA 1
ATOM 2891 C C . HIS C 3 139 ? 20.026 73.577 70.803 1.00 9.10 139 HIS C C 1
ATOM 2892 O O . HIS C 3 139 ? 19.349 73.977 71.752 1.00 10.04 139 HIS C O 1
ATOM 2899 N N . PHE C 3 140 ? 19.503 73.071 69.686 1.00 9.26 140 PHE C N 1
ATOM 2900 C CA . PHE C 3 140 ? 18.063 72.904 69.540 1.00 9.30 140 PHE C CA 1
ATOM 2901 C C . PHE C 3 140 ? 17.663 71.585 70.193 1.00 9.94 140 PHE C C 1
ATOM 2902 O O . PHE C 3 140 ? 17.723 70.518 69.575 1.00 11.11 140 PHE C O 1
ATOM 2910 N N . ILE C 3 141 ? 17.304 71.689 71.473 1.00 9.43 141 ILE C N 1
ATOM 2911 C CA . ILE C 3 141 ? 17.054 70.540 72.333 1.00 10.04 141 ILE C CA 1
ATOM 2912 C C . ILE C 3 141 ? 15.596 70.461 72.805 1.00 10.19 141 ILE C C 1
ATOM 2913 O O . ILE C 3 141 ? 15.031 69.369 72.880 1.00 11.55 141 ILE C O 1
ATOM 2918 N N . ASN C 3 142 ? 14.990 71.601 73.138 1.00 10.53 142 ASN C N 1
ATOM 2919 C CA . ASN C 3 142 ? 13.645 71.635 73.698 1.00 11.04 142 ASN C CA 1
ATOM 2920 C C . ASN C 3 142 ? 12.975 72.900 73.184 1.00 10.73 142 ASN C C 1
ATOM 2921 O O . ASN C 3 142 ? 13.447 73.990 73.497 1.00 10.66 142 ASN C O 1
ATOM 2926 N N . PRO C 3 143 ? 11.881 72.787 72.404 1.00 11.06 143 PRO C N 1
ATOM 2927 C CA . PRO C 3 143 ? 11.252 73.999 71.829 1.00 11.19 143 PRO C CA 1
ATOM 2928 C C . PRO C 3 143 ? 10.839 75.065 72.858 1.00 11.07 143 PRO C C 1
ATOM 2929 O O . PRO C 3 143 ? 10.712 76.251 72.513 1.00 11.06 143 PRO C O 1
ATOM 2933 N N . ASP C 3 144 ? 10.650 74.657 74.113 1.00 10.94 144 ASP C N 1
ATOM 2934 C CA . ASP C 3 144 ? 10.353 75.604 75.199 1.00 11.24 144 ASP C CA 1
ATOM 2935 C C . ASP C 3 144 ? 11.500 76.612 75.422 1.00 10.78 144 ASP C C 1
ATOM 2936 O O . ASP C 3 144 ? 11.315 77.622 76.087 1.00 11.81 144 ASP C O 1
ATOM 2941 N N . GLN C 3 145 ? 12.674 76.336 74.851 1.00 9.68 145 GLN C N 1
ATOM 2942 C CA . GLN C 3 145 ? 13.809 77.238 74.956 1.00 9.94 145 GLN C CA 1
ATOM 2943 C C . GLN C 3 145 ? 13.632 78.554 74.203 1.00 10.12 145 GLN C C 1
ATOM 2944 O O . GLN C 3 145 ? 14.366 79.507 74.459 1.00 10.78 145 GLN C O 1
ATOM 2950 N N . VAL C 3 146 ? 12.694 78.605 73.255 1.00 10.38 146 VAL C N 1
ATOM 2951 C CA . VAL C 3 146 ? 12.526 79.821 72.462 1.00 10.43 146 VAL C CA 1
ATOM 2952 C C . VAL C 3 146 ? 11.962 80.965 73.318 1.00 10.66 146 VAL C C 1
ATOM 2953 O O . VAL C 3 146 ? 12.492 82.080 73.298 1.00 10.55 146 VAL C O 1
ATOM 2957 N N . ASP C 3 147 ? 10.897 80.704 74.065 1.00 10.17 147 ASP C N 1
ATOM 2958 C CA . ASP C 3 147 ? 10.334 81.758 74.912 1.00 10.51 147 ASP C CA 1
ATOM 2959 C C . ASP C 3 147 ? 11.329 82.214 75.974 1.00 10.47 147 ASP C C 1
ATOM 2960 O O . ASP C 3 147 ? 11.360 83.383 76.343 1.00 10.52 147 ASP C O 1
ATOM 2965 N N . VAL C 3 148 ? 12.134 81.283 76.474 1.00 9.76 148 VAL C N 1
ATOM 2966 C CA . VAL C 3 148 ? 13.162 81.621 77.451 1.00 10.24 148 VAL C CA 1
ATOM 2967 C C . VAL C 3 148 ? 14.120 82.654 76.863 1.00 10.15 148 VAL C C 1
ATOM 2968 O O . VAL C 3 148 ? 14.489 83.628 77.510 1.00 10.37 148 VAL C O 1
ATOM 2972 N N . ALA C 3 149 ? 14.527 82.419 75.620 1.00 9.55 149 ALA C N 1
ATOM 2973 C CA . ALA C 3 149 ? 15.404 83.352 74.911 1.00 10.08 149 ALA C CA 1
ATOM 2974 C C . ALA C 3 149 ? 14.742 84.719 74.650 1.00 9.78 149 ALA C C 1
ATOM 2975 O O . ALA C 3 149 ? 15.334 85.778 74.911 1.00 10.10 149 ALA C O 1
ATOM 2977 N N . LEU C 3 150 ? 13.511 84.700 74.142 1.00 10.04 150 LEU C N 1
ATOM 2978 C CA . LEU C 3 150 ? 12.793 85.942 73.857 1.00 9.92 150 LEU C CA 1
ATOM 2979 C C . LEU C 3 150 ? 12.646 86.801 75.118 1.00 10.42 150 LEU C C 1
ATOM 2980 O O . LEU C 3 150 ? 12.771 88.020 75.065 1.00 10.40 150 LEU C O 1
ATOM 2985 N N . ALA C 3 151 ? 12.391 86.162 76.254 1.00 9.85 151 ALA C N 1
ATOM 2986 C CA . ALA C 3 151 ? 12.156 86.899 77.501 1.00 9.88 151 ALA C CA 1
ATOM 2987 C C . ALA C 3 151 ? 13.380 87.701 77.953 1.00 10.19 151 ALA C C 1
ATOM 2988 O O . ALA C 3 151 ? 13.227 88.679 78.687 1.00 11.22 151 ALA C O 1
ATOM 2990 N N . ASN C 3 152 ? 14.587 87.278 77.548 1.00 9.92 152 ASN C N 1
ATOM 2991 C CA . ASN C 3 152 ? 15.813 88.045 77.853 1.00 11.13 152 ASN C CA 1
ATOM 2992 C C . ASN C 3 152 ? 16.357 88.760 76.616 1.00 10.63 152 ASN C C 1
ATOM 2993 O O . ASN C 3 152 ? 17.535 89.091 76.573 1.00 11.99 152 ASN C O 1
ATOM 2998 N N . GLY C 3 153 ? 15.494 89.024 75.631 1.00 10.39 153 GLY C N 1
ATOM 2999 C CA . GLY C 3 153 ? 15.854 89.910 74.522 1.00 10.54 153 GLY C CA 1
ATOM 3000 C C . GLY C 3 153 ? 16.655 89.319 73.375 1.00 10.24 153 GLY C C 1
ATOM 3001 O O . GLY C 3 153 ? 17.331 90.069 72.663 1.00 11.23 153 GLY C O 1
ATOM 3002 N N . ILE C 3 154 ? 16.594 87.997 73.202 1.00 9.88 154 ILE C N 1
ATOM 3003 C CA . ILE C 3 154 ? 17.283 87.319 72.091 1.00 10.30 154 ILE C CA 1
ATOM 3004 C C . ILE C 3 154 ? 16.286 87.141 70.948 1.00 10.40 154 ILE C C 1
ATOM 3005 O O . ILE C 3 154 ? 15.152 86.710 71.155 1.00 10.85 154 ILE C O 1
ATOM 3010 N N . THR C 3 155 ? 16.716 87.480 69.737 1.00 9.80 155 THR C N 1
ATOM 3011 C CA . THR C 3 155 ? 15.835 87.415 68.575 1.00 9.95 155 THR C CA 1
ATOM 3012 C C . THR C 3 155 ? 16.357 86.547 67.419 1.00 9.63 155 THR C C 1
ATOM 3013 O O . THR C 3 155 ? 15.618 86.317 66.455 1.00 9.68 155 THR C O 1
ATOM 3017 N N . THR C 3 156 ? 17.606 86.087 67.497 1.00 9.22 156 THR C N 1
ATOM 3018 C CA . THR C 3 156 ? 18.168 85.173 66.497 1.00 9.56 156 THR C CA 1
ATOM 3019 C C . THR C 3 156 ? 18.879 84.035 67.202 1.00 9.51 156 THR C C 1
ATOM 3020 O O . THR C 3 156 ? 19.697 84.269 68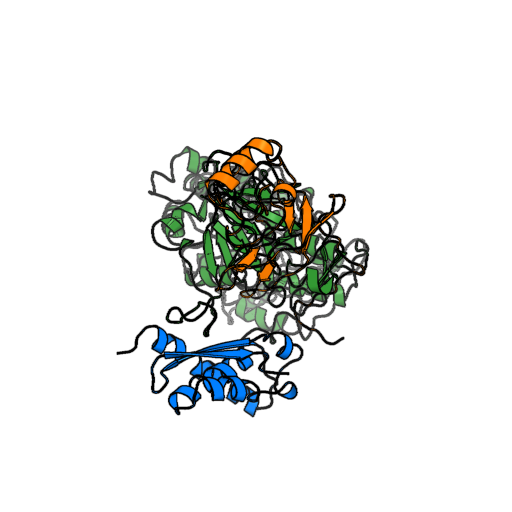.107 1.00 9.98 156 THR C O 1
ATOM 3024 N N . LEU C 3 157 ? 18.566 82.806 66.777 1.00 9.32 157 LEU C N 1
ATOM 3025 C CA . LEU C 3 157 ? 19.213 81.587 67.273 1.00 9.55 157 LEU C CA 1
ATOM 3026 C C . LEU C 3 157 ? 19.946 80.900 66.130 1.00 10.01 157 LEU C C 1
ATOM 3027 O O . LEU C 3 157 ? 19.321 80.445 65.165 1.00 11.49 157 LEU C O 1
ATOM 3032 N N . PHE C 3 158 ? 21.269 80.829 66.241 1.00 9.75 158 PHE C N 1
ATOM 3033 C CA . PHE C 3 158 ? 22.115 80.098 65.308 1.00 9.93 158 PHE C CA 1
ATOM 3034 C C . PHE C 3 158 ? 22.708 78.916 66.050 1.00 9.63 158 PHE C C 1
ATOM 3035 O O . PHE C 3 158 ? 23.233 79.077 67.149 1.00 10.73 158 PHE C O 1
ATOM 3043 N N . GLY C 3 159 ? 22.621 77.733 65.466 1.00 9.61 159 GLY C N 1
ATOM 3044 C CA . GLY C 3 159 ? 23.153 76.546 66.101 1.00 9.83 159 GLY C CA 1
ATOM 3045 C C . GLY C 3 159 ? 22.616 75.322 65.425 1.00 9.50 159 GLY C C 1
ATOM 3046 O O . GLY C 3 159 ? 22.354 75.337 64.221 1.00 10.06 159 GLY C O 1
ATOM 3047 N N . GLY C 3 160 ? 22.442 74.247 66.175 1.00 9.17 160 GLY C N 1
ATOM 3048 C CA . GLY C 3 160 ? 21.995 73.007 65.556 1.00 9.21 160 GLY C CA 1
ATOM 3049 C C . GLY C 3 160 ? 21.394 72.080 66.568 1.00 8.76 160 GLY C C 1
ATOM 3050 O O . GLY C 3 160 ? 21.522 72.288 67.783 1.00 9.85 160 GLY C O 1
ATOM 3051 N N . GLY C 3 161 ? 20.732 71.053 66.053 1.00 9.48 161 GLY C N 1
ATOM 3052 C CA . GLY C 3 161 ? 20.150 70.009 66.866 1.00 9.73 161 GLY C CA 1
ATOM 3053 C C . GLY C 3 161 ? 18.808 69.572 66.338 1.00 9.91 161 GLY C C 1
ATOM 3054 O O . GLY C 3 161 ? 18.165 70.292 65.553 1.00 12.37 161 GLY C O 1
ATOM 3055 N N . THR C 3 162 ? 18.400 68.380 66.756 1.00 10.01 162 THR C N 1
ATOM 3056 C CA . THR C 3 162 ? 17.163 67.758 66.311 1.00 10.14 162 THR C CA 1
ATOM 3057 C C . THR C 3 162 ? 16.190 67.491 67.465 1.00 10.40 162 THR C C 1
ATOM 3058 O O . THR C 3 162 ? 15.216 66.756 67.284 1.00 10.85 162 THR C O 1
ATOM 3062 N N . GLY C 3 163 ? 16.433 68.094 68.632 1.00 9.81 163 GLY C N 1
ATOM 3063 C CA . GLY C 3 163 ? 15.729 67.724 69.846 1.00 9.97 163 GLY C CA 1
ATOM 3064 C C . GLY C 3 163 ? 16.671 67.017 70.800 1.00 10.11 163 GLY C C 1
ATOM 3065 O O . GLY C 3 163 ? 17.898 67.088 70.649 1.00 10.48 163 GLY C O 1
ATOM 3066 N N . PRO C 3 164 ? 16.115 66.319 71.800 1.00 9.59 164 PRO C N 1
ATOM 3067 C CA . PRO C 3 164 ? 16.932 65.753 72.869 1.00 9.97 164 PRO C CA 1
ATOM 3068 C C . PRO C 3 164 ? 17.583 64.408 72.517 1.00 10.43 164 PRO C C 1
ATOM 3069 O O . PRO C 3 164 ? 17.522 63.450 73.284 1.00 11.49 164 PRO C O 1
ATOM 3073 N N . ALA C 3 165 ? 18.241 64.377 71.358 1.00 10.02 165 ALA C N 1
ATOM 3074 C CA . ALA C 3 165 ? 19.105 63.279 70.953 1.00 10.29 165 ALA C CA 1
ATOM 3075 C C . ALA C 3 165 ? 20.487 63.581 71.513 1.00 10.29 165 ALA C C 1
ATOM 3076 O O . ALA C 3 165 ? 20.881 64.743 71.586 1.00 10.61 165 ALA C O 1
ATOM 3078 N N . GLU C 3 166 ? 21.236 62.546 71.887 1.00 10.31 166 GLU C N 1
ATOM 3079 C CA . GLU C 3 166 ? 22.555 62.752 72.481 1.00 10.74 166 GLU C CA 1
ATOM 3080 C C . GLU C 3 166 ? 23.494 63.584 71.598 1.00 9.70 166 GLU C C 1
ATOM 3081 O O . GLU C 3 166 ? 24.233 64.425 72.113 1.00 10.37 166 GLU C O 1
ATOM 3087 N N . GLY C 3 167 ? 23.465 63.392 70.278 1.00 9.64 167 GLY C N 1
ATOM 3088 C CA . GLY C 3 167 ? 24.304 64.218 69.427 1.00 10.07 167 GLY C CA 1
ATOM 3089 C C . GLY C 3 167 ? 24.037 65.701 69.602 1.00 9.78 167 GLY C C 1
ATOM 3090 O O . GLY C 3 167 ? 24.967 66.509 69.680 1.00 10.77 167 GLY C O 1
ATOM 3091 N N . SER C 3 168 ? 22.758 66.057 69.644 1.00 9.49 168 SER C N 1
ATOM 3092 C CA . SER C 3 168 ? 22.305 67.440 69.785 1.00 10.00 168 SER C CA 1
ATOM 3093 C C . SER C 3 168 ? 22.493 67.976 71.206 1.00 10.19 168 SER C C 1
ATOM 3094 O O . SER C 3 168 ? 22.751 69.170 71.409 1.00 10.12 168 SER C O 1
ATOM 3097 N N . LYS C 3 169 ? 22.328 67.093 72.186 1.00 9.80 169 LYS C N 1
ATOM 3098 C CA . LYS C 3 169 ? 22.534 67.482 73.584 1.00 9.80 169 LYS C CA 1
ATOM 3099 C C . LYS C 3 169 ? 23.999 67.810 73.866 1.00 9.66 169 LYS C C 1
ATOM 3100 O O . LYS C 3 169 ? 24.296 68.501 74.834 1.00 10.66 169 LYS C O 1
ATOM 3106 N N . ALA C 3 170 ? 24.907 67.313 73.027 1.00 9.68 170 ALA C N 1
ATOM 3107 C CA . ALA C 3 170 ? 26.332 67.625 73.159 1.00 9.74 170 ALA C CA 1
ATOM 3108 C C . ALA C 3 170 ? 26.827 68.708 72.196 1.00 9.77 170 ALA C C 1
ATOM 3109 O O . ALA C 3 170 ? 27.736 69.455 72.544 1.00 9.82 170 ALA C O 1
ATOM 3111 N N . THR C 3 171 ? 26.271 68.754 70.975 1.00 9.35 171 THR C N 1
ATOM 3112 C CA . THR C 3 171 ? 26.871 69.510 69.875 1.00 9.30 171 THR C CA 1
ATOM 3113 C C . THR C 3 171 ? 25.828 70.322 69.115 1.00 9.41 171 THR C C 1
ATOM 3114 O O . THR C 3 171 ? 24.684 69.892 68.981 1.00 10.23 171 THR C O 1
ATOM 3118 N N . THR C 3 172 ? 26.220 71.498 68.627 1.00 9.20 172 THR C N 1
ATOM 3119 C CA . THR C 3 172 ? 25.312 72.345 67.843 1.00 9.51 172 THR C CA 1
ATOM 3120 C C . THR C 3 172 ? 25.293 71.879 66.392 1.00 9.66 172 THR C C 1
ATOM 3121 O O . THR C 3 172 ? 25.813 72.548 65.500 1.00 10.10 172 THR C O 1
ATOM 3125 N N . VAL C 3 173 ? 24.704 70.709 66.176 1.00 9.39 173 VAL C N 1
ATOM 3126 C CA . VAL C 3 173 ? 24.803 70.038 64.895 1.00 9.58 173 VAL C CA 1
ATOM 3127 C C . VAL C 3 173 ? 23.459 69.456 64.502 1.00 9.69 173 VAL C C 1
ATOM 3128 O O . VAL C 3 173 ? 22.853 68.696 65.252 1.00 9.97 173 VAL C O 1
ATOM 3132 N N . THR C 3 174 ? 23.029 69.814 63.289 1.00 9.66 174 THR C N 1
ATOM 3133 C CA . THR C 3 174 ? 21.907 69.152 62.620 1.00 9.63 174 THR C CA 1
ATOM 3134 C C . THR C 3 174 ? 22.526 68.384 61.453 1.00 9.86 174 THR C C 1
ATOM 3135 O O . THR C 3 174 ? 22.905 68.987 60.455 1.00 11.10 174 THR C O 1
ATOM 3139 N N . PRO C 3 175 ? 22.699 67.060 61.601 1.00 10.47 175 PRO C N 1
ATOM 3140 C CA . PRO C 3 175 ? 23.568 66.363 60.643 1.00 10.71 175 PRO C CA 1
ATOM 3141 C C . PRO C 3 175 ? 22.877 65.892 59.367 1.00 10.10 175 PRO C C 1
ATOM 3142 O O . PRO C 3 175 ? 21.856 65.217 59.411 1.00 10.13 175 PRO C O 1
ATOM 3146 N N . GLY C 3 176 ? 23.487 66.212 58.235 1.00 10.02 176 GLY C N 1
ATOM 3147 C CA . GLY C 3 176 ? 23.058 65.653 56.972 1.00 10.10 176 GLY C CA 1
ATOM 3148 C C . GLY C 3 176 ? 21.849 66.297 56.332 1.00 10.36 176 GLY C C 1
ATOM 3149 O O . GLY C 3 176 ? 21.076 66.998 56.979 1.00 10.95 176 GLY C O 1
ATOM 3150 N N . PRO C 3 177 ? 21.670 66.061 55.027 1.00 10.30 177 PRO C N 1
ATOM 3151 C CA . PRO C 3 177 ? 20.566 66.703 54.327 1.00 10.57 177 PRO C CA 1
ATOM 3152 C C . PRO C 3 177 ? 19.170 66.449 54.892 1.00 10.08 177 PRO C C 1
ATOM 3153 O O . PRO C 3 177 ? 18.348 67.363 54.885 1.00 11.55 177 PRO C O 1
ATOM 3157 N N . TRP C 3 178 ? 18.884 65.235 55.354 1.00 9.80 178 TRP C N 1
ATOM 3158 C CA . TRP C 3 178 ? 17.526 64.933 55.804 1.00 9.91 178 TRP C CA 1
ATOM 3159 C C . TRP C 3 178 ? 17.208 65.608 57.140 1.00 9.77 178 TRP C C 1
ATOM 3160 O O . TRP C 3 178 ? 16.168 66.248 57.280 1.00 10.43 178 TRP C O 1
ATOM 3171 N N . ASN C 3 179 ? 18.104 65.498 58.115 1.00 10.02 179 ASN C N 1
ATOM 3172 C CA . ASN C 3 179 ? 17.860 66.183 59.393 1.00 9.36 179 ASN C CA 1
ATOM 3173 C C . ASN C 3 179 ? 17.771 67.695 59.196 1.00 9.32 179 ASN C C 1
ATOM 3174 O O . ASN C 3 179 ? 16.960 68.356 59.836 1.00 9.64 179 ASN C O 1
ATOM 3179 N N . ILE C 3 180 ? 18.598 68.238 58.301 1.00 9.59 180 ILE C N 1
ATOM 3180 C CA . ILE C 3 180 ? 18.547 69.671 58.017 1.00 9.75 180 ILE C CA 1
ATOM 3181 C C . ILE C 3 180 ? 17.191 70.052 57.429 1.00 9.80 180 ILE C C 1
ATOM 3182 O O . ILE C 3 180 ? 16.574 71.021 57.878 1.00 10.36 180 ILE C O 1
ATOM 3187 N N . GLU C 3 181 ? 16.717 69.299 56.434 1.00 9.91 181 GLU C N 1
ATOM 3188 C CA . GLU C 3 181 ? 15.400 69.592 55.861 1.00 10.89 181 GLU C CA 1
ATOM 3189 C C . GLU C 3 181 ? 14.303 69.531 56.933 1.00 9.89 181 GLU C C 1
ATOM 3190 O O . GLU C 3 181 ? 13.410 70.389 56.973 1.00 10.70 181 GLU C O 1
ATOM 3196 N N . LYS C 3 182 ? 14.352 68.506 57.782 1.00 9.94 182 LYS C N 1
ATOM 3197 C CA . LYS C 3 182 ? 13.329 68.361 58.811 1.00 10.69 182 LYS C CA 1
ATOM 3198 C C . LYS C 3 182 ? 13.327 69.570 59.749 1.00 9.95 182 LYS C C 1
ATOM 3199 O O . LYS C 3 182 ? 12.277 70.104 60.085 1.00 10.01 182 LYS C O 1
ATOM 3205 N N . MET C 3 183 ? 14.519 70.017 60.147 1.00 9.43 183 MET C N 1
ATOM 3206 C CA . MET C 3 183 ? 14.605 71.146 61.084 1.00 9.52 183 MET C CA 1
ATOM 3207 C C . MET C 3 183 ? 14.283 72.486 60.427 1.00 9.55 183 MET C C 1
ATOM 3208 O O . MET C 3 183 ? 13.756 73.377 61.091 1.00 10.05 183 MET C O 1
ATOM 3213 N N . LEU C 3 184 ? 14.529 72.620 59.120 1.00 9.89 184 LEU C N 1
ATOM 3214 C CA . LEU C 3 184 ? 14.060 73.813 58.412 1.00 9.92 184 LEU C CA 1
ATOM 3215 C C . LEU C 3 184 ? 12.532 73.875 58.425 1.00 9.80 184 LEU C C 1
ATOM 3216 O O . LEU C 3 184 ? 11.950 74.954 58.559 1.00 10.55 184 LEU C O 1
ATOM 3221 N N A LYS C 3 185 ? 11.888 72.718 58.269 0.50 9.68 185 LYS C N 1
ATOM 3222 N N B LYS C 3 185 ? 11.883 72.719 58.294 0.50 10.05 185 LYS C N 1
ATOM 3223 C CA A LYS C 3 185 ? 10.433 72.646 58.355 0.50 9.54 185 LYS C CA 1
ATOM 3224 C CA B LYS C 3 185 ? 10.424 72.660 58.358 0.50 10.17 185 LYS C CA 1
ATOM 3225 C C A LYS C 3 185 ? 9.936 72.961 59.777 0.50 9.45 185 LYS C C 1
ATOM 3226 C C B LYS C 3 185 ? 9.881 72.891 59.779 0.50 9.89 185 LYS C C 1
ATOM 3227 O O A LYS C 3 185 ? 8.991 73.725 59.949 0.50 9.41 185 LYS C O 1
ATOM 3228 O O B LYS C 3 185 ? 8.823 73.491 59.951 0.50 10.26 185 LYS C O 1
ATOM 3239 N N . SER C 3 186 ? 10.595 72.402 60.788 1.00 9.32 186 SER C N 1
ATOM 3240 C CA . SER C 3 186 ? 10.251 72.683 62.183 1.00 9.48 186 SER C CA 1
ATOM 3241 C C . SER C 3 186 ? 10.321 74.183 62.464 1.00 9.62 186 SER C C 1
ATOM 3242 O O . SER C 3 186 ? 9.458 74.751 63.135 1.00 9.93 186 SER C O 1
ATOM 3245 N N . THR C 3 187 ? 11.351 74.810 61.911 1.00 9.82 187 THR C N 1
ATOM 3246 C CA . THR C 3 187 ? 11.619 76.229 62.106 1.00 10.26 187 THR C CA 1
ATOM 3247 C C . THR C 3 187 ? 10.448 77.127 61.684 1.00 10.29 187 THR C C 1
ATOM 3248 O O . THR C 3 187 ? 10.272 78.220 62.237 1.00 10.77 187 THR C O 1
ATOM 3252 N N . GLU C 3 188 ? 9.628 76.658 60.740 1.00 10.20 188 GLU C N 1
ATOM 3253 C CA . GLU C 3 188 ? 8.428 77.387 60.337 1.00 11.14 188 GLU C CA 1
ATOM 3254 C C . GLU C 3 188 ? 7.503 77.720 61.515 1.00 11.49 188 GLU C C 1
ATOM 3255 O O . GLU C 3 188 ? 6.741 78.679 61.435 1.00 13.06 188 GLU C O 1
ATOM 3261 N N . GLY C 3 189 ? 7.578 76.943 62.601 1.00 10.97 189 GLY C N 1
ATOM 3262 C CA . GLY C 3 189 ? 6.770 77.186 63.803 1.00 11.11 189 GLY C CA 1
ATOM 3263 C C . GLY C 3 189 ? 7.481 77.828 64.989 1.00 11.02 189 GLY C C 1
ATOM 3264 O O . GLY C 3 189 ? 6.902 77.908 66.067 1.00 11.83 189 GLY C O 1
ATOM 3265 N N . LEU C 3 190 ? 8.729 78.269 64.814 1.00 11.41 190 LEU C N 1
ATOM 3266 C CA . LEU C 3 190 ? 9.507 78.839 65.914 1.00 11.60 190 LEU C CA 1
ATOM 3267 C C . LEU C 3 190 ? 9.511 80.355 65.779 1.00 10.90 190 LEU C C 1
ATOM 3268 O O . LEU C 3 190 ? 9.969 80.872 64.776 1.00 12.06 190 LEU C O 1
ATOM 3273 N N . PRO C 3 191 ? 9.006 81.077 66.794 1.00 11.31 191 PRO C N 1
ATOM 3274 C CA . PRO C 3 191 ? 8.890 82.531 66.651 1.00 11.29 191 PRO C CA 1
ATOM 3275 C C . PRO C 3 191 ? 10.171 83.302 66.992 1.00 11.15 191 PRO C C 1
ATOM 3276 O O . PRO C 3 191 ? 10.206 84.122 67.911 1.00 12.42 191 PRO C O 1
ATOM 3280 N N . ILE C 3 192 ? 11.205 83.041 66.209 1.00 10.01 192 ILE C N 1
ATOM 3281 C CA . ILE C 3 192 ? 12.514 83.642 66.398 1.00 9.65 192 ILE C CA 1
ATOM 3282 C C . ILE C 3 192 ? 13.283 83.432 65.087 1.00 9.27 192 ILE C C 1
ATOM 3283 O O . ILE C 3 192 ? 12.955 82.511 64.337 1.00 10.04 192 ILE C O 1
ATOM 3288 N N . ASN C 3 193 ? 14.286 84.260 64.786 1.00 9.42 193 ASN C N 1
ATOM 3289 C CA . ASN C 3 193 ? 15.089 83.991 63.590 1.00 9.58 193 ASN C CA 1
ATOM 3290 C C . ASN C 3 193 ? 15.970 82.770 63.857 1.00 8.99 193 ASN C C 1
ATOM 3291 O O . ASN C 3 193 ? 16.367 82.529 65.014 1.00 9.44 193 ASN C O 1
ATOM 3296 N N . VAL C 3 194 ? 16.299 82.021 62.805 1.00 9.41 194 VAL C N 1
ATOM 3297 C CA . VAL C 3 194 ? 17.053 80.777 62.949 1.00 9.46 194 VAL C CA 1
ATOM 3298 C C . VAL C 3 194 ? 18.047 80.596 61.811 1.00 9.44 194 VAL C C 1
ATOM 3299 O O . VAL C 3 194 ? 17.731 80.885 60.654 1.00 10.13 194 VAL C O 1
ATOM 3303 N N . GLY C 3 195 ? 19.235 80.091 62.147 1.00 9.40 195 GLY C N 1
ATOM 3304 C CA . GLY C 3 195 ? 20.152 79.502 61.171 1.00 9.63 195 GLY C CA 1
ATOM 3305 C C . GLY C 3 195 ? 20.666 78.178 61.712 1.00 9.57 195 GLY C C 1
ATOM 3306 O O . GLY C 3 195 ? 20.892 78.047 62.919 1.00 10.72 195 GLY C O 1
ATOM 3307 N N . ILE C 3 196 ? 20.866 77.207 60.823 1.00 10.22 196 ILE C N 1
ATOM 3308 C CA . ILE C 3 196 ? 21.182 75.830 61.203 1.00 10.31 196 ILE C CA 1
ATOM 3309 C C . ILE C 3 196 ? 22.593 75.444 60.767 1.00 9.85 196 ILE C C 1
ATOM 3310 O O . ILE C 3 196 ? 22.973 75.664 59.605 1.00 11.12 196 ILE C O 1
ATOM 3315 N N . LEU C 3 197 ? 23.346 74.831 61.686 1.00 9.91 197 LEU C N 1
ATOM 3316 C CA . LEU C 3 197 ? 24.707 74.364 61.442 1.00 9.92 197 LEU C CA 1
ATOM 3317 C C . LEU C 3 197 ? 24.722 72.875 61.161 1.00 10.01 197 LEU C C 1
ATOM 3318 O O . LEU C 3 197 ? 24.134 72.088 61.911 1.00 10.39 197 LEU C O 1
ATOM 3323 N N . GLY C 3 198 ? 25.423 72.496 60.086 1.00 9.63 198 GLY C N 1
ATOM 3324 C CA . GLY C 3 198 ? 25.679 71.085 59.793 1.00 9.82 198 GLY C CA 1
ATOM 3325 C C . GLY C 3 198 ? 26.891 70.547 60.527 1.00 9.37 198 GLY C C 1
ATOM 3326 O O . GLY C 3 198 ? 27.597 71.288 61.229 1.00 10.21 198 GLY C O 1
ATOM 3327 N N . LYS C 3 199 ? 27.123 69.247 60.382 1.00 9.42 199 LYS C N 1
ATOM 3328 C CA . LYS C 3 199 ? 28.243 68.585 61.029 1.00 9.73 199 LYS C CA 1
ATOM 3329 C C . LYS C 3 199 ? 29.518 68.868 60.240 1.00 10.08 199 LYS C C 1
ATOM 3330 O O . LYS C 3 199 ? 29.653 68.432 59.084 1.00 9.97 199 LYS C O 1
ATOM 3336 N N . GLY C 3 200 ? 30.457 69.555 60.876 1.00 10.17 200 GLY C N 1
ATOM 3337 C CA . GLY C 3 200 ? 31.737 69.885 60.268 1.00 10.46 200 GLY C CA 1
ATOM 3338 C C . GLY C 3 200 ? 32.762 68.789 60.411 1.00 10.37 200 GLY C C 1
ATOM 3339 O O . GLY C 3 200 ? 33.860 69.011 60.955 1.00 11.19 200 GLY C O 1
ATOM 3340 N N . HIS C 3 201 ? 32.393 67.599 59.936 1.00 10.21 201 HIS C N 1
ATOM 3341 C CA . HIS C 3 201 ? 33.208 66.399 60.104 1.00 10.09 201 HIS C CA 1
ATOM 3342 C C . HIS C 3 201 ? 33.158 65.566 58.863 1.00 10.75 201 HIS C C 1
ATOM 3343 O O . HIS C 3 201 ? 32.097 65.401 58.263 1.00 12.25 201 HIS C O 1
ATOM 3350 N N . GLY C 3 202 ? 34.328 65.058 58.498 1.00 11.15 202 GLY C N 1
ATOM 3351 C CA . GLY C 3 202 ? 34.501 64.241 57.313 1.00 11.40 202 GLY C CA 1
ATOM 3352 C C . GLY C 3 202 ? 35.925 64.361 56.810 1.00 11.85 202 GLY C C 1
ATOM 3353 O O . GLY C 3 202 ? 36.652 65.289 57.175 1.00 14.26 202 GLY C O 1
ATOM 3354 N N . SER C 3 203 ? 36.320 63.405 55.977 1.00 11.62 203 SER C N 1
ATOM 3355 C CA .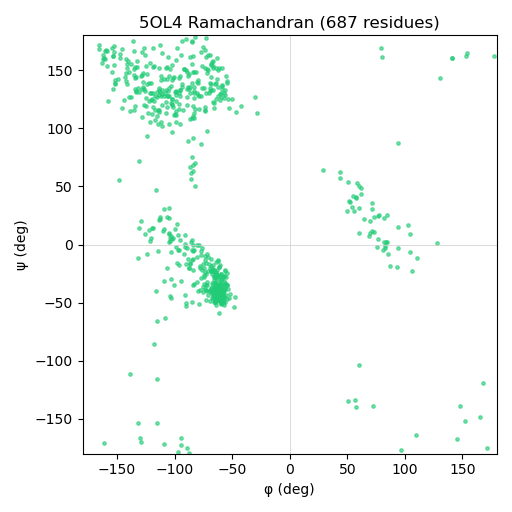 SER C 3 203 ? 37.613 63.462 55.298 1.00 11.93 203 SER C CA 1
ATOM 3356 C C . SER C 3 203 ? 37.477 63.595 53.788 1.00 11.63 203 SER C C 1
ATOM 3357 O O . SER C 3 203 ? 38.479 63.742 53.101 1.00 14.32 203 SER C O 1
ATOM 3360 N N . SER C 3 204 ? 36.242 63.527 53.293 1.00 12.23 204 SER C N 1
ATOM 3361 C CA . SER C 3 204 ? 35.902 63.870 51.924 1.00 11.67 204 SER C CA 1
ATOM 3362 C C . SER C 3 204 ? 35.020 65.121 51.948 1.00 11.37 204 SER C C 1
ATOM 3363 O O . SER C 3 204 ? 34.285 65.377 52.919 1.00 12.54 204 SER C O 1
ATOM 3366 N N . ILE C 3 205 ? 35.076 65.900 50.876 1.00 11.77 205 ILE C N 1
ATOM 3367 C CA . ILE C 3 205 ? 34.322 67.154 50.802 1.00 11.70 205 ILE C CA 1
ATOM 3368 C C . ILE C 3 205 ? 32.817 66.918 50.660 1.00 11.24 205 ILE C C 1
ATOM 3369 O O . ILE C 3 205 ? 32.023 67.613 51.295 1.00 11.72 205 ILE C O 1
ATOM 3374 N N . ALA C 3 206 ? 32.408 65.969 49.811 1.00 11.36 206 ALA C N 1
ATOM 3375 C CA . ALA C 3 206 ? 30.988 65.867 49.452 1.00 11.46 206 ALA C CA 1
ATOM 3376 C C . ALA C 3 206 ? 30.017 65.646 50.626 1.00 11.25 206 ALA C C 1
ATOM 3377 O O . ALA C 3 206 ? 28.961 66.274 50.665 1.00 12.32 206 ALA C O 1
ATOM 3379 N N . PRO C 3 207 ? 30.368 64.773 51.600 1.00 11.35 207 PRO C N 1
ATOM 3380 C CA . PRO C 3 207 ? 29.418 64.591 52.704 1.00 10.87 207 PRO C CA 1
ATOM 3381 C C . PRO C 3 207 ? 29.215 65.854 53.543 1.00 10.67 207 PRO C C 1
ATOM 3382 O O . PRO C 3 207 ? 28.148 66.037 54.148 1.00 11.31 207 PRO C O 1
ATOM 3386 N N . ILE C 3 208 ? 30.233 66.709 53.598 1.00 10.33 208 ILE C N 1
ATOM 3387 C CA . ILE C 3 208 ? 30.114 67.962 54.327 1.00 10.89 208 ILE C CA 1
ATOM 3388 C C . ILE C 3 208 ? 29.347 68.993 53.492 1.00 11.02 208 ILE C C 1
ATOM 3389 O O . ILE C 3 208 ? 28.381 69.601 53.964 1.00 10.93 208 ILE C O 1
ATOM 3394 N N . MET C 3 209 ? 29.778 69.178 52.244 1.00 10.54 209 MET C N 1
ATOM 3395 C CA . MET C 3 209 ? 29.151 70.161 51.359 1.00 11.12 209 MET C CA 1
ATOM 3396 C C . MET C 3 209 ? 27.665 69.917 51.106 1.00 10.57 209 MET C C 1
ATOM 3397 O O . MET C 3 209 ? 26.892 70.875 50.977 1.00 11.33 209 MET C O 1
ATOM 3402 N N . GLU C 3 210 ? 27.234 68.659 51.038 1.00 10.74 210 GLU C N 1
ATOM 3403 C CA . GLU C 3 210 ? 25.820 68.412 50.750 1.00 11.26 210 GLU C CA 1
ATOM 3404 C C . GLU C 3 210 ? 24.902 68.976 51.841 1.00 11.04 210 GLU C C 1
ATOM 3405 O O . GLU C 3 210 ? 23.748 69.274 51.580 1.00 11.83 210 GLU C O 1
ATOM 3411 N N . GLN C 3 211 ? 25.438 69.183 53.046 1.00 10.16 211 GLN C N 1
ATOM 3412 C CA . GLN C 3 211 ? 24.668 69.838 54.107 1.00 10.01 211 GLN C CA 1
ATOM 3413 C C . GLN C 3 211 ? 24.421 71.311 53.809 1.00 10.31 211 GLN C C 1
ATOM 3414 O O . GLN C 3 211 ? 23.338 71.835 54.076 1.00 11.02 211 GLN C O 1
ATOM 3420 N N . ILE C 3 212 ? 25.444 71.973 53.274 1.00 10.75 212 ILE C N 1
ATOM 3421 C CA . ILE C 3 212 ? 25.323 73.368 52.878 1.00 11.25 212 ILE C CA 1
ATOM 3422 C C . ILE C 3 212 ? 24.275 73.497 51.757 1.00 10.83 212 ILE C C 1
ATOM 3423 O O . ILE C 3 212 ? 23.368 74.344 51.815 1.00 11.29 212 ILE C O 1
ATOM 3428 N N . ASP C 3 213 ? 24.365 72.629 50.755 1.00 10.92 213 ASP C N 1
ATOM 3429 C CA . ASP C 3 213 ? 23.405 72.671 49.644 1.00 11.79 213 ASP C CA 1
ATOM 3430 C C . ASP C 3 213 ? 21.979 72.369 50.107 1.00 11.18 213 ASP C C 1
ATOM 3431 O O . ASP C 3 213 ? 21.028 72.857 49.509 1.00 12.17 213 ASP C O 1
ATOM 3436 N N . ALA C 3 214 ? 21.842 71.592 51.185 1.00 11.28 214 ALA C N 1
ATOM 3437 C CA . ALA C 3 214 ? 20.538 71.231 51.742 1.00 11.42 214 ALA C CA 1
ATOM 3438 C C . ALA C 3 214 ? 19.873 72.354 52.511 1.00 11.15 214 ALA C C 1
ATOM 3439 O O . ALA C 3 214 ? 18.671 72.286 52.775 1.00 12.21 214 ALA C O 1
ATOM 3441 N N . GLY C 3 215 ? 20.642 73.380 52.882 1.00 10.36 215 GLY C N 1
ATOM 3442 C CA . GLY C 3 215 ? 20.092 74.532 53.585 1.00 10.41 215 GLY C CA 1
ATOM 3443 C C . GLY C 3 215 ? 20.777 74.942 54.871 1.00 10.70 215 GLY C C 1
ATOM 3444 O O . GLY C 3 215 ? 20.353 75.901 55.496 1.00 12.68 215 GLY C O 1
ATOM 3445 N N . ALA C 3 216 ? 21.842 74.254 55.265 1.00 10.27 216 ALA C N 1
ATOM 3446 C CA . ALA C 3 216 ? 22.606 74.710 56.420 1.00 10.93 216 ALA C CA 1
ATOM 3447 C C . ALA C 3 216 ? 23.193 76.099 56.143 1.00 10.88 216 ALA C C 1
ATOM 3448 O O . ALA C 3 216 ? 23.501 76.457 54.993 1.00 13.36 216 ALA C O 1
ATOM 3450 N N . ALA C 3 217 ? 23.356 76.857 57.227 1.00 10.51 217 ALA C N 1
ATOM 3451 C CA . ALA C 3 217 ? 23.873 78.224 57.198 1.00 11.00 217 ALA C CA 1
ATOM 3452 C C . ALA C 3 217 ? 25.316 78.321 57.678 1.00 10.50 217 ALA C C 1
ATOM 3453 O O . ALA C 3 217 ? 25.865 79.404 57.756 1.00 12.16 217 ALA C O 1
ATOM 3455 N N . GLY C 3 218 ? 25.917 77.177 58.007 1.00 10.32 218 GLY C N 1
ATOM 3456 C CA . GLY C 3 218 ? 27.262 77.119 58.551 1.00 10.51 218 GLY C CA 1
ATOM 3457 C C . GLY C 3 218 ? 27.549 75.711 59.011 1.00 10.19 218 GLY C C 1
ATOM 3458 O O . GLY C 3 218 ? 26.731 74.803 58.808 1.00 10.46 218 GLY C O 1
ATOM 3459 N N . LEU C 3 219 ? 28.714 75.541 59.634 1.00 9.96 219 LEU C N 1
ATOM 3460 C CA . LEU C 3 219 ? 29.154 74.248 60.140 1.00 10.11 219 LEU C CA 1
ATOM 3461 C C . LEU C 3 219 ? 29.662 74.367 61.575 1.00 10.06 219 LEU C C 1
ATOM 3462 O O . LEU C 3 219 ? 30.176 75.422 61.971 1.00 10.54 219 LEU C O 1
ATOM 3479 N N . ILE C 3 221 ? 32.384 72.265 63.957 1.00 9.93 221 ILE C N 1
ATOM 3480 C CA . ILE C 3 221 ? 33.396 71.265 64.271 1.00 9.64 221 ILE C CA 1
ATOM 3481 C C . ILE C 3 221 ? 33.340 71.064 65.791 1.00 10.00 221 ILE C C 1
ATOM 3482 O O . ILE C 3 221 ? 33.502 72.020 66.562 1.00 10.43 221 ILE C O 1
ATOM 3487 N N . HIS C 3 222 ? 33.135 69.825 66.224 1.00 9.51 222 HIS C N 1
ATOM 3488 C CA . HIS C 3 222 ? 33.016 69.501 67.646 1.00 9.56 222 HIS C CA 1
ATOM 3489 C C . HIS C 3 222 ? 33.851 68.278 67.980 1.00 9.68 222 HIS C C 1
ATOM 3490 O O . HIS C 3 222 ? 33.769 67.252 67.304 1.00 10.22 222 HIS C O 1
ATOM 3497 N N . GLU C 3 223 ? 34.610 68.347 69.068 1.00 10.02 223 GLU C N 1
ATOM 3498 C CA . GLU C 3 223 ? 35.430 67.196 69.442 1.00 10.07 223 GLU C CA 1
ATOM 3499 C C . GLU C 3 223 ? 34.644 65.893 69.657 1.00 9.83 223 GLU C C 1
ATOM 3500 O O . GLU C 3 223 ? 35.197 64.805 69.463 1.00 10.43 223 GLU C O 1
ATOM 3506 N N . ASP C 3 224 ? 33.373 65.973 70.060 1.00 9.55 224 ASP C N 1
ATOM 3507 C CA . ASP C 3 224 ? 32.590 64.754 70.274 1.00 10.06 224 ASP C CA 1
ATOM 3508 C C . ASP C 3 224 ? 32.342 63.991 68.966 1.00 9.97 224 ASP C C 1
ATOM 3509 O O . ASP C 3 224 ? 31.991 62.823 69.017 1.00 10.78 224 ASP C O 1
ATOM 3514 N N . TRP C 3 225 ? 32.511 64.657 67.816 1.00 9.97 225 TRP C N 1
ATOM 3515 C CA . TRP C 3 225 ? 32.461 63.999 66.505 1.00 9.76 225 TRP C CA 1
ATOM 3516 C C . TRP C 3 225 ? 33.863 63.809 65.884 1.00 10.02 225 TRP C C 1
ATOM 3517 O O . TRP C 3 225 ? 33.975 63.337 64.745 1.00 10.51 225 TRP C O 1
ATOM 3528 N N . GLY C 3 226 ? 34.915 64.147 66.630 1.00 10.30 226 GLY C N 1
ATOM 3529 C CA . GLY C 3 226 ? 36.299 64.061 66.146 1.00 10.65 226 GLY C CA 1
ATOM 3530 C C . GLY C 3 226 ? 36.808 65.371 65.569 1.00 10.39 226 GLY C C 1
ATOM 3531 O O . GLY C 3 226 ? 36.710 65.592 64.356 1.00 11.09 226 GLY C O 1
ATOM 3532 N N . ALA C 3 227 ? 37.355 66.240 66.424 1.00 10.37 227 ALA C N 1
ATOM 3533 C CA . ALA C 3 227 ? 37.879 67.547 65.997 1.00 10.75 227 ALA C CA 1
ATOM 3534 C C . ALA C 3 227 ? 39.321 67.376 65.525 1.00 10.76 227 ALA C C 1
ATOM 3535 O O . ALA C 3 227 ? 40.271 67.943 66.075 1.00 11.93 227 ALA C O 1
ATOM 3537 N N . THR C 3 228 ? 39.448 66.567 64.482 1.00 10.80 228 THR C N 1
ATOM 3538 C CA . THR C 3 228 ? 40.728 66.147 63.952 1.00 11.08 228 THR C CA 1
ATOM 3539 C C . THR C 3 228 ? 41.247 67.158 62.942 1.00 11.03 228 THR C C 1
ATOM 3540 O O . THR C 3 228 ? 40.481 67.960 62.405 1.00 11.42 228 THR C O 1
ATOM 3544 N N . PRO C 3 229 ? 42.556 67.117 62.651 1.00 11.72 229 PRO C N 1
ATOM 3545 C CA . PRO C 3 229 ? 43.074 67.987 61.607 1.00 12.34 229 PRO C CA 1
ATOM 3546 C C . PRO C 3 229 ? 42.318 67.845 60.273 1.00 11.60 229 PRO C C 1
ATOM 3547 O O . PRO C 3 229 ? 42.060 68.853 59.605 1.00 12.13 229 PRO C O 1
ATOM 3551 N N . ALA C 3 230 ? 41.922 66.627 59.914 1.00 11.73 230 ALA C N 1
ATOM 3552 C CA . ALA C 3 230 ? 41.177 66.415 58.668 1.00 11.50 230 ALA C CA 1
ATOM 3553 C C . ALA C 3 230 ? 39.805 67.090 58.683 1.00 10.95 230 ALA C C 1
ATOM 3554 O O . ALA C 3 230 ? 39.451 67.792 57.730 1.00 11.60 230 ALA C O 1
ATOM 3556 N N . SER C 3 231 ? 39.030 66.887 59.753 1.00 10.83 231 SER C N 1
ATOM 3557 C CA . SER C 3 231 ? 37.699 67.491 59.819 1.00 10.77 231 SER C CA 1
ATOM 3558 C C . SER C 3 231 ? 37.784 69.017 59.803 1.00 10.34 231 SER C C 1
ATOM 3559 O O . SER C 3 231 ? 36.956 69.686 59.185 1.00 10.70 231 SER C O 1
ATOM 3562 N N . ILE C 3 232 ? 38.769 69.566 60.510 1.00 10.29 232 ILE C N 1
ATOM 3563 C CA . ILE C 3 232 ? 38.982 71.010 60.525 1.00 10.44 232 ILE C CA 1
ATOM 3564 C C . ILE C 3 232 ? 39.253 71.502 59.104 1.00 10.64 232 ILE C C 1
ATOM 3565 O O . ILE C 3 232 ? 38.657 72.474 58.631 1.00 11.27 232 ILE C O 1
ATOM 3570 N N . ASP C 3 233 ? 40.186 70.846 58.437 1.00 10.60 233 ASP C N 1
ATOM 3571 C CA . ASP C 3 233 ? 40.594 71.251 57.097 1.00 11.31 233 ASP C CA 1
ATOM 3572 C C . ASP C 3 233 ? 39.450 71.175 56.090 1.00 11.22 233 ASP C C 1
ATOM 3573 O O . ASP C 3 233 ? 39.220 72.125 55.338 1.00 11.99 233 ASP C O 1
ATOM 3578 N N . ARG C 3 234 ? 38.738 70.051 56.062 1.00 11.03 234 ARG C N 1
ATOM 3579 C CA . ARG C 3 234 ? 37.677 69.890 55.069 1.00 11.27 234 ARG C CA 1
ATOM 3580 C C . ARG C 3 234 ? 36.548 70.880 55.300 1.00 10.92 234 ARG C C 1
ATOM 3581 O O . ARG C 3 234 ? 35.992 71.432 54.349 1.00 11.50 234 ARG C O 1
ATOM 3589 N N . SER C 3 235 ? 36.188 71.093 56.565 1.00 10.47 235 SER C N 1
ATOM 3590 C CA . SER C 3 235 ? 35.140 72.045 56.890 1.00 10.76 235 SER C CA 1
ATOM 3591 C C . SER C 3 235 ? 35.478 73.451 56.415 1.00 10.26 235 SER C C 1
ATOM 3592 O O . SER C 3 235 ? 34.612 74.151 55.893 1.00 10.82 235 SER C O 1
ATOM 3595 N N . LEU C 3 236 ? 36.727 73.875 56.611 1.00 10.85 236 LEU C N 1
ATOM 3596 C CA . LEU C 3 236 ? 37.131 75.211 56.206 1.00 10.37 236 LEU C CA 1
ATOM 3597 C C . LEU C 3 236 ? 37.218 75.325 54.682 1.00 10.57 236 LEU C C 1
ATOM 3598 O O . LEU C 3 236 ? 36.893 76.373 54.123 1.00 11.30 236 LEU C O 1
ATOM 3603 N N . THR C 3 237 ? 37.634 74.254 54.004 1.00 10.67 237 THR C N 1
ATOM 3604 C CA . THR C 3 237 ? 37.598 74.243 52.538 1.00 10.92 237 THR C CA 1
ATOM 3605 C C . THR C 3 237 ? 36.168 74.420 52.022 1.00 11.38 237 THR C C 1
ATOM 3606 O O . THR C 3 237 ? 35.912 75.214 51.114 1.00 12.45 237 THR C O 1
ATOM 3610 N N . VAL C 3 238 ? 35.231 73.684 52.604 1.00 10.91 238 VAL C N 1
ATOM 3611 C CA . VAL C 3 238 ? 33.815 73.850 52.277 1.00 10.78 238 VAL C CA 1
ATOM 3612 C C . VAL C 3 238 ? 33.354 75.289 52.531 1.00 10.73 238 VAL C C 1
ATOM 3613 O O . VAL C 3 238 ? 32.709 75.906 51.676 1.00 11.74 238 VAL C O 1
ATOM 3617 N N . ALA C 3 239 ? 33.674 75.817 53.716 1.00 11.03 239 ALA C N 1
ATOM 3618 C CA . ALA C 3 239 ? 33.212 77.148 54.109 1.00 11.51 239 ALA C CA 1
ATOM 3619 C C . ALA C 3 239 ? 33.737 78.239 53.199 1.00 11.40 239 ALA C C 1
ATOM 3620 O O . ALA C 3 239 ? 33.013 79.184 52.862 1.00 12.07 239 ALA C O 1
ATOM 3622 N N . ASP C 3 240 ? 34.997 78.111 52.802 1.00 11.78 240 ASP C N 1
ATOM 3623 C CA . ASP C 3 240 ? 35.584 79.076 51.883 1.00 12.57 240 ASP C CA 1
ATOM 3624 C C . ASP C 3 240 ? 34.898 79.052 50.513 1.00 12.70 240 ASP C C 1
ATOM 3625 O O . ASP C 3 240 ? 34.788 80.088 49.871 1.00 16.10 240 ASP C O 1
ATOM 3630 N N . GLU C 3 241 ? 34.443 77.885 50.059 1.00 12.23 241 GLU C N 1
ATOM 3631 C CA . GLU C 3 241 ? 33.722 77.810 48.783 1.00 13.67 241 GLU C CA 1
ATOM 3632 C C . GLU C 3 241 ? 32.297 78.340 48.929 1.00 13.05 241 GLU C C 1
ATOM 3633 O O . GLU C 3 241 ? 31.782 79.034 48.050 1.00 15.67 241 GLU C O 1
ATOM 3639 N N . ALA C 3 242 ? 31.661 77.998 50.050 1.00 12.36 242 ALA C N 1
ATOM 3640 C CA . ALA C 3 242 ? 30.229 78.269 50.249 1.00 12.30 242 ALA C CA 1
ATOM 3641 C C . ALA C 3 242 ? 29.903 79.630 50.858 1.00 11.53 242 ALA C C 1
ATOM 3642 O O . ALA C 3 242 ? 28.739 80.030 50.878 1.00 12.48 242 ALA C O 1
ATOM 3644 N N . ASP C 3 243 ? 30.911 80.318 51.376 1.00 11.31 243 ASP C N 1
ATOM 3645 C CA . ASP C 3 243 ? 30.722 81.591 52.084 1.00 11.19 243 ASP C CA 1
ATOM 3646 C C . ASP C 3 243 ? 29.795 81.465 53.295 1.00 11.37 243 ASP C C 1
ATOM 3647 O O . ASP C 3 243 ? 28.814 82.209 53.442 1.00 12.72 243 ASP C O 1
ATOM 3652 N N . VAL C 3 244 ? 30.119 80.508 54.159 1.00 10.94 244 VAL C N 1
ATOM 3653 C CA . VAL C 3 244 ? 29.439 80.350 55.445 1.00 10.56 244 VAL C CA 1
ATOM 3654 C C . VAL C 3 244 ? 30.486 80.284 56.548 1.00 10.59 244 VAL C C 1
ATOM 3655 O O . VAL C 3 244 ? 31.679 80.088 56.286 1.00 11.27 244 VAL C O 1
ATOM 3659 N N . GLN C 3 245 ? 30.051 80.445 57.795 1.00 10.40 245 GLN C N 1
ATOM 3660 C CA . GLN C 3 245 ? 30.983 80.390 58.912 1.00 10.31 245 GLN C CA 1
ATOM 3661 C C . GLN C 3 245 ? 31.106 78.987 59.483 1.00 10.48 245 GLN C C 1
ATOM 3662 O O . GLN C 3 245 ? 30.165 78.181 59.439 1.00 11.26 245 GLN C O 1
ATOM 3668 N N . VAL C 3 246 ? 32.289 78.727 60.035 1.00 10.19 246 VAL C N 1
ATOM 3669 C CA . VAL C 3 246 ? 32.590 77.515 60.784 1.00 10.40 246 VAL C CA 1
ATOM 3670 C C . VAL C 3 246 ? 32.830 77.891 62.246 1.00 10.25 246 VAL C C 1
ATOM 3671 O O . VAL C 3 246 ? 33.613 78.795 62.534 1.00 11.30 246 VAL C O 1
ATOM 3675 N N . ALA C 3 247 ? 32.139 77.196 63.148 1.00 10.00 247 ALA C N 1
ATOM 3676 C CA . ALA C 3 247 ? 32.383 77.280 64.576 1.00 9.84 247 ALA C CA 1
ATOM 3677 C C . ALA C 3 247 ? 33.195 76.063 64.974 1.00 9.52 247 ALA C C 1
ATOM 3678 O O . ALA C 3 247 ? 32.967 74.965 64.460 1.00 11.23 247 ALA C O 1
ATOM 3680 N N . ILE C 3 248 ? 34.129 76.250 65.910 1.00 10.04 248 ILE C N 1
ATOM 3681 C CA . ILE C 3 248 ? 34.953 75.142 66.388 1.00 10.30 248 ILE C CA 1
ATOM 3682 C C . ILE C 3 248 ? 34.915 75.003 67.905 1.00 10.03 248 ILE C C 1
ATOM 3683 O O . ILE C 3 248 ? 35.042 75.984 68.639 1.00 10.48 248 ILE C O 1
ATOM 3688 N N . HIS C 3 249 ? 34.734 73.752 68.325 1.00 9.92 249 HIS C N 1
ATOM 3689 C CA . HIS C 3 249 ? 34.997 73.264 69.666 1.00 10.05 249 HIS C CA 1
ATOM 3690 C C . HIS C 3 249 ? 36.105 72.227 69.462 1.00 9.69 249 HIS C C 1
ATOM 3691 O O . HIS C 3 249 ? 35.878 71.168 68.874 1.00 10.68 249 HIS C O 1
ATOM 3698 N N . SER C 3 250 ? 37.312 72.596 69.886 1.00 10.49 250 SER C N 1
ATOM 3699 C CA . SER C 3 250 ? 38.529 71.873 69.567 1.00 10.58 250 SER C CA 1
ATOM 3700 C C . SER C 3 250 ? 38.793 70.652 70.476 1.00 10.82 250 SER C C 1
ATOM 3701 O O . SER C 3 250 ? 38.029 70.351 71.392 1.00 10.87 250 SER C O 1
ATOM 3704 N N . ASP C 3 251 ? 39.893 69.964 70.181 1.00 10.58 251 ASP C N 1
ATOM 3705 C CA . ASP C 3 251 ? 40.284 68.686 70.786 1.00 10.78 251 ASP C CA 1
ATOM 3706 C C . ASP C 3 251 ? 40.867 68.910 72.204 1.00 10.47 251 ASP C C 1
ATOM 3707 O O . ASP C 3 251 ? 42.081 69.058 72.386 1.00 11.17 251 ASP C O 1
ATOM 3712 N N . THR C 3 252 ? 39.984 68.946 73.205 1.00 10.29 252 THR C N 1
ATOM 3713 C CA . THR C 3 252 ? 40.353 69.134 74.607 1.00 10.44 252 THR C CA 1
ATOM 3714 C C . THR C 3 252 ? 41.423 68.152 75.039 1.00 10.67 252 THR C C 1
ATOM 3715 O O . THR C 3 252 ? 42.382 68.514 75.758 1.00 11.44 252 THR C O 1
ATOM 3719 N N . LEU C 3 253 ? 41.233 66.907 74.606 1.00 10.64 253 LEU C N 1
ATOM 3720 C CA . LEU C 3 253 ? 42.098 65.777 74.921 1.00 11.08 253 LEU C CA 1
ATOM 3721 C C . LEU C 3 253 ? 43.512 65.915 74.371 1.00 10.64 253 LEU C C 1
ATOM 3722 O O . LEU C 3 253 ? 44.401 65.157 74.753 1.00 11.19 253 LEU C O 1
ATOM 3727 N N . ASN C 3 254 ? 43.708 66.850 73.446 1.00 10.89 254 ASN C N 1
ATOM 3728 C CA . ASN C 3 254 ? 44.967 66.950 72.708 1.00 10.84 254 ASN C CA 1
ATOM 3729 C C . ASN C 3 254 ? 45.323 65.614 72.047 1.00 10.61 254 ASN C C 1
ATOM 3730 O O . ASN C 3 254 ? 46.491 65.290 71.853 1.00 11.39 254 ASN C O 1
ATOM 3735 N N . GLU C 3 255 ? 44.290 64.868 71.659 1.00 10.15 255 GLU C N 1
ATOM 3736 C CA . GLU C 3 255 ? 44.461 63.503 71.165 1.00 10.61 255 GLU C CA 1
ATOM 3737 C C . GLU C 3 255 ? 45.245 63.441 69.864 1.00 11.03 255 GLU C C 1
ATOM 3738 O O . GLU C 3 255 ? 46.177 62.643 69.714 1.00 11.39 255 GLU C O 1
ATOM 3744 N N . ALA C 3 256 ? 44.841 64.265 68.911 1.00 11.21 256 ALA C N 1
ATOM 3745 C CA . ALA C 3 256 ? 45.495 64.287 67.606 1.00 11.61 256 ALA C CA 1
ATOM 3746 C C . ALA C 3 256 ? 46.427 65.479 67.450 1.00 12.28 256 ALA C C 1
ATOM 3747 O O . ALA C 3 256 ? 47.170 65.578 66.473 1.00 15.21 256 ALA C O 1
ATOM 3749 N N . GLY C 3 257 ? 46.431 66.379 68.417 1.00 12.35 257 GLY C N 1
ATOM 3750 C CA . GLY C 3 257 ? 47.269 67.558 68.325 1.00 12.67 257 GLY C CA 1
ATOM 3751 C C . GLY C 3 257 ? 47.055 68.462 69.517 1.00 11.54 257 GLY C C 1
ATOM 3752 O O . GLY C 3 257 ? 46.071 68.317 70.247 1.00 12.90 257 GLY C O 1
ATOM 3753 N N . PHE C 3 258 ? 48.012 69.363 69.716 1.00 12.11 258 PHE C N 1
ATOM 3754 C CA . PHE C 3 258 ? 47.880 70.466 70.655 1.00 11.97 258 PHE C CA 1
ATOM 3755 C C . PHE C 3 258 ? 47.284 71.677 69.923 1.00 11.82 258 PHE C C 1
ATOM 3756 O O . PHE C 3 258 ? 47.029 71.620 68.717 1.00 12.66 258 PHE C O 1
ATOM 3764 N N . LEU C 3 259 ? 47.039 72.765 70.652 1.00 11.37 259 LEU C N 1
ATOM 3765 C CA . LEU C 3 259 ? 46.477 73.976 70.051 1.00 12.30 259 LEU C CA 1
ATOM 3766 C C . LEU C 3 259 ? 47.204 74.378 68.764 1.00 11.98 259 LEU C C 1
ATOM 3767 O O . LEU C 3 259 ? 46.571 74.742 67.767 1.00 12.60 259 LEU C O 1
ATOM 3772 N N . GLU C 3 260 ? 48.528 74.350 68.796 1.00 12.46 260 GLU C N 1
ATOM 3773 C CA . GLU C 3 260 ? 49.311 74.758 67.625 1.00 12.47 260 GLU C CA 1
ATOM 3774 C C . GLU C 3 260 ? 49.002 73.900 66.396 1.00 12.63 260 GLU C C 1
ATOM 3775 O O . GLU C 3 260 ? 49.070 74.387 65.269 1.00 13.46 260 GLU C O 1
ATOM 3781 N N . ASP C 3 261 ? 48.642 72.634 66.608 1.00 12.40 261 ASP C N 1
ATOM 3782 C CA . ASP C 3 261 ? 48.275 71.753 65.500 1.00 13.44 261 ASP C CA 1
ATOM 3783 C C . ASP C 3 261 ? 46.922 72.129 64.908 1.00 12.87 261 ASP C C 1
ATOM 3784 O O . ASP C 3 261 ? 46.734 72.094 63.687 1.00 13.66 261 ASP C O 1
ATOM 3789 N N . THR C 3 262 ? 45.969 72.477 65.766 1.00 11.91 262 THR C N 1
ATOM 3790 C CA . THR C 3 262 ? 44.678 72.980 65.305 1.00 12.09 262 THR C CA 1
ATOM 3791 C C . THR C 3 262 ? 44.853 74.272 64.530 1.00 12.11 262 THR C C 1
ATOM 3792 O O . THR C 3 262 ? 44.275 74.428 63.454 1.00 12.06 262 THR C O 1
ATOM 3796 N N . LEU C 3 263 ? 45.679 75.181 65.034 1.00 12.10 263 LEU C N 1
ATOM 3797 C CA . LEU C 3 263 ? 45.911 76.425 64.314 1.00 13.10 263 LEU C CA 1
ATOM 3798 C C . LEU C 3 263 ? 46.584 76.176 62.953 1.00 12.89 263 LEU C C 1
ATOM 3799 O O . LEU C 3 263 ? 46.253 76.836 61.961 1.00 13.16 263 LEU C O 1
ATOM 3804 N N . ARG C 3 264 ? 47.500 75.209 62.893 1.00 12.45 264 ARG C N 1
ATOM 3805 C CA . ARG C 3 264 ? 48.135 74.854 61.615 1.00 13.84 264 ARG C CA 1
ATOM 3806 C C . ARG C 3 264 ? 47.105 74.312 60.617 1.00 13.41 264 ARG C C 1
ATOM 3807 O O . ARG C 3 264 ? 47.139 74.667 59.434 1.00 14.99 264 ARG C O 1
ATOM 3815 N N . ALA C 3 265 ? 46.187 73.464 61.084 1.00 12.64 265 ALA C N 1
ATOM 3816 C CA . ALA C 3 265 ? 45.111 72.947 60.227 1.00 12.83 265 ALA C CA 1
ATOM 3817 C C . ALA C 3 265 ? 44.194 74.061 59.724 1.00 11.97 265 ALA C C 1
ATOM 3818 O O . ALA C 3 265 ? 43.765 74.047 58.570 1.00 12.94 265 ALA C O 1
ATOM 3820 N N . ILE C 3 266 ? 43.907 75.034 60.580 1.00 11.53 266 ILE C N 1
ATOM 3821 C CA . ILE C 3 266 ? 43.091 76.185 60.190 1.00 11.68 266 ILE C CA 1
ATOM 3822 C C . ILE C 3 266 ? 43.807 76.990 59.100 1.00 12.00 266 ILE C C 1
ATOM 3823 O O . ILE C 3 266 ? 43.174 77.488 58.169 1.00 12.29 266 ILE C O 1
ATOM 3828 N N . ASN C 3 267 ? 45.127 77.097 59.228 1.00 12.85 267 ASN C N 1
ATOM 3829 C CA . ASN C 3 267 ? 45.982 77.664 58.185 1.00 13.68 267 ASN C CA 1
ATOM 3830 C C . ASN C 3 267 ? 45.592 79.092 57.801 1.00 13.43 267 ASN C C 1
ATOM 3831 O O . ASN C 3 267 ? 45.595 79.455 56.630 1.00 14.73 267 ASN C O 1
ATOM 3836 N N . GLY C 3 268 ? 45.253 79.899 58.800 1.00 12.59 268 GLY C N 1
ATOM 3837 C CA . GLY C 3 268 ? 44.974 81.322 58.583 1.00 12.98 268 GLY C CA 1
ATOM 3838 C C . GLY C 3 268 ? 43.579 81.646 58.100 1.00 12.30 268 GLY C C 1
ATOM 3839 O O . GLY C 3 268 ? 43.238 82.814 57.925 1.00 13.44 268 GLY C O 1
ATOM 3840 N N . ARG C 3 269 ? 42.765 80.621 57.889 1.00 11.96 269 ARG C N 1
ATOM 3841 C CA . ARG C 3 269 ? 41.387 80.812 57.452 1.00 11.52 269 ARG C CA 1
ATOM 3842 C C . ARG C 3 269 ? 40.541 81.304 58.626 1.00 11.99 269 ARG C C 1
ATOM 3843 O O . ARG C 3 269 ? 40.874 81.070 59.792 1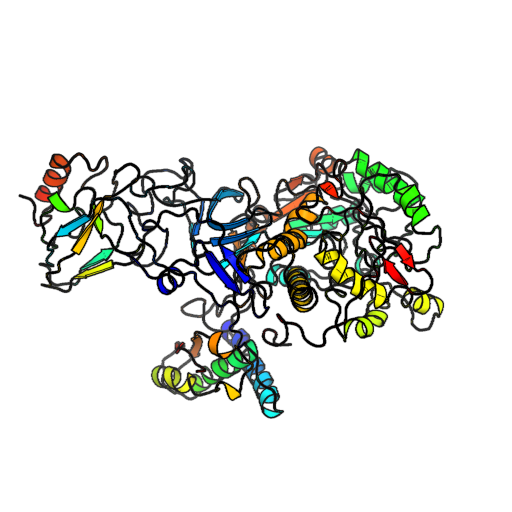.00 12.72 269 ARG C O 1
ATOM 3851 N N A VAL C 3 270 ? 39.421 81.935 58.288 0.50 12.04 270 VAL C N 1
ATOM 3852 N N B VAL C 3 270 ? 39.485 82.053 58.347 0.50 12.19 270 VAL C N 1
ATOM 3853 C CA A VAL C 3 270 ? 38.498 82.508 59.269 0.50 11.52 270 VAL C CA 1
ATOM 3854 C CA B VAL C 3 270 ? 38.705 82.603 59.453 0.50 12.01 270 VAL C CA 1
ATOM 3855 C C A VAL C 3 270 ? 37.744 81.437 60.052 0.50 11.29 270 VAL C C 1
ATOM 3856 C C B VAL C 3 270 ? 37.826 81.508 60.062 0.50 11.69 270 VAL C C 1
ATOM 3857 O O A VAL C 3 270 ? 37.222 80.483 59.469 0.50 11.50 270 VAL C O 1
ATOM 3858 O O B VAL C 3 270 ? 37.365 80.593 59.383 0.50 12.13 270 VAL C O 1
ATOM 3865 N N . ILE C 3 271 ? 37.654 81.599 61.373 1.00 11.02 271 ILE C N 1
ATOM 3866 C CA . ILE C 3 271 ? 36.901 80.629 62.148 1.00 10.67 271 ILE C CA 1
ATOM 3867 C C . ILE C 3 271 ? 36.337 81.301 63.391 1.00 10.61 271 ILE C C 1
ATOM 3868 O O . ILE C 3 271 ? 36.922 82.239 63.918 1.00 11.61 271 ILE C O 1
ATOM 3873 N N . HIS C 3 272 ? 35.179 80.821 63.832 1.00 10.35 272 HIS C N 1
ATOM 3874 C CA . HIS C 3 272 ? 34.551 81.282 65.070 1.00 10.32 272 HIS C CA 1
ATOM 3875 C C . HIS C 3 272 ? 34.905 80.249 66.158 1.00 10.24 272 HIS C C 1
ATOM 3876 O O . HIS C 3 272 ? 34.469 79.103 66.110 1.00 11.19 272 HIS C O 1
ATOM 3883 N N . SER C 3 273 ? 35.735 80.664 67.114 1.00 10.30 273 SER C N 1
ATOM 3884 C CA . SER C 3 273 ? 36.104 79.823 68.249 1.00 11.25 273 SER C CA 1
ATOM 3885 C C . SER C 3 273 ? 35.069 79.991 69.358 1.00 11.25 273 SER C C 1
ATOM 3886 O O . SER C 3 273 ? 34.989 81.049 69.991 1.00 11.77 273 SER C O 1
ATOM 3889 N N . PHE C 3 274 ? 34.248 78.951 69.544 1.00 10.61 274 PHE C N 1
ATOM 3890 C CA . PHE C 3 274 ? 33.259 78.892 70.614 1.00 10.24 274 PHE C CA 1
ATOM 3891 C C . PHE C 3 274 ? 33.930 78.768 71.992 1.00 10.52 274 PHE C C 1
ATOM 3892 O O . PHE C 3 274 ? 35.049 78.251 72.110 1.00 11.14 274 PHE C O 1
ATOM 3900 N N . HIS C 3 275 ? 33.213 79.215 73.035 1.00 10.35 275 HIS C N 1
ATOM 3901 C CA . HIS C 3 275 ? 33.636 79.080 74.452 1.00 10.56 275 HIS C CA 1
ATOM 3902 C C . HIS C 3 275 ? 35.147 79.052 74.572 1.00 10.75 275 HIS C C 1
ATOM 3903 O O . HIS C 3 275 ? 35.749 78.076 75.023 1.00 10.88 275 HIS C O 1
ATOM 3910 N N . VAL C 3 276 ? 35.747 80.171 74.200 1.00 11.03 276 VAL C N 1
ATOM 3911 C CA . VAL C 3 276 ? 37.183 80.215 73.996 1.00 12.00 276 VAL C CA 1
ATOM 3912 C C . VAL C 3 276 ? 37.953 80.037 75.312 1.00 11.84 276 VAL C C 1
ATOM 3913 O O . VAL C 3 276 ? 39.102 79.606 75.306 1.00 12.00 276 VAL C O 1
ATOM 3917 N N . GLU C 3 277 ? 37.318 80.321 76.448 1.00 11.69 277 GLU C N 1
ATOM 3918 C CA . GLU C 3 277 ? 37.962 80.075 77.746 1.00 11.66 277 GLU C CA 1
ATOM 3919 C C . GLU C 3 277 ? 38.233 78.588 77.984 1.00 11.87 277 GLU C C 1
ATOM 3920 O O . GLU C 3 277 ? 39.234 78.225 78.603 1.00 12.23 277 GLU C O 1
ATOM 3926 N N . GLY C 3 278 ? 37.331 77.727 77.508 1.00 11.66 278 GLY C N 1
ATOM 3927 C CA . GLY C 3 278 ? 37.588 76.301 77.498 1.00 12.00 278 GLY C CA 1
ATOM 3928 C C . GLY C 3 278 ? 36.791 75.416 78.448 1.00 11.96 278 GLY C C 1
ATOM 3929 O O . GLY C 3 278 ? 36.823 74.199 78.298 1.00 12.46 278 GLY C O 1
ATOM 3930 N N . ALA C 3 279 ? 36.063 75.980 79.415 1.00 12.31 279 ALA C N 1
ATOM 3931 C CA . ALA C 3 279 ? 35.173 75.140 80.233 1.00 12.19 279 ALA C CA 1
ATOM 3932 C C . ALA C 3 279 ? 34.168 74.423 79.327 1.00 12.33 279 ALA C C 1
ATOM 3933 O O . ALA C 3 279 ? 33.870 73.244 79.524 1.00 13.03 279 ALA C O 1
ATOM 3935 N N . GLY C 3 280 ? 33.664 75.141 78.325 1.00 12.34 280 GLY C N 1
ATOM 3936 C CA . GLY C 3 280 ? 32.789 74.553 77.322 1.00 12.06 280 GLY C CA 1
ATOM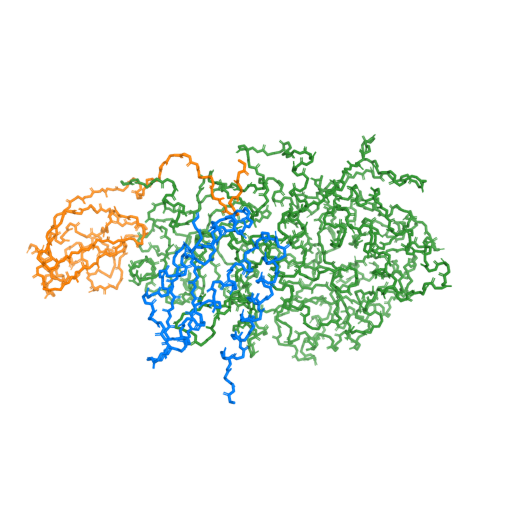 3937 C C . GLY C 3 280 ? 33.466 73.695 76.273 1.00 12.42 280 GLY C C 1
ATOM 3938 O O . GLY C 3 280 ? 32.799 73.134 75.408 1.00 13.59 280 GLY C O 1
ATOM 3939 N N . GLY C 3 281 ? 34.791 73.610 76.332 1.00 11.70 281 GLY C N 1
ATOM 3940 C CA . GLY C 3 281 ? 35.525 72.704 75.479 1.00 12.10 281 GLY C CA 1
ATOM 3941 C C . GLY C 3 281 ? 36.691 73.334 74.762 1.00 11.62 281 GLY C C 1
ATOM 3942 O O . GLY C 3 281 ? 36.628 74.480 74.303 1.00 12.69 281 GLY C O 1
ATOM 3943 N N . GLY C 3 282 ? 37.746 72.543 74.628 1.00 11.18 282 GLY C N 1
ATOM 3944 C CA . GLY C 3 282 ? 38.882 72.910 73.796 1.00 11.36 282 GLY C CA 1
ATOM 3945 C C . GLY C 3 282 ? 40.196 72.524 74.417 1.00 11.09 282 GLY C C 1
ATOM 3946 O O . GLY C 3 282 ? 40.285 72.321 75.635 1.00 11.90 282 GLY C O 1
ATOM 3947 N N . HIS C 3 283 ? 41.218 72.444 73.569 1.00 11.12 283 HIS C N 1
ATOM 3948 C CA . HIS C 3 283 ? 42.586 72.111 73.972 1.00 11.05 283 HIS C CA 1
ATOM 3949 C C . HIS C 3 283 ? 42.899 72.528 75.404 1.00 11.69 283 HIS C C 1
ATOM 3950 O O . HIS C 3 283 ? 42.948 73.717 75.708 1.00 12.25 283 HIS C O 1
ATOM 3957 N N . ALA C 3 284 ? 43.117 71.551 76.278 1.00 11.48 284 ALA C N 1
ATOM 3958 C CA . ALA C 3 284 ? 43.395 71.843 77.679 1.00 11.89 284 ALA C CA 1
ATOM 3959 C C . ALA C 3 284 ? 44.903 72.017 77.877 1.00 12.29 284 ALA C C 1
ATOM 3960 O O . ALA C 3 284 ? 45.674 71.190 77.407 1.00 13.34 284 ALA C O 1
ATOM 3962 N N . PRO C 3 285 ? 45.335 73.072 78.593 1.00 11.73 285 PRO C N 1
ATOM 3963 C CA . PRO C 3 285 ? 44.574 74.114 79.265 1.00 11.85 285 PRO C CA 1
ATOM 3964 C C . PRO C 3 285 ? 44.519 75.428 78.500 1.00 11.65 285 PRO C C 1
ATOM 3965 O O . PRO C 3 285 ? 43.989 76.418 79.030 1.00 13.24 285 PRO C O 1
ATOM 3969 N N . ASP C 3 286 ? 45.056 75.441 77.275 1.00 11.74 286 ASP C N 1
ATOM 3970 C CA . ASP C 3 286 ? 45.489 76.686 76.635 1.00 12.49 286 ASP C CA 1
ATOM 3971 C C . ASP C 3 286 ? 44.646 77.201 75.466 1.00 11.90 286 ASP C C 1
ATOM 3972 O O . ASP C 3 286 ? 45.047 78.146 74.792 1.00 12.58 286 ASP C O 1
ATOM 3977 N N A ILE C 3 287 ? 43.482 76.590 75.254 0.70 11.36 287 ILE C N 1
ATOM 3978 N N B ILE C 3 287 ? 43.460 76.633 75.273 0.30 11.66 287 ILE C N 1
ATOM 3979 C CA A ILE C 3 287 ? 42.579 76.995 74.176 0.70 11.45 287 ILE C CA 1
ATOM 3980 C CA B ILE C 3 287 ? 42.622 77.007 74.138 0.30 11.78 287 ILE C CA 1
ATOM 3981 C C A ILE C 3 287 ? 42.355 78.516 74.105 0.70 11.36 287 ILE C C 1
ATOM 3982 C C B ILE C 3 287 ? 42.240 78.496 74.104 0.30 11.57 287 ILE C C 1
ATOM 3983 O O A ILE C 3 287 ? 42.309 79.090 73.013 0.70 11.32 287 ILE C O 1
ATOM 3984 O O B ILE C 3 287 ? 41.939 79.020 73.029 0.30 11.50 287 ILE C O 1
ATOM 3993 N N . MET C 3 288 ? 42.260 79.190 75.247 1.00 11.58 288 MET C N 1
ATOM 3994 C CA . MET C 3 288 ? 41.913 80.622 75.233 1.00 11.80 288 MET C CA 1
ATOM 3995 C C . MET C 3 288 ? 42.924 81.500 74.483 1.00 11.81 288 MET C C 1
ATOM 3996 O O . MET C 3 288 ? 42.596 82.618 74.059 1.00 12.55 288 MET C O 1
ATOM 4001 N N . ALA C 3 289 ? 44.131 80.979 74.279 1.00 11.95 289 ALA C N 1
ATOM 4002 C CA . ALA C 3 289 ? 45.098 81.650 73.426 1.00 12.60 289 ALA C CA 1
ATOM 4003 C C . ALA C 3 289 ? 44.613 81.883 71.991 1.00 12.48 289 ALA C C 1
ATOM 4004 O O . ALA C 3 289 ? 45.136 82.762 71.301 1.00 13.74 289 ALA C O 1
ATOM 4006 N N A MET C 3 290 ? 43.621 81.108 71.553 0.50 12.40 290 MET C N 1
ATOM 4007 N N B MET C 3 290 ? 43.614 81.131 71.542 0.50 13.38 290 MET C N 1
ATOM 4008 C CA A MET C 3 290 ? 42.952 81.360 70.274 0.50 12.71 290 MET C CA 1
ATOM 4009 C CA B MET C 3 290 ? 43.023 81.394 70.231 0.50 14.11 290 MET C CA 1
ATOM 4010 C C A MET C 3 290 ? 42.560 82.822 70.097 0.50 12.55 290 MET C C 1
ATOM 4011 C C B MET C 3 290 ? 42.497 82.817 70.073 0.50 13.26 290 MET C C 1
ATOM 4012 O O A MET C 3 290 ? 42.688 83.375 69.008 0.50 12.88 290 MET C O 1
ATOM 4013 O O B MET C 3 290 ? 42.441 83.331 68.958 0.50 13.47 290 MET C O 1
ATOM 4022 N N . ALA C 3 291 ? 42.082 83.437 71.179 1.00 12.93 291 ALA C N 1
ATOM 4023 C CA . ALA C 3 291 ? 41.500 84.786 71.133 1.00 13.20 291 ALA C CA 1
ATOM 4024 C C . ALA C 3 291 ? 42.512 85.897 70.836 1.00 13.28 291 ALA C C 1
ATOM 4025 O O . ALA C 3 291 ? 42.129 87.061 70.696 1.00 14.34 291 ALA C O 1
ATOM 4027 N N . GLY C 3 292 ? 43.792 85.549 70.752 1.00 13.30 292 GLY C N 1
ATOM 4028 C CA . GLY C 3 292 ? 44.816 86.514 70.365 1.00 14.14 292 GLY C CA 1
ATOM 4029 C C . GLY C 3 292 ? 45.014 86.652 68.860 1.00 14.12 292 GLY C C 1
ATOM 4030 O O . GLY C 3 292 ? 45.628 87.625 68.404 1.00 15.35 292 GLY C O 1
ATOM 4031 N N . HIS C 3 293 ? 44.497 85.692 68.086 1.00 13.31 293 HIS C N 1
ATOM 4032 C CA . HIS C 3 293 ? 44.831 85.566 66.654 1.00 13.46 293 HIS C CA 1
ATOM 4033 C C . HIS C 3 293 ? 43.933 86.379 65.720 1.00 13.24 293 HIS C C 1
ATOM 4034 O O . HIS C 3 293 ? 42.737 86.482 65.955 1.00 13.89 293 HIS C O 1
ATOM 4041 N N . PRO C 3 294 ? 44.501 86.913 64.616 1.00 13.19 294 PRO C N 1
ATOM 4042 C CA . PRO C 3 294 ? 43.729 87.819 63.756 1.00 13.45 294 PRO C CA 1
ATOM 4043 C C . PRO C 3 294 ? 42.629 87.135 62.948 1.00 12.43 294 PRO C C 1
ATOM 4044 O O . PRO C 3 294 ? 41.679 87.795 62.545 1.00 13.76 294 PRO C O 1
ATOM 4048 N N . ASN C 3 295 ? 42.755 85.829 62.724 1.00 12.72 295 ASN C N 1
ATOM 4049 C CA . ASN C 3 295 ? 41.766 85.079 61.939 1.00 12.64 295 ASN C CA 1
ATOM 4050 C C . ASN C 3 295 ? 40.699 84.398 62.792 1.00 12.82 295 ASN C C 1
ATOM 4051 O O . ASN C 3 295 ? 39.856 83.682 62.263 1.00 14.64 295 ASN C O 1
ATOM 4056 N N . VAL C 3 296 ? 40.738 84.631 64.103 1.00 11.90 296 VAL C N 1
ATOM 4057 C CA . VAL C 3 296 ? 39.802 84.011 65.021 1.00 11.32 296 VAL C CA 1
ATOM 4058 C C . VAL C 3 296 ? 38.766 85.027 65.484 1.00 11.48 296 VAL C C 1
ATOM 4059 O O . VAL C 3 296 ? 39.108 86.139 65.885 1.00 11.86 296 VAL C O 1
ATOM 4063 N N . LEU C 3 297 ? 37.498 84.624 65.420 1.00 10.87 297 LEU C N 1
ATOM 4064 C CA . LEU C 3 297 ? 36.390 85.392 65.968 1.00 11.33 297 LEU C CA 1
ATOM 4065 C C . LEU C 3 297 ? 35.991 84.678 67.255 1.00 10.95 297 LEU C C 1
ATOM 4066 O O . LEU C 3 297 ? 35.391 83.604 67.191 1.00 11.52 297 LEU C O 1
ATOM 4071 N N . PRO C 3 298 ? 36.370 85.231 68.433 1.00 10.96 298 PRO C N 1
ATOM 4072 C CA . PRO C 3 298 ? 36.226 84.461 69.673 1.00 10.90 298 PRO C CA 1
ATOM 4073 C C . PRO C 3 298 ? 34.979 84.822 70.455 1.00 10.68 298 PRO C C 1
ATOM 4074 O O . PRO C 3 298 ? 34.710 86.004 70.658 1.00 10.82 298 PRO C O 1
ATOM 4078 N N . SER C 3 299 ? 34.241 83.796 70.886 1.00 10.02 299 SER C N 1
ATOM 4079 C CA . SER C 3 299 ? 33.096 83.970 71.781 1.00 10.09 299 SER C CA 1
ATOM 4080 C C . SER C 3 299 ? 33.270 83.196 73.078 1.00 10.33 299 SER C C 1
ATOM 4081 O O . SER C 3 299 ? 33.978 82.199 73.142 1.00 11.05 299 SER C O 1
ATOM 4084 N N . SER C 3 300 ? 32.566 83.675 74.096 1.00 10.20 300 SER C N 1
ATOM 4085 C CA . SER C 3 300 ? 32.332 82.921 75.319 1.00 10.28 300 SER C CA 1
ATOM 4086 C C . SER C 3 300 ? 30.935 82.346 75.331 1.00 10.12 300 SER C C 1
ATOM 4087 O O . SER C 3 300 ? 30.035 82.901 74.711 1.00 11.59 300 SER C O 1
ATOM 4090 N N . THR C 3 301 ? 30.765 81.249 76.067 1.00 9.94 301 THR C N 1
ATOM 4091 C CA . THR C 3 301 ? 29.438 80.791 76.476 1.00 10.21 301 THR C CA 1
ATOM 4092 C C . THR C 3 301 ? 29.176 81.266 77.908 1.00 10.58 301 THR C C 1
ATOM 4093 O O . THR C 3 301 ? 30.085 81.742 78.589 1.00 12.35 301 THR C O 1
ATOM 4097 N N . ASN C 3 302 ? 27.941 81.148 78.380 1.00 10.34 302 ASN C N 1
ATOM 4098 C CA . ASN C 3 302 ? 27.565 81.923 79.549 1.00 10.57 302 ASN C CA 1
ATOM 4099 C C . ASN C 3 302 ? 27.752 81.366 80.972 1.00 10.56 302 ASN C C 1
ATOM 4100 O O . ASN C 3 302 ? 27.762 82.169 81.885 1.00 11.22 302 ASN C O 1
ATOM 4105 N N . PRO C 3 303 ? 27.943 80.036 81.178 1.00 10.80 303 PRO C N 1
ATOM 4106 C CA . PRO C 3 303 ? 28.037 79.679 82.609 1.00 11.42 303 PRO C CA 1
ATOM 4107 C C . PRO C 3 303 ? 29.285 80.172 83.328 1.00 11.14 303 PRO C C 1
ATOM 4108 O O . PRO C 3 303 ? 29.270 80.269 84.558 1.00 11.98 303 PRO C O 1
ATOM 4112 N N . THR C 3 304 ? 30.355 80.497 82.609 1.00 10.85 304 THR C N 1
ATOM 4113 C CA . THR C 3 304 ? 31.536 81.074 83.253 1.00 11.19 304 THR C CA 1
ATOM 4114 C C . THR C 3 304 ? 31.435 82.589 83.405 1.00 10.94 304 THR C C 1
ATOM 4115 O O . THR C 3 304 ? 32.376 83.208 83.902 1.00 12.54 304 THR C O 1
ATOM 4119 N N . ARG C 3 305 ? 30.317 83.184 82.988 1.00 10.68 305 ARG C N 1
ATOM 4120 C CA . ARG C 3 305 ? 30.192 84.637 82.951 1.00 10.88 305 ARG C CA 1
ATOM 4121 C C . ARG C 3 305 ? 29.292 85.171 84.059 1.00 11.10 305 ARG C C 1
ATOM 4122 O O . ARG C 3 305 ? 28.113 84.836 84.096 1.00 12.14 305 ARG C O 1
ATOM 4130 N N . PRO C 3 306 ? 29.830 86.007 84.962 1.00 11.45 306 PRO C N 1
ATOM 4131 C CA . PRO C 3 306 ? 31.232 86.286 85.239 1.00 11.82 306 PRO C CA 1
ATOM 4132 C C . PRO C 3 306 ? 31.749 85.303 86.294 1.00 11.55 306 PRO C C 1
ATOM 4133 O O . PRO C 3 306 ? 31.029 84.393 86.709 1.00 12.15 306 PRO C O 1
ATOM 4137 N N . PHE C 3 307 ? 32.981 85.489 86.739 1.00 11.36 307 PHE C N 1
ATOM 4138 C CA . PHE C 3 307 ? 33.588 84.584 87.712 1.00 11.30 307 PHE C CA 1
ATOM 4139 C C . PHE C 3 307 ? 32.983 84.821 89.105 1.00 11.33 307 PHE C C 1
ATOM 4140 O O . PHE C 3 307 ? 33.146 85.889 89.682 1.00 11.89 307 PHE C O 1
ATOM 4148 N N . THR C 3 308 ? 32.272 83.826 89.628 1.00 11.11 308 THR C N 1
ATOM 4149 C CA . THR C 3 308 ? 31.664 83.950 90.945 1.00 11.67 308 THR C CA 1
ATOM 4150 C C . THR C 3 308 ? 32.064 82.800 91.841 1.00 10.92 308 THR C C 1
ATOM 4151 O O . THR C 3 308 ? 32.633 81.809 91.394 1.00 11.43 308 THR C O 1
ATOM 4155 N N . VAL C 3 309 ? 31.744 82.932 93.122 1.00 11.79 309 VAL C N 1
ATOM 4156 C CA . VAL C 3 309 ? 32.163 81.934 94.109 1.00 12.54 309 VAL C CA 1
ATOM 4157 C C . VAL C 3 309 ? 31.513 80.559 93.905 1.00 12.69 309 VAL C C 1
ATOM 4158 O O . VAL C 3 309 ? 32.043 79.565 94.371 1.00 14.78 309 VAL C O 1
ATOM 4162 N N . ASN C 3 310 ? 30.369 80.503 93.218 1.00 11.21 310 ASN C N 1
ATOM 4163 C CA . ASN C 3 310 ? 29.711 79.222 92.928 1.00 11.47 310 ASN C CA 1
ATOM 4164 C C . ASN C 3 310 ? 30.006 78.641 91.534 1.00 11.81 310 ASN C C 1
ATOM 4165 O O . ASN C 3 310 ? 29.580 77.531 91.223 1.00 13.24 310 ASN C O 1
ATOM 4170 N N . THR C 3 311 ? 30.729 79.380 90.693 1.00 11.70 311 THR C N 1
ATOM 4171 C CA . THR C 3 311 ? 30.957 78.966 89.297 1.00 11.69 311 THR C CA 1
ATOM 4172 C C . THR C 3 311 ? 31.608 77.587 89.177 1.00 12.09 311 THR C C 1
ATOM 4173 O O . THR C 3 311 ? 31.121 76.722 88.457 1.00 13.48 311 THR C O 1
ATOM 4177 N N . ILE C 3 312 ? 32.713 77.375 89.871 1.00 12.79 312 ILE C N 1
ATOM 4178 C CA . ILE C 3 312 ? 33.447 76.124 89.706 1.00 13.68 312 ILE C CA 1
ATOM 4179 C C . ILE C 3 312 ? 32.610 74.930 90.166 1.00 13.30 312 ILE C C 1
ATOM 4180 O O . ILE C 3 312 ? 32.543 73.913 89.478 1.00 13.30 312 ILE C O 1
ATOM 4185 N N . ASP C 3 313 ? 31.928 75.071 91.305 1.00 13.13 313 ASP C N 1
ATOM 4186 C CA . ASP C 3 313 ? 31.238 73.927 91.908 1.00 13.66 313 ASP C CA 1
ATOM 4187 C C . ASP C 3 313 ? 30.115 73.356 91.060 1.00 13.61 313 ASP C C 1
ATOM 4188 O O . ASP C 3 313 ? 29.841 72.164 91.164 1.00 15.23 313 ASP C O 1
ATOM 4193 N N . GLU C 3 314 ? 29.471 74.174 90.219 1.00 12.08 314 GLU C N 1
ATOM 4194 C CA . GLU C 3 314 ? 28.384 73.658 89.372 1.00 13.11 314 GLU C CA 1
ATOM 4195 C C . GLU C 3 314 ? 28.859 72.876 88.139 1.00 12.78 314 GLU C C 1
ATOM 4196 O O . GLU C 3 314 ? 28.080 72.137 87.535 1.00 13.95 314 GLU C O 1
ATOM 4202 N N . HIS C 3 315 ? 30.121 73.054 87.747 1.00 13.42 315 HIS C N 1
ATOM 4203 C CA . HIS C 3 315 ? 30.554 72.672 86.396 1.00 13.08 315 HIS C CA 1
ATOM 4204 C C . HIS C 3 315 ? 30.796 71.177 86.140 1.00 13.12 315 HIS C C 1
ATOM 4205 O O . HIS C 3 315 ? 30.450 70.686 85.062 1.00 13.56 315 HIS C O 1
ATOM 4212 N N . LEU C 3 316 ? 31.370 70.438 87.083 1.00 12.99 316 LEU C N 1
ATOM 4213 C CA . LEU C 3 316 ? 31.739 69.056 86.778 1.00 14.35 316 LEU C CA 1
ATOM 4214 C C . LEU C 3 316 ? 30.526 68.215 86.376 1.00 13.74 316 LEU C C 1
ATOM 4215 O O . LEU C 3 316 ? 30.542 67.543 85.339 1.00 13.95 316 LEU C O 1
ATOM 4220 N N . ASP C 3 317 ? 29.472 68.240 87.190 1.00 14.11 317 ASP C N 1
ATOM 4221 C CA . ASP C 3 317 ? 28.302 67.416 86.908 1.00 14.44 317 ASP C CA 1
ATOM 4222 C C . ASP C 3 317 ? 27.577 67.895 85.652 1.00 14.15 317 ASP C C 1
ATOM 4223 O O . ASP C 3 317 ? 27.018 67.095 84.904 1.00 15.91 317 ASP C O 1
ATOM 4228 N N . MET C 3 318 ? 27.597 69.203 85.420 1.00 13.43 318 MET C N 1
ATOM 4229 C CA . MET C 3 318 ? 27.021 69.778 84.202 1.00 13.35 318 MET C CA 1
ATOM 4230 C C . MET C 3 318 ? 27.669 69.185 82.941 1.00 12.77 318 MET C C 1
ATOM 4231 O O . MET C 3 318 ? 26.987 68.753 81.989 1.00 13.08 318 MET C O 1
ATOM 4236 N N . LEU C 3 319 ? 28.997 69.164 82.958 1.00 13.36 319 LEU C N 1
ATOM 4237 C CA . LEU C 3 319 ? 29.806 68.669 81.853 1.00 13.26 319 LEU C CA 1
ATOM 4238 C C . LEU C 3 319 ? 29.582 67.163 81.615 1.00 13.46 319 LEU C C 1
ATOM 4239 O O . LEU C 3 319 ? 29.422 66.723 80.469 1.00 14.05 319 LEU C O 1
ATOM 4244 N N A MET C 3 320 ? 29.578 66.394 82.708 0.70 12.96 320 MET C N 1
ATOM 4245 N N B MET C 3 320 ? 29.551 66.371 82.679 0.30 14.19 320 MET C N 1
ATOM 4246 C CA A MET C 3 320 ? 29.363 64.944 82.660 0.70 13.41 320 MET C CA 1
ATOM 4247 C CA B MET C 3 320 ? 29.402 64.928 82.517 0.30 15.09 320 MET C CA 1
ATOM 4248 C C A MET C 3 320 ? 28.058 64.612 81.926 0.70 12.79 320 MET C C 1
ATOM 4249 C C B MET C 3 320 ? 28.017 64.523 81.992 0.30 14.05 320 MET C C 1
ATOM 4250 O O A MET C 3 320 ? 28.025 63.751 81.042 0.70 12.61 320 MET C O 1
ATOM 4251 O O B MET C 3 320 ? 27.888 63.493 81.325 0.30 14.28 320 MET C O 1
ATOM 4260 N N . VAL C 3 321 ? 26.989 65.326 82.268 1.00 12.92 321 VAL C N 1
ATOM 4261 C CA . VAL C 3 321 ? 25.674 65.106 81.643 1.00 12.84 321 VAL C CA 1
ATOM 4262 C C . VAL C 3 321 ? 25.722 65.481 80.155 1.00 13.10 321 VAL C C 1
ATOM 4263 O O . VAL C 3 321 ? 25.338 64.692 79.285 1.00 14.42 321 VAL C O 1
ATOM 4267 N N . CYS C 3 322 ? 26.231 66.673 79.869 1.00 12.39 322 CYS C N 1
ATOM 4268 C CA . CYS C 3 322 ? 26.219 67.203 78.506 1.00 12.24 322 CYS C CA 1
ATOM 4269 C C . CYS C 3 322 ? 26.950 66.286 77.515 1.00 12.77 322 CYS C C 1
ATOM 4270 O O . CYS C 3 322 ? 26.447 66.019 76.415 1.00 13.18 322 CYS C O 1
ATOM 4273 N N . HIS C 3 323 ? 28.116 65.788 77.918 1.00 12.45 323 HIS C N 1
ATOM 4274 C CA . HIS C 3 323 ? 28.987 65.018 77.031 1.00 12.52 323 HIS C CA 1
ATOM 4275 C C . HIS C 3 323 ? 28.908 63.516 77.198 1.00 12.98 323 HIS C C 1
ATOM 4276 O O . HIS C 3 323 ? 29.706 62.779 76.619 1.00 13.82 323 HIS C O 1
ATOM 4283 N N . HIS C 3 324 ? 27.872 63.075 77.916 1.00 13.04 324 HIS C N 1
ATOM 4284 C CA . HIS C 3 324 ? 27.502 61.664 77.994 1.00 14.05 324 HIS C CA 1
ATOM 4285 C C . HIS C 3 324 ? 28.651 60.847 78.584 1.00 14.60 324 HIS C C 1
ATOM 4286 O O . HIS C 3 324 ? 29.057 59.812 78.045 1.00 16.13 324 HIS C O 1
ATOM 4293 N N . LEU C 3 325 ? 29.144 61.329 79.724 1.00 14.80 325 LEU C N 1
ATOM 4294 C CA . LEU C 3 325 ? 30.286 60.743 80.408 1.00 15.43 325 LEU C CA 1
ATOM 4295 C C . LEU C 3 325 ? 29.835 59.977 81.642 1.00 17.81 325 LEU C C 1
ATOM 4296 O O . LEU C 3 325 ? 28.735 60.188 82.150 1.00 18.74 325 LEU C O 1
ATOM 4301 N N . LYS C 3 326 ? 30.700 59.090 82.121 1.00 18.56 326 LYS C N 1
ATOM 4302 C CA . LYS C 3 326 ? 30.367 58.226 83.254 1.00 20.39 326 LYS C CA 1
ATOM 4303 C C . LYS C 3 326 ? 31.299 58.477 84.427 1.00 19.65 326 LYS C C 1
ATOM 4304 O O . LYS C 3 326 ? 32.517 58.467 84.271 1.00 18.98 326 LYS C O 1
ATOM 4310 N N . GLN C 3 327 ? 30.710 58.668 85.606 1.00 21.54 327 GLN C N 1
ATOM 4311 C CA . GLN C 3 327 ? 31.452 58.943 86.842 1.00 22.51 327 GLN C CA 1
ATOM 4312 C C . GLN C 3 327 ? 32.447 57.844 87.198 1.00 21.89 327 GLN C C 1
ATOM 4313 O O . GLN C 3 327 ? 33.460 58.116 87.830 1.00 23.92 327 GLN C O 1
ATOM 4319 N N . ASN C 3 328 ? 32.139 56.609 86.808 1.00 21.72 328 ASN C N 1
ATOM 4320 C CA . ASN C 3 328 ? 32.973 55.449 87.147 1.00 23.36 328 ASN C CA 1
ATOM 4321 C C . ASN C 3 328 ? 34.130 55.173 86.175 1.00 22.03 328 ASN C C 1
ATOM 4322 O O . ASN C 3 328 ? 34.859 54.198 86.356 1.00 23.54 328 ASN C O 1
ATOM 4327 N N A ILE C 3 329 ? 34.274 56.017 85.149 0.70 20.97 329 ILE C N 1
ATOM 4328 N N B ILE C 3 329 ? 34.295 56.024 85.161 0.30 19.36 329 ILE C N 1
ATOM 4329 C CA A ILE C 3 329 ? 35.398 55.940 84.217 0.70 19.86 329 ILE C CA 1
ATOM 4330 C CA B ILE C 3 329 ? 35.400 55.911 84.208 0.30 17.81 329 ILE C CA 1
ATOM 4331 C C A ILE C 3 329 ? 36.384 57.059 84.574 0.70 18.50 329 ILE C C 1
ATOM 4332 C C B ILE C 3 329 ? 36.414 57.029 84.487 0.30 17.48 329 ILE C C 1
ATOM 4333 O O A ILE C 3 329 ? 36.086 58.237 84.385 0.70 17.11 329 ILE C O 1
ATOM 4334 O O B ILE C 3 329 ? 36.165 58.183 84.144 0.30 16.63 329 ILE C O 1
ATOM 4343 N N . PRO C 3 330 ? 37.561 56.701 85.120 1.00 17.36 330 PRO C N 1
ATOM 4344 C CA . PRO C 3 330 ? 38.475 57.765 85.572 1.00 17.85 330 PRO C CA 1
ATOM 4345 C C . PRO C 3 330 ? 38.906 58.758 84.497 1.00 17.07 330 PRO C C 1
ATOM 4346 O O . PRO C 3 330 ? 39.051 59.948 84.777 1.00 16.92 330 PRO C O 1
ATOM 4350 N N . GLU C 3 331 ? 39.101 58.280 83.274 1.00 15.82 331 GLU C N 1
ATOM 4351 C CA . GLU C 3 331 ? 39.531 59.173 82.198 1.00 15.37 331 GLU C CA 1
ATOM 4352 C C . GLU C 3 331 ? 38.405 60.103 81.725 1.00 14.59 331 GLU C C 1
ATOM 4353 O O . GLU C 3 331 ? 38.691 61.193 81.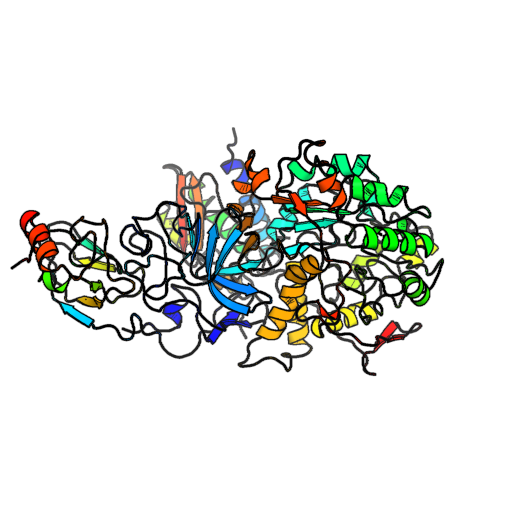236 1.00 14.75 331 GLU C O 1
ATOM 4359 N N . ASP C 3 332 ? 37.141 59.697 81.896 1.00 14.38 332 ASP C N 1
ATOM 4360 C CA . ASP C 3 332 ? 35.997 60.604 81.651 1.00 15.54 332 ASP C CA 1
ATOM 4361 C C . ASP C 3 332 ? 36.047 61.776 82.645 1.00 15.10 332 ASP C C 1
ATOM 4362 O O . ASP C 3 332 ? 35.919 62.945 82.277 1.00 14.91 332 ASP C O 1
ATOM 4367 N N . VAL C 3 333 ? 36.232 61.448 83.918 1.00 14.75 333 VAL C N 1
ATOM 4368 C CA . VAL C 3 333 ? 36.310 62.456 84.958 1.00 15.01 333 VAL C CA 1
ATOM 4369 C C . VAL C 3 333 ? 37.532 63.347 84.751 1.00 14.67 333 VAL C C 1
ATOM 4370 O O . VAL C 3 333 ? 37.448 64.552 84.930 1.00 14.81 333 VAL C O 1
ATOM 4374 N N . ALA C 3 334 ? 38.658 62.758 84.350 1.00 13.91 334 ALA C N 1
ATOM 4375 C CA . ALA C 3 334 ? 39.876 63.533 84.127 1.00 14.77 334 ALA C CA 1
ATOM 4376 C C . ALA C 3 334 ? 39.708 64.534 82.976 1.00 13.92 334 ALA C C 1
ATOM 4377 O O . ALA C 3 334 ? 40.171 65.672 83.049 1.00 14.78 334 ALA C O 1
ATOM 4379 N N . PHE C 3 335 ? 39.055 64.096 81.909 1.00 14.44 335 PHE C N 1
ATOM 4380 C CA . PHE C 3 335 ? 38.713 64.971 80.780 1.00 14.38 335 PHE C CA 1
ATOM 4381 C C . PHE C 3 335 ? 37.835 66.126 81.251 1.00 14.30 335 PHE C C 1
ATOM 4382 O O . PHE C 3 335 ? 38.123 67.302 80.989 1.00 13.90 335 PHE C O 1
ATOM 4390 N N . ALA C 3 336 ? 36.771 65.807 81.975 1.00 13.48 336 ALA C N 1
ATOM 4391 C CA . ALA C 3 336 ? 35.892 66.859 82.502 1.00 13.98 336 ALA C CA 1
ATOM 4392 C C . ALA C 3 336 ? 36.653 67.852 83.401 1.00 13.98 336 ALA C C 1
ATOM 4393 O O . ALA C 3 336 ? 36.567 69.070 83.213 1.00 14.17 336 ALA C O 1
ATOM 4395 N N A ASP C 3 337 ? 37.403 67.311 84.357 0.70 14.64 337 ASP C N 1
ATOM 4396 N N B ASP C 3 337 ? 37.401 67.324 84.371 0.30 12.47 337 ASP C N 1
ATOM 4397 C CA A ASP C 3 337 ? 38.172 68.124 85.286 0.70 15.83 337 ASP C CA 1
ATOM 4398 C CA B ASP C 3 337 ? 38.178 68.157 85.296 0.30 13.81 337 ASP C CA 1
ATOM 4399 C C A ASP C 3 337 ? 39.163 69.033 84.565 0.70 14.71 337 ASP C C 1
ATOM 4400 C C B ASP C 3 337 ? 39.197 69.033 84.579 0.30 12.71 337 ASP C C 1
ATOM 4401 O O A ASP C 3 337 ? 39.357 70.186 84.980 0.70 15.57 337 ASP C O 1
ATOM 4402 O O B ASP C 3 337 ? 39.473 70.154 85.022 0.30 13.39 337 ASP C O 1
ATOM 4411 N N . SER C 3 338 ? 39.758 68.528 83.480 1.00 13.31 338 SER C N 1
ATOM 4412 C CA . SER C 3 338 ? 40.773 69.290 82.730 1.00 13.63 338 SER C CA 1
ATOM 4413 C C . SER C 3 338 ? 40.234 70.580 82.129 1.00 13.63 338 SER C C 1
ATOM 4414 O O . SER C 3 338 ? 41.005 71.503 81.841 1.00 15.94 338 SER C O 1
ATOM 4417 N N . ARG C 3 339 ? 38.915 70.629 81.919 1.00 13.19 339 ARG C N 1
ATOM 4418 C CA . ARG C 3 339 ? 38.272 71.789 81.356 1.00 13.35 339 ARG C CA 1
ATOM 4419 C C . ARG C 3 339 ? 37.930 72.882 82.352 1.00 13.85 339 ARG C C 1
ATOM 4420 O O . ARG C 3 339 ? 37.641 73.984 81.920 1.00 15.49 339 ARG C O 1
ATOM 4428 N N . ILE C 3 340 ? 38.006 72.599 83.661 1.00 12.97 340 ILE C N 1
ATOM 4429 C CA . ILE C 3 340 ? 37.446 73.480 84.678 1.00 14.44 340 ILE C CA 1
ATOM 4430 C C . ILE C 3 340 ? 38.580 74.113 85.486 1.00 13.87 340 ILE C C 1
ATOM 4431 O O . ILE C 3 340 ? 39.219 73.439 86.293 1.00 16.25 340 ILE C O 1
ATOM 4436 N N . ARG C 3 341 ? 38.836 75.398 85.236 1.00 13.65 341 ARG C N 1
ATOM 4437 C CA . ARG C 3 341 ? 40.009 76.099 85.756 1.00 13.32 341 ARG C CA 1
ATOM 4438 C C . ARG C 3 341 ? 39.638 77.499 86.229 1.00 13.33 341 ARG C C 1
ATOM 4439 O O . ARG C 3 341 ? 39.293 78.346 85.405 1.00 13.52 341 ARG C O 1
ATOM 4447 N N . PRO C 3 342 ? 39.752 77.775 87.544 1.00 13.40 342 PRO C N 1
ATOM 4448 C CA . PRO C 3 342 ? 39.469 79.158 87.956 1.00 14.37 342 PRO C CA 1
ATOM 4449 C C . PRO C 3 342 ? 40.424 80.182 87.331 1.00 13.87 342 PRO C C 1
ATOM 4450 O O . PRO C 3 342 ? 40.041 81.330 87.122 1.00 13.70 342 PRO C O 1
ATOM 4454 N N . GLU C 3 343 ? 41.640 79.762 86.992 1.00 14.09 343 GLU C N 1
ATOM 4455 C CA . GLU C 3 343 ? 42.634 80.688 86.450 1.00 14.44 343 GLU C CA 1
ATOM 4456 C C . GLU C 3 343 ? 42.199 81.271 85.103 1.00 13.47 343 GLU C C 1
ATOM 4457 O O . GLU C 3 343 ? 42.358 82.471 84.835 1.00 14.82 343 GLU C O 1
ATOM 4463 N N . THR C 3 344 ? 41.660 80.423 84.247 1.00 12.34 344 THR C N 1
ATOM 4464 C CA . THR C 3 344 ? 41.253 80.884 82.932 1.00 11.99 344 THR C CA 1
ATOM 4465 C C . THR C 3 344 ? 39.891 81.595 82.972 1.00 11.61 344 THR C C 1
ATOM 4466 O O . THR C 3 344 ? 39.683 82.536 82.223 1.00 12.21 344 THR C O 1
ATOM 4470 N N . ILE C 3 345 ? 38.996 81.169 83.865 1.00 11.56 345 ILE C N 1
ATOM 4471 C CA . ILE C 3 345 ? 37.713 81.842 84.038 1.00 12.11 345 ILE C CA 1
ATOM 4472 C C . ILE C 3 345 ? 37.926 83.275 84.530 1.00 11.55 345 ILE C C 1
ATOM 4473 O O . ILE C 3 345 ? 37.294 84.214 84.036 1.00 11.68 345 ILE C O 1
ATOM 4478 N N . ALA C 3 346 ? 38.818 83.451 85.502 1.00 11.71 346 ALA C N 1
ATOM 4479 C CA . ALA C 3 346 ? 39.112 84.790 85.992 1.00 12.01 346 ALA C CA 1
ATOM 4480 C C . ALA C 3 346 ? 39.697 85.671 84.887 1.00 11.97 346 ALA C C 1
ATOM 4481 O O . ALA C 3 346 ? 39.295 86.831 84.715 1.00 12.78 346 ALA C O 1
ATOM 4483 N N . ALA C 3 347 ? 40.626 85.111 84.116 1.00 11.48 347 ALA C N 1
ATOM 4484 C CA . ALA C 3 347 ? 41.227 85.863 83.012 1.00 11.85 347 ALA C CA 1
ATOM 4485 C C . ALA C 3 347 ? 40.206 86.195 81.925 1.00 11.04 347 ALA C C 1
ATOM 4486 O O . ALA C 3 347 ? 40.268 87.270 81.320 1.00 11.84 347 ALA C O 1
ATOM 4488 N N . GLU C 3 348 ? 39.233 85.299 81.730 1.00 11.04 348 GLU C N 1
ATOM 4489 C CA . GLU C 3 348 ? 38.181 85.511 80.740 1.00 10.95 348 GLU C CA 1
ATOM 4490 C C . GLU C 3 348 ? 37.375 86.796 81.032 1.00 10.93 348 GLU C C 1
ATOM 4491 O O . GLU C 3 348 ? 37.004 87.517 80.104 1.00 11.96 348 GLU C O 1
ATOM 4497 N N . ASP C 3 349 ? 37.111 87.093 82.308 1.00 11.26 349 ASP C N 1
ATOM 4498 C CA . ASP C 3 349 ? 36.431 88.350 82.660 1.00 11.59 349 ASP C CA 1
ATOM 4499 C C . ASP C 3 349 ? 37.228 89.528 82.088 1.00 11.64 349 ASP C C 1
ATOM 4500 O O . ASP C 3 349 ? 36.685 90.445 81.452 1.00 11.71 349 ASP C O 1
ATOM 4505 N N . ILE C 3 350 ? 38.535 89.505 82.356 1.00 11.59 350 ILE C N 1
ATOM 4506 C CA . ILE C 3 350 ? 39.400 90.602 81.974 1.00 11.79 350 ILE C CA 1
ATOM 4507 C C . ILE C 3 350 ? 39.552 90.699 80.451 1.00 11.49 350 ILE C C 1
ATOM 4508 O O . ILE C 3 350 ? 39.527 91.787 79.888 1.00 12.11 350 ILE C O 1
ATOM 4513 N N . LEU C 3 351 ? 39.680 89.555 79.787 1.00 11.29 351 LEU C N 1
ATOM 4514 C CA . LEU C 3 351 ? 39.769 89.556 78.319 1.00 11.36 351 LEU C CA 1
ATOM 4515 C C . LEU C 3 351 ? 38.517 90.154 77.664 1.00 11.55 351 LEU C C 1
ATOM 4516 O O . LEU C 3 351 ? 38.610 90.828 76.633 1.00 12.10 351 LEU C O 1
ATOM 4521 N N . HIS C 3 352 ? 37.349 89.930 78.257 1.00 11.00 352 HIS C N 1
ATOM 4522 C CA . HIS C 3 352 ? 36.156 90.620 77.781 1.00 11.37 352 HIS C CA 1
ATOM 4523 C C . HIS C 3 352 ? 36.280 92.118 77.930 1.00 11.11 352 HIS C C 1
ATOM 4524 O O . HIS C 3 352 ? 35.935 92.878 77.023 1.00 11.63 352 HIS C O 1
ATOM 4531 N N . ASP C 3 353 ? 36.753 92.544 79.091 1.00 11.71 353 ASP C N 1
ATOM 4532 C CA . ASP C 3 353 ? 36.833 93.964 79.388 1.00 11.74 353 ASP C CA 1
ATOM 4533 C C . ASP C 3 353 ? 37.834 94.683 78.490 1.00 11.92 353 ASP C C 1
ATOM 4534 O O . ASP C 3 353 ? 37.655 95.857 78.200 1.00 13.08 353 ASP C O 1
ATOM 4539 N N . LEU C 3 354 ? 38.880 93.960 78.072 1.00 11.41 354 LEU C N 1
ATOM 4540 C CA . LEU C 3 354 ? 39.916 94.492 77.188 1.00 12.44 354 LEU C CA 1
ATOM 4541 C C . LEU C 3 354 ? 39.570 94.445 75.706 1.00 12.21 354 LEU C C 1
ATOM 4542 O O . LEU C 3 354 ? 40.339 94.936 74.874 1.00 13.21 354 LEU C O 1
ATOM 4547 N N . GLY C 3 355 ? 38.438 93.840 75.354 1.00 11.66 355 GLY C N 1
ATOM 4548 C CA . GLY C 3 355 ? 38.062 93.717 73.943 1.00 11.75 355 GLY C CA 1
ATOM 4549 C C . GLY C 3 355 ? 38.813 92.635 73.188 1.00 11.34 355 GLY C C 1
ATOM 4550 O O . GLY C 3 355 ? 38.919 92.689 71.953 1.00 12.61 355 GLY C O 1
ATOM 4551 N N . ILE C 3 356 ? 39.308 91.642 73.920 1.00 11.26 356 ILE C N 1
ATOM 4552 C CA . ILE C 3 356 ? 40.030 90.515 73.344 1.00 11.76 356 ILE C CA 1
ATOM 4553 C C . ILE C 3 356 ? 39.100 89.320 73.072 1.00 11.37 356 ILE C C 1
ATOM 4554 O O . ILE C 3 356 ? 39.330 88.559 72.121 1.00 11.90 356 ILE C O 1
ATOM 4559 N N . ILE C 3 357 ? 38.051 89.147 73.879 1.00 11.01 357 ILE C N 1
ATOM 4560 C CA . ILE C 3 357 ? 36.963 88.234 73.511 1.00 10.95 357 ILE C CA 1
ATOM 4561 C C . ILE C 3 357 ? 35.821 89.106 73.008 1.00 10.84 357 ILE C C 1
ATOM 4562 O O . ILE C 3 357 ? 35.407 90.037 73.682 1.00 12.10 357 ILE C O 1
ATOM 4567 N N . SER C 3 358 ? 35.351 88.816 71.795 1.00 10.41 358 SER C N 1
ATOM 4568 C CA . SER C 3 358 ? 34.501 89.735 71.045 1.00 10.22 358 SER C CA 1
ATOM 4569 C C . SER C 3 358 ? 33.001 89.492 71.161 1.00 9.88 358 SER C C 1
ATOM 4570 O O . SER C 3 358 ? 32.205 90.365 70.789 1.00 10.96 358 SER C O 1
ATOM 4573 N N . MET C 3 359 ? 32.622 88.299 71.616 1.00 10.20 359 MET C N 1
ATOM 4574 C CA . MET C 3 359 ? 31.237 87.851 71.553 1.00 9.73 359 MET C CA 1
ATOM 4575 C C . MET C 3 359 ? 30.850 87.083 72.808 1.00 9.92 359 MET C C 1
ATOM 4576 O O . MET C 3 359 ? 31.693 86.454 73.457 1.00 10.36 359 MET C O 1
ATOM 4581 N N . MET C 3 360 ? 29.560 87.145 73.109 1.00 10.08 360 MET C N 1
ATOM 4582 C CA . MET C 3 360 ? 28.897 86.291 74.085 1.00 10.04 360 MET C CA 1
ATOM 4583 C C . MET C 3 360 ? 27.960 85.368 73.312 1.00 9.90 360 MET C C 1
ATOM 4584 O O . MET C 3 360 ? 27.653 85.631 72.161 1.00 11.55 360 MET C O 1
ATOM 4589 N N . SER C 3 361 ? 27.501 84.314 73.973 1.00 9.87 361 SER C N 1
ATOM 4590 C CA . SER C 3 361 ? 26.597 83.323 73.405 1.00 10.02 361 SER C CA 1
ATOM 4591 C C . SER C 3 361 ? 26.060 82.519 74.588 1.00 9.81 361 SER C C 1
ATOM 4592 O O . SER C 3 361 ? 26.591 82.626 75.704 1.00 11.08 361 SER C O 1
ATOM 4595 N N . THR C 3 362 ? 25.027 81.706 74.380 1.00 9.62 362 THR C N 1
ATOM 4596 C CA . THR C 3 362 ? 24.482 80.934 75.510 1.00 9.94 362 THR C CA 1
ATOM 4597 C C . THR C 3 362 ? 25.111 79.567 75.730 1.00 10.24 362 THR C C 1
ATOM 4598 O O . THR C 3 362 ? 25.537 79.282 76.842 1.00 11.55 362 THR C O 1
ATOM 4602 N N . ASP C 3 363 ? 25.156 78.738 74.685 1.00 9.99 363 ASP C N 1
ATOM 4603 C CA . ASP C 3 363 ? 25.323 77.281 74.794 1.00 10.06 363 ASP C CA 1
ATOM 4604 C C . ASP C 3 363 ? 24.047 76.634 75.349 1.00 9.99 363 ASP C C 1
ATOM 4605 O O . ASP C 3 363 ? 24.111 75.654 76.080 1.00 10.63 363 ASP C O 1
ATOM 4610 N N . ALA C 3 364 ? 22.899 77.192 74.959 1.00 10.08 364 ALA C N 1
ATOM 4611 C CA . ALA C 3 364 ? 21.588 76.805 75.481 1.00 10.15 364 ALA C CA 1
ATOM 4612 C C . ALA C 3 364 ? 21.414 75.310 75.629 1.00 9.97 364 ALA C C 1
ATOM 4613 O O . ALA C 3 364 ? 21.473 74.582 74.640 1.00 10.43 364 ALA C O 1
ATOM 4615 N N . LEU C 3 365 ? 21.176 74.886 76.877 1.00 9.84 365 LEU C N 1
ATOM 4616 C CA . LEU C 3 365 ? 20.829 73.508 77.236 1.00 10.18 365 LEU C CA 1
ATOM 4617 C C . LEU C 3 365 ? 21.944 72.486 77.070 1.00 9.78 365 LEU C C 1
ATOM 4618 O O . LEU C 3 365 ? 21.711 71.293 77.295 1.00 10.19 365 LEU C O 1
ATOM 4623 N N . ALA C 3 366 ? 23.159 72.948 76.761 1.00 10.23 366 ALA C N 1
ATOM 4624 C CA . ALA C 3 366 ? 24.325 72.067 76.632 1.00 10.47 366 ALA C CA 1
ATOM 4625 C C . ALA C 3 366 ? 25.545 72.796 77.233 1.00 10.80 366 ALA C C 1
ATOM 4626 O O . ALA C 3 366 ? 26.485 73.176 76.527 1.00 11.69 366 ALA C O 1
ATOM 4628 N N A MET C 3 367 ? 25.477 72.986 78.547 0.70 10.96 367 MET C N 1
ATOM 4629 N N B MET C 3 367 ? 25.501 72.961 78.555 0.30 10.86 367 MET C N 1
ATOM 4630 C CA A MET C 3 367 ? 26.375 73.847 79.328 0.70 10.85 367 MET C CA 1
ATOM 4631 C CA B MET C 3 367 ? 26.391 73.848 79.321 0.30 11.07 367 MET C CA 1
ATOM 4632 C C A MET C 3 367 ? 26.156 75.330 79.026 0.70 10.24 367 MET C C 1
ATOM 4633 C C B MET C 3 367 ? 26.151 75.318 78.993 0.30 10.63 367 MET C C 1
ATOM 4634 O O A MET C 3 367 ? 27.095 76.090 78.786 0.70 11.04 367 MET C O 1
ATOM 4635 O O B MET C 3 367 ? 27.081 76.050 78.661 0.30 10.86 367 MET C O 1
ATOM 4644 N N . GLY C 3 368 ? 24.900 75.748 79.107 1.00 10.13 368 GLY C N 1
ATOM 4645 C CA . GLY C 3 368 ? 24.561 77.136 78.907 1.00 10.69 368 GLY C CA 1
ATOM 4646 C C . GLY C 3 368 ? 23.100 77.419 79.098 1.00 9.92 368 GLY C C 1
ATOM 4647 O O . GLY C 3 368 ? 22.265 76.533 78.972 1.00 10.22 368 GLY C O 1
ATOM 4648 N N . ARG C 3 369 ? 22.803 78.679 79.392 1.00 10.21 369 ARG C N 1
ATOM 4649 C CA . ARG C 3 369 ? 21.469 79.084 79.807 1.00 10.09 369 ARG C CA 1
ATOM 4650 C C . ARG C 3 369 ? 20.841 79.977 78.752 1.00 9.92 369 ARG C C 1
ATOM 4651 O O . ARG C 3 369 ? 21.310 81.098 78.494 1.00 10.05 369 ARG C O 1
ATOM 4659 N N . ALA C 3 370 ? 19.779 79.457 78.137 1.00 9.82 370 ALA C N 1
ATOM 4660 C CA . ALA C 3 370 ? 19.144 80.082 76.971 1.00 9.82 370 ALA C CA 1
ATOM 4661 C C . ALA C 3 370 ? 18.706 81.524 77.166 1.00 10.32 370 ALA C C 1
ATOM 4662 O O . ALA C 3 370 ? 18.623 82.273 76.188 1.00 11.32 370 ALA C O 1
ATOM 4664 N N . GLY C 3 371 ? 18.397 81.897 78.411 1.00 10.19 371 GLY C N 1
ATOM 4665 C CA . GLY C 3 371 ? 17.853 83.217 78.699 1.00 10.47 371 GLY C CA 1
ATOM 4666 C C . GLY C 3 371 ? 18.770 84.101 79.501 1.00 10.86 371 GLY C C 1
ATOM 4667 O O . GLY C 3 371 ? 18.299 85.028 80.162 1.00 12.09 371 GLY C O 1
ATOM 4668 N N . GLU C 3 372 ? 20.078 83.836 79.443 1.00 10.28 372 GLU C N 1
ATOM 4669 C CA . GLU C 3 372 ? 21.026 84.601 80.262 1.00 10.96 372 GLU C CA 1
ATOM 4670 C C . GLU C 3 372 ? 22.239 85.160 79.518 1.00 11.19 372 GLU C C 1
ATOM 4671 O O . GLU C 3 372 ? 23.174 85.618 80.156 1.00 12.17 372 GLU C O 1
ATOM 4677 N N . MET C 3 373 ? 22.222 85.182 78.176 1.00 11.69 373 MET C N 1
ATOM 4678 C CA . MET C 3 373 ? 23.341 85.807 77.438 1.00 11.51 373 MET C CA 1
ATOM 4679 C C . MET C 3 373 ? 23.442 87.300 77.722 1.00 11.01 373 MET C C 1
ATOM 4680 O O . MET C 3 373 ? 24.505 87.817 78.074 1.00 11.68 373 MET C O 1
ATOM 4685 N N . VAL C 3 374 ? 22.327 87.992 77.554 1.00 10.38 374 VAL C N 1
ATOM 4686 C CA . VAL C 3 374 ? 22.284 89.431 77.782 1.00 10.40 374 VAL C CA 1
ATOM 4687 C C . VAL C 3 374 ? 22.545 89.707 79.272 1.00 10.53 374 VAL C C 1
ATOM 4688 O O . VAL C 3 374 ? 23.395 90.521 79.626 1.00 10.97 374 VAL C O 1
ATOM 4692 N N . LEU C 3 375 ? 21.830 88.995 80.132 1.00 10.44 375 LEU C N 1
ATOM 4693 C CA . LEU C 3 375 ? 21.951 89.139 81.582 1.00 10.76 375 LEU C CA 1
ATOM 4694 C C . LEU C 3 375 ? 23.412 89.123 82.046 1.00 10.67 375 LEU C C 1
ATOM 4695 O O . LEU C 3 375 ? 23.885 90.025 82.752 1.00 10.91 375 LEU C O 1
ATOM 4700 N N . ARG C 3 376 ? 24.119 88.073 81.645 1.00 10.01 376 ARG C N 1
ATOM 4701 C CA . ARG C 3 376 ? 25.487 87.851 82.126 1.00 9.82 376 ARG C CA 1
ATOM 4702 C C . ARG C 3 376 ? 26.526 88.757 81.472 1.00 10.11 376 ARG C C 1
ATOM 4703 O O . ARG C 3 376 ? 27.590 89.000 82.049 1.00 10.76 376 ARG C O 1
ATOM 4711 N N . THR C 3 377 ? 26.208 89.282 80.289 1.00 9.90 377 THR C N 1
ATOM 4712 C CA . THR C 3 377 ? 27.054 90.298 79.675 1.00 9.89 377 THR C CA 1
ATOM 4713 C C . THR C 3 377 ? 27.151 91.513 80.611 1.00 9.73 377 THR C C 1
ATOM 4714 O O . THR C 3 377 ? 28.240 92.012 80.893 1.00 10.34 377 THR C O 1
ATOM 4718 N N . TRP C 3 378 ? 26.006 91.987 81.085 1.00 9.56 378 TRP C N 1
ATOM 4719 C CA . TRP C 3 378 ? 25.972 93.185 81.916 1.00 9.52 378 TRP C CA 1
ATOM 4720 C C . TRP C 3 378 ? 26.516 92.921 83.321 1.00 9.82 378 TRP C C 1
ATOM 4721 O O . TRP C 3 378 ? 27.179 93.777 83.906 1.00 10.95 378 TRP C O 1
ATOM 4732 N N . GLN C 3 379 ? 26.272 91.728 83.854 1.00 10.14 379 GLN C N 1
ATOM 4733 C CA . GLN C 3 379 ? 26.882 91.369 85.138 1.00 10.48 379 GLN C CA 1
ATOM 4734 C C . GLN C 3 379 ? 28.407 91.365 85.038 1.00 10.32 379 GLN C C 1
ATOM 4735 O O . GLN C 3 379 ? 29.091 91.757 85.978 1.00 11.07 379 GLN C O 1
ATOM 4741 N N . THR C 3 380 ? 28.935 90.911 83.898 1.00 10.31 380 THR C N 1
ATOM 4742 C CA . THR C 3 380 ? 30.378 90.935 83.680 1.00 10.43 380 THR C CA 1
ATOM 4743 C C . THR C 3 380 ? 30.892 92.381 83.633 1.00 10.84 380 THR C C 1
ATOM 4744 O O . THR C 3 380 ? 31.867 92.723 84.311 1.00 10.79 380 THR C O 1
ATOM 4748 N N . ALA C 3 381 ? 30.245 93.226 82.834 1.00 10.55 381 ALA C N 1
ATOM 4749 C CA . ALA C 3 381 ? 30.639 94.635 82.745 1.00 10.82 381 ALA C CA 1
ATOM 4750 C C . ALA C 3 381 ? 30.637 95.318 84.112 1.00 10.69 381 ALA C C 1
ATOM 4751 O O . ALA C 3 381 ? 31.553 96.068 84.452 1.00 11.50 381 ALA C O 1
ATOM 4753 N N . ASP C 3 382 ? 29.605 95.045 84.899 1.00 10.50 382 ASP C N 1
ATOM 4754 C CA . ASP C 3 382 ? 29.490 95.615 86.233 1.00 10.98 382 ASP C CA 1
ATOM 4755 C C . ASP C 3 382 ? 30.612 95.141 87.159 1.00 10.91 382 ASP C C 1
ATOM 4756 O O . ASP C 3 382 ? 31.215 95.947 87.881 1.00 11.82 382 ASP C O 1
ATOM 4761 N N . LYS C 3 383 ? 30.907 93.849 87.117 1.00 10.56 383 LYS C N 1
ATOM 4762 C CA . LYS C 3 383 ? 31.993 93.295 87.933 1.00 11.17 383 LYS C CA 1
ATOM 4763 C C . LYS C 3 383 ? 33.320 93.947 87.570 1.00 10.96 383 LYS C C 1
ATOM 4764 O O . LYS C 3 383 ? 34.138 94.286 88.439 1.00 11.67 383 LYS C O 1
ATOM 4770 N N . MET C 3 384 ? 33.547 94.114 86.271 1.00 10.73 384 MET C N 1
ATOM 4771 C CA . MET C 3 384 ? 34.787 94.715 85.814 1.00 11.45 384 MET C CA 1
ATOM 4772 C C . MET C 3 384 ? 34.893 96.194 86.182 1.00 11.81 384 MET C C 1
ATOM 4773 O O . MET C 3 384 ? 35.973 96.649 86.553 1.00 13.40 384 MET C O 1
ATOM 4778 N N . LYS C 3 385 ? 33.797 96.942 86.127 1.00 12.58 385 LYS C N 1
ATOM 4779 C CA . LYS C 3 385 ? 33.849 98.317 86.622 1.00 12.57 385 LYS C CA 1
ATOM 4780 C C . LYS C 3 385 ? 34.233 98.343 88.116 1.00 13.69 385 LYS C C 1
ATOM 4781 O O . LYS C 3 385 ? 35.079 99.136 88.534 1.00 16.29 385 LYS C O 1
ATOM 4787 N N . LYS C 3 386 ? 33.621 97.464 88.907 1.00 14.39 386 LYS C N 1
ATOM 4788 C CA . LYS C 3 386 ? 33.875 97.407 90.352 1.00 15.93 386 LYS C CA 1
ATOM 4789 C C . LYS C 3 386 ? 35.335 97.037 90.665 1.00 15.32 386 LYS C C 1
ATOM 4790 O O . LYS C 3 386 ? 35.938 97.613 91.581 1.00 20.45 386 LYS C O 1
ATOM 4796 N N . GLN C 3 387 ? 35.896 96.102 89.896 1.00 17.98 387 GLN C N 1
ATOM 4797 C CA . GLN C 3 387 ? 37.237 95.584 90.183 1.00 15.38 387 GLN C CA 1
ATOM 4798 C C . GLN C 3 387 ? 38.382 96.294 89.457 1.00 17.10 387 GLN C C 1
ATOM 4799 O O . GLN C 3 387 ? 39.489 96.367 89.990 1.00 20.30 387 GLN C O 1
ATOM 4805 N N A ARG C 3 388 ? 38.112 96.763 88.237 0.50 17.11 388 ARG C N 1
ATOM 4806 N N B ARG C 3 388 ? 38.131 96.822 88.267 0.50 17.43 388 ARG C N 1
ATOM 4807 C CA A ARG C 3 388 ? 39.110 97.417 87.378 0.50 17.35 388 ARG C CA 1
ATOM 4808 C CA B ARG C 3 388 ? 39.187 97.477 87.492 0.50 18.54 388 ARG C CA 1
ATOM 4809 C C A ARG C 3 388 ? 38.987 98.955 87.377 0.50 18.43 388 ARG C C 1
ATOM 4810 C C B ARG C 3 388 ? 38.927 98.959 87.213 0.50 18.97 388 ARG C C 1
ATOM 4811 O O A ARG C 3 388 ? 39.975 99.645 87.129 0.50 20.21 388 ARG C O 1
ATOM 4812 O O B ARG C 3 388 ? 39.743 99.616 86.565 0.50 19.85 388 ARG C O 1
ATOM 4827 N N . GLY C 3 389 ? 37.798 99.475 87.693 1.00 19.13 389 GLY C N 1
ATOM 4828 C CA . GLY C 3 389 ? 37.493 100.908 87.605 1.00 19.85 389 GLY C CA 1
ATOM 4829 C C . GLY C 3 389 ? 36.884 101.277 86.264 1.00 21.53 389 GLY C C 1
ATOM 4830 O O . GLY C 3 389 ? 36.799 100.431 85.369 1.00 23.14 389 GLY C O 1
ATOM 4831 N N . PRO C 3 390 ? 36.447 102.542 86.112 1.00 23.87 390 PRO C N 1
ATOM 4832 C CA . PRO C 3 390 ? 36.042 103.015 84.782 1.00 23.69 390 PRO C CA 1
ATOM 4833 C C . PRO C 3 390 ? 37.184 102.814 83.786 1.00 23.27 390 PRO C C 1
ATOM 4834 O O . PRO C 3 390 ? 38.353 102.935 84.158 1.00 24.17 390 PRO C O 1
ATOM 4838 N N . LEU C 3 391 ? 36.857 102.486 82.538 1.00 23.60 391 LEU C N 1
ATOM 4839 C CA . LEU C 3 391 ? 37.884 102.358 81.503 1.00 24.59 391 LEU C CA 1
ATOM 4840 C C . LEU C 3 391 ? 38.498 103.733 81.241 1.00 25.14 391 LEU C C 1
ATOM 4841 O O . LEU C 3 391 ? 37.833 104.758 81.434 1.00 24.28 391 LEU C O 1
ATOM 4846 N N . ALA C 3 392 ? 39.759 103.753 80.803 1.00 26.91 392 ALA C N 1
ATOM 4847 C CA . ALA C 3 392 ? 40.476 105.008 80.553 1.00 29.91 392 ALA C CA 1
ATOM 4848 C C . ALA C 3 392 ? 39.783 105.858 79.486 1.00 29.79 392 ALA C C 1
ATOM 4849 O O . ALA C 3 392 ? 39.881 107.086 79.496 1.00 32.68 392 ALA C O 1
ATOM 4851 N N . GLU C 3 393 ? 39.062 105.184 78.593 1.00 28.93 393 GLU C N 1
ATOM 4852 C CA . GLU C 3 393 ? 38.373 105.814 77.478 1.00 31.30 393 GLU C CA 1
ATOM 4853 C C . GLU C 3 393 ? 37.114 106.606 77.882 1.00 30.38 393 GLU C C 1
ATOM 4854 O O . GLU C 3 393 ? 36.598 107.385 77.074 1.00 35.28 393 GLU C O 1
ATOM 4860 N N . GLU C 3 394 ? 36.623 106.419 79.112 1.00 26.20 394 GLU C N 1
ATOM 4861 C CA . GLU C 3 394 ? 35.375 107.063 79.554 1.00 25.65 394 GLU C CA 1
ATOM 4862 C C . GLU C 3 394 ? 35.535 108.563 79.806 1.00 29.80 394 GLU C C 1
ATOM 4863 O O . GLU C 3 394 ? 36.646 109.056 80.006 1.00 33.88 394 GLU C O 1
ATOM 4869 N N . LYS C 3 395 ? 34.399 109.262 79.823 1.00 44.71 395 LYS C N 1
ATOM 4870 C CA . LYS C 3 395 ? 34.353 110.688 80.166 1.00 41.87 395 LYS C CA 1
ATOM 4871 C C . LYS C 3 395 ? 33.041 111.059 80.879 1.00 41.14 395 LYS C C 1
ATOM 4872 O O . LYS C 3 395 ? 32.053 110.321 80.812 1.00 40.87 395 LYS C O 1
ATOM 4878 N N . ASN C 3 396 ? 33.058 112.196 81.578 1.00 44.89 396 ASN C N 1
ATOM 4879 C CA . ASN C 3 396 ? 31.921 112.705 82.383 1.00 46.49 396 ASN C CA 1
ATOM 4880 C C . ASN C 3 396 ? 31.271 111.710 83.360 1.00 36.10 396 ASN C C 1
ATOM 4881 O O . ASN C 3 396 ? 30.080 111.812 83.669 1.00 35.91 396 ASN C O 1
ATOM 4886 N N . GLY C 3 397 ? 32.048 110.755 83.857 1.00 31.44 397 GLY C N 1
ATOM 4887 C CA . GLY C 3 397 ? 31.530 109.801 84.827 1.00 28.54 397 GLY C CA 1
ATOM 4888 C C . GLY C 3 397 ? 30.581 108.762 84.258 1.00 26.60 397 GLY C C 1
ATOM 4889 O O . GLY C 3 397 ? 29.947 108.025 85.022 1.00 29.92 397 GLY C O 1
ATOM 4890 N N . SER C 3 398 ? 30.480 108.677 82.927 1.00 21.60 398 SER C N 1
ATOM 4891 C CA . SER C 3 398 ? 29.611 107.692 82.304 1.00 17.08 398 SER C CA 1
ATOM 4892 C C . SER C 3 398 ? 30.394 106.440 81.953 1.00 13.83 398 SER C C 1
ATOM 4893 O O . SER C 3 398 ? 31.628 106.449 81.873 1.00 15.70 398 SER C O 1
ATOM 4896 N N . ASP C 3 399 ? 29.654 105.366 81.709 1.00 12.31 399 ASP C N 1
ATOM 4897 C CA . ASP C 3 399 ? 30.243 104.096 81.303 1.00 11.83 399 ASP C CA 1
ATOM 4898 C C . ASP C 3 399 ? 29.933 103.771 79.842 1.00 11.90 399 ASP C C 1
ATOM 4899 O O . ASP C 3 399 ? 29.852 102.604 79.469 1.00 12.42 399 ASP C O 1
ATOM 4904 N N . ASN C 3 400 ? 29.790 104.803 79.015 1.00 11.79 400 ASN C N 1
ATOM 4905 C CA . ASN C 3 400 ? 29.405 104.614 77.617 1.00 11.63 400 ASN C CA 1
ATOM 4906 C C . ASN C 3 400 ? 30.359 103.752 76.805 1.00 11.37 400 ASN C C 1
ATOM 4907 O O . ASN C 3 400 ? 29.919 102.987 75.942 1.00 11.52 400 ASN C O 1
ATOM 4912 N N . PHE C 3 401 ? 31.662 103.892 77.030 1.00 12.03 401 PHE C N 1
ATOM 4913 C CA . PHE C 3 401 ? 32.627 103.096 76.266 1.00 12.54 401 PHE C CA 1
ATOM 4914 C C . PHE C 3 401 ? 32.471 101.624 76.612 1.00 11.90 401 PHE C C 1
ATOM 4915 O O . PHE C 3 401 ? 32.336 100.776 75.738 1.00 11.75 401 PHE C O 1
ATOM 4923 N N . ARG C 3 402 ? 32.445 101.323 77.898 1.00 11.93 402 ARG C N 1
ATOM 4924 C CA . ARG C 3 402 ? 32.180 99.964 78.312 1.00 12.51 402 ARG C CA 1
ATOM 4925 C C . ARG C 3 402 ? 30.831 99.465 77.793 1.00 11.56 402 ARG C C 1
ATOM 4926 O O . ARG C 3 402 ? 30.732 98.339 77.311 1.00 11.87 402 ARG C O 1
ATOM 4934 N N . ALA C 3 403 ? 29.797 100.294 77.857 1.00 10.67 403 ALA C N 1
ATOM 4935 C CA . ALA C 3 403 ? 28.478 99.862 77.388 1.00 11.17 403 ALA C CA 1
ATOM 4936 C C . ALA C 3 403 ? 28.485 99.516 75.894 1.00 10.65 403 ALA C C 1
ATOM 4937 O O . ALA C 3 403 ? 27.903 98.510 75.484 1.00 11.50 403 ALA C O 1
ATOM 4939 N N . LYS C 3 404 ? 29.173 100.316 75.086 1.00 10.99 404 LYS C N 1
ATOM 4940 C CA . LYS C 3 404 ? 29.276 99.992 73.659 1.00 11.26 404 LYS C CA 1
ATOM 4941 C C . LYS C 3 404 ? 30.107 98.734 73.425 1.00 10.64 404 LYS C C 1
ATOM 4942 O O . LYS C 3 404 ? 29.746 97.892 72.602 1.00 11.26 404 LYS C O 1
ATOM 4948 N N . ARG C 3 405 ? 31.213 98.593 74.147 1.00 10.83 405 ARG C N 1
ATOM 4949 C CA . ARG C 3 405 ? 32.030 97.383 74.040 1.00 10.86 405 ARG C CA 1
ATOM 4950 C C . ARG C 3 405 ? 31.206 96.132 74.357 1.00 10.68 405 ARG C C 1
ATOM 4951 O O . ARG C 3 405 ? 31.299 95.115 73.657 1.00 11.21 405 ARG C O 1
ATOM 4959 N N . TYR C 3 406 ? 30.415 96.201 75.427 1.00 10.21 406 TYR C N 1
ATOM 4960 C CA . TYR C 3 406 ? 29.677 95.026 75.864 1.00 9.72 406 TYR C CA 1
ATOM 4961 C C . TYR C 3 406 ? 28.410 94.767 75.042 1.00 9.69 406 TYR C C 1
ATOM 4962 O O . TYR C 3 406 ? 28.131 93.614 74.724 1.00 10.19 406 TYR C O 1
ATOM 4971 N N . VAL C 3 407 ? 27.652 95.795 74.666 1.00 9.80 407 VAL C N 1
ATOM 4972 C CA . VAL C 3 407 ? 26.452 95.530 73.862 1.00 10.29 407 VAL C CA 1
ATOM 4973 C C . VAL C 3 407 ? 26.835 94.874 72.520 1.00 9.96 407 VAL C C 1
ATOM 4974 O O . VAL C 3 407 ? 26.091 94.065 71.970 1.00 10.76 407 VAL C O 1
ATOM 4978 N N . SER C 3 408 ? 28.011 95.231 72.001 1.00 10.40 408 SER C N 1
ATOM 4979 C CA . SER C 3 408 ? 28.482 94.694 70.719 1.00 9.96 408 SER C CA 1
ATOM 4980 C C . SER C 3 408 ? 28.691 93.182 70.782 1.00 10.13 408 SER C C 1
ATOM 4981 O O . SER C 3 408 ? 28.597 92.491 69.763 1.00 10.76 408 SER C O 1
ATOM 4984 N N . LYS C 3 409 ? 28.978 92.671 71.981 1.00 9.77 409 LYS C N 1
ATOM 4985 C CA . LYS C 3 409 ? 29.288 91.258 72.148 1.00 9.95 409 LYS C CA 1
ATOM 4986 C C . LYS C 3 409 ? 28.112 90.345 71.835 1.00 9.78 409 LYS C C 1
ATOM 4987 O O . LYS C 3 409 ? 28.317 89.191 71.455 1.00 10.87 409 LYS C O 1
ATOM 4993 N N . TYR C 3 410 ? 26.887 90.838 72.006 1.00 9.58 410 TYR C N 1
ATOM 4994 C CA . TYR C 3 410 ? 25.710 89.991 71.787 1.00 9.93 410 TYR C CA 1
ATOM 4995 C C . TYR C 3 410 ? 24.761 90.507 70.711 1.00 10.15 410 TYR C C 1
ATOM 4996 O O . TYR C 3 410 ? 23.703 89.920 70.503 1.00 10.30 410 TYR C O 1
ATOM 5005 N N . THR C 3 411 ? 25.150 91.579 70.019 1.00 10.27 411 THR C N 1
ATOM 5006 C CA . THR C 3 411 ? 24.347 92.141 68.937 1.00 10.21 411 THR C CA 1
ATOM 5007 C C . THR C 3 411 ? 25.148 92.062 67.631 1.00 10.10 411 THR C C 1
ATOM 5008 O O . THR C 3 411 ? 25.033 91.087 66.889 1.00 10.81 411 THR C O 1
ATOM 5012 N N . ILE C 3 412 ? 25.988 93.059 67.380 1.00 10.00 412 ILE C N 1
ATOM 5013 C CA . ILE C 3 412 ? 26.579 93.210 66.053 1.00 9.95 412 ILE C CA 1
ATOM 5014 C C . ILE C 3 412 ? 27.661 92.169 65.785 1.00 9.96 412 ILE C C 1
ATOM 5015 O O . ILE C 3 412 ? 27.774 91.673 64.662 1.00 10.95 412 ILE C O 1
ATOM 5020 N N . ASN C 3 413 ? 28.471 91.836 66.792 1.00 10.17 413 ASN C N 1
ATOM 5021 C CA . ASN C 3 413 ? 29.612 90.969 66.521 1.00 10.13 413 ASN C CA 1
ATOM 5022 C C . ASN C 3 413 ? 29.232 89.550 66.122 1.00 9.53 413 ASN C C 1
ATOM 5023 O O . ASN C 3 413 ? 29.771 89.024 65.131 1.00 10.15 413 ASN C O 1
ATOM 5028 N N . PRO C 3 414 ? 28.289 88.917 66.837 1.00 9.28 414 PRO C N 1
ATOM 5029 C CA . PRO C 3 414 ? 27.855 87.600 66.362 1.00 9.85 414 PRO C CA 1
ATOM 5030 C C . PRO C 3 414 ? 27.231 87.657 64.964 1.00 9.69 414 PRO C C 1
ATOM 5031 O O . PRO C 3 414 ? 27.395 86.727 64.182 1.00 10.15 414 PRO C O 1
ATOM 5035 N N . ALA C 3 415 ? 26.518 88.736 64.658 1.00 9.89 415 ALA C N 1
ATOM 5036 C CA . ALA C 3 415 ? 25.922 88.894 63.323 1.00 9.89 415 ALA C CA 1
ATOM 5037 C C . ALA C 3 415 ? 27.006 88.988 62.237 1.00 10.40 415 ALA C C 1
ATOM 5038 O O . ALA C 3 415 ? 26.910 88.334 61.181 1.00 10.47 415 ALA C O 1
ATOM 5040 N N . ILE C 3 416 ? 28.044 89.779 62.499 1.00 10.29 416 ILE C N 1
ATOM 5041 C CA . ILE C 3 416 ? 29.182 89.871 61.574 1.00 10.83 416 ILE C CA 1
ATOM 5042 C C . ILE C 3 416 ? 29.846 88.502 61.419 1.00 10.25 416 ILE C C 1
ATOM 5043 O O . ILE C 3 416 ? 30.138 88.057 60.307 1.00 10.93 416 ILE C O 1
ATOM 5048 N N . ALA C 3 417 ? 30.093 87.822 62.536 1.00 9.88 417 ALA C N 1
ATOM 5049 C CA . ALA C 3 417 ? 30.756 86.524 62.484 1.00 9.77 417 ALA C CA 1
ATOM 5050 C C . ALA C 3 417 ? 30.013 85.512 61.612 1.00 10.18 417 ALA C C 1
ATOM 5051 O O . ALA C 3 417 ? 30.639 84.734 60.891 1.00 11.07 417 ALA C O 1
ATOM 5053 N N A GLN C 3 418 ? 28.684 85.554 61.685 0.50 10.09 418 GLN C N 1
ATOM 5054 N N B GLN C 3 418 ? 28.682 85.495 61.682 0.50 10.25 418 GLN C N 1
ATOM 5055 C CA A GLN C 3 418 ? 27.833 84.581 61.016 0.50 10.06 418 GLN C CA 1
ATOM 5056 C CA B GLN C 3 418 ? 27.915 84.487 60.941 0.50 10.37 418 GLN C CA 1
ATOM 5057 C C A GLN C 3 418 ? 27.530 84.935 59.555 0.50 10.13 418 GLN C C 1
ATOM 5058 C C B GLN C 3 418 ? 27.433 84.968 59.566 0.50 10.40 418 GLN C C 1
ATOM 5059 O O A GLN C 3 418 ? 27.013 84.095 58.816 0.50 10.19 418 GLN C O 1
ATOM 5060 O O B GLN C 3 418 ? 26.680 84.256 58.897 0.50 11.23 418 GLN C O 1
ATOM 5071 N N . GLY C 3 419 ? 27.850 86.160 59.140 1.00 9.66 419 GLY C N 1
ATOM 5072 C CA . GLY C 3 419 ? 27.522 86.634 57.789 1.00 9.75 419 GLY C CA 1
ATOM 5073 C C . GLY C 3 419 ? 26.086 87.094 57.621 1.00 10.13 419 GLY C C 1
ATOM 5074 O O . GLY C 3 419 ? 25.527 86.979 56.522 1.00 10.95 419 GLY C O 1
ATOM 5075 N N . ILE C 3 420 ? 25.497 87.629 58.700 1.00 9.96 420 ILE C N 1
ATOM 5076 C CA . ILE C 3 420 ? 24.099 88.042 58.694 1.00 10.26 420 ILE C CA 1
ATOM 5077 C C . ILE C 3 420 ? 23.904 89.490 59.124 1.00 9.92 420 ILE C C 1
ATOM 5078 O O . ILE C 3 420 ? 22.771 89.936 59.269 1.00 10.57 420 ILE C O 1
ATOM 5083 N N . ALA C 3 421 ? 24.993 90.243 59.265 1.00 10.28 421 ALA C N 1
ATOM 5084 C CA . ALA C 3 421 ? 24.891 91.623 59.758 1.00 10.74 421 ALA C CA 1
ATOM 5085 C C . ALA C 3 421 ? 24.305 92.613 58.740 1.00 10.82 421 ALA C C 1
ATOM 5086 O O . ALA C 3 421 ? 23.985 93.746 59.094 1.00 12.30 421 ALA C O 1
ATOM 5088 N N . HIS C 3 422 ? 24.143 92.195 57.487 1.00 11.19 422 HIS C N 1
ATOM 5089 C CA . HIS C 3 422 ? 23.368 92.996 56.538 1.00 11.38 422 HIS C CA 1
ATOM 5090 C C . HIS C 3 422 ? 21.880 93.024 56.890 1.00 11.39 422 HIS C C 1
ATOM 5091 O O . HIS C 3 422 ? 21.166 93.945 56.491 1.00 14.03 422 HIS C O 1
ATOM 5098 N N . GLU C 3 423 ? 21.421 92.019 57.642 1.00 11.31 423 GLU C N 1
ATOM 5099 C CA . GLU C 3 423 ? 20.013 91.920 58.057 1.00 11.01 423 GLU C CA 1
ATOM 5100 C C . GLU C 3 423 ? 19.742 92.299 59.512 1.00 10.63 423 GLU C C 1
ATOM 5101 O O . GLU C 3 423 ? 18.772 92.981 59.800 1.00 11.71 423 GLU C O 1
ATOM 5107 N N . VAL C 3 424 ? 20.580 91.821 60.424 1.00 10.64 424 VAL C N 1
ATOM 5108 C CA . VAL C 3 424 ? 20.289 91.918 61.855 1.00 10.27 424 VAL C CA 1
ATOM 5109 C C . VAL C 3 424 ? 21.527 92.343 62.640 1.00 10.57 424 VAL C C 1
ATOM 5110 O O . VAL C 3 424 ? 22.621 92.499 62.087 1.00 11.45 424 VAL C O 1
ATOM 5114 N N . GLY C 3 425 ? 21.341 92.562 63.940 1.00 10.70 425 GLY C N 1
ATOM 5115 C CA . GLY C 3 425 ? 22.466 92.778 64.843 1.00 10.71 425 GLY C CA 1
ATOM 5116 C C . GLY C 3 425 ? 22.723 94.200 65.293 1.00 10.53 425 GLY C C 1
ATOM 5117 O O . GLY C 3 425 ? 23.563 94.414 66.155 1.00 10.90 425 GLY C O 1
ATOM 5118 N N . SER C 3 426 ? 21.993 95.167 64.742 1.00 10.15 426 SER C N 1
ATOM 5119 C CA . SER C 3 426 ? 22.126 96.554 65.191 1.00 10.14 426 SER C CA 1
ATOM 5120 C C . SER C 3 426 ? 20.945 97.392 64.779 1.00 10.38 426 SER C C 1
ATOM 5121 O O . SER C 3 426 ? 20.207 97.036 63.854 1.00 11.05 426 SER C O 1
ATOM 5124 N N . ILE C 3 427 ? 20.787 98.511 65.477 1.00 10.33 427 ILE C N 1
ATOM 5125 C CA . ILE C 3 427 ? 19.762 99.490 65.150 1.00 10.66 427 ILE C CA 1
ATOM 5126 C C . ILE C 3 427 ? 20.348 100.466 64.135 1.00 11.44 427 ILE C C 1
ATOM 5127 O O . ILE C 3 427 ? 20.955 101.477 64.489 1.00 11.97 427 ILE C O 1
ATOM 5132 N N . GLU C 3 428 ? 20.196 100.106 62.862 1.00 11.22 428 GLU C N 1
ATOM 5133 C CA . GLU C 3 428 ? 20.663 100.920 61.756 1.00 11.34 428 GLU C CA 1
ATOM 5134 C C . GLU C 3 428 ? 19.635 100.894 60.647 1.00 11.34 428 GLU C C 1
ATOM 5135 O O . GLU C 3 428 ? 18.936 99.897 60.447 1.00 11.80 428 GLU C O 1
ATOM 5141 N N . GLU C 3 429 ? 19.563 101.999 59.911 1.00 11.51 429 GLU C N 1
ATOM 5142 C CA . GLU C 3 429 ? 18.672 102.090 58.760 1.00 11.78 429 GLU C CA 1
ATOM 5143 C C . GLU C 3 429 ? 19.015 101.002 57.753 1.00 12.00 429 GLU C C 1
ATOM 5144 O O . GLU C 3 429 ? 20.195 100.730 57.492 1.00 13.06 429 GLU C O 1
ATOM 5150 N N . GLY C 3 430 ? 17.976 100.364 57.224 1.00 11.61 430 GLY C N 1
ATOM 5151 C CA . GLY C 3 430 ? 18.133 99.305 56.248 1.00 12.05 430 GLY C CA 1
ATOM 5152 C C . GLY C 3 430 ? 18.162 97.902 56.814 1.00 11.44 430 GLY C C 1
ATOM 5153 O O . GLY C 3 430 ? 18.193 96.943 56.044 1.00 13.56 430 GLY C O 1
ATOM 5154 N N A LYS C 3 431 ? 18.164 97.774 58.146 0.50 10.93 431 LYS C N 1
ATOM 5155 N N B LYS C 3 431 ? 18.146 97.767 58.141 0.50 10.86 431 LYS C N 1
ATOM 5156 C CA A LYS C 3 431 ? 18.183 96.468 58.796 0.50 10.73 431 LYS C CA 1
ATOM 5157 C CA B LYS C 3 431 ? 18.187 96.455 58.768 0.50 10.58 431 LYS C CA 1
ATOM 5158 C C A LYS C 3 431 ? 16.800 96.056 59.288 0.50 10.24 431 LYS C C 1
ATOM 5159 C C B LYS C 3 431 ? 16.821 96.059 59.322 0.50 10.14 431 LYS C C 1
ATOM 5160 O O A LYS C 3 431 ? 15.897 96.883 59.448 0.50 10.78 431 LYS C O 1
ATOM 5161 O O B LYS C 3 431 ? 15.948 96.902 59.549 0.50 10.59 431 LYS C O 1
ATOM 5172 N N . PHE C 3 432 ? 16.649 94.760 59.515 1.00 10.29 432 PHE C N 1
ATOM 5173 C CA . PHE C 3 432 ? 15.364 94.184 59.917 1.00 10.07 432 PHE C CA 1
ATOM 5174 C C . PHE C 3 432 ? 14.980 94.734 61.291 1.00 10.36 432 PHE C C 1
ATOM 5175 O O . PHE C 3 432 ? 15.848 94.920 62.165 1.00 10.76 432 PHE C O 1
ATOM 5183 N N . ALA C 3 433 ? 13.693 95.023 61.478 1.00 10.23 433 ALA C N 1
ATOM 5184 C CA . ALA C 3 433 ? 13.233 95.671 62.705 1.00 10.72 433 ALA C CA 1
ATOM 5185 C C . ALA C 3 433 ? 12.991 94.675 63.837 1.00 10.40 433 ALA C C 1
ATOM 5186 O O . ALA C 3 433 ? 11.855 94.424 64.252 1.00 10.98 433 ALA C O 1
ATOM 5188 N N . ASP C 3 434 ? 14.100 94.108 64.313 1.00 9.80 434 ASP C N 1
ATOM 5189 C CA . ASP C 3 434 ? 14.158 93.287 65.518 1.00 9.87 434 ASP C CA 1
ATOM 5190 C C . ASP C 3 434 ? 14.661 94.199 66.639 1.00 10.11 434 ASP C C 1
ATOM 5191 O O . ASP C 3 434 ? 15.840 94.553 66.683 1.00 11.21 434 ASP C O 1
ATOM 5196 N N . LEU C 3 435 ? 13.750 94.594 67.519 1.00 9.99 435 LEU C N 1
ATOM 5197 C CA . LEU C 3 435 ? 14.023 95.635 68.512 1.00 10.14 435 LEU C CA 1
ATOM 5198 C C . LEU C 3 435 ? 13.511 95.170 69.856 1.00 10.46 435 LEU C C 1
ATOM 5199 O O . LEU C 3 435 ? 12.456 94.540 69.932 1.00 12.03 435 LEU C O 1
ATOM 5204 N N . VAL C 3 436 ? 14.243 95.506 70.909 1.00 9.89 436 VAL C N 1
ATOM 5205 C CA . VAL C 3 436 ? 13.846 95.149 72.265 1.00 9.85 436 VAL C CA 1
ATOM 5206 C C . VAL C 3 436 ? 13.725 96.417 73.092 1.00 9.90 436 VAL C C 1
ATOM 5207 O O . VAL C 3 436 ? 14.675 97.193 73.183 1.00 10.48 436 VAL C O 1
ATOM 5211 N N . LEU C 3 437 ? 12.546 96.615 73.679 1.00 10.36 437 LEU C N 1
ATOM 5212 C CA . LEU C 3 437 ? 12.310 97.698 74.631 1.00 10.33 437 LEU C CA 1
ATOM 5213 C C . LEU C 3 437 ? 12.540 97.178 76.040 1.00 9.99 437 LEU C C 1
ATOM 5214 O O . LEU C 3 437 ? 12.073 96.086 76.385 1.00 10.71 437 LEU C O 1
ATOM 5219 N N . TRP C 3 438 ? 13.253 97.971 76.838 1.00 10.06 438 TRP C N 1
ATOM 5220 C CA . TRP C 3 438 ? 13.519 97.652 78.226 1.00 10.39 438 TRP C CA 1
ATOM 5221 C C . TRP C 3 438 ? 13.141 98.830 79.113 1.00 10.47 438 TRP C C 1
ATOM 5222 O O . TRP C 3 438 ? 13.534 99.973 78.841 1.00 10.78 438 TRP C O 1
ATOM 5233 N N . GLU C 3 439 ? 12.436 98.569 80.207 1.00 10.58 439 GLU C N 1
ATOM 5234 C CA . GLU C 3 439 ? 12.407 99.556 81.292 1.00 11.38 439 GLU C CA 1
ATOM 5235 C C . GLU C 3 439 ? 13.807 99.570 81.917 1.00 10.98 439 GLU C C 1
ATOM 5236 O O . GLU C 3 439 ? 14.372 98.509 82.172 1.00 11.31 439 GLU C O 1
ATOM 5242 N N . PRO C 3 440 ? 14.381 100.756 82.179 1.00 10.62 440 PRO C N 1
ATOM 5243 C CA . PRO C 3 440 ? 15.732 100.765 82.755 1.00 11.24 440 PRO C CA 1
ATOM 5244 C C . PRO C 3 440 ? 15.867 99.932 84.041 1.00 10.78 440 PRO C C 1
ATOM 5245 O O . PRO C 3 440 ? 16.886 99.285 84.243 1.00 11.15 440 PRO C O 1
ATOM 5249 N N . LYS C 3 441 ? 14.826 99.894 84.873 1.00 10.38 441 LYS C N 1
ATOM 5250 C CA . LYS C 3 441 ? 14.898 99.100 86.106 1.00 11.00 441 LYS C CA 1
ATOM 5251 C C . LYS C 3 441 ? 15.021 97.604 85.831 1.00 11.08 441 LYS C C 1
ATOM 5252 O O . LYS C 3 441 ? 15.504 96.875 86.684 1.00 11.83 441 LYS C O 1
ATOM 5258 N N . PHE C 3 442 ? 14.574 97.156 84.647 1.00 10.04 442 PHE C N 1
ATOM 5259 C CA . PHE C 3 442 ? 14.656 95.753 84.253 1.00 10.75 442 PHE C CA 1
ATOM 5260 C C . PHE C 3 442 ? 15.697 95.510 83.143 1.00 10.23 442 PHE C C 1
ATOM 5261 O O . PHE C 3 442 ? 15.734 94.420 82.557 1.00 11.45 442 PHE C O 1
ATOM 5269 N N . PHE C 3 443 ? 16.561 96.485 82.865 1.00 9.98 443 PHE C N 1
ATOM 5270 C CA . PHE C 3 443 ? 17.428 96.393 81.701 1.00 10.24 443 PHE C CA 1
ATOM 5271 C C . PHE C 3 443 ? 18.338 95.166 81.790 1.00 10.44 443 PHE C C 1
ATOM 5272 O O . PHE C 3 443 ? 19.017 94.957 82.797 1.00 11.51 443 PHE C O 1
ATOM 5280 N N . GLY C 3 444 ? 18.360 94.378 80.718 1.00 10.24 444 GLY C N 1
ATOM 5281 C CA . GLY C 3 444 ? 19.151 93.166 80.665 1.00 10.42 444 GLY C CA 1
ATOM 5282 C C . GLY C 3 444 ? 18.594 91.990 81.439 1.00 10.78 444 GLY C C 1
ATOM 5283 O O . GLY C 3 444 ? 19.189 90.913 81.409 1.00 11.37 444 GLY C O 1
ATOM 5284 N N . VAL C 3 445 ? 17.462 92.183 82.121 1.00 10.90 445 VAL C N 1
ATOM 5285 C CA . VAL C 3 445 ? 16.888 91.164 82.993 1.00 11.41 445 VAL C CA 1
ATOM 5286 C C . VAL C 3 445 ? 15.628 90.597 82.364 1.00 11.92 445 VAL C C 1
ATOM 5287 O O . VAL C 3 445 ? 15.574 89.407 82.040 1.00 14.83 445 VAL C O 1
ATOM 5291 N N . LYS C 3 446 ? 14.618 91.445 82.189 1.00 11.61 446 LYS C N 1
ATOM 5292 C CA . LYS C 3 446 ? 13.358 91.039 81.586 1.00 12.91 446 LYS C CA 1
ATOM 5293 C C . LYS C 3 446 ? 12.904 92.075 80.582 1.00 11.65 446 LYS C C 1
ATOM 5294 O O . LYS C 3 446 ? 12.657 93.231 80.924 1.00 12.96 446 LYS C O 1
ATOM 5300 N N . ALA C 3 447 ? 12.844 91.662 79.318 1.00 11.23 447 ALA C N 1
ATOM 5301 C CA . ALA C 3 447 ? 12.418 92.553 78.249 1.00 10.93 447 ALA C CA 1
ATOM 5302 C C . ALA C 3 447 ? 10.964 92.962 78.422 1.00 11.05 447 ALA C C 1
ATOM 5303 O O . ALA C 3 447 ? 10.132 92.155 78.837 1.00 12.21 447 ALA C O 1
ATOM 5305 N N A ASP C 3 448 ? 10.667 94.217 78.084 0.50 10.30 448 ASP C N 1
ATOM 5306 N N B ASP C 3 448 ? 10.660 94.208 78.073 0.50 10.39 448 ASP C N 1
ATOM 5307 C CA A ASP C 3 448 ? 9.298 94.746 78.096 0.50 10.94 448 ASP C CA 1
ATOM 5308 C CA B ASP C 3 448 ? 9.287 94.700 78.100 0.50 11.09 448 ASP C CA 1
ATOM 5309 C C A ASP C 3 448 ? 8.508 94.235 76.888 0.50 10.61 448 ASP C C 1
ATOM 5310 C C B ASP C 3 448 ? 8.501 94.219 76.882 0.50 10.63 448 ASP C C 1
ATOM 5311 O O A ASP C 3 448 ? 7.485 93.565 77.030 0.50 10.69 448 ASP C O 1
ATOM 5312 O O B ASP C 3 448 ? 7.458 93.578 77.010 0.50 10.76 448 ASP C O 1
ATOM 5321 N N . ARG C 3 449 ? 9.009 94.561 75.700 1.00 10.11 449 ARG C N 1
ATOM 5322 C CA . ARG C 3 449 ? 8.401 94.158 74.433 1.00 10.16 449 ARG C CA 1
ATOM 5323 C C . ARG C 3 449 ? 9.515 93.830 73.463 1.00 9.75 449 ARG C C 1
ATOM 5324 O O . ARG C 3 449 ? 10.512 94.558 73.385 1.00 11.20 449 ARG C O 1
ATOM 5332 N N . VAL C 3 450 ? 9.339 92.723 72.750 1.00 9.94 450 VAL C N 1
ATOM 5333 C CA . VAL C 3 450 ? 10.278 92.263 71.734 1.00 9.76 450 VAL C CA 1
ATOM 5334 C C . VAL C 3 450 ? 9.561 92.360 70.395 1.00 9.72 450 VAL C C 1
ATOM 5335 O O . VAL C 3 450 ? 8.553 91.686 70.180 1.00 10.53 450 VAL C O 1
ATOM 5339 N N . ILE C 3 451 ? 10.080 93.227 69.531 1.00 9.89 451 ILE C N 1
ATOM 5340 C CA . ILE C 3 451 ? 9.548 93.459 68.200 1.00 9.75 451 ILE C CA 1
ATOM 5341 C C . ILE C 3 451 ? 10.348 92.606 67.224 1.00 9.69 451 ILE C C 1
ATOM 5342 O O . ILE C 3 451 ? 11.590 92.618 67.246 1.00 9.95 451 ILE C O 1
ATOM 5347 N N . LYS C 3 452 ? 9.633 91.868 66.374 1.00 10.04 452 LYS C N 1
ATOM 5348 C CA . LYS C 3 452 ? 10.241 91.010 65.358 1.00 9.92 452 LYS C CA 1
ATOM 5349 C C . LYS C 3 452 ? 9.672 91.400 64.004 1.00 9.62 452 LYS C C 1
ATOM 5350 O O . LYS C 3 452 ? 8.466 91.335 63.775 1.00 10.25 452 LYS C O 1
ATOM 5356 N N . GLY C 3 453 ? 10.541 91.825 63.097 1.00 9.66 453 GLY C N 1
ATOM 5357 C CA . GLY C 3 453 ? 10.081 92.266 61.778 1.00 10.40 453 GLY C CA 1
ATOM 5358 C C . GLY C 3 453 ? 8.986 93.318 61.839 1.00 10.37 453 GLY C C 1
ATOM 5359 O O . GLY C 3 453 ? 8.076 93.315 61.020 1.00 11.01 453 GLY C O 1
ATOM 5360 N N . GLY C 3 454 ? 9.067 94.223 62.821 1.00 10.28 454 GLY C N 1
ATOM 5361 C CA . GLY C 3 454 ? 8.095 95.306 62.919 1.00 10.72 454 GLY C CA 1
ATOM 5362 C C . GLY C 3 454 ? 6.783 95.025 63.628 1.00 10.65 454 GLY C C 1
ATOM 5363 O O . GLY C 3 454 ? 5.914 95.897 63.664 1.00 12.35 454 GLY C O 1
ATOM 5364 N N . ILE C 3 455 ? 6.608 93.820 64.164 1.00 10.51 455 ILE C N 1
ATOM 5365 C CA . ILE C 3 455 ? 5.417 93.487 64.951 1.00 10.54 455 ILE C CA 1
ATOM 5366 C C . ILE C 3 455 ? 5.855 92.917 66.296 1.00 10.38 455 ILE C C 1
ATOM 5367 O O . ILE C 3 455 ? 6.806 92.140 66.366 1.00 10.65 455 ILE C O 1
ATOM 5372 N N . ILE C 3 456 ? 5.162 93.291 67.367 1.00 9.66 456 ILE C N 1
ATOM 5373 C CA . ILE C 3 456 ? 5.496 92.743 68.674 1.00 9.23 456 ILE C CA 1
ATOM 5374 C C . ILE C 3 456 ? 5.252 91.227 68.685 1.00 9.40 456 ILE C C 1
ATOM 5375 O O . ILE C 3 456 ? 4.166 90.758 68.351 1.00 10.03 456 ILE C O 1
ATOM 5380 N N . ALA C 3 457 ? 6.296 90.489 69.056 1.00 9.31 457 ALA C N 1
ATOM 5381 C CA . ALA C 3 457 ? 6.255 89.034 69.141 1.00 9.40 457 ALA C CA 1
ATOM 5382 C C . ALA C 3 457 ? 6.138 88.505 70.568 1.00 9.37 457 ALA C C 1
ATOM 5383 O O . ALA C 3 457 ? 5.639 87.406 70.773 1.00 10.11 457 ALA C O 1
ATOM 5385 N N . TYR C 3 458 ? 6.668 89.244 71.536 1.00 9.46 458 TYR C N 1
ATOM 5386 C CA . TYR C 3 458 ? 6.709 88.787 72.920 1.00 9.51 458 TYR C CA 1
ATOM 5387 C C . TYR C 3 458 ? 6.616 90.011 73.805 1.00 9.68 458 TYR C C 1
ATOM 5388 O O . TYR C 3 458 ? 7.211 91.038 73.494 1.00 10.20 458 TYR C O 1
ATOM 5397 N N . ALA C 3 459 ? 5.898 89.893 74.916 1.00 9.78 459 ALA C N 1
ATOM 5398 C CA . ALA C 3 459 ? 5.746 91.021 75.826 1.00 10.11 459 ALA C CA 1
ATOM 5399 C C . ALA C 3 459 ? 5.471 90.568 77.238 1.00 10.55 459 ALA C C 1
ATOM 5400 O O . ALA C 3 459 ? 4.841 89.537 77.448 1.00 10.88 459 ALA C O 1
ATOM 5402 N N . GLN C 3 460 ? 5.947 91.368 78.187 1.00 10.15 460 GLN C N 1
ATOM 5403 C CA . GLN C 3 460 ? 5.565 91.237 79.590 1.00 10.37 460 GLN C CA 1
ATOM 5404 C C . GLN C 3 460 ? 4.260 91.985 79.743 1.00 10.65 460 GLN C C 1
ATOM 5405 O O . GLN C 3 460 ? 4.226 93.204 79.674 1.00 12.09 460 GLN C O 1
ATOM 5411 N N A ILE C 3 461 ? 3.181 91.244 79.937 0.70 10.43 461 ILE C N 1
ATOM 5412 N N B ILE C 3 461 ? 3.173 91.226 79.872 0.30 10.78 461 ILE C N 1
ATOM 5413 C CA A ILE C 3 461 ? 1.867 91.836 79.950 0.70 11.56 461 ILE C CA 1
ATOM 5414 C CA B ILE C 3 461 ? 1.827 91.785 79.906 0.30 11.39 461 ILE C CA 1
ATOM 5415 C C A ILE C 3 461 ? 0.960 91.036 80.892 0.70 10.50 461 ILE C C 1
ATOM 5416 C C B ILE C 3 461 ? 0.928 91.009 80.857 0.30 10.68 461 ILE C C 1
ATOM 5417 O O A ILE C 3 461 ? 1.210 89.855 81.183 0.70 10.10 461 ILE C O 1
ATOM 5418 O O B ILE C 3 461 ? 1.145 89.821 81.116 0.30 10.63 461 ILE C O 1
ATOM 5427 N N . GLY C 3 462 ? -0.070 91.708 81.387 1.00 10.22 462 GLY C N 1
ATOM 5428 C CA . GLY C 3 462 ? -0.934 91.153 82.415 1.00 10.52 462 GLY C CA 1
ATOM 5429 C C . GLY C 3 462 ? -2.206 90.460 81.960 1.00 10.64 462 GLY C C 1
ATOM 5430 O O . GLY C 3 462 ? -2.326 89.987 80.826 1.00 10.84 462 GLY C O 1
ATOM 5431 N N . ASP C 3 463 ? -3.129 90.408 82.911 1.00 10.82 463 ASP C N 1
ATOM 5432 C CA . ASP C 3 463 ? -4.393 89.677 82.861 1.00 10.70 463 ASP C CA 1
ATOM 5433 C C . ASP C 3 463 ? -5.128 89.917 81.539 1.00 10.52 463 ASP C C 1
ATOM 5434 O O . ASP C 3 463 ? -5.588 91.020 81.281 1.00 11.05 463 ASP C O 1
ATOM 5439 N N . PRO C 3 464 ? -5.276 88.868 80.700 1.00 10.96 464 PRO C N 1
ATOM 5440 C CA . PRO C 3 464 ? -6.009 89.045 79.442 1.00 10.70 464 PRO C CA 1
ATOM 5441 C C . PRO C 3 464 ? -7.504 89.285 79.599 1.00 10.03 464 PRO C C 1
ATOM 5442 O O . PRO C 3 464 ? -8.150 89.696 78.640 1.00 10.94 464 PRO C O 1
ATOM 5446 N N A SER C 3 465 ? -8.034 89.033 80.799 0.50 9.82 465 SER C N 1
ATOM 5447 N N B SER C 3 465 ? -8.036 89.030 80.796 0.50 10.55 465 SER C N 1
ATOM 5448 C CA A SER C 3 465 ? -9.447 89.250 81.091 0.50 9.89 465 SER C CA 1
ATOM 5449 C CA B SER C 3 465 ? -9.448 89.249 81.080 0.50 11.51 465 SER C CA 1
ATOM 5450 C C A SER C 3 465 ? -9.726 90.607 81.716 0.50 9.75 465 SER C C 1
ATOM 5451 C C B SER C 3 465 ? -9.730 90.631 81.660 0.50 10.42 465 SER C C 1
ATOM 5452 O O A SER C 3 465 ? -10.888 90.939 81.977 0.50 10.37 465 SER C O 1
ATOM 5453 O O B SER C 3 465 ? -10.896 91.016 81.801 0.50 10.85 465 SER C O 1
ATOM 5458 N N . ALA C 3 466 ? -8.678 91.388 81.969 1.00 9.85 466 ALA C N 1
ATOM 5459 C CA . ALA C 3 466 ? -8.821 92.664 82.667 1.00 10.01 466 ALA C CA 1
ATOM 5460 C C . ALA C 3 466 ? -9.230 93.820 81.760 1.00 10.05 466 ALA C C 1
ATOM 5461 O O . ALA C 3 466 ? -9.213 93.724 80.526 1.00 10.68 466 ALA C O 1
ATOM 5463 N N . SER C 3 467 ? -9.594 94.925 82.391 1.00 10.40 467 SER C N 1
ATOM 5464 C CA . SER C 3 467 ? -10.019 96.118 81.678 1.00 10.74 467 SER C CA 1
ATOM 5465 C C . SER C 3 467 ? -8.892 96.803 80.909 1.00 10.82 467 SER C C 1
ATOM 5466 O O . SER C 3 467 ? -9.161 97.544 79.964 1.00 12.00 467 SER C O 1
ATOM 5469 N N . ILE C 3 468 ? -7.652 96.553 81.334 1.00 10.56 468 ILE C N 1
ATOM 5470 C CA . ILE C 3 468 ? -6.440 97.097 80.741 1.00 10.79 468 ILE C CA 1
ATOM 5471 C C . ILE C 3 468 ? -5.372 96.004 80.885 1.00 10.30 468 ILE C C 1
ATOM 5472 O O . ILE C 3 468 ? -5.592 95.014 81.590 1.00 11.04 468 ILE C O 1
ATOM 5477 N N . PRO C 3 469 ? -4.224 96.149 80.204 1.00 11.20 469 PRO C N 1
ATOM 5478 C CA . PRO C 3 469 ? -3.272 95.016 80.163 1.00 11.31 469 PRO C CA 1
ATOM 5479 C C . PRO C 3 469 ? -2.246 94.966 81.291 1.00 11.77 469 PRO C C 1
ATOM 5480 O O . PRO C 3 469 ? -1.459 94.030 81.353 1.00 13.39 469 PRO C O 1
ATOM 5484 N N . THR C 3 470 ? -2.269 95.975 82.156 1.00 11.07 470 THR C N 1
ATOM 5485 C CA . THR C 3 470 ? -1.323 96.109 83.251 1.00 11.47 470 THR C CA 1
ATOM 5486 C C . THR C 3 470 ? -1.628 95.337 84.562 1.00 11.07 470 THR C C 1
ATOM 5487 O O . THR C 3 470 ? -0.704 95.101 85.324 1.00 11.68 470 THR C O 1
ATOM 5491 N N . PRO C 3 471 ? -2.893 94.950 84.836 1.00 10.54 471 PRO C N 1
ATOM 5492 C CA . PRO C 3 471 ? -3.121 94.215 86.087 1.00 10.46 471 PRO C CA 1
ATOM 5493 C C . PRO C 3 471 ? -2.497 92.825 86.112 1.00 10.26 471 PRO C C 1
ATOM 5494 O O . PRO C 3 471 ? -2.267 92.210 85.071 1.00 11.70 471 PRO C O 1
ATOM 5498 N N . GLN C 3 472 ? -2.255 92.329 87.316 1.00 10.90 472 GLN C N 1
ATOM 5499 C CA . GLN C 3 472 ? -1.548 91.066 87.497 1.00 10.89 472 GLN C CA 1
ATOM 5500 C C . GLN C 3 472 ? -2.370 89.866 87.022 1.00 11.49 472 GLN C C 1
ATOM 5501 O O . GLN C 3 472 ? -3.599 89.913 87.039 1.00 12.05 472 GLN C O 1
ATOM 5507 N N . PRO C 3 473 ? -1.698 88.768 86.633 1.00 11.78 473 PRO C N 1
ATOM 5508 C CA . PRO C 3 473 ? -0.252 88.572 86.671 1.00 11.54 473 PRO C CA 1
ATOM 5509 C C . PRO C 3 473 ? 0.449 89.029 85.393 1.00 11.77 473 PRO C C 1
ATOM 5510 O O . PRO C 3 473 ? 0.092 88.611 84.284 1.00 12.54 473 PRO C O 1
ATOM 5514 N N . VAL C 3 474 ? 1.456 89.872 85.568 1.00 11.27 474 VAL C N 1
ATOM 5515 C CA . VAL C 3 474 ? 2.295 90.308 84.452 1.00 10.91 474 VAL C CA 1
ATOM 5516 C C . VAL C 3 474 ? 3.365 89.255 84.232 1.00 10.71 474 VAL C C 1
ATOM 5517 O O . VAL C 3 474 ? 4.137 88.928 85.136 1.00 11.71 474 VAL C O 1
ATOM 5521 N N . MET C 3 475 ? 3.352 88.676 83.034 1.00 10.65 475 MET C N 1
ATOM 5522 C CA . MET C 3 475 ? 4.278 87.608 82.689 1.00 11.09 475 MET C CA 1
ATOM 5523 C C . MET C 3 475 ? 4.611 87.684 81.209 1.00 10.85 475 MET C C 1
ATOM 5524 O O . MET C 3 475 ? 3.905 88.328 80.424 1.00 10.74 475 MET C O 1
ATOM 5529 N N . GLY C 3 476 ? 5.674 86.995 80.828 1.00 10.62 476 GLY C N 1
ATOM 5530 C CA . GLY C 3 476 ? 6.037 86.927 79.409 1.00 10.20 476 GLY C CA 1
ATOM 5531 C C . GLY C 3 476 ? 5.036 86.110 78.630 1.00 10.34 476 GLY C C 1
ATOM 5532 O O . GLY C 3 476 ? 4.681 85.008 79.042 1.00 11.56 476 GLY C O 1
ATOM 5533 N N . ARG C 3 477 ? 4.581 86.655 77.501 1.00 10.06 477 ARG C N 1
ATOM 5534 C CA . ARG C 3 477 ? 3.569 86.009 76.668 1.00 9.98 477 ARG C CA 1
ATOM 5535 C C . ARG C 3 477 ? 3.869 86.267 75.194 1.00 9.90 477 ARG C C 1
ATOM 5536 O O . ARG C 3 477 ? 4.317 87.359 74.804 1.00 9.69 477 ARG C O 1
ATOM 5544 N N . ARG C 3 478 ? 3.590 85.269 74.367 1.00 9.83 478 ARG C N 1
ATOM 5545 C CA . ARG C 3 478 ? 3.655 85.443 72.913 1.00 9.77 478 ARG C CA 1
ATOM 5546 C C . ARG C 3 478 ? 2.535 86.355 72.437 1.00 9.86 478 ARG C C 1
ATOM 5547 O O . ARG C 3 478 ? 1.395 86.243 72.880 1.00 11.29 478 ARG C O 1
ATOM 5555 N N . MET C 3 479 ? 2.873 87.236 71.498 1.00 9.59 479 MET C N 1
ATOM 5556 C CA . MET C 3 479 ? 1.942 88.232 70.972 1.00 9.46 479 MET C CA 1
ATOM 5557 C C . MET C 3 479 ? 1.542 87.902 69.527 1.00 9.52 479 MET C C 1
ATOM 5558 O O . MET C 3 479 ? 1.807 86.799 69.029 1.00 10.25 479 MET C O 1
ATOM 5563 N N . TYR C 3 480 ? 0.836 88.814 68.872 1.00 9.34 480 TYR C N 1
ATOM 5564 C CA . TYR C 3 480 ? 0.236 88.488 67.568 1.00 9.45 480 TYR C CA 1
ATOM 5565 C C . TYR C 3 480 ? 1.254 88.186 66.466 1.00 9.33 480 TYR C C 1
ATOM 5566 O O . TYR C 3 480 ? 0.938 87.480 65.509 1.00 10.22 480 TYR C O 1
ATOM 5575 N N . GLY C 3 481 ? 2.475 88.681 66.606 1.00 9.80 481 GLY C N 1
ATOM 5576 C CA . GLY C 3 481 ? 3.504 88.386 65.613 1.00 10.05 481 GLY C CA 1
ATOM 5577 C C . GLY C 3 481 ? 3.818 86.911 65.505 1.00 10.15 481 GLY C C 1
ATOM 5578 O O . GLY C 3 481 ? 4.391 86.483 64.503 1.00 11.81 481 GLY C O 1
ATOM 5579 N N . THR C 3 482 ? 3.462 86.133 66.535 1.00 9.72 482 THR C N 1
ATOM 5580 C CA . THR C 3 482 ? 3.741 84.692 66.562 1.00 9.94 482 THR C CA 1
ATOM 5581 C C . THR C 3 482 ? 2.567 83.835 66.087 1.00 9.90 482 THR C C 1
ATOM 5582 O O . THR C 3 482 ? 2.678 82.612 66.049 1.00 11.46 482 THR C O 1
ATOM 5586 N N . VAL C 3 483 ? 1.432 84.469 65.800 1.00 9.80 483 VAL C N 1
ATOM 5587 C CA . VAL C 3 483 ? 0.176 83.754 65.581 1.00 10.39 483 VAL C CA 1
ATOM 5588 C C . VAL C 3 483 ? -0.123 83.608 64.084 1.00 10.27 483 VAL C C 1
ATOM 5589 O O . VAL C 3 483 ? 0.167 84.498 63.275 1.00 10.66 483 VAL C O 1
ATOM 5593 N N . GLY C 3 484 ? -0.712 82.474 63.719 1.00 10.67 484 GLY C N 1
ATOM 5594 C CA . GLY C 3 484 ? -1.121 82.240 62.343 1.00 10.65 484 GLY C CA 1
ATOM 5595 C C . GLY C 3 484 ? 0.037 82.355 61.377 1.00 11.07 484 GLY C C 1
ATOM 5596 O O . GLY C 3 484 ? 1.150 81.928 61.670 1.00 12.00 484 GLY C O 1
ATOM 5597 N N . ASP C 3 485 ? -0.212 82.965 60.226 1.00 10.36 485 ASP C N 1
ATOM 5598 C CA . ASP C 3 485 ? 0.815 83.080 59.204 1.00 10.96 485 ASP C CA 1
ATOM 5599 C C . ASP C 3 485 ? 1.718 84.278 59.439 1.00 10.35 485 ASP C C 1
ATOM 5600 O O . ASP C 3 485 ? 2.714 84.440 58.732 1.00 10.99 485 ASP C O 1
ATOM 5605 N N . LEU C 3 486 ? 1.427 85.102 60.453 1.00 10.16 486 LEU C N 1
ATOM 5606 C CA . LEU C 3 486 ? 2.289 86.251 60.716 1.00 10.44 486 LEU C CA 1
ATOM 5607 C C . LEU C 3 486 ? 3.677 85.828 61.208 1.00 9.66 486 LEU C C 1
ATOM 5608 O O . LEU C 3 486 ? 4.660 86.543 61.025 1.00 10.82 486 LEU C O 1
ATOM 5613 N N . ILE C 3 487 ? 3.773 84.627 61.769 1.00 10.04 487 ILE C N 1
ATOM 5614 C CA . ILE C 3 487 ? 5.061 84.067 62.183 1.00 11.01 487 ILE C CA 1
ATOM 5615 C C . ILE C 3 487 ? 6.024 83.926 60.998 1.00 10.84 487 ILE C C 1
ATOM 5616 O O . ILE C 3 487 ? 7.240 83.951 61.172 1.00 12.38 487 ILE C O 1
ATOM 5621 N N . HIS C 3 488 ? 5.475 83.807 59.784 1.00 10.57 488 HIS C N 1
ATOM 5622 C CA . HIS C 3 488 ? 6.301 83.711 58.580 1.00 11.65 488 HIS C CA 1
ATOM 5623 C C . HIS C 3 488 ? 6.951 85.036 58.204 1.00 11.18 488 HIS C C 1
ATOM 5624 O O . HIS C 3 488 ? 8.085 85.072 57.730 1.00 14.08 488 HIS C O 1
ATOM 5631 N N . ASP C 3 489 ? 6.214 86.128 58.366 1.00 10.84 489 ASP C N 1
ATOM 5632 C CA . ASP C 3 489 ? 6.690 87.434 57.911 1.00 11.65 489 ASP C CA 1
ATOM 5633 C C . ASP C 3 489 ? 7.547 88.148 58.937 1.00 11.15 489 ASP C C 1
ATOM 5634 O O . ASP C 3 489 ? 8.267 89.082 58.593 1.00 13.65 489 ASP C O 1
ATOM 5639 N N . THR C 3 490 ? 7.492 87.714 60.196 1.00 10.58 490 THR C N 1
ATOM 5640 C CA . THR C 3 490 ? 8.185 88.413 61.261 1.00 11.63 490 THR C CA 1
ATOM 5641 C C . THR C 3 490 ? 9.515 87.756 61.614 1.00 10.40 490 THR C C 1
ATOM 5642 O O . THR C 3 490 ? 10.233 88.275 62.458 1.00 11.38 490 THR C O 1
ATOM 5646 N N . ASN C 3 491 ? 9.842 86.635 60.965 1.00 10.29 491 ASN C N 1
ATOM 5647 C CA . ASN C 3 491 ? 11.057 85.889 61.253 1.00 9.92 491 ASN C CA 1
ATOM 5648 C C . ASN C 3 491 ? 11.791 85.478 59.988 1.00 10.16 491 ASN C C 1
ATOM 5649 O O . ASN C 3 491 ? 11.181 85.318 58.925 1.00 11.36 491 ASN C O 1
ATOM 5654 N N . ILE C 3 492 ? 13.104 85.328 60.131 1.00 9.93 492 ILE C N 1
ATOM 5655 C CA . ILE C 3 492 ? 14.001 85.000 59.037 1.00 9.80 492 ILE C CA 1
ATOM 5656 C C . ILE C 3 492 ? 14.630 83.632 59.277 1.00 9.36 492 ILE C C 1
ATOM 5657 O O . ILE C 3 492 ? 15.127 83.350 60.388 1.00 10.51 492 ILE C O 1
ATOM 5662 N N . THR C 3 493 ? 14.588 82.782 58.252 1.00 9.49 493 THR C N 1
ATOM 5663 C CA . THR C 3 493 ? 15.437 81.598 58.198 1.00 9.98 493 THR C CA 1
ATOM 5664 C C . THR C 3 493 ? 16.669 81.930 57.369 1.00 9.73 493 THR C C 1
ATOM 5665 O O . THR C 3 493 ? 16.550 82.227 56.175 1.00 10.10 493 THR C O 1
ATOM 5669 N N . PHE C 3 494 ? 17.839 81.882 58.000 1.00 9.84 494 PHE C N 1
ATOM 5670 C CA . PHE C 3 494 ? 19.099 82.162 57.319 1.00 9.86 494 PHE C CA 1
ATOM 5671 C C . PHE C 3 494 ? 19.625 80.878 56.703 1.00 9.93 494 PHE C C 1
ATOM 5672 O O . PHE C 3 494 ? 19.624 79.837 57.351 1.00 10.70 494 PHE C O 1
ATOM 5680 N N . MET C 3 495 ? 20.052 80.962 55.445 1.00 10.05 495 MET C N 1
ATOM 5681 C CA . MET C 3 495 ? 20.478 79.798 54.660 1.00 10.23 495 MET C CA 1
ATOM 5682 C C . MET C 3 495 ? 21.672 80.152 53.788 1.00 10.38 495 MET C C 1
ATOM 5683 O O . MET C 3 495 ? 21.918 81.312 53.482 1.00 10.97 495 MET C O 1
ATOM 5688 N N . SER C 3 496 ? 22.397 79.125 53.376 1.00 10.72 496 SER C N 1
ATOM 5689 C CA . SER C 3 496 ? 23.505 79.294 52.449 1.00 10.28 496 SER C CA 1
ATOM 5690 C C . SER C 3 496 ? 23.044 79.809 51.092 1.00 10.56 496 SER C C 1
ATOM 5691 O O . SER C 3 496 ? 21.936 79.526 50.639 1.00 10.60 496 SER C O 1
ATOM 5694 N N . LYS C 3 497 ? 23.937 80.525 50.423 1.00 10.96 497 LYS C N 1
ATOM 5695 C CA . LYS C 3 497 ? 23.665 80.985 49.057 1.00 11.66 497 LYS C CA 1
ATOM 5696 C C . LYS C 3 497 ? 23.337 79.826 48.114 1.00 11.86 497 LYS C C 1
ATOM 5697 O O . LYS C 3 497 ? 22.454 79.944 47.267 1.00 12.10 497 LYS C O 1
ATOM 5703 N N . SER C 3 498 ? 24.045 78.708 48.238 1.00 11.50 498 SER C N 1
ATOM 5704 C CA . SER C 3 498 ? 23.800 77.589 47.324 1.00 12.59 498 SER C CA 1
ATOM 5705 C C . SER C 3 498 ? 22.418 76.980 47.519 1.00 11.50 498 SER C C 1
ATOM 5706 O O . SER C 3 498 ? 21.739 76.683 46.548 1.00 12.74 498 SER C O 1
ATOM 5709 N N . SER C 3 499 ? 21.984 76.790 48.766 1.00 10.68 499 SER C N 1
ATOM 5710 C CA . SER C 3 499 ? 20.646 76.246 48.988 1.00 10.70 499 SER C CA 1
ATOM 5711 C C . SER C 3 499 ? 19.547 77.160 48.449 1.00 10.84 499 SER C C 1
ATOM 5712 O O . SER C 3 499 ? 18.535 76.696 47.930 1.00 11.67 499 SER C O 1
ATOM 5715 N N . ILE C 3 500 ? 19.762 78.462 48.562 1.00 10.27 500 ILE C N 1
ATOM 5716 C CA . ILE C 3 500 ? 18.807 79.439 48.056 1.00 11.37 500 ILE C CA 1
ATOM 5717 C C . ILE C 3 500 ? 18.780 79.370 46.528 1.00 11.90 500 ILE C C 1
ATOM 5718 O O . ILE C 3 500 ? 17.707 79.342 45.910 1.00 12.39 500 ILE C O 1
ATOM 5723 N N . GLN C 3 501 ? 19.959 79.329 45.923 1.00 12.12 501 GLN C N 1
ATOM 5724 C CA . GLN C 3 501 ? 20.052 79.251 44.457 1.00 12.83 501 GLN C CA 1
ATOM 5725 C C . GLN C 3 501 ? 19.416 77.974 43.916 1.00 13.50 501 GLN C C 1
ATOM 5726 O O . GLN C 3 501 ? 18.831 77.977 42.824 1.00 16.19 501 GLN C O 1
ATOM 5732 N N . GLN C 3 502 ? 19.537 76.890 44.678 1.00 12.82 502 GLN C N 1
ATOM 5733 C CA . GLN C 3 502 ? 18.994 75.590 44.301 1.00 13.89 502 GLN C CA 1
ATOM 5734 C C . GLN C 3 502 ? 17.518 75.404 44.666 1.00 13.59 502 GLN C C 1
ATOM 5735 O O . GLN C 3 502 ? 16.957 74.325 44.439 1.00 15.98 502 GLN C O 1
ATOM 5741 N N . GLY C 3 503 ? 16.881 76.441 45.204 1.00 12.63 503 GLY C N 1
ATOM 5742 C CA . GLY C 3 503 ? 15.439 76.412 45.386 1.00 13.01 503 GLY C CA 1
ATOM 5743 C C . GLY C 3 503 ? 14.966 75.595 46.574 1.00 12.21 503 GLY C C 1
ATOM 5744 O O . GLY C 3 503 ? 13.825 75.134 46.589 1.00 12.78 503 GLY C O 1
ATOM 5745 N N . VAL C 3 504 ? 15.812 75.440 47.590 1.00 11.94 504 VAL C N 1
ATOM 5746 C CA . VAL C 3 504 ? 15.422 74.654 48.758 1.00 11.47 504 VAL C CA 1
ATOM 5747 C C . VAL C 3 504 ? 14.161 75.209 49.442 1.00 11.18 504 VAL C C 1
ATOM 5748 O O . VAL C 3 504 ? 13.282 74.437 49.801 1.00 11.60 504 VAL C O 1
ATOM 5752 N N . PRO C 3 505 ? 14.043 76.543 49.583 1.00 11.33 505 PRO C N 1
ATOM 5753 C CA . PRO C 3 505 ? 12.816 77.009 50.239 1.00 12.02 505 PRO C CA 1
ATOM 5754 C C . PRO C 3 505 ? 11.530 76.557 49.537 1.00 12.06 505 PRO C C 1
ATOM 5755 O O . PRO C 3 505 ? 10.596 76.100 50.198 1.00 12.99 505 PRO C O 1
ATOM 5759 N N . ALA C 3 506 ? 11.487 76.652 48.207 1.00 12.35 506 ALA C N 1
ATOM 5760 C CA . ALA C 3 506 ? 10.314 76.196 47.472 1.00 12.86 506 ALA C CA 1
ATOM 5761 C C . ALA C 3 506 ? 10.122 74.684 47.580 1.00 12.75 506 ALA C C 1
ATOM 5762 O O . ALA C 3 506 ? 8.995 74.196 47.718 1.00 13.61 506 ALA C O 1
ATOM 5764 N N A LYS C 3 507 ? 11.226 73.951 47.518 0.50 12.43 507 LYS C N 1
ATOM 5765 N N B LYS C 3 507 ? 11.220 73.939 47.500 0.50 11.96 507 LYS C N 1
ATOM 5766 C CA A LYS C 3 507 ? 11.178 72.496 47.610 0.50 13.63 507 LYS C CA 1
ATOM 5767 C CA B LYS C 3 507 ? 11.138 72.483 47.616 0.50 14.27 507 LYS C CA 1
ATOM 5768 C C A LYS C 3 507 ? 10.593 71.999 48.933 0.50 12.66 507 LYS C C 1
ATOM 5769 C C B LYS C 3 507 ? 10.473 72.077 48.923 0.50 12.53 507 LYS C C 1
ATOM 5770 O O A LYS C 3 507 ? 9.921 70.965 48.972 0.50 13.33 507 LYS C O 1
ATOM 5771 O O B LYS C 3 507 ? 9.591 71.217 48.936 0.50 13.08 507 LYS C O 1
ATOM 5782 N N . LEU C 3 508 ? 10.890 72.717 50.016 1.00 12.18 508 LEU C N 1
ATOM 5783 C CA . LEU C 3 508 ? 10.409 72.361 51.352 1.00 12.92 508 LEU C CA 1
ATOM 5784 C C . LEU C 3 508 ? 9.133 73.085 51.768 1.00 12.98 508 LEU C C 1
ATOM 5785 O O . LEU C 3 508 ? 8.602 72.802 52.839 1.00 15.14 508 LEU C O 1
ATOM 5790 N N . GLY C 3 509 ? 8.657 74.024 50.953 1.00 12.35 509 GLY C N 1
ATOM 5791 C CA . GLY C 3 509 ? 7.468 74.798 51.280 1.00 13.18 509 GLY C CA 1
ATOM 5792 C C . GLY C 3 509 ? 7.669 75.800 52.401 1.00 12.29 509 GLY C C 1
ATOM 5793 O O . GLY C 3 509 ? 6.729 76.134 53.111 1.00 14.20 509 GLY C O 1
ATOM 5794 N N . LEU C 3 510 ? 8.885 76.320 52.527 1.00 10.98 510 LEU C N 1
ATOM 5795 C CA . LEU C 3 510 ? 9.181 77.304 53.573 1.00 10.93 510 LEU C CA 1
ATOM 5796 C C . LEU C 3 510 ? 8.539 78.628 53.224 1.00 11.39 510 LEU C C 1
ATOM 5797 O O . LEU C 3 510 ? 8.715 79.126 52.099 1.00 13.39 510 LEU C O 1
ATOM 5802 N N A LYS C 3 511 ? 7.800 79.186 54.181 0.80 11.38 511 LYS C N 1
ATOM 5803 N N B LYS C 3 511 ? 7.788 79.197 54.161 0.20 10.66 511 LYS C N 1
ATOM 5804 C CA A LYS C 3 511 ? 7.096 80.453 54.006 0.80 12.40 511 LYS C CA 1
ATOM 5805 C CA B LYS C 3 511 ? 7.141 80.487 53.951 0.20 10.28 511 LYS C CA 1
ATOM 5806 C C A LYS C 3 511 ? 7.747 81.614 54.756 0.80 11.50 511 LYS C C 1
ATOM 5807 C C B LYS C 3 511 ? 7.778 81.631 54.727 0.20 10.62 511 LYS C C 1
ATOM 5808 O O A LYS C 3 511 ? 7.389 82.769 54.543 0.80 12.22 511 LYS C O 1
ATOM 5809 O O B LYS C 3 511 ? 7.441 82.790 54.495 0.20 10.97 511 LYS C O 1
ATOM 5820 N N . ARG C 3 512 ? 8.704 81.327 55.632 1.00 11.04 512 ARG C N 1
ATOM 5821 C CA . ARG C 3 512 ? 9.419 82.386 56.326 1.00 10.99 512 ARG C CA 1
ATOM 5822 C C . ARG C 3 512 ? 10.243 83.244 55.377 1.00 10.73 512 ARG C C 1
ATOM 5823 O O . ARG C 3 512 ? 10.595 82.822 54.271 1.00 11.56 512 ARG C O 1
ATOM 5831 N N A ARG C 3 513 ? 10.561 84.459 55.808 0.50 11.00 513 ARG C N 1
ATOM 5832 N N B ARG C 3 513 ? 10.562 84.461 55.803 0.50 10.49 513 ARG C N 1
ATOM 5833 C CA A ARG C 3 513 ? 11.539 85.262 55.097 0.50 11.22 513 ARG C CA 1
ATOM 5834 C CA B ARG C 3 513 ? 11.531 85.263 55.078 0.50 10.36 513 ARG C CA 1
ATOM 5835 C C A ARG C 3 513 ? 12.832 84.463 55.021 0.50 10.69 513 ARG C C 1
ATOM 5836 C C B ARG C 3 513 ? 12.851 84.508 55.032 0.50 10.24 513 ARG C C 1
ATOM 5837 O O A ARG C 3 513 ? 13.205 83.771 55.979 0.50 11.03 513 ARG C O 1
ATOM 5838 O O B ARG C 3 513 ? 13.282 83.926 56.034 0.50 10.89 513 ARG C O 1
ATOM 5853 N N . ILE C 3 514 ? 13.498 84.525 53.873 1.00 10.85 514 ILE C N 1
ATOM 5854 C CA . ILE C 3 514 ? 14.730 83.783 53.676 1.00 11.05 514 ILE C CA 1
ATOM 5855 C C . ILE C 3 514 ? 15.889 84.764 53.639 1.00 11.36 514 ILE C C 1
ATOM 5856 O O . ILE C 3 514 ? 15.931 85.657 52.795 1.00 13.67 514 ILE C O 1
ATOM 5861 N N . GLY C 3 515 ? 16.816 84.602 54.579 1.00 10.42 515 GLY C N 1
ATOM 5862 C CA . GLY C 3 515 ? 17.994 85.449 54.656 1.00 10.95 515 GLY C CA 1
ATOM 5863 C C . GLY C 3 515 ? 19.203 84.727 54.089 1.00 11.07 515 GLY C C 1
ATOM 5864 O O . GLY C 3 515 ? 19.370 83.530 54.281 1.00 12.04 515 GLY C O 1
ATOM 5865 N N . THR C 3 516 ? 20.042 85.464 53.377 1.00 11.68 516 THR C N 1
ATOM 5866 C CA . THR C 3 516 ? 21.248 84.915 52.787 1.00 12.38 516 THR C CA 1
ATOM 5867 C C . THR C 3 516 ? 22.458 85.143 53.686 1.00 12.29 516 THR C C 1
ATOM 5868 O O . THR C 3 516 ? 22.727 86.261 54.097 1.00 14.86 516 THR C O 1
ATOM 5872 N N . VAL C 3 517 ? 23.187 84.074 53.976 1.00 11.21 517 VAL C N 1
ATOM 5873 C CA . VAL C 3 517 ? 24.469 84.146 54.666 1.00 11.56 517 VAL C CA 1
ATOM 5874 C C . VAL C 3 517 ? 25.546 84.563 53.661 1.00 10.88 517 VAL C C 1
ATOM 5875 O O . VAL C 3 517 ? 25.658 83.969 52.595 1.00 11.17 517 VAL C O 1
ATOM 5879 N N . LYS C 3 518 ? 26.312 85.600 53.977 1.00 11.08 518 LYS C N 1
ATOM 5880 C CA . LYS C 3 518 ? 27.342 86.068 53.048 1.00 11.88 518 LYS C CA 1
ATOM 5881 C C . LYS C 3 518 ? 28.379 86.914 53.750 1.00 12.03 518 LYS C C 1
ATOM 5882 O O . LYS C 3 518 ? 28.130 87.457 54.836 1.00 11.98 518 LYS C O 1
ATOM 5888 N N . ASN C 3 519 ? 29.533 87.025 53.102 1.00 12.64 519 ASN C N 1
ATOM 5889 C CA . ASN C 3 519 ? 30.643 87.849 53.563 1.00 14.33 519 ASN C CA 1
ATOM 5890 C C . ASN C 3 519 ? 31.187 87.419 54.901 1.00 14.71 519 ASN C C 1
ATOM 5891 O O . ASN C 3 519 ? 31.404 88.229 55.806 1.00 18.47 519 ASN C O 1
ATOM 5896 N N . CYS C 3 520 ? 31.451 86.133 55.037 1.00 13.86 520 CYS C N 1
ATOM 5897 C CA . CYS C 3 520 ? 32.059 85.712 56.285 1.00 16.39 520 CYS C CA 1
ATOM 5898 C C . CYS C 3 520 ? 33.400 85.003 56.173 1.00 13.49 520 CYS C C 1
ATOM 5899 O O . CYS C 3 520 ? 33.919 84.522 57.179 1.00 14.36 520 CYS C O 1
ATOM 5902 N N . ARG C 3 521 ? 34.018 85.058 54.987 1.00 12.77 521 ARG C N 1
ATOM 5903 C CA . ARG C 3 521 ? 35.337 84.474 54.798 1.00 12.98 521 ARG C CA 1
ATOM 5904 C C . ARG C 3 521 ? 36.462 85.497 54.690 1.00 15.31 521 ARG C C 1
ATOM 5905 O O . ARG C 3 521 ? 37.626 85.106 54.765 1.00 19.61 521 ARG C O 1
ATOM 5913 N N A ASN C 3 522 ? 36.031 86.759 54.562 0.70 15.86 522 ASN C N 1
ATOM 5914 N N B ASN C 3 522 ? 36.203 86.783 54.492 0.30 14.67 522 ASN C N 1
ATOM 5915 C CA A ASN C 3 522 ? 36.832 87.945 54.278 0.70 17.92 522 ASN C CA 1
ATOM 5916 C CA B ASN C 3 522 ? 37.332 87.735 54.431 0.30 14.47 522 ASN C CA 1
ATOM 5917 C C A ASN C 3 522 ? 36.830 88.912 55.464 0.70 17.00 522 ASN C C 1
ATOM 5918 C C B ASN C 3 522 ? 37.368 88.713 55.602 0.30 14.55 522 ASN C C 1
ATOM 5919 O O A ASN C 3 522 ? 36.898 90.136 55.275 0.70 17.38 522 ASN C O 1
ATOM 5920 O O B ASN C 3 522 ? 38.095 89.709 55.571 0.30 15.23 522 ASN C O 1
ATOM 5929 N N . ILE C 3 523 ? 36.655 88.363 56.666 1.00 14.27 523 ILE C N 1
ATOM 5930 C CA . ILE C 3 523 ? 36.636 89.137 57.889 1.00 13.94 523 ILE C CA 1
ATOM 5931 C C . ILE C 3 523 ? 37.659 88.542 58.850 1.00 13.42 523 ILE C C 1
ATOM 5932 O O . ILE C 3 523 ? 38.236 87.474 58.607 1.00 14.56 523 ILE C O 1
ATOM 5937 N N . GLY C 3 524 ? 37.877 89.247 59.941 1.00 13.14 524 GLY C N 1
ATOM 5938 C CA . GLY C 3 524 ? 38.775 88.783 60.985 1.00 12.48 524 GLY C CA 1
ATOM 5939 C C . GLY C 3 524 ? 38.505 89.526 62.277 1.00 11.99 524 GLY C C 1
ATOM 5940 O O . GLY C 3 524 ? 37.527 90.267 62.391 1.00 12.75 524 GLY C O 1
ATOM 5941 N N . LYS C 3 525 ? 39.378 89.333 63.252 1.00 12.41 525 LYS C N 1
ATOM 5942 C CA . LYS C 3 525 ? 39.246 89.995 64.552 1.00 12.17 525 LYS C CA 1
ATOM 5943 C C . LYS C 3 525 ? 39.130 91.517 64.429 1.00 12.32 525 LYS C C 1
ATOM 5944 O O . LYS C 3 525 ? 38.402 92.149 65.188 1.00 12.75 525 LYS C O 1
ATOM 5950 N N . LYS C 3 526 ? 39.830 92.097 63.452 1.00 12.85 526 LYS C N 1
ATOM 5951 C CA . LYS C 3 526 ? 39.746 93.539 63.191 1.00 14.71 526 LYS C CA 1
ATOM 5952 C C . LYS C 3 526 ? 38.327 94.042 62.922 1.00 13.98 526 LYS C C 1
ATOM 5953 O O . LYS C 3 526 ? 38.053 95.234 63.095 1.00 15.38 526 LYS C O 1
ATOM 5959 N N . ASP C 3 527 ? 37.436 93.149 62.486 1.00 12.96 527 ASP C N 1
ATOM 5960 C CA . ASP C 3 527 ? 36.067 93.525 62.139 1.00 13.26 527 ASP C CA 1
ATOM 5961 C C . ASP C 3 527 ? 35.070 93.413 63.290 1.00 12.67 527 ASP C C 1
ATOM 5962 O O . ASP C 3 527 ? 33.887 93.722 63.123 1.00 13.73 527 ASP C O 1
ATOM 5967 N N . MET C 3 528 ? 35.553 93.012 64.459 1.00 11.78 528 MET C N 1
ATOM 5968 C CA . MET C 3 528 ? 34.710 92.912 65.659 1.00 11.44 528 MET C CA 1
ATOM 5969 C C . MET C 3 528 ? 34.614 94.281 66.339 1.00 11.22 528 MET C C 1
ATOM 5970 O O . MET C 3 528 ? 35.611 94.808 66.864 1.00 13.57 528 MET C O 1
ATOM 5975 N N . LYS C 3 529 ? 33.426 94.871 66.279 1.00 10.91 529 LYS C N 1
ATOM 5976 C CA . LYS C 3 529 ? 33.191 96.226 66.767 1.00 10.53 529 LYS C CA 1
ATOM 5977 C C . LYS C 3 529 ? 33.522 96.341 68.252 1.00 10.99 529 LYS C C 1
ATOM 5978 O O . LYS C 3 529 ? 33.035 95.559 69.066 1.00 11.45 529 LYS C O 1
ATOM 5984 N N . TRP C 3 530 ? 34.365 97.324 68.572 1.00 11.31 530 TRP C N 1
ATOM 5985 C CA . TRP C 3 530 ? 34.807 97.644 69.937 1.00 11.30 530 TRP C CA 1
ATOM 5986 C C . TRP C 3 530 ? 35.542 96.495 70.638 1.00 11.20 530 TRP C C 1
ATOM 5987 O O . TRP C 3 530 ? 35.803 96.572 71.838 1.00 12.91 530 TRP C O 1
ATOM 5998 N N . ASN C 3 531 ? 35.883 95.436 69.905 1.00 11.29 531 ASN C N 1
ATOM 5999 C CA . ASN C 3 531 ? 36.464 94.228 70.502 1.00 11.08 531 ASN C CA 1
ATOM 6000 C C . ASN C 3 531 ? 37.421 93.604 69.489 1.00 11.18 531 ASN C C 1
ATOM 6001 O O . ASN C 3 531 ? 37.300 92.430 69.128 1.00 11.12 531 ASN C O 1
ATOM 6006 N N . ASP C 3 532 ? 38.383 94.409 69.046 1.00 11.61 532 ASP C N 1
ATOM 6007 C CA . ASP C 3 532 ? 39.198 94.084 67.870 1.00 12.38 532 ASP C CA 1
ATOM 6008 C C . ASP C 3 532 ? 40.665 93.827 68.202 1.00 13.07 532 ASP C C 1
ATOM 6009 O O . ASP C 3 532 ? 41.526 93.884 67.321 1.00 14.16 532 ASP C O 1
ATOM 6014 N N . VAL C 3 533 ? 40.948 93.500 69.457 1.00 12.82 533 VAL C N 1
ATOM 6015 C CA . VAL C 3 533 ? 42.331 93.442 69.933 1.00 13.50 533 VAL C CA 1
ATOM 6016 C C . VAL C 3 533 ? 42.980 92.100 69.593 1.00 14.00 533 VAL C C 1
ATOM 6017 O O . VAL C 3 533 ? 42.432 91.038 69.893 1.00 14.79 533 VAL C O 1
ATOM 6021 N N . THR C 3 534 ? 44.139 92.163 68.931 1.00 14.75 534 THR C N 1
ATOM 6022 C CA . THR C 3 534 ? 44.987 90.990 68.727 1.00 15.32 534 THR C CA 1
ATOM 6023 C C . THR C 3 534 ? 46.227 91.144 69.598 1.00 16.28 534 THR C C 1
ATOM 6024 O O . THR C 3 534 ? 46.745 92.249 69.764 1.00 18.59 534 THR C O 1
ATOM 6028 N N . THR C 3 535 ? 46.694 90.034 70.157 1.00 15.94 535 THR C N 1
ATOM 6029 C CA . THR C 3 535 ? 47.817 90.041 71.086 1.00 17.57 535 THR C CA 1
ATOM 6030 C C . THR C 3 535 ? 48.285 88.601 71.295 1.00 17.35 535 THR C C 1
ATOM 6031 O O . THR C 3 535 ? 47.592 87.663 70.937 1.00 20.52 535 THR C O 1
ATOM 6035 N N A ASP C 3 536 ? 49.485 88.438 71.831 0.50 18.82 536 ASP C N 1
ATOM 6036 N N B ASP C 3 536 ? 49.452 88.443 71.906 0.50 20.81 536 ASP C N 1
ATOM 6037 C CA A ASP C 3 536 ? 49.960 87.120 72.212 0.50 18.25 536 ASP C CA 1
ATOM 6038 C CA B ASP C 3 536 ? 50.003 87.128 72.214 0.50 18.32 536 ASP C CA 1
ATOM 6039 C C A ASP C 3 536 ? 49.443 86.812 73.612 0.50 17.43 536 ASP C C 1
ATOM 6040 C C B ASP C 3 536 ? 49.598 86.682 73.623 0.50 17.79 536 ASP C C 1
ATOM 6041 O O A ASP C 3 536 ? 49.710 87.544 74.559 0.50 18.27 536 ASP C O 1
ATOM 6042 O O B ASP C 3 536 ? 50.175 87.138 74.605 0.50 18.96 536 ASP C O 1
ATOM 6051 N N . ILE C 3 537 ? 48.631 85.770 73.718 1.00 16.15 537 ILE C N 1
ATOM 6052 C CA . ILE C 3 537 ? 48.140 85.296 75.008 1.00 16.26 537 ILE C CA 1
ATOM 6053 C C . ILE C 3 537 ? 48.955 84.082 75.396 1.00 16.91 537 ILE C C 1
ATOM 6054 O O . ILE C 3 537 ? 48.973 83.093 74.668 1.00 18.60 537 ILE C O 1
ATOM 6059 N N . ASP C 3 538 ? 49.619 84.156 76.543 1.00 17.03 538 ASP C N 1
ATOM 6060 C CA . ASP C 3 538 ? 50.404 83.037 77.044 1.00 17.74 538 ASP C CA 1
ATOM 6061 C C . ASP C 3 538 ? 49.659 82.384 78.192 1.00 16.90 538 ASP C C 1
ATOM 6062 O O . ASP C 3 538 ? 49.239 83.060 79.124 1.00 17.95 538 ASP C O 1
ATOM 6067 N N . ILE C 3 539 ? 49.473 81.075 78.104 1.00 16.42 539 ILE C N 1
ATOM 6068 C CA . ILE C 3 539 ? 48.852 80.325 79.171 1.00 16.08 539 ILE C CA 1
ATOM 6069 C C . ILE C 3 539 ? 49.852 79.290 79.669 1.00 16.42 539 ILE C C 1
ATOM 6070 O O . ILE C 3 539 ? 50.302 78.428 78.917 1.00 17.70 539 ILE C O 1
ATOM 6075 N N . ASN C 3 540 ? 50.216 79.404 80.940 1.00 16.53 540 ASN C N 1
ATOM 6076 C CA . ASN C 3 540 ? 51.205 78.521 81.540 1.00 17.69 540 ASN C CA 1
ATOM 6077 C C . ASN C 3 540 ? 50.654 77.098 81.613 1.00 18.31 540 ASN C C 1
ATOM 6078 O O . ASN C 3 540 ? 49.611 76.885 82.210 1.00 17.89 540 ASN C O 1
ATOM 6083 N N . PRO C 3 541 ? 51.345 76.116 81.002 1.00 18.81 541 PRO C N 1
ATOM 6084 C CA . PRO C 3 541 ? 50.772 74.762 80.951 1.00 20.83 541 PRO C CA 1
ATOM 6085 C C . PRO C 3 541 ? 50.680 74.064 82.319 1.00 21.90 541 PRO C C 1
ATOM 6086 O O . PRO C 3 541 ? 49.876 73.140 82.491 1.00 24.49 541 PRO C O 1
ATOM 6090 N N . GLU C 3 542 ? 51.493 74.509 83.272 1.00 22.09 542 GLU C N 1
ATOM 6091 C CA . GLU C 3 542 ? 51.519 73.930 84.610 1.00 25.51 542 GLU C CA 1
ATOM 6092 C C . GLU C 3 542 ? 50.537 74.624 85.555 1.00 25.88 542 GLU C C 1
ATOM 6093 O O . GLU C 3 542 ? 49.731 73.954 86.206 1.00 26.35 542 GLU C O 1
ATOM 6099 N N . THR C 3 543 ? 50.596 75.957 85.609 1.00 21.84 543 THR C N 1
ATOM 6100 C CA . THR C 3 543 ? 49.812 76.746 86.568 1.00 21.13 543 THR C CA 1
ATOM 6101 C C . THR C 3 543 ? 48.508 77.345 86.015 1.00 19.45 543 THR C C 1
ATOM 6102 O O . THR C 3 543 ? 47.663 77.806 86.784 1.00 19.75 543 THR C O 1
ATOM 6106 N N . TYR C 3 544 ? 48.389 77.375 84.687 1.00 17.55 544 TYR C N 1
ATOM 6107 C CA . TYR C 3 544 ? 47.245 77.949 83.960 1.00 16.46 544 TYR C CA 1
ATOM 6108 C C . TYR C 3 544 ? 47.175 79.470 84.065 1.00 16.51 544 TYR C C 1
ATOM 6109 O O . TYR C 3 544 ? 46.199 80.073 83.635 1.00 17.91 544 TYR C O 1
ATOM 6118 N N . GLU C 3 545 ? 48.229 80.086 84.592 1.00 16.87 545 GLU C N 1
ATOM 6119 C CA . GLU C 3 545 ? 48.351 81.536 84.625 1.00 18.02 545 GLU C CA 1
ATOM 6120 C C . GLU C 3 545 ? 48.301 82.116 83.213 1.00 16.60 545 GLU C C 1
ATOM 6121 O O . GLU C 3 545 ? 48.988 81.629 82.306 1.00 16.52 545 GLU C O 1
ATOM 6127 N N . VAL C 3 546 ? 47.503 83.166 83.040 1.00 15.96 546 VAL C N 1
ATOM 6128 C CA . VAL C 3 546 ? 47.299 83.795 81.742 1.00 15.39 546 VAL C CA 1
ATOM 6129 C C . VAL C 3 546 ? 48.032 85.133 81.733 1.00 15.45 546 VAL C C 1
ATOM 6130 O O . VAL C 3 546 ? 47.830 85.968 82.626 1.00 16.84 546 VAL C O 1
ATOM 6134 N N . LYS C 3 547 ? 48.864 85.343 80.716 1.00 15.91 547 LYS C N 1
ATOM 6135 C CA . LYS C 3 547 ? 49.592 86.599 80.554 1.00 16.50 547 LYS C CA 1
ATOM 6136 C C . LYS C 3 547 ? 49.332 87.254 79.204 1.00 16.46 547 LYS C C 1
ATOM 6137 O O . LYS C 3 547 ? 49.282 86.578 78.164 1.00 17.98 547 LYS C O 1
ATOM 6143 N N . VAL C 3 548 ? 49.164 88.577 79.245 1.00 17.53 548 VAL C N 1
ATOM 6144 C CA . VAL C 3 548 ? 49.081 89.438 78.066 1.00 18.89 548 VAL C CA 1
ATOM 6145 C C . VAL C 3 548 ? 50.040 90.619 78.296 1.00 21.07 548 VAL C C 1
ATOM 6146 O O . VAL C 3 548 ? 50.012 91.232 79.358 1.00 23.67 548 VAL C O 1
ATOM 6150 N N . ASP C 3 549 ? 50.879 90.913 77.306 1.00 24.43 549 ASP C N 1
ATOM 6151 C CA . ASP C 3 549 ? 51.884 91.983 77.396 1.00 26.62 549 ASP C CA 1
ATOM 6152 C C . ASP C 3 549 ? 52.750 91.864 78.656 1.00 27.76 549 ASP C C 1
ATOM 6153 O O . ASP C 3 549 ? 53.116 92.874 79.276 1.00 31.05 549 ASP C O 1
ATOM 6158 N N . GLY C 3 550 ? 53.075 90.622 79.018 1.00 29.06 550 GLY C N 1
ATOM 6159 C CA . GLY C 3 550 ? 53.924 90.326 80.172 1.00 30.43 550 GLY C CA 1
ATOM 6160 C C . GLY C 3 550 ? 53.253 90.451 81.530 1.00 30.47 550 GLY C C 1
ATOM 6161 O O . GLY C 3 550 ? 53.915 90.290 82.560 1.00 32.61 550 GLY C O 1
ATOM 6162 N N . GLU C 3 551 ? 51.946 90.726 81.536 1.00 27.08 551 GLU C N 1
ATOM 6163 C CA . GLU C 3 551 ? 51.199 90.956 82.763 1.00 27.71 551 GLU C CA 1
ATOM 6164 C C . GLU C 3 551 ? 50.243 89.797 82.986 1.00 21.18 551 GLU C C 1
ATOM 6165 O O . GLU C 3 551 ? 49.516 89.396 82.071 1.00 20.49 551 GLU C O 1
ATOM 6171 N N . VAL C 3 552 ? 50.244 89.285 84.214 1.00 22.21 552 VAL C N 1
ATOM 6172 C CA . VAL C 3 552 ? 49.295 88.264 84.627 1.00 19.74 552 VAL C CA 1
ATOM 6173 C C . VAL C 3 552 ? 47.908 88.875 84.737 1.00 19.12 552 VAL C C 1
ATOM 6174 O O . VAL C 3 552 ? 47.726 89.921 85.374 1.00 21.99 552 VAL C O 1
ATOM 6178 N N . LEU C 3 553 ? 46.942 88.209 84.117 1.00 16.61 553 LEU C N 1
ATOM 6179 C CA . LEU C 3 553 ? 45.548 88.611 84.180 1.00 17.61 553 LEU C CA 1
ATOM 6180 C C . LEU C 3 553 ? 44.834 87.761 85.204 1.00 18.59 553 LEU C C 1
ATOM 6181 O O . LEU C 3 553 ? 44.666 86.546 85.024 1.00 20.76 553 LEU C O 1
ATOM 6186 N N . THR C 3 554 ? 44.420 88.403 86.285 1.00 18.03 554 THR C N 1
ATOM 6187 C CA . THR C 3 554 ? 43.644 87.718 87.292 1.00 19.42 554 THR C CA 1
ATOM 6188 C C . THR C 3 554 ? 42.741 88.677 88.045 1.00 16.55 554 THR C C 1
ATOM 6189 O O . THR C 3 554 ? 42.979 89.880 88.088 1.00 17.31 554 THR C O 1
ATOM 6193 N N . CYS C 3 555 ? 41.668 88.126 88.583 1.00 14.92 555 CYS C N 1
ATOM 6194 C CA . CYS C 3 555 ? 40.737 88.880 89.400 1.00 14.64 555 CYS C CA 1
ATOM 6195 C C . CYS C 3 555 ? 40.059 87.903 90.333 1.00 14.75 555 CYS C C 1
ATOM 6196 O O . CYS C 3 555 ? 40.192 86.685 90.173 1.00 16.15 555 CYS C O 1
ATOM 6199 N N . GLU C 3 556 ? 39.337 88.446 91.304 1.00 14.01 556 GLU C N 1
ATOM 6200 C CA . GLU C 3 556 ? 38.670 87.647 92.307 1.00 14.47 556 GLU C CA 1
ATOM 6201 C C . GLU C 3 556 ? 37.267 87.277 91.875 1.00 13.24 556 GLU C C 1
ATOM 6202 O O . GLU C 3 556 ? 36.613 88.048 91.169 1.00 14.20 556 GLU C O 1
ATOM 6208 N N . PRO C 3 557 ? 36.781 86.115 92.337 1.00 13.09 557 PRO C N 1
ATOM 6209 C CA . PRO C 3 557 ? 35.367 85.811 92.160 1.00 13.22 557 PRO C CA 1
ATOM 6210 C C . PRO C 3 557 ? 34.542 86.660 93.111 1.00 12.98 557 PRO C C 1
ATOM 6211 O O . PRO C 3 557 ? 35.030 87.029 94.190 1.00 15.52 557 PRO C O 1
ATOM 6215 N N . VAL C 3 558 ? 33.308 86.961 92.730 1.00 12.60 558 VAL C N 1
ATOM 6216 C CA . VAL C 3 558 ? 32.414 87.730 93.580 1.00 12.80 558 VAL C CA 1
ATOM 6217 C C . VAL C 3 558 ? 31.363 86.837 94.229 1.00 12.91 558 VAL C C 1
ATOM 6218 O O . VAL C 3 558 ? 30.970 85.792 93.690 1.00 13.72 558 VAL C O 1
ATOM 6222 N N . LYS C 3 559 ? 30.918 87.260 95.408 1.00 12.56 559 LYS C N 1
ATOM 6223 C CA . LYS C 3 559 ? 29.906 86.529 96.171 1.00 13.60 559 LYS C CA 1
ATOM 6224 C C . LYS C 3 559 ? 28.478 86.924 95.795 1.00 13.51 559 LYS C C 1
ATOM 6225 O O . LYS C 3 559 ? 27.539 86.199 96.087 1.00 14.61 559 LYS C O 1
ATOM 6231 N N . GLU C 3 560 ? 28.311 88.090 95.181 1.00 12.50 560 GLU C N 1
ATOM 6232 C CA . GLU C 3 560 ? 26.991 88.621 94.847 1.00 13.32 560 GLU C CA 1
ATOM 6233 C C . GLU C 3 560 ? 27.074 89.305 93.499 1.00 12.16 560 GLU C C 1
ATOM 6234 O O . GLU C 3 560 ? 28.118 89.864 93.152 1.00 13.17 560 GLU C O 1
ATOM 6240 N N . LEU C 3 561 ? 25.976 89.247 92.755 1.00 11.22 561 LEU C N 1
ATOM 6241 C CA . LEU C 3 561 ? 25.817 89.975 91.500 1.00 10.92 561 LEU C CA 1
ATOM 6242 C C . LEU C 3 561 ? 24.573 90.823 91.542 1.00 11.27 561 LEU C C 1
ATOM 6243 O O . LEU C 3 561 ? 23.608 90.462 92.220 1.00 11.52 561 LEU C O 1
ATOM 6248 N N . PRO C 3 562 ? 24.566 91.922 90.759 1.00 11.03 562 PRO C N 1
ATOM 6249 C CA . PRO C 3 562 ? 23.308 92.597 90.463 1.00 11.38 562 PRO C CA 1
ATOM 6250 C C . PRO C 3 562 ? 22.514 91.741 89.483 1.00 10.16 562 PRO C C 1
ATOM 6251 O O . PRO C 3 562 ? 22.987 90.677 89.041 1.00 10.48 562 PRO C O 1
ATOM 6255 N N . MET C 3 563 ? 21.311 92.178 89.144 1.00 9.94 563 MET C N 1
ATOM 6256 C CA . MET C 3 563 ? 20.508 91.477 88.137 1.00 10.14 563 MET C CA 1
ATOM 6257 C C . MET C 3 563 ? 20.278 90.021 88.547 1.00 10.03 563 MET C C 1
ATOM 6258 O O . MET C 3 563 ? 20.310 89.108 87.709 1.00 10.57 563 MET C O 1
ATOM 6263 N N . ALA C 3 564 ? 20.028 89.836 89.850 1.00 9.79 564 ALA C N 1
ATOM 6264 C CA . ALA C 3 564 ? 19.919 88.500 90.450 1.00 10.15 564 ALA C CA 1
ATOM 6265 C C . ALA C 3 564 ? 18.760 88.441 91.447 1.00 10.06 564 ALA C C 1
ATOM 6266 O O . ALA C 3 564 ? 17.600 88.540 91.016 1.00 10.53 564 ALA C O 1
ATOM 6268 N N . GLN C 3 565 ? 19.011 88.319 92.753 1.00 9.91 565 GLN C N 1
ATOM 6269 C CA . GLN C 3 565 ? 17.905 88.035 93.675 1.00 10.43 565 GLN C CA 1
ATOM 6270 C C . GLN C 3 565 ? 16.887 89.154 93.873 1.00 10.50 565 GLN C C 1
ATOM 6271 O O . GLN C 3 565 ? 15.811 88.900 94.398 1.00 12.13 565 GLN C O 1
ATOM 6277 N N . ARG C 3 566 ? 17.178 90.375 93.427 1.00 9.97 566 ARG C N 1
ATOM 6278 C CA . ARG C 3 566 ? 16.150 91.419 93.466 1.00 10.75 566 ARG C CA 1
ATOM 6279 C C . ARG C 3 566 ? 14.997 91.129 92.500 1.00 10.51 566 ARG C C 1
ATOM 6280 O O . ARG C 3 566 ? 13.889 91.598 92.717 1.00 11.20 566 ARG C O 1
ATOM 6288 N N . TYR C 3 567 ? 15.268 90.353 91.447 1.00 10.38 567 TYR C N 1
ATOM 6289 C CA . TYR C 3 567 ? 14.373 90.229 90.299 1.00 10.19 567 TYR C CA 1
ATOM 6290 C C . TYR C 3 567 ? 13.650 88.897 90.146 1.00 10.83 567 TYR C C 1
ATOM 6291 O O . TYR C 3 567 ? 12.567 88.852 89.588 1.00 12.01 567 TYR C O 1
ATOM 6300 N N . PHE C 3 568 ? 14.281 87.810 90.576 1.00 11.29 568 PHE C N 1
ATOM 6301 C CA . PHE C 3 568 ? 13.825 86.485 90.199 1.00 11.62 568 PHE C CA 1
ATOM 6302 C C . PHE C 3 568 ? 13.079 85.779 91.308 1.00 11.48 568 PHE C C 1
ATOM 6303 O O . PHE C 3 568 ? 13.490 85.796 92.478 1.00 12.45 568 PHE C O 1
ATOM 6311 N N . LEU C 3 569 ? 11.976 85.143 90.929 1.00 12.24 569 LEU C N 1
ATOM 6312 C CA . LEU C 3 569 ? 11.155 84.436 91.897 1.00 13.24 569 LEU C CA 1
ATOM 6313 C C . LEU C 3 569 ? 11.779 83.123 92.344 1.00 13.18 569 LEU C C 1
ATOM 6314 O O . LEU C 3 569 ? 11.483 82.636 93.442 1.00 14.76 569 LEU C O 1
ATOM 6319 N N . PHE C 3 570 ? 12.614 82.532 91.490 1.00 12.82 570 PHE C N 1
ATOM 6320 C CA . PHE C 3 570 ? 13.388 81.363 91.866 1.00 13.57 570 PHE C CA 1
ATOM 6321 C C . PHE C 3 570 ? 14.792 81.529 91.405 1.00 15.36 570 PHE C C 1
ATOM 6322 O O . PHE C 3 570 ? 15.046 82.351 90.519 1.00 16.30 570 PHE C O 1
#

Nearest PDB structures (foldseek):
  4ac7-assembly1_C  TM=9.940E-01  e=0.000E+00  Sporosarcina pasteurii
  6zny-assembly1_CCC  TM=9.941E-01  e=0.000E+00  Sporosarcina pasteurii
  8a18-assembly1_CCC  TM=9.943E-01  e=0.000E+00  Sporosarcina pasteurii
  1ie7-assembly1_C  TM=9.946E-01  e=0.000E+00  Sporosarcina pasteurii
  4gy7-assembly1_A  TM=9.830E-01  e=4.800E-91  Canavalia ensiformis

InterPro domains:
  IPR002026 Urease, gamma/gamma-beta subunit [PF00547] (1-99)
  IPR002026 Urease, gamma/gamma-beta subunit [TIGR00193] (1-100)
  IPR002026 Urease, gamma/gamma-beta subunit [cd00390] (5-99)
  IPR012010 Urease, gamma subunit [MF_00739] (1-100)
  IPR012010 Urease, gamma subunit [PIRSF001223] (1-100)
  IPR036463 Urease, gamma subunit superfamily [G3DSA:3.30.280.10] (1-100)
  IPR036463 Urease, gamma subunit superfamily [SSF54111] (1-99)
  IPR050069 Urease subunit [PTHR33569] (1-100)

Foldseek 3Di:
DDDPVNVVVVVLVVLQVVLVVCLVVPDQAEQSNLLSVLQVVLQVCQVVQDDLVVSLVVLLVRDEPVSHDPPNLVVDQWHKYWYQHVPGIDIHIHGSSYD/DDDDPPDDDDDDDDDQPPPPWDKDKWKKAQQDQAKFKFFQPDQQLLGDLRIATQSLVSQQKGFRDPHPHIDMHHHGDMDMTMITGDDDPQADDDRNRLGHGHSVPSVSSLVSSVVVRRHNRD/DDDDQVVVCVVQNHAAQDWFFFAPFPAIAGAHHAQDDPPQFDDDDDVGQCDYPGQADEPDDCVQLEAQEKAGFEQEQALVHGHTFIWGHHQQFTADTHGAGDPVDDPRHDRSRHHYPNYDYDYQRLWHKWFAFAFAQDQPADLVLLLLQVFLRHAEYHFAYQYNDLVSLQGRAQEFLVSLLVVLLVVLQRLGAYAGEHELDDQDQVRRLRNQLSWHLAYAACLRPNALRSLQSRLVSCVVQFFAAEDFEDCVCPRHAPVSSVVSCVLWAHEYEQQLQLSHDHFPHSVQQLQDWRYQYERAPLLQAFAPCSQVVRQVLQCVSSVHDPPPVVSSVSNVRRRDSQSNQLVLVLLQVLSHQAYHANPSRNGPSNCRLVSLVLSLSVCCVFVNADPPDPPPHNSLSSSSSLLRGFQSVCLQGQNNCATRTSDRNHRPFMWIGNSNCRSQGTAFTFFSRHTFKHQWADPVDPDTHDDDGDIDTDPCSDDSSSQSRYEHEGTPSNVVVPSCVVSVRRHHYHYRHDNGPHTLCPRRSRNHRFRWDQDNPRRFIDTPRDTRGDDHHHDTRSPPVDDPD

Solvent-accessible surface area: 30384 Å² total

Sequence (790 aa):
HLNPAEKEKLQQIFLASELALKRKARGLKKLNYPEAVAIITSFIMMEGARDGKTVAMLMEEGKHVLTRDDVMMEGVPEMIDDIQAEATFPDGTKLVTVHNPISNYIVPGEYRVAEEGEIEINAGREKTTIRVSSNTGDRPIQVGSHIHFVEVNKEELLFDRAEGIGRRLNIPSGTAARFEPGEEMEEVELTELGGNREVFGISDLTNGSVDNNKELILQRAKELGYKGVEMMKINNRQQYAEESYGPTVGDQVRLADTDDLWIEVEKDYTTYGDEANFGGGKVLREGMGENGTYTRTTEENVLDLLLTNALILDYTGIYKADIGVKDGYIVGIGKGGNPDIMDGVTPNMIVGTATEVIAAEGKIVTAGGIDTHVHFINPDQVDVALANGITTLFGGGTGPAEGSKATTVTPGPWNIEKMLKKSTEGLPINVGILGKGHGSSIAPIMEQIDAGAAGLIHEDWGATPASIDRSLTVADEADVQVAIHSDTLNEAGFLEDTLRAINGRVVIHSFHVEGAGGGHAPDIIMAMMAGHPNVLPSSTNPTRPFTVNTIDEHLDMLMMVCHHLKQNIIPEDVAFADDSRIRPETIAAEDILHDLGIISMMSTDALAMMGRAGEMVLRTWQTADKMKKQRRGPLAEEKNGSDNFRAKRYVSKYTINPAIAQQGIAHEVGSIEEGKKFADLVLWEPKFFGVKADDRVIKGGIIAYAQIIGDPSSASIPTPQPVMGRRMYGTVGDLIHDTNITFMSKSSIQQGVPAKKLGLKKRRRIGTVKNCRNNIGKKDMKWNDVTTDDIDINPETYEVKVDGEVLTCEPVKELPMAQRYFLF

Secondary structure (DSSP, 8-state):
---HHHHHHHHHHHHHHHHHHHHHTTPPB-HHHHHHHHHHHHHHHHHTT--HHHHHHHGGGS--GGGB-TTHHHH-SEEEEEEEETTEEEEEEEES---/----TT-EEPPSSEEETTTTS-EEEEEEEE-SSS-EEEETTS-GGGS-TTEES-GGGGTTEEE-S-TT-EEEE-TT-EEEEEEEE--TT-EE-STTSS-SEETT-HHHHHHHHHHHT-TT--/-EEEHHHHHHHH---TT-EEE-TTSS-EEE---B---TT-----STT-S-SBTTTB-SS--TTTTB-SEEEEEEEEEETTEEEEEEEEEETTEEEEEE--B-TTT-SS--TT-B--TT-EEEE-TT-EEEEPEEEEEEE---TTHHHHHHHTTEEEEEEE-SSS-HHHHHSS---HHHHHHHHHHHHTT-SSEEEEB-----SSHHHHHHHHHHT--B--BGGG---HHHHHHHHHHHHHHT-B-EEB--TT-SS--HHHHHHHHTT--EEESSTTSTTS-STTTGGGGGGSTTEEEEE-STTSS-BTTHHHHHHHHHHHHTT--TT-HHHHHHHHHT--HHHHHHHHHHHHTTSS-EE---BTSSS-TT-HHHHHHHHHHHHHHHH-S-TT--TT--HHHHHHHHHHHTHHHHHHHT-TTTSSS--TTSB--EEEE-GGGTTTS-SEEEETTEEEEEEE--TTSSSS-SSPPEEEE-GGGSTTHHHHS-EEEE-HHHHHTTHHHHHT--SEEEEP---SS--GGGSTT------EEE-TTT--EEETTEE-----BS--SSSTTT---

CATH classification: 3.30.280.10